Protein 2I4L (pdb70)

Secondary structure (DSSP, 8-state):
--EEEGGGS-----SS--TT--SHHHHHHHHTT-EEEEETTEEEE-HHHHHHHHHHHHHHHHHHHHTT-EE-B--SEEEHHHHHHHTHHHHS-TTSEEEE-TT--EEEE-S--HHHHHHHHHHH--BGGG-SEEEEEEEEEE---SS-BTGGGB-SEEEEEEEEEEESSHHHHHHHHHHHHHHHHHHHHTTT--EEEEE----SS-SS-EEEEEEE-TT-SEEEEEEGGGGGPPPP-TT--TTS--HHHHHHHHHS-EEETTT--TTHHHHHS-TTTEEEEEEEEEEEEEEEETHHHHHTT-EEE-TTS-EEE-EEEEEEEEHHHHHHHHHHHSEETTEE---TTT-S-SEEEEESSTT-HHHHHHHHHHHHHHHHTT--EEEE-SS--HHHHHHHHHHHT-SEEEEE-HHHHTTTEEEEEETTT--EEEEETTTTT--/--EEEGGGS-----SS--TT--SHHHHHHHHTT-EEEEETTEEEE-HHHHHHHHHHHHHHHHHHHHTT-EE-B--SEEEHHHHHHHT-TTTS-TTSEEEE-TT--EEEE-S--HHHHHHHHHHH--BGGG-SEEEEEEEEEE---SS-BTGGGB-SEEEEEEEEEEESSHHHHHHHHHHHHHHHHHHHHHTT--EEEEE----TT--S-EEEEEEE-TT-SEEEEEEGGGGGPPPP-TT--TTS--HHHHHHHTSS-EEETTT--HHHHHHHS-GGGEEEEEEEEEEEEEEEETHHHHHTT-EEE-TTS-EEE-EEEEEEEEHHHHHHHHHHHSEETTEE---TTT-S-SEEEEESSTT-HHHHHHHHHHHHHHHHTT--EEEE-SS--HHHHHHHHHHHT-SEEEEE-HHHHHTTEEEEEETTT--EEEEETTHHHHHH-/--EEEGGGS-----SSPPTT--SHHHHHHHHTT-EEEEETTEEEE-HHHHHHHHHHHHHHHHHHHHTT-EE----SEEEHHHHHHHTHHHHS-TTSEEEE-TT--EEEE-S--HHHHHHHHHHH--BGGG-SEEEEEEEEEE---SS-BTGGGB-SEEEEEEEEEEESSHHHHHHHHHHHHHHHHHHHHHTT--EEEEE----TT--S-EEEEEEE-TT-SEEEEEEGGGGGPPPP-TT--TTS--HHHHHHHTSS-EEETTT--HHHHHHHS-GGGEEEEEEEEEEEEEEEETHHHHHTT-EEE-TTS-EEE-EEEEEEE-HHHHHHHHHHHSEETTEE---TTT-S-SEEEEETTTT-HHHHHHHHHHHHHHHHTT--EEEE-SS--HHHHHHHHHHHT-SEEEEE-HHHHHTTEEEEEETTT--EEEEEHHHHHHHH-

InterPro domains:
  IPR002314 Aminoacyl-tRNA synthetase, class II (G/ P/ S/T) [PF00587] (97-329)
  IPR002316 Proline-tRNA ligase, class IIa [PR01046] (68-86)
  IPR002316 Proline-tRNA ligase, class IIa [PR01046] (104-115)
  IPR002316 Proline-tRNA ligase, class IIa [PR01046] (134-142)
  IPR002316 Proline-tRNA ligase, class IIa [PR01046] (144-155)
  IPR004154 Anticodon-binding [PF03129] (348-437)
  IPR004500 Prolyl-tRNA synthetase, class IIa, bacterial-type [TIGR00409] (1-221)
  IPR006195 Aminoacyl-tRNA synthetase, class II [PS50862] (38-340)
  IPR023716 Proline-tRNA ligase, class IIa, type 2 [MF_01570] (1-438)
  IPR023716 Proline-tRNA ligase, class IIa, type 2 [NF008979] (1-437)
  IPR033730 Prokaryote proline-tRNA ligase core domain [cd00779] (17-329)
  IPR036621 Anticodon-binding domain superfamily [G3DSA:3.40.50.800] (334-438)
  IPR044140 Proline--tRNA ligase, anticodon binding domain [cd00861] (345-438)
  IPR045864 Class II Aminoacyl-tRNA synthetase/Biotinyl protein ligase (BPL) and lipoyl protein ligase (LPL) [G3DSA:3.30.930.10] (1-333)
  IPR045864 Class II Aminoacyl-tRNA synthetase/Biotinyl protein ligase (BPL) and lipoyl protein ligase (LPL) [SSF55681] (10-350)
  IPR050062 Proline-tRNA synthetase [PTHR42753] (2-437)

Sequence (1321 aa):
GSHMRLSRFFLPILKENPKEAEIVSHRLMLRAGMLRQEAAGIYAWLPLGHRVLKKIEQIVREEQNRAGAIELLMPTLQLADLWRESGRYDAYGPEMLRIADRHKRELLYGPTNEEMITEIFRAYIKSYKSLPLNLYHIQWKFRDEQRPRFGVMRGREFLMKDAYSFDVDEAGARKSYNKMFVAYLRTFARMGLKAIPMRAETGPIGGDLSHEFIVLAETGESGVYIDRDVLNLPVPDENVDYDGDLTPIIKQWTSVYAATEDVHEPARYESEVPEANRLNTRGIEVGQIFYFGTKYSDSMKANVTGPDGTDAPIHGGSYGVGVSRLLGAIIEACHDDNGIIWPEAVAPFRVTILNLKQGDAATDAACDQLYRELSAKGVDVLYDDTDQRAGAKFATADLIGIPWQIHVGPRGLAEGKVELKRRSDGARENLALADVVARGSHMRLSRFFLPILKENPKEAEIVSHRLMLRAGMLRQEAAGIYAWLPLGHRVLKKIEQIVREEQNRAGAIELLMPTLQLADLWRESGRYDAYGPEMLRIADRHKRELLYGPTNEEMITEIFRAYIKSYKSLPLNLYHIQWKFRDEQRPRFGVMRGREFLMKDAYSFDVDEAGARKSYNKMFVAYLRTFARMGLKAIPMRAETGPIGGDLSHEFIVLAETGESGVYIDRDVLNLPVPDENVDYDGDLTPIIKQWTSVYAATEDVHEPARYESEVPEANRLNTRGIEVGQIFYFGTKYSDSMKANVTGPDGTDAPIHGGSYGVGVSRLLGAIIEACHDDNGIIWPEAVAPFRVTILNLKQGDAATDAACDQLYRELSAKGVDVLYDDTDQRAGAKFATADLIGIPWQIHVGPRGLAEGKVELKRRSDGARENLALADVVARLTGSHMRLSRFFLPILKENPKEAEIVSHRLMLRAGMLRQEAAGIYAWLPLGHRVLKKIEQIVREEQNRAGAIELLMPTLQLADLWRESGRYDAYGPEMLRIADRHKRELLYGPTNEEMITEIFRAYIKSYKSLPLNLYHIQWKFRDEQRPRFGVMRGREFLMKDAYSFDVDEAGARKSYNKMFVAYLRTFARMGLKAIPMRAETGPIGGDLSHEFIVLAETGESGVYIDRDVLNLPVPDENVDYDGDLTPIIKQWTSVYAATEDVHEPARYESEVPEANRLNTRGIEVGQIFYFGTKYSDSMKANVTGPDGTDAPIHGGSYGVGVSRLLGAIIEACHDDNGIIWPEAVAPFRVTILNLKQGDAATDAACDQLYRELSAKGVDVLYDDTDQRAGAKFATADLIGIPWQIHVGPRGLAEGKVELKRRSDGARENLALADVVARLT

Foldseek 3Di:
DAFAEPVRFDWDADPDFDPQADDFLQRLCNRRRQWDDPDQQDIDGGQQVVLLLVLLVVLLVVLCVLLPAAEDDDDQKDFLVLVVLLPCSVVVDPQWAWDADPVRGIMTGAQADPSPVLVVLLVPAAAQVVPFYKYKYWDWGAGNQVHRHNHLQRGGIFIKIKMKTWHQFVVRQVLSLLSLVLSVLSSQVLQVFQFAWAFEDAPPVDDGFKTFRWGFFQVADWKWKFFQVLSVDDRDDSPDDSVDDSVVVVCRSVVTHIHTPNPDDPVVSPVGHDPVRIDIGHTGGFKIKYWDFQSNCVSVVRWHQYPVGDIDGITMMMMMGGSSNVSSRQQSVAADPLAGAGDCSSRSFQEEEEQQQQPPPQSVVLLVVLSVLCVVVPGRYYYHRDPDHRVVRVSSCLHSRRQKYWYTYPVLVVVQWIWIAGNRPGDIDIGHSVCVSVD/DAEAEPVGFDWDADPDFDPQAPDFLQRLCVRRRQWDDPDQQDIDGGPQVVLLLVLLVVLLVVLCVLLPADEDDDDQKDFLVLCVLLPCSVVVDPQWAWDADPVRGIITGAQDDPSPVLVVLLVPAAAQVVDFYKYKYWDWGATNQVHRGNHLQRGGIFIKIKMKTWHQFPVRQVLVLLSLVLSVLSSQVLQVFQFAWAFEDADDVDDGWKTFGWGFFQPADWKKKWQQVLSPDDRDDSPDDSVDDSVVVVCRSVVTHIHIPRPDDVVVSPVRHPPVRIDIHHTGTFKIKYWDFQSNCVSVVRWHQYPVRDIDGITMMMMMGGSSNVSSRQQSVAADPLAGAGDCSSRSFQEEEEQQQQPPPVSCVLLVVVSVVCVVVPGRYYYHNDPDHPVVSVSSCLHSRRQKYWYGYPVLVVVQWIKIAGSRPRDIDIDHSVCPSVVVD/DAEAEPVRFDWDADPDFDPQADDFLQRLCVRRRQWDDDDQLHIDGGPQVVLLLVLLVVLLVVLCVLLPAAEDDDDQKAFLVLCVLLPVSVVVDPQWAWDADPVRGIMTGAQDDPSPVLVVLLVPAAAQVVDFYKYKYWDWGATPQVHRGNHLQRGGTFIKIKMKTWHQDVVRQVLSLLSLVLSVLSSQVLQVFQFAWAQEDADPVDDGWKTFGWGFFQPAPWKKKWQQVLSPDDRDDSPDDSVDDSVVVVCRSVVTHIHIPRDDDVVVSPVGHPPVRIDTGHTGGFKIKYWDFCSNCVSVVRWHQYPVRDIDGITMMMMMGGSSSVSSRQQSVAADPLAGAGDCSSRSFQEEEEQQQQPPPQSVVLLVVLSVLLVVVVGRYYYHNDPDHPVVRVSSVLSSNRQKYWYRYPPLVVVQWIWIAGNRVRDIDIDGSVCVSVVVD

Nearest PDB structures (foldseek):
  2i4n-assembly1_B  TM=9.888E-01  e=3.743E-89  Rhodopseudomonas palustris
  8w9i-assembly1_A  TM=8.507E-01  e=2.038E-53  Pseudomonas aeruginosa
  8w9i-assembly1_B  TM=8.430E-01  e=1.707E-53  Pseudomonas aeruginosa
  2j3m-assembly1_B  TM=8.370E-01  e=1.309E-48  Enterococcus faecalis
  2j3m-assembly1_A  TM=8.233E-01  e=4.566E-47  Enterococcus faecalis

Solvent-accessible surface area: 54189 Å² total; per-residue (Å²): 56,43,96,39,46,22,73,150,15,6,23,20,57,48,179,84,94,9,208,120,8,99,11,33,1,13,65,15,1,16,50,0,0,0,3,51,89,20,10,45,2,0,14,0,7,1,1,0,0,8,49,0,2,64,74,0,14,79,7,1,35,58,0,1,72,84,5,49,7,10,21,1,11,0,6,3,1,2,54,0,82,15,0,100,70,23,46,39,9,116,83,57,34,85,39,10,3,116,9,65,8,72,16,87,46,81,0,0,0,3,6,23,4,17,0,1,1,4,25,0,0,60,46,54,18,111,35,69,163,46,22,84,9,19,0,0,0,16,6,22,2,0,78,2,37,90,136,37,110,39,1,12,6,64,16,10,13,36,8,44,0,6,0,2,1,4,5,42,70,85,63,15,1,86,143,5,2,14,38,2,0,0,0,0,5,21,2,1,41,80,0,48,10,126,7,2,2,0,53,4,105,48,25,148,118,30,66,81,16,7,9,23,0,0,7,50,16,157,65,1,64,19,10,0,56,0,5,94,69,0,41,121,36,82,61,17,94,104,129,30,97,20,104,37,111,10,56,83,36,21,133,75,13,60,84,30,8,7,0,4,105,76,37,21,109,80,82,101,16,94,97,98,5,74,143,86,34,59,50,96,30,108,0,0,28,1,0,92,0,54,22,18,3,33,107,8,1,80,51,2,160,0,47,2,51,8,98,114,61,82,95,44,41,4,38,1,1,18,1,12,0,8,0,2,66,0,0,0,0,0,0,21,55,22,68,58,159,98,1,0,31,6,25,94,47,0,4,0,0,71,6,2,0,1,0,45,110,51,61,45,82,63,0,36,61,9,0,39,76,2,18,139,78,5,17,92,142,48,10,22,0,2,2,3,20,30,139,75,204,31,47,40,0,68,62,18,3,18,6,2,0,0,10,53,1,2,11,0,10,52,216,21,30,95,116,37,74,2,41,21,29,94,15,73,92,35,41,138,96,87,33,43,42,102,77,4,16,83,142,58,51,97,35,64,26,74,141,16,5,25,17,53,39,156,132,85,15,202,101,4,68,13,48,2,13,60,13,1,15,51,0,0,0,3,51,89,17,10,40,2,0,15,0,8,1,0,0,0,8,52,0,2,66,72,0,13,77,8,1,36,61,0,1,74,90,6,50,4,8,28,0,11,0,6,2,0,2,56,0,92,16,0,105,69,19,47,38,13,114,79,58,32,87,40,10,3,114,8,66,9,74,63,175,140,78,1,0,0,3,5,23,4,17,0,1,2,4,23,0,0,59,45,50,18,112,37,72,164,51,23,82,11,17,0,0,0,17,6,22,2,0,86,2,44,65,74,26,40,28,1,16,9,38,16,7,13,42,8,44,0,5,0,2,1,4,5,45,69,83,67,20,1,83,142,5,2,16,36,2,0,0,0,0,6,20,1,1,40,81,0,49,12,125,6,3,2,1,61,5,93,45,26,149,175,42,66,83,14,7,11,13,0,0,5,42,15,170,44,1,55,20,2,0,51,0,6,97,72,0,41,121,42,81,59,19,92,107,128,24,95,18,122,39,109,10,71,85,35,25,148,72,13,61,79,39,5,7,0,3,41,33,31,27,104,73,82,111,19,101,99,82,1,85,141,88,34,69,37,65,40,37,0,6,38,0,0,91,0,54,46,30,6,33,102,8,3,78,44,2,147,0,44,2,50,7,101,122,56,86,86,48,40,5,38,0,1,18,2,11,0,7,0,2,73,0,0,0,0,0,0,18,54,20,64,58,158,96,2,0,31,6,26,90,47,0,3,3,0,64,0,2,0,1,0,50,109,54,60,46,87,62,0,40,55,8,0,43,76,2,17,144,85,0,20,92,131,48,10,25,0,2,3,5,21,31,133,104,209,32,48,42,0,71,62,21,3,23,6,3,0,0,12,44,1,0,12,0,8,51,222,27,32,94,126,37,76,2,36,5,18,95,9,70,93,27,44,145,71,100,14,39,46,87,75,0,11,73,147,11,88,53,48,95,21,65,19,71,138,35,118,26,46,49,56,153,136,92,16,199,98,6,67,13,37,2,14,59,15,0,14,49,0,0,0,5,147,88,108,42,50,2,41,31,35,44,30,43,0,0,78,73,0,5,102,72,0,17,78,7,1,51,59,0,1,75,89,6,52,7,91,72,54,120,1,76,40,73,2,95,0,89,17,0,105,72,20,44,36,12,112,81,64,32,126,36,12,57,126,59,76,48,220,114,170,148,76,31,0,38,3,9,24,4,17,0,25,1,4,70,45,2,60,64,169,32,114,35,73,166,52,21,81,28,18,19,0,0,18,24,65,2,10,99,44,32,123,82,30,38,28,1,16,8,40,14,44,62,45,7,43,0,5,0,2,1,4,4,41,69,88,72,15,1,85,145,7,3,16,39,2,0,0,0,0,6,22,1,2,40,77,0,50,12,122,7,2,3,1,62,6,45,28,27,129,175,31,67,85,12,8,11,14,0,0,4,42,13,129,34,1,56,21,3,0,48,0,7,103,74,1,44,122,38,78,59,19,95,107,123,28,92,19,136,34,113,10,71,85,34,26,147,75,14,62,77,36,6,7,0,4,36,4,33,18,71,72,79,111,20,98,98,84,1,78,144,88,33,72,39,73,33,34,0,6,38,0,0,89,0,57,47,30,6,36,104,7,1,77,40,2,148,0,46,2,52,6,101,120,51,76,93,36,42,4,36,1,1,18,3,10,0,7,0,4,73,0,0,0,0,0,0,11,54,22,56,57,1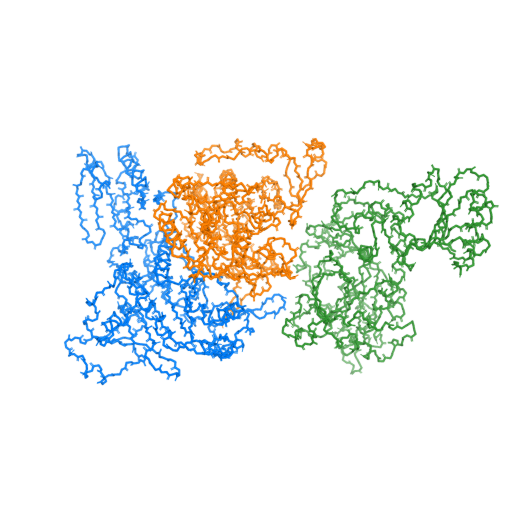54,94,1,0,31,4,25,94,47,0,3,2,0,67,0,2,0,1,0,43,103,53,62,30,89,59,0,37,59,7,0,39,60,0,14,146,74,0,18,93,132,50,9,26,0,2,3,3,20,28,140,73,208,33,48,45,0,70,64,16,3,18,5,3,0,0,10,41,1,0,10,0,9,36,174,28,28,97,135,33,78,3,42,3,20,96,10,73,92,30,45,138,66,114,13,27,32,84,80,0,9,70,130,4,95

Radius of gyration: 36.32 Å; Cα contacts (8 Å, |Δi|>4): 2897; chains: 3; bounding box: 100×116×99 Å

Organism: Rhodopseudomonas palustris (strain ATCC BAA-98 / CGA009) (NCBI:txid258594)

CATH classification: 3.30.930.10 (+1 more: 3.40.50.800)

Structure (mmCIF, N/CA/C/O backbone):
data_2I4L
#
_entry.id   2I4L
#
_cell.length_a   110.840
_cell.length_b   212.560
_cell.length_c   150.560
_cell.angle_alpha   90.00
_cell.angle_beta   90.00
_cell.angle_gamma   90.00
#
_symmetry.space_group_name_H-M   'C 2 2 21'
#
loop_
_entity.id
_entity.type
_entity.pdbx_description
1 polymer 'Proline-tRNA ligase'
2 water water
#
loop_
_atom_site.group_PDB
_atom_site.id
_atom_site.type_symbol
_atom_site.label_atom_id
_atom_site.label_alt_id
_atom_site.label_comp_id
_atom_site.label_asym_id
_atom_site.label_entity_id
_atom_site.label_seq_id
_atom_site.pdbx_PDB_ins_code
_atom_site.Cartn_x
_atom_site.Cartn_y
_atom_site.Cartn_z
_atom_site.occupancy
_atom_site.B_iso_or_equiv
_atom_site.auth_seq_id
_atom_site.auth_comp_id
_atom_site.auth_asym_id
_atom_site.auth_atom_id
_atom_site.pdbx_PDB_model_num
ATOM 1 N N . GLY A 1 18 ? 22.580 56.232 1.220 1.00 45.72 -2 GLY A N 1
ATOM 2 C CA . GLY A 1 18 ? 22.027 55.306 2.274 1.00 45.68 -2 GLY A CA 1
ATOM 3 C C . GLY A 1 18 ? 22.955 55.154 3.477 1.00 45.57 -2 GLY A C 1
ATOM 4 O O . GLY A 1 18 ? 24.120 54.717 3.325 1.00 45.71 -2 GLY A O 1
ATOM 5 N N . SER A 1 19 ? 22.459 55.521 4.667 1.00 44.32 -1 SER A N 1
ATOM 6 C CA . SER A 1 19 ? 23.284 55.474 5.885 1.00 43.63 -1 SER A CA 1
ATOM 7 C C . SER A 1 19 ? 23.803 54.064 6.178 1.00 42.11 -1 SER A C 1
ATOM 8 O O . SER A 1 19 ? 23.111 53.071 5.949 1.00 42.71 -1 SER A O 1
ATOM 11 N N . HIS A 1 20 ? 25.016 53.954 6.680 1.00 40.10 0 HIS A N 1
ATOM 12 C CA . HIS A 1 20 ? 25.571 52.626 6.884 1.00 38.62 0 HIS A CA 1
ATOM 13 C C . HIS A 1 20 ? 26.477 52.617 8.086 1.00 37.62 0 HIS A C 1
ATOM 14 O O . HIS A 1 20 ? 27.307 53.509 8.251 1.00 37.40 0 HIS A O 1
ATOM 21 N N . MET A 1 21 ? 26.339 51.594 8.918 1.00 35.74 1 MET A N 1
ATOM 22 C CA . MET A 1 21 ? 27.178 51.501 10.090 1.00 34.58 1 MET A CA 1
ATOM 23 C C . MET A 1 21 ? 27.574 50.059 10.416 1.00 33.70 1 MET A C 1
ATOM 24 O O . MET A 1 21 ? 26.768 49.125 10.269 1.00 32.43 1 MET A O 1
ATOM 29 N N . ARG A 1 22 ? 28.815 49.893 10.863 1.00 32.98 2 ARG A N 1
ATOM 30 C CA . ARG A 1 22 ? 29.289 48.625 11.419 1.00 33.13 2 ARG A CA 1
ATOM 31 C C . ARG A 1 22 ? 29.128 48.764 12.908 1.00 32.82 2 ARG A C 1
ATOM 32 O O . ARG A 1 22 ? 29.615 49.734 13.481 1.00 32.37 2 ARG A O 1
ATOM 40 N N . LEU A 1 23 ? 28.442 47.813 13.542 1.00 32.76 3 LEU A N 1
ATOM 41 C CA . LEU A 1 23 ? 28.208 47.873 14.979 1.00 33.32 3 LEU A CA 1
ATOM 42 C C . LEU A 1 23 ? 29.498 48.119 15.775 1.00 34.11 3 LEU A C 1
ATOM 43 O O . LEU A 1 23 ? 29.478 48.774 16.819 1.00 33.84 3 LEU A O 1
ATOM 48 N N . SER A 1 24 ? 30.612 47.577 15.282 1.00 34.54 4 SER A N 1
ATOM 49 C CA . SER A 1 24 ? 31.917 47.725 15.953 1.00 34.48 4 SER A CA 1
ATOM 50 C C . SER A 1 24 ? 32.434 49.178 15.916 1.00 35.46 4 SER A C 1
ATOM 51 O O . SER A 1 24 ? 33.223 49.568 16.762 1.00 35.99 4 SER A O 1
ATOM 54 N N . ARG A 1 25 ? 32.003 49.954 14.921 1.00 35.69 5 ARG A N 1
ATOM 55 C CA . ARG A 1 25 ? 32.387 51.358 14.779 1.00 37.02 5 ARG A CA 1
ATOM 56 C C . ARG A 1 25 ? 31.255 52.302 15.201 1.00 35.68 5 ARG A C 1
ATOM 57 O O . ARG A 1 25 ? 31.242 53.475 14.801 1.00 36.48 5 ARG A O 1
ATOM 65 N N . PHE A 1 26 ? 30.311 51.789 15.997 1.00 34.33 6 PHE A N 1
ATOM 66 C CA . PHE A 1 26 ? 29.135 52.534 16.461 1.00 32.99 6 PHE A CA 1
ATOM 67 C C . PHE A 1 26 ? 29.221 52.687 17.986 1.00 32.92 6 PHE A C 1
ATOM 68 O O . PHE A 1 26 ? 30.148 52.194 18.622 1.00 33.37 6 PHE A O 1
ATOM 76 N N . PHE A 1 27 ? 28.251 53.369 18.580 1.00 32.03 7 PHE A N 1
ATOM 77 C CA . PHE A 1 27 ? 28.163 53.465 20.033 1.00 30.58 7 PHE A CA 1
ATOM 78 C C . PHE A 1 27 ? 26.738 53.103 20.417 1.00 29.89 7 PHE A C 1
ATOM 79 O O . PHE A 1 27 ? 25.829 53.914 20.246 1.00 28.83 7 PHE A O 1
ATOM 87 N N . LEU A 1 28 ? 26.547 51.871 20.916 1.00 29.61 8 LEU A N 1
ATOM 88 C CA . LEU A 1 28 ? 25.203 51.329 21.202 1.00 29.69 8 LEU A CA 1
ATOM 89 C C . LEU A 1 28 ? 25.261 50.529 22.490 1.00 29.82 8 LEU A C 1
ATOM 90 O O . LEU A 1 28 ? 25.448 49.312 22.437 1.00 29.80 8 LEU A O 1
ATOM 95 N N . PRO A 1 29 ? 25.152 51.203 23.658 1.00 30.15 9 PRO A N 1
ATOM 96 C CA . PRO A 1 29 ? 25.323 50.449 24.907 1.00 30.68 9 PRO A CA 1
ATOM 97 C C . PRO A 1 29 ? 24.038 49.750 25.373 1.00 31.81 9 PRO A C 1
ATOM 98 O O . PRO A 1 29 ? 23.190 50.361 26.024 1.00 32.73 9 PRO A O 1
ATOM 102 N N . ILE A 1 30 ? 23.908 48.465 25.053 1.00 33.01 10 ILE A N 1
ATOM 103 C CA . ILE A 1 30 ? 22.734 47.679 25.438 1.00 32.82 10 ILE A CA 1
ATOM 104 C C . ILE A 1 30 ? 22.803 47.378 26.940 1.00 34.05 10 ILE A C 1
ATOM 105 O O . ILE A 1 30 ? 23.860 47.031 27.441 1.00 34.51 10 ILE A O 1
ATOM 110 N N . LEU A 1 31 ? 21.687 47.551 27.649 1.00 34.87 11 LEU A N 1
ATOM 111 C CA . LEU A 1 31 ? 21.567 47.126 29.041 1.00 36.82 11 LEU A CA 1
ATOM 112 C C . LEU A 1 31 ? 20.951 45.715 29.128 1.00 38.29 11 LEU A C 1
ATOM 113 O O . LEU A 1 31 ? 19.864 45.455 28.591 1.00 38.52 11 LEU A O 1
ATOM 118 N N . LYS A 1 32 ? 21.664 44.809 29.787 1.00 40.39 12 LYS A N 1
ATOM 119 C CA . LYS A 1 32 ? 21.208 43.414 29.961 1.00 42.64 12 LYS A CA 1
ATOM 120 C C . LYS A 1 32 ? 19.922 43.315 30.772 1.00 42.90 12 LYS A C 1
ATOM 121 O O . LYS A 1 32 ? 19.066 42.466 30.513 1.00 43.15 12 LYS A O 1
ATOM 127 N N . GLU A 1 33 ? 19.797 44.210 31.745 1.00 43.52 13 GLU A N 1
ATOM 128 C CA . GLU A 1 33 ? 18.749 44.151 32.756 1.00 43.87 13 GLU A CA 1
ATOM 129 C C . GLU A 1 33 ? 17.760 45.326 32.637 1.00 43.24 13 GLU A C 1
ATOM 130 O O . GLU A 1 33 ? 18.123 46.416 32.164 1.00 42.71 13 GLU A O 1
ATOM 136 N N . ASN A 1 34 ? 16.514 45.101 33.052 1.00 42.19 14 ASN A N 1
ATOM 137 C CA . ASN A 1 34 ? 15.523 46.179 33.095 1.00 41.42 14 ASN A CA 1
ATOM 138 C C . ASN A 1 34 ? 15.898 47.232 34.138 1.00 40.43 14 ASN A C 1
ATOM 139 O O . ASN A 1 34 ? 16.126 46.884 35.302 1.00 39.63 14 ASN A O 1
ATOM 144 N N . PRO A 1 35 ? 16.012 48.519 33.712 1.00 39.46 15 PRO A N 1
ATOM 145 C CA . PRO A 1 35 ? 16.328 49.603 34.647 1.00 38.84 15 PRO A CA 1
ATOM 146 C C . PRO A 1 35 ? 15.191 49.862 35.641 1.00 38.16 15 PRO A C 1
ATOM 147 O O . PRO A 1 35 ? 14.060 50.131 35.235 1.00 37.74 15 PRO A O 1
ATOM 151 N N . LYS A 1 36 ? 15.512 49.789 36.929 1.00 37.60 16 LYS A N 1
ATOM 152 C CA . LYS A 1 36 ? 14.520 49.912 38.009 1.00 37.50 16 LYS A CA 1
ATOM 153 C C . LYS A 1 36 ? 13.819 51.266 38.035 1.00 36.87 16 LYS A C 1
ATOM 154 O O . LYS A 1 36 ? 12.701 51.398 38.552 1.00 36.48 16 LYS A O 1
ATOM 160 N N . GLU A 1 37 ? 14.492 52.282 37.504 1.00 35.07 17 GLU A N 1
ATOM 161 C CA . GLU A 1 37 ? 13.932 53.618 37.461 1.00 34.56 17 GLU A CA 1
ATOM 162 C C . GLU A 1 37 ? 12.857 53.799 36.356 1.00 34.00 17 GLU A C 1
ATOM 163 O O . GLU A 1 37 ? 12.143 54.811 36.325 1.00 33.91 17 GLU A O 1
ATOM 169 N N . ALA A 1 38 ? 12.747 52.828 35.453 1.00 33.23 18 ALA A N 1
ATOM 170 C CA . ALA A 1 38 ? 11.754 52.916 34.388 1.00 33.45 18 ALA A CA 1
ATOM 171 C C . ALA A 1 38 ? 10.477 52.233 34.848 1.00 33.20 18 ALA A C 1
ATOM 172 O O . ALA A 1 38 ? 10.505 51.087 35.303 1.00 33.81 18 ALA A O 1
ATOM 174 N N . GLU A 1 39 ? 9.368 52.959 34.742 1.00 32.78 19 GLU A N 1
ATOM 175 C CA . GLU A 1 39 ? 8.064 52.480 35.199 1.00 32.79 19 GLU A CA 1
ATOM 176 C C . GLU A 1 39 ? 7.187 51.945 34.078 1.00 31.98 19 GLU A C 1
ATOM 177 O O . GLU A 1 39 ? 6.234 51.185 34.329 1.00 31.63 19 GLU A O 1
ATOM 183 N N . ILE A 1 40 ? 7.475 52.378 32.857 1.00 30.10 20 ILE A N 1
ATOM 184 C CA . ILE A 1 40 ? 6.672 52.007 31.700 1.00 29.57 20 ILE A CA 1
ATOM 185 C C . ILE A 1 40 ? 7.583 51.390 30.629 1.00 28.99 20 ILE A C 1
ATOM 186 O O . ILE A 1 40 ? 8.812 51.553 30.690 1.00 28.30 20 ILE A O 1
ATOM 191 N N . VAL A 1 41 ? 6.980 50.692 29.662 1.00 28.21 21 VAL A N 1
ATOM 192 C CA . VAL A 1 41 ? 7.726 49.925 28.660 1.00 27.89 21 VAL A CA 1
ATOM 193 C C . VAL A 1 41 ? 8.594 50.765 27.700 1.00 27.27 21 VAL A C 1
ATOM 194 O O . VAL A 1 41 ? 9.701 50.347 27.349 1.00 26.94 21 VAL A O 1
ATOM 198 N N . SER A 1 42 ? 8.077 51.900 27.229 1.00 26.20 22 SER A N 1
ATOM 199 C CA . SER A 1 42 ? 8.860 52.729 26.295 1.00 26.61 22 SER A CA 1
ATOM 200 C C . SER A 1 42 ? 10.118 53.275 26.963 1.00 26.96 22 SER A C 1
ATOM 201 O O . SER A 1 42 ? 11.160 53.331 26.332 1.00 27.33 22 SER A O 1
ATOM 204 N N . HIS A 1 43 ? 9.995 53.683 28.228 1.00 27.10 23 HIS A N 1
ATOM 205 C CA . HIS A 1 43 ? 11.118 54.216 28.986 1.00 27.45 23 HIS A CA 1
ATOM 206 C C . HIS A 1 43 ? 12.130 53.092 29.218 1.00 27.56 23 HIS A C 1
ATOM 207 O O . HIS A 1 43 ? 13.323 53.278 29.031 1.00 25.98 23 HIS A O 1
ATOM 214 N N . ARG A 1 44 ? 11.629 51.917 29.603 1.00 27.67 24 ARG A N 1
ATOM 215 C CA . ARG A 1 44 ? 12.455 50.752 29.835 1.00 29.09 24 ARG A CA 1
ATOM 216 C C . ARG A 1 44 ? 13.247 50.362 28.598 1.00 28.64 24 ARG A C 1
ATOM 217 O O . ARG A 1 44 ? 14.452 50.141 28.681 1.00 29.32 24 ARG A O 1
ATOM 225 N N . LEU A 1 45 ? 12.557 50.273 27.461 1.00 28.14 25 LEU A N 1
ATOM 226 C CA . LEU A 1 45 ? 13.152 49.874 26.191 1.00 27.69 25 LEU A CA 1
ATOM 227 C C . LEU A 1 45 ? 14.094 50.948 25.607 1.00 27.10 25 LEU A C 1
ATOM 228 O O . LEU A 1 45 ? 15.112 50.613 25.035 1.00 26.79 25 LEU A O 1
ATOM 233 N N . MET A 1 46 ? 13.771 52.226 25.759 1.00 26.73 26 MET A N 1
ATOM 234 C CA . MET A 1 46 ? 14.702 53.290 25.271 1.00 27.68 26 MET A CA 1
ATOM 235 C C . MET A 1 46 ? 16.056 53.226 25.982 1.00 27.25 26 MET A C 1
ATOM 236 O O . MET A 1 46 ? 17.094 53.327 25.347 1.00 26.52 26 MET A O 1
ATOM 241 N N . LEU A 1 47 ? 16.017 52.980 27.293 1.00 27.51 27 LEU A N 1
ATOM 242 C CA . LEU A 1 47 ? 17.235 52.746 28.090 1.00 27.48 27 LEU A CA 1
ATOM 243 C C . LEU A 1 47 ? 17.929 51.429 27.772 1.00 27.50 27 LEU A C 1
ATOM 244 O O . LEU A 1 47 ? 19.135 51.416 27.522 1.00 27.90 27 LEU A O 1
ATOM 249 N N . ARG A 1 48 ? 17.182 50.328 27.747 1.00 27.24 28 ARG A N 1
ATOM 250 C CA . ARG A 1 48 ? 17.761 49.029 27.393 1.00 27.48 28 ARG A CA 1
ATOM 251 C C . ARG A 1 48 ? 18.388 48.965 26.008 1.00 27.20 28 ARG A C 1
ATOM 252 O O . ARG A 1 48 ? 19.459 48.354 25.845 1.00 27.32 28 ARG A O 1
ATOM 260 N N . ALA A 1 49 ? 17.733 49.590 25.023 1.00 26.59 29 ALA A N 1
ATOM 261 C CA . ALA A 1 49 ? 18.177 49.558 23.635 1.00 26.23 29 ALA A CA 1
ATOM 262 C C . ALA A 1 49 ? 19.270 50.597 23.287 1.00 26.73 29 ALA A C 1
ATOM 263 O O . ALA A 1 49 ? 19.560 50.824 22.106 1.00 26.36 29 ALA A O 1
ATOM 265 N N . GLY A 1 50 ? 19.880 51.215 24.298 1.00 27.36 30 GLY A N 1
ATOM 266 C CA . GLY A 1 50 ? 20.999 52.160 24.049 1.00 27.07 30 GLY A CA 1
ATOM 267 C C . GLY A 1 50 ? 20.595 53.409 23.272 1.00 27.46 30 GLY A C 1
ATOM 268 O O . GLY A 1 50 ? 21.360 53.912 22.450 1.00 28.36 30 GLY A O 1
ATOM 269 N N . MET A 1 51 ? 19.391 53.919 23.530 1.00 26.94 31 MET A N 1
ATOM 270 C CA . MET A 1 51 ? 18.855 55.088 22.833 1.00 27.07 31 MET A CA 1
ATOM 271 C C . MET A 1 51 ? 18.864 56.389 23.651 1.00 25.75 31 MET A C 1
ATOM 272 O O . MET A 1 51 ? 18.703 57.488 23.103 1.00 26.29 31 MET A O 1
ATOM 277 N N . LEU A 1 52 ? 18.972 56.255 24.958 1.00 24.95 32 LEU A N 1
ATOM 278 C CA . LEU A 1 52 ? 18.647 57.348 25.860 1.00 24.71 32 LEU A CA 1
ATOM 279 C C . LEU A 1 52 ? 19.513 57.279 27.120 1.00 24.20 32 LEU A C 1
ATOM 280 O O . LEU A 1 52 ? 19.853 56.206 27.583 1.00 24.66 32 LEU A O 1
ATOM 285 N N . ARG A 1 53 ? 19.884 58.444 27.641 1.00 24.84 33 ARG A N 1
ATOM 286 C CA . ARG A 1 53 ? 20.526 58.566 28.942 1.00 24.37 33 ARG A CA 1
ATOM 287 C C . ARG A 1 53 ? 20.001 59.786 29.676 1.00 24.42 33 ARG A C 1
ATOM 288 O O . ARG A 1 53 ? 19.996 60.888 29.135 1.00 24.81 33 ARG A O 1
ATOM 296 N N . GLN A 1 54 ? 19.583 59.597 30.925 1.00 23.69 34 GLN A N 1
ATOM 297 C CA . GLN A 1 54 ? 19.177 60.711 31.759 1.00 23.59 34 GLN A CA 1
ATOM 298 C C . GLN A 1 54 ? 20.373 61.526 32.250 1.00 23.78 34 GLN A C 1
ATOM 299 O O . GLN A 1 54 ? 21.324 60.965 32.816 1.00 23.77 34 GLN A O 1
ATOM 305 N N . GLU A 1 55 ? 20.273 62.842 32.097 1.00 24.36 35 GLU A N 1
ATOM 306 C CA . GLU A 1 55 ? 21.305 63.777 32.559 1.00 25.40 35 GLU A CA 1
ATOM 307 C C . GLU A 1 55 ? 20.877 64.560 33.793 1.00 25.16 35 GLU A C 1
ATOM 308 O O . GLU A 1 55 ? 21.691 64.868 34.646 1.00 26.23 35 GLU A O 1
ATOM 314 N N . ALA A 1 56 ? 19.594 64.885 33.867 1.00 25.37 36 ALA A N 1
ATOM 315 C CA . ALA A 1 56 ? 18.961 65.439 35.077 1.00 24.09 36 ALA A CA 1
ATOM 316 C C . ALA A 1 56 ? 17.496 65.002 35.024 1.00 24.23 36 ALA A C 1
ATOM 317 O O . ALA A 1 56 ? 17.065 64.440 34.004 1.00 23.73 36 ALA A O 1
ATOM 319 N N . ALA A 1 57 ? 16.693 65.290 36.060 1.00 23.72 37 ALA A N 1
ATOM 320 C CA . ALA A 1 57 ? 15.286 64.819 36.006 1.00 23.93 37 ALA A CA 1
ATOM 321 C C . ALA A 1 57 ? 14.619 65.450 34.778 1.00 22.68 37 ALA A C 1
ATOM 322 O O . ALA A 1 57 ? 14.720 66.644 34.591 1.00 22.77 37 ALA A O 1
ATOM 324 N N . GLY A 1 58 ? 13.997 64.649 33.923 1.00 22.60 38 GLY A N 1
ATOM 325 C CA . GLY A 1 58 ? 13.328 65.174 32.736 1.00 22.77 38 GLY A CA 1
ATOM 326 C C . GLY A 1 58 ? 14.233 65.728 31.632 1.00 22.57 38 GLY A C 1
ATOM 327 O O . GLY A 1 58 ? 13.744 66.342 30.675 1.00 22.00 38 GLY A O 1
ATOM 328 N N . ILE A 1 59 ? 15.540 65.508 31.747 1.00 22.96 39 ILE A N 1
ATOM 329 C CA . ILE A 1 59 ? 16.510 66.056 30.766 1.00 22.34 39 ILE A CA 1
ATOM 330 C C . ILE A 1 59 ? 17.467 64.955 30.314 1.00 22.85 39 ILE A C 1
ATOM 331 O O . ILE A 1 59 ? 18.184 64.362 31.135 1.00 22.64 39 ILE A O 1
ATOM 336 N N . TYR A 1 60 ? 17.475 64.691 29.002 1.00 23.60 40 TYR A N 1
ATOM 337 C CA . TYR A 1 60 ? 18.099 63.498 28.431 1.00 23.57 40 TYR A CA 1
ATOM 338 C C . TYR A 1 60 ? 19.116 63.814 27.342 1.00 23.15 40 TYR A C 1
ATOM 339 O O . TYR A 1 60 ? 18.950 64.779 26.592 1.00 23.81 40 TYR A O 1
ATOM 348 N N . ALA A 1 61 ? 20.151 62.981 27.272 1.00 22.74 41 ALA A N 1
ATOM 349 C CA . ALA A 1 61 ? 21.000 62.865 26.081 1.00 23.96 41 ALA A CA 1
ATOM 350 C C . ALA A 1 61 ? 20.363 61.791 25.200 1.00 24.25 41 ALA A C 1
ATOM 351 O O . ALA A 1 61 ? 19.783 60.813 25.713 1.00 24.75 41 ALA A O 1
ATOM 353 N N . TRP A 1 62 ? 20.409 62.016 23.896 1.00 24.28 42 TRP A N 1
ATOM 354 C CA . TRP A 1 62 ? 19.909 61.079 22.896 1.00 24.91 42 TRP A CA 1
ATOM 355 C C . TRP A 1 62 ? 21.133 60.360 22.336 1.00 24.75 42 TRP A C 1
ATOM 356 O O . TRP A 1 62 ? 21.975 60.964 21.656 1.00 25.29 42 TRP A O 1
ATOM 367 N N . LEU A 1 63 ? 21.276 59.090 22.704 1.00 24.30 43 LEU A N 1
ATOM 368 C CA . LEU A 1 63 ? 22.416 58.294 22.253 1.00 24.84 43 LEU A CA 1
ATOM 369 C C . LEU A 1 63 ? 22.251 58.007 20.740 1.00 24.63 43 LEU A C 1
ATOM 370 O O . LEU A 1 63 ? 21.171 58.247 20.189 1.00 25.56 43 LEU A O 1
ATOM 375 N N . PRO A 1 64 ? 23.313 57.576 20.057 1.00 24.94 44 PRO A N 1
ATOM 376 C CA . PRO A 1 64 ? 23.236 57.524 18.583 1.00 25.48 44 PRO A CA 1
ATOM 377 C C . PRO A 1 64 ? 21.986 56.887 17.975 1.00 25.90 44 PRO A C 1
ATOM 378 O O . PRO A 1 64 ? 21.369 57.501 17.100 1.00 26.27 44 PRO A O 1
ATOM 382 N N . LEU A 1 65 ? 21.568 55.711 18.467 1.00 26.14 45 LEU A N 1
ATOM 383 C CA . LEU A 1 65 ? 20.381 55.048 17.917 1.00 25.23 45 LEU A CA 1
ATOM 384 C C . LEU A 1 65 ? 19.106 55.880 18.102 1.00 25.17 45 LEU A C 1
ATOM 385 O O . LEU A 1 65 ? 18.266 55.991 17.171 1.00 24.52 45 LEU A O 1
ATOM 390 N N . GLY A 1 66 ? 18.990 56.467 19.295 1.00 23.82 46 GLY A N 1
ATOM 391 C CA . GLY A 1 66 ? 17.876 57.354 19.671 1.00 24.21 46 GLY A CA 1
ATOM 392 C C . GLY A 1 66 ? 17.800 58.622 18.843 1.00 24.62 46 GLY A C 1
ATOM 393 O O . GLY A 1 66 ? 16.736 59.015 18.381 1.00 24.16 46 GLY A O 1
ATOM 394 N N . HIS A 1 67 ? 18.947 59.270 18.648 1.00 24.34 47 HIS A N 1
ATOM 395 C CA . HIS A 1 67 ? 19.009 60.442 17.825 1.00 24.29 47 HIS A CA 1
ATOM 396 C C . HIS A 1 67 ? 18.593 60.180 16.342 1.00 24.26 47 HIS A C 1
ATOM 397 O O . HIS A 1 67 ? 17.908 61.018 15.724 1.00 23.72 47 HIS A O 1
ATOM 404 N N . ARG A 1 68 ? 19.008 59.038 15.777 1.00 24.26 48 ARG A N 1
ATOM 405 C CA . ARG A 1 68 ? 18.576 58.640 14.426 1.00 24.54 48 ARG A CA 1
ATOM 406 C C . ARG A 1 68 ? 17.062 58.558 14.259 1.00 24.24 48 ARG A C 1
ATOM 407 O O . ARG A 1 68 ? 16.499 58.986 13.239 1.00 24.69 48 ARG A O 1
ATOM 415 N N . VAL A 1 69 ? 16.394 57.994 15.259 1.00 23.65 49 VAL A N 1
ATOM 416 C CA . VAL A 1 69 ? 14.944 57.933 15.239 1.00 23.34 49 VAL A CA 1
ATOM 417 C C . VAL A 1 69 ? 14.355 59.339 15.355 1.00 24.10 49 VAL A C 1
ATOM 418 O O . VAL A 1 69 ? 13.464 59.718 14.567 1.00 23.27 49 VAL A O 1
ATOM 422 N N . LEU A 1 70 ? 14.877 60.118 16.308 1.00 24.80 50 LEU A N 1
ATOM 423 C CA . LEU A 1 70 ? 14.450 61.521 16.521 1.00 26.32 50 LEU A CA 1
ATOM 424 C C . LEU A 1 70 ? 14.512 62.311 15.207 1.00 25.88 50 LEU A C 1
ATOM 425 O O . LEU A 1 70 ? 13.548 62.988 14.827 1.00 26.02 50 LEU A O 1
ATOM 430 N N . LYS A 1 71 ? 15.624 62.171 14.483 1.00 25.26 51 LYS A N 1
ATOM 431 C CA . LYS A 1 71 ? 15.776 62.818 13.189 1.00 25.29 51 LYS A CA 1
ATOM 432 C C . LYS A 1 71 ? 14.802 62.301 12.126 1.00 24.73 51 LYS A C 1
ATOM 433 O O . LYS A 1 71 ? 14.345 63.087 11.293 1.00 24.40 51 LYS A O 1
ATOM 439 N N . LYS A 1 72 ? 14.515 60.995 12.116 1.00 23.95 52 LYS A N 1
ATOM 440 C CA . LYS A 1 72 ? 13.539 60.464 11.138 1.00 23.71 52 LYS A CA 1
ATOM 441 C C . LYS A 1 72 ? 12.172 61.083 11.390 1.00 24.51 52 LYS A C 1
ATOM 442 O O . LYS A 1 72 ? 11.490 61.520 10.450 1.00 24.46 52 LYS A O 1
ATOM 448 N N . ILE A 1 73 ? 11.771 61.123 12.660 1.00 24.17 53 ILE A N 1
ATOM 449 C CA . ILE A 1 73 ? 10.488 61.731 13.037 1.00 25.27 53 ILE A CA 1
ATOM 450 C C . ILE A 1 73 ? 10.421 63.189 12.613 1.00 24.60 53 ILE A C 1
ATOM 451 O O . ILE A 1 73 ? 9.467 63.609 11.980 1.00 24.58 53 ILE A O 1
ATOM 456 N N . GLU A 1 74 ? 11.459 63.957 12.944 1.00 24.87 54 GLU A N 1
ATOM 457 C CA . GLU A 1 74 ? 11.522 65.367 12.596 1.00 26.22 54 GLU A CA 1
ATOM 458 C C . GLU A 1 74 ? 11.280 65.630 11.101 1.00 25.90 54 GLU A C 1
ATOM 459 O O . GLU A 1 74 ? 10.531 66.554 10.710 1.00 24.40 54 GLU A O 1
ATOM 465 N N . GLN A 1 75 ? 11.946 64.831 10.265 1.00 25.71 55 GLN A N 1
ATOM 466 C CA . GLN A 1 75 ? 11.842 65.002 8.828 1.00 26.68 55 GLN A CA 1
ATOM 467 C C . GLN A 1 75 ? 10.440 64.690 8.287 1.00 25.26 55 GLN A C 1
ATOM 468 O O . GLN A 1 75 ? 9.942 65.396 7.416 1.00 25.44 55 GLN A O 1
ATOM 474 N N . ILE A 1 76 ? 9.781 63.668 8.821 1.00 25.99 56 ILE A N 1
ATOM 475 C CA . ILE A 1 76 ? 8.405 63.390 8.439 1.00 25.22 56 ILE A CA 1
ATOM 476 C C . ILE A 1 76 ? 7.496 64.599 8.768 1.00 26.27 56 ILE A C 1
ATOM 477 O O . ILE A 1 76 ? 6.644 65.015 7.948 1.00 24.64 56 ILE A O 1
ATOM 482 N N . VAL A 1 77 ? 7.704 65.176 9.962 1.00 26.25 57 VAL A N 1
ATOM 483 C CA . VAL A 1 77 ? 6.919 66.315 10.412 1.00 25.74 57 VAL A CA 1
ATOM 484 C C . VAL A 1 77 ? 7.156 67.503 9.469 1.00 25.35 57 VAL A C 1
ATOM 485 O O . VAL A 1 77 ? 6.216 68.152 9.042 1.00 25.41 57 VAL A O 1
ATOM 489 N N . ARG A 1 78 ? 8.411 67.784 9.162 1.00 25.54 58 ARG A N 1
ATOM 490 C CA . ARG A 1 78 ? 8.778 68.920 8.306 1.00 26.45 58 ARG A CA 1
ATOM 491 C C . ARG A 1 78 ? 8.155 68.732 6.907 1.00 26.79 58 ARG A C 1
ATOM 492 O O . ARG A 1 78 ? 7.523 69.637 6.387 1.00 26.22 58 ARG A O 1
ATOM 500 N N . GLU A 1 79 ? 8.267 67.526 6.359 1.00 26.33 59 GLU A N 1
ATOM 501 C CA . GLU A 1 79 ? 7.684 67.202 5.053 1.00 27.26 59 GLU A CA 1
ATOM 502 C C . GLU A 1 79 ? 6.195 67.503 4.941 1.00 26.73 59 GLU A C 1
ATOM 503 O O . GLU A 1 79 ? 5.753 68.125 3.967 1.00 26.86 59 GLU A O 1
ATOM 509 N N . GLU A 1 80 ? 5.423 67.093 5.950 1.00 26.11 60 GLU A N 1
ATOM 510 C CA . GLU A 1 80 ? 3.980 67.342 5.939 1.00 24.96 60 GLU A CA 1
ATOM 511 C C . GLU A 1 80 ? 3.596 68.803 6.167 1.00 24.94 60 GLU A C 1
ATOM 512 O O . GLU A 1 80 ? 2.631 69.283 5.562 1.00 24.42 60 GLU A O 1
ATOM 518 N N . GLN A 1 81 ? 4.364 69.507 7.007 1.00 23.76 61 GLN A N 1
ATOM 519 C CA . GLN A 1 81 ? 4.171 70.932 7.229 1.00 23.43 61 GLN A CA 1
ATOM 520 C C . GLN A 1 81 ? 4.413 71.696 5.940 1.00 23.28 61 GLN A C 1
ATOM 521 O O . GLN A 1 81 ? 3.645 72.578 5.605 1.00 23.18 61 GLN A O 1
ATOM 527 N N . ASN A 1 82 ? 5.499 71.367 5.236 1.00 23.18 62 ASN A N 1
ATOM 528 C CA . ASN A 1 82 ? 5.817 71.968 3.930 1.00 24.56 62 ASN A CA 1
ATOM 529 C C . ASN A 1 82 ? 4.766 71.664 2.861 1.00 25.33 62 ASN A C 1
ATOM 530 O O . ASN A 1 82 ? 4.389 72.549 2.091 1.00 25.26 62 ASN A O 1
ATOM 535 N N . ARG A 1 83 ? 4.290 70.423 2.837 1.00 25.81 63 ARG A N 1
ATOM 536 C CA . ARG A 1 83 ? 3.211 70.034 1.916 1.00 27.21 63 ARG A CA 1
ATOM 537 C C . ARG A 1 83 ? 1.984 70.949 2.124 1.00 27.14 63 ARG A C 1
ATOM 538 O O . ARG A 1 83 ? 1.395 71.454 1.150 1.00 27.81 63 ARG A O 1
ATOM 546 N N . ALA A 1 84 ? 1.638 71.201 3.390 1.00 26.87 64 ALA A N 1
ATOM 547 C CA . ALA A 1 84 ? 0.465 72.008 3.742 1.00 26.86 64 ALA A CA 1
ATOM 548 C C . ALA A 1 84 ? 0.668 73.511 3.600 1.00 26.66 64 ALA A C 1
ATOM 549 O O . ALA A 1 84 ? -0.247 74.302 3.895 1.00 27.29 64 ALA A O 1
ATOM 551 N N . GLY A 1 85 ? 1.864 73.916 3.179 1.00 26.92 65 GLY A N 1
ATOM 552 C CA . GLY A 1 85 ? 2.133 75.320 2.863 1.00 26.58 65 GLY A CA 1
ATOM 553 C C . GLY A 1 85 ? 2.763 76.149 3.970 1.00 26.88 65 GLY A C 1
ATOM 554 O O . GLY A 1 85 ? 2.911 77.359 3.824 1.00 27.45 65 GLY A O 1
ATOM 555 N N . ALA A 1 86 ? 3.123 75.512 5.084 1.00 26.23 66 ALA A N 1
ATOM 556 C CA . ALA A 1 86 ? 3.747 76.218 6.199 1.00 25.47 66 ALA A CA 1
ATOM 557 C C . ALA A 1 86 ? 5.225 76.462 5.881 1.00 25.09 66 ALA A C 1
ATOM 558 O O . ALA A 1 86 ? 5.829 75.727 5.076 1.00 24.53 66 ALA A O 1
ATOM 560 N N . ILE A 1 87 ? 5.797 77.509 6.484 1.00 25.15 67 ILE A N 1
ATOM 561 C CA . ILE A 1 87 ? 7.144 77.991 6.103 1.00 23.94 67 ILE A CA 1
ATOM 562 C C . ILE A 1 87 ? 8.078 77.900 7.320 1.00 24.85 67 ILE A C 1
ATOM 563 O O . ILE A 1 87 ? 7.769 78.455 8.381 1.00 23.85 67 ILE A O 1
ATOM 568 N N . GLU A 1 88 ? 9.190 77.169 7.178 1.00 23.96 68 GLU A N 1
ATOM 569 C CA . GLU A 1 88 ? 10.043 76.914 8.329 1.00 23.72 68 GLU A CA 1
ATOM 570 C C . GLU A 1 88 ? 10.996 78.060 8.594 1.00 23.04 68 GLU A C 1
ATOM 571 O O . GLU A 1 88 ? 11.650 78.570 7.683 1.00 22.09 68 GLU A O 1
ATOM 577 N N . LEU A 1 89 ? 11.141 78.392 9.872 1.00 22.49 69 LEU A N 1
ATOM 578 C CA . LEU A 1 89 ? 12.169 79.325 10.293 1.00 22.31 69 LEU A CA 1
ATOM 579 C C . LEU A 1 89 ? 12.722 78.761 11.592 1.00 21.82 69 LEU A C 1
ATOM 580 O O . LEU A 1 89 ? 12.465 77.607 11.901 1.00 22.43 69 LEU A O 1
ATOM 585 N N . LEU A 1 90 ? 13.454 79.563 12.362 1.00 22.59 70 LEU A N 1
ATOM 586 C CA . LEU A 1 90 ? 13.878 79.121 13.702 1.00 22.57 70 LEU A CA 1
ATOM 587 C C . LEU A 1 90 ? 13.966 80.234 14.737 1.00 22.90 70 LEU A C 1
ATOM 588 O O . LEU A 1 90 ? 14.699 81.205 14.544 1.00 23.29 70 LEU A O 1
ATOM 593 N N . MET A 1 91 ? 13.211 80.089 15.831 1.00 22.52 71 MET A N 1
ATOM 594 C CA . MET A 1 91 ? 13.310 81.029 16.921 1.00 23.44 71 MET A CA 1
ATOM 595 C C . MET A 1 91 ? 14.297 80.532 17.962 1.00 23.09 71 MET A C 1
ATOM 596 O O . MET A 1 91 ? 14.447 79.330 18.134 1.00 23.30 71 MET A O 1
ATOM 601 N N . PRO A 1 92 ? 14.986 81.464 18.643 1.00 23.41 72 PRO A N 1
ATOM 602 C CA . PRO A 1 92 ? 15.927 81.090 19.702 1.00 23.59 72 PRO A CA 1
ATOM 603 C C . PRO A 1 92 ? 15.242 80.430 20.907 1.00 23.75 72 PRO A C 1
ATOM 604 O O . PRO A 1 92 ? 14.034 80.647 21.144 1.00 24.93 72 PRO A O 1
ATOM 608 N N . THR A 1 93 ? 16.015 79.654 21.672 1.00 23.70 73 THR A N 1
ATOM 609 C CA . THR A 1 93 ? 15.515 79.031 22.896 1.00 24.47 73 THR A CA 1
ATOM 610 C C . THR A 1 93 ? 15.239 80.057 24.007 1.00 25.32 73 THR A C 1
ATOM 611 O O . THR A 1 93 ? 14.298 79.882 24.782 1.00 25.05 73 THR A O 1
ATOM 615 N N . LEU A 1 94 ? 16.028 81.138 24.058 1.00 25.00 74 LEU A N 1
ATOM 616 C CA . LEU A 1 94 ? 15.862 82.152 25.105 1.00 26.05 74 LEU A CA 1
ATOM 617 C C . LEU A 1 94 ? 15.070 83.356 24.612 1.00 26.39 74 LEU A C 1
ATOM 618 O O . LEU A 1 94 ? 15.269 83.817 23.490 1.00 26.74 74 LEU A O 1
ATOM 623 N N . GLN A 1 95 ? 14.177 83.856 25.462 1.00 26.10 75 GLN A N 1
ATOM 624 C CA . GLN A 1 95 ? 13.275 84.949 25.115 1.00 25.81 75 GLN A CA 1
ATOM 625 C C . GLN A 1 95 ? 13.280 86.001 26.221 1.00 25.66 75 GLN A C 1
ATOM 626 O O . GLN A 1 95 ? 13.567 85.696 27.370 1.00 26.62 75 GLN A O 1
ATOM 632 N N . LEU A 1 96 ? 12.933 87.234 25.872 1.00 25.89 76 LEU A N 1
ATOM 633 C CA . LEU A 1 96 ? 12.895 88.326 26.853 1.00 25.43 76 LEU A CA 1
ATOM 634 C C . LEU A 1 96 ? 11.580 88.270 27.623 1.00 25.92 76 LEU A C 1
ATOM 635 O O . LEU A 1 96 ? 10.506 88.138 27.027 1.00 25.23 76 LEU A O 1
ATOM 640 N N . ALA A 1 97 ? 11.671 88.376 28.949 1.00 26.56 77 ALA A N 1
ATOM 641 C CA . ALA A 1 97 ? 10.475 88.514 29.796 1.00 28.00 77 ALA A CA 1
ATOM 642 C C . ALA A 1 97 ? 9.566 89.662 29.319 1.00 28.49 77 ALA A C 1
ATOM 643 O O . ALA A 1 97 ? 8.354 89.523 29.312 1.00 28.91 77 ALA A O 1
ATOM 645 N N . ASP A 1 98 ? 10.163 90.774 28.884 1.00 29.65 78 ASP A N 1
ATOM 646 C CA . ASP A 1 98 ? 9.410 91.971 28.483 1.00 29.81 78 ASP A CA 1
ATOM 647 C C . ASP A 1 98 ? 8.499 91.702 27.302 1.00 29.94 78 ASP A C 1
ATOM 648 O O . ASP A 1 98 ? 7.467 92.347 27.148 1.00 29.31 78 ASP A O 1
ATOM 653 N N . LEU A 1 99 ? 8.867 90.732 26.471 1.00 29.66 79 LEU A N 1
ATOM 654 C CA . LEU A 1 99 ? 7.967 90.264 25.409 1.00 29.55 79 LEU A CA 1
ATOM 655 C C . LEU A 1 99 ? 6.687 89.596 25.950 1.00 29.54 79 LEU A C 1
ATOM 656 O O . LEU A 1 99 ? 5.571 89.853 25.478 1.00 28.22 79 LEU A O 1
ATOM 661 N N . TRP A 1 100 ? 6.857 88.746 26.952 1.00 29.43 80 TRP A N 1
ATOM 662 C CA . TRP A 1 100 ? 5.768 88.088 27.662 1.00 29.69 80 TRP A CA 1
ATOM 663 C C . TRP A 1 100 ? 4.924 89.015 28.539 1.00 31.21 80 TRP A C 1
ATOM 664 O O . TRP A 1 100 ? 3.768 88.701 28.874 1.00 31.12 80 TRP A O 1
ATOM 675 N N . ARG A 1 101 ? 5.506 90.148 28.920 1.00 32.61 81 ARG A N 1
ATOM 676 C CA . ARG A 1 101 ? 4.761 91.194 29.628 1.00 33.50 81 ARG A CA 1
ATOM 677 C C . ARG A 1 101 ? 3.788 91.914 28.694 1.00 33.44 81 ARG A C 1
ATOM 678 O O . ARG A 1 101 ? 2.718 92.305 29.129 1.00 33.64 81 ARG A O 1
ATOM 686 N N . GLU A 1 102 ? 4.151 92.072 27.423 1.00 33.35 82 GLU A N 1
ATOM 687 C CA . GLU A 1 102 ? 3.217 92.596 26.410 1.00 34.55 82 GLU A CA 1
ATOM 688 C C . GLU A 1 102 ? 1.918 91.825 26.345 1.00 34.07 82 GLU A C 1
ATOM 689 O O . GLU A 1 102 ? 0.870 92.426 26.164 1.00 35.53 82 GLU A O 1
ATOM 695 N N . SER A 1 103 ? 1.999 90.495 26.436 1.00 33.88 83 SER A N 1
ATOM 696 C CA . SER A 1 103 ? 0.844 89.623 26.269 1.00 33.34 83 SER A CA 1
ATOM 697 C C . SER A 1 103 ? 0.166 89.362 27.598 1.00 33.56 83 SER A C 1
ATOM 698 O O . SER A 1 103 ? -0.952 88.859 27.647 1.00 33.86 83 SER A O 1
ATOM 701 N N . GLY A 1 104 ? 0.857 89.708 28.676 1.00 33.87 84 GLY A N 1
ATOM 702 C CA . GLY A 1 104 ? 0.377 89.453 30.020 1.00 33.89 84 GLY A CA 1
ATOM 703 C C . GLY A 1 104 ? 0.542 87.998 30.420 1.00 34.20 84 GLY A C 1
ATOM 704 O O . GLY A 1 104 ? 0.005 87.575 31.441 1.00 35.34 84 GLY A O 1
ATOM 705 N N . ARG A 1 105 ? 1.254 87.206 29.622 1.00 33.59 85 ARG A N 1
ATOM 706 C CA . ARG A 1 105 ? 1.472 85.831 30.025 1.00 32.96 85 ARG A CA 1
ATOM 707 C C . ARG A 1 105 ? 2.618 85.718 31.012 1.00 33.61 85 ARG A C 1
ATOM 708 O O . ARG A 1 105 ? 2.676 84.750 31.750 1.00 34.03 85 ARG A O 1
ATOM 716 N N . TYR A 1 106 ? 3.509 86.707 31.057 1.00 33.16 86 TYR A N 1
ATOM 717 C CA . TYR A 1 106 ? 4.704 86.578 31.914 1.00 34.72 86 TYR A CA 1
ATOM 718 C C . TYR A 1 106 ? 4.391 86.177 33.346 1.00 35.27 86 TYR A C 1
ATOM 719 O O . TYR A 1 106 ? 4.975 85.219 33.870 1.00 35.72 86 TYR A O 1
ATOM 728 N N . ASP A 1 107 ? 3.464 86.896 33.972 1.00 36.70 87 ASP A N 1
ATOM 729 C CA . ASP A 1 107 ? 3.155 86.664 35.384 1.00 37.97 87 ASP A CA 1
ATOM 730 C C . ASP A 1 107 ? 2.065 85.634 35.616 1.00 38.30 87 ASP A C 1
ATOM 731 O O . ASP A 1 107 ? 1.925 85.122 36.722 1.00 38.79 87 ASP A O 1
ATOM 736 N N . ALA A 1 108 ? 1.331 85.313 34.554 1.00 38.36 88 ALA A N 1
ATOM 737 C CA . ALA A 1 108 ? 0.217 84.358 34.608 1.00 38.04 88 ALA A CA 1
ATOM 738 C C . ALA A 1 108 ? 0.582 82.917 34.149 1.00 38.09 88 ALA A C 1
ATOM 739 O O . ALA A 1 108 ? -0.141 81.964 34.468 1.00 38.29 88 ALA A O 1
ATOM 741 N N . TYR A 1 109 ? 1.698 82.742 33.438 1.00 37.33 89 TYR A N 1
ATOM 742 C CA . TYR A 1 109 ? 2.096 81.394 32.959 1.00 37.17 89 TYR A CA 1
ATOM 743 C C . TYR A 1 109 ? 2.271 80.324 34.050 1.00 36.78 89 TYR A C 1
ATOM 744 O O . TYR A 1 109 ? 1.830 79.176 33.874 1.00 37.52 89 TYR A O 1
ATOM 753 N N . GLY A 1 110 ? 2.910 80.698 35.152 1.00 36.08 90 GLY A N 1
ATOM 754 C CA . GLY A 1 110 ? 3.168 79.785 36.276 1.00 35.52 90 GLY A CA 1
ATOM 755 C C . GLY A 1 110 ? 4.620 79.330 36.382 1.00 34.75 90 GLY A C 1
ATOM 756 O O . GLY A 1 110 ? 5.444 79.716 35.547 1.00 34.80 90 GLY A O 1
ATOM 757 N N . PRO A 1 111 ? 4.927 78.491 37.399 1.00 33.67 91 PRO A N 1
ATOM 758 C CA . PRO A 1 111 ? 6.280 78.021 37.750 1.00 32.39 91 PRO A CA 1
ATOM 759 C C . PRO A 1 111 ? 6.928 77.026 36.782 1.00 31.05 91 PRO A C 1
ATOM 760 O O . PRO A 1 111 ? 8.103 76.681 36.978 1.00 30.49 91 PRO A O 1
ATOM 764 N N . GLU A 1 112 ? 6.188 76.571 35.762 1.00 29.36 92 GLU A N 1
ATOM 765 C CA . GLU A 1 112 ? 6.778 75.755 34.705 1.00 30.13 92 GLU A CA 1
ATOM 766 C C . GLU A 1 112 ? 7.659 76.602 33.770 1.00 28.21 92 GLU A C 1
ATOM 767 O O . GLU A 1 112 ? 8.463 76.075 33.028 1.00 28.11 92 GLU A O 1
ATOM 773 N N . MET A 1 113 ? 7.495 77.917 33.824 1.00 28.25 93 MET A N 1
ATOM 774 C CA . MET A 1 113 ? 8.351 78.841 33.082 1.00 28.15 93 MET A CA 1
ATOM 775 C C . MET A 1 113 ? 9.698 78.952 33.801 1.00 26.70 93 MET A C 1
ATOM 776 O O . MET A 1 113 ? 9.755 79.259 34.986 1.00 25.89 93 MET A O 1
ATOM 781 N N . LEU A 1 114 ? 10.765 78.635 33.078 1.00 25.67 94 LEU A N 1
ATOM 782 C CA . LEU A 1 114 ? 12.119 78.703 33.611 1.00 26.43 94 LEU A CA 1
ATOM 783 C C . LEU A 1 114 ? 12.656 80.096 33.334 1.00 25.68 94 LEU A C 1
ATOM 784 O O . LEU A 1 114 ? 12.963 80.434 32.206 1.00 26.86 94 LEU A O 1
ATOM 789 N N . ARG A 1 115 ? 12.749 80.895 34.387 1.00 25.31 95 ARG A N 1
ATOM 790 C CA . ARG A 1 115 ? 13.202 82.268 34.328 1.00 24.96 95 ARG A CA 1
ATOM 791 C C . ARG A 1 115 ? 14.693 82.338 34.548 1.00 23.89 95 ARG A C 1
ATOM 792 O O . ARG A 1 115 ? 15.260 81.593 35.338 1.00 24.87 95 ARG A O 1
ATOM 800 N N . ILE A 1 116 ? 15.325 83.257 33.844 1.00 23.69 96 ILE A N 1
ATOM 801 C CA . ILE A 1 116 ? 16.767 83.354 33.796 1.00 23.83 96 ILE A CA 1
ATOM 802 C C . ILE A 1 116 ? 17.142 84.837 33.869 1.00 23.13 96 ILE A C 1
ATOM 803 O O . ILE A 1 116 ? 16.479 85.654 33.250 1.00 24.82 96 ILE A O 1
ATOM 808 N N . ALA A 1 117 ? 18.184 85.188 34.612 1.00 23.27 97 ALA A N 1
ATOM 809 C CA . ALA A 1 117 ? 18.762 86.534 34.568 1.00 22.26 97 ALA A CA 1
ATOM 810 C C . ALA A 1 117 ? 20.175 86.425 33.953 1.00 22.68 97 ALA A C 1
ATOM 811 O O . ALA A 1 117 ? 20.952 85.577 34.368 1.00 21.65 97 ALA A O 1
ATOM 813 N N . ASP A 1 118 ? 20.503 87.265 32.965 1.00 22.31 98 ASP A N 1
ATOM 814 C CA . ASP A 1 118 ? 21.851 87.228 32.403 1.00 22.10 98 ASP A CA 1
ATOM 815 C C . ASP A 1 118 ? 22.788 88.114 33.244 1.00 21.75 98 ASP A C 1
ATOM 816 O O . ASP A 1 118 ? 22.392 88.618 34.273 1.00 21.69 98 ASP A O 1
ATOM 821 N N . ARG A 1 119 ? 24.022 88.302 32.803 1.00 21.48 99 ARG A N 1
ATOM 822 C CA . ARG A 1 119 ? 25.040 89.005 33.600 1.00 20.54 99 ARG A CA 1
ATOM 823 C C . ARG A 1 119 ? 24.796 90.496 33.729 1.00 20.87 99 ARG A C 1
ATOM 824 O O . ARG A 1 119 ? 25.430 91.163 34.548 1.00 21.12 99 ARG A O 1
ATOM 832 N N . HIS A 1 120 ? 23.913 91.022 32.894 1.00 20.69 100 HIS A N 1
ATOM 833 C CA . HIS A 1 120 ? 23.485 92.404 32.972 1.00 21.50 100 HIS A CA 1
ATOM 834 C C . HIS A 1 120 ? 22.160 92.551 33.717 1.00 21.99 100 HIS A C 1
ATOM 835 O O . HIS A 1 120 ? 21.576 93.622 33.687 1.00 21.25 100 HIS A O 1
ATOM 842 N N . LYS A 1 121 ? 21.710 91.471 34.362 1.00 22.47 101 LYS A N 1
ATOM 843 C CA . LYS A 1 121 ? 20.455 91.419 35.114 1.00 24.44 101 LYS A CA 1
ATOM 844 C C . LYS A 1 121 ? 19.215 91.538 34.208 1.00 25.49 101 LYS A C 1
ATOM 845 O O . LYS A 1 121 ? 18.083 91.775 34.696 1.00 24.57 101 LYS A O 1
ATOM 851 N N . ARG A 1 122 ? 19.400 91.356 32.894 1.00 25.63 102 ARG A N 1
ATOM 852 C CA . ARG A 1 122 ? 18.223 91.366 32.017 1.00 25.31 102 ARG A CA 1
ATOM 853 C C . ARG A 1 122 ? 17.446 90.060 32.195 1.00 25.21 102 ARG A C 1
ATOM 854 O O . ARG A 1 122 ? 18.025 89.004 32.413 1.00 24.20 102 ARG A O 1
ATOM 862 N N . GLU A 1 123 ? 16.124 90.156 32.115 1.00 25.02 103 GLU A N 1
ATOM 863 C CA . GLU A 1 123 ? 15.241 89.035 32.440 1.00 25.55 103 GLU A CA 1
ATOM 864 C C . GLU A 1 123 ? 14.914 88.262 31.177 1.00 25.11 103 GLU A C 1
ATOM 865 O O . GLU A 1 123 ? 14.351 88.823 30.245 1.00 24.46 103 GLU A O 1
ATOM 871 N N . LEU A 1 124 ? 15.317 86.990 31.170 1.00 25.34 104 LEU A N 1
ATOM 872 C CA . LEU A 1 124 ? 15.147 86.048 30.064 1.00 26.24 104 LEU A CA 1
ATOM 873 C C . LEU A 1 124 ? 14.314 84.849 30.567 1.00 25.89 104 LEU A C 1
ATOM 874 O O . LEU A 1 124 ? 14.019 84.729 31.758 1.00 25.45 104 LEU A O 1
ATOM 879 N N . LEU A 1 125 ? 13.920 83.987 29.654 1.00 25.22 105 LEU A N 1
ATOM 880 C CA . LEU A 1 125 ? 13.278 82.724 30.019 1.00 24.65 105 LEU A CA 1
ATOM 881 C C . LEU A 1 125 ? 13.623 81.710 28.942 1.00 24.51 105 LEU A C 1
ATOM 882 O O . LEU A 1 125 ? 13.828 82.080 27.775 1.00 24.10 105 LEU A O 1
ATOM 887 N N . TYR A 1 126 ? 13.681 80.441 29.320 1.00 24.02 106 TYR A N 1
ATOM 888 C CA . TYR A 1 126 ? 13.746 79.387 28.317 1.00 24.38 106 TYR A CA 1
ATOM 889 C C . TYR A 1 126 ? 12.349 79.185 27.722 1.00 24.53 106 TYR A C 1
ATOM 890 O O . TYR A 1 126 ? 11.417 78.768 28.439 1.00 24.50 106 TYR A O 1
ATOM 899 N N . GLY A 1 127 ? 12.184 79.432 26.420 1.00 24.50 107 GLY A N 1
ATOM 900 C CA . GLY A 1 127 ? 10.819 79.428 25.853 1.00 23.96 107 GLY A CA 1
ATOM 901 C C . GLY A 1 127 ? 10.089 78.105 26.062 1.00 23.60 107 GLY A C 1
ATOM 902 O O . GLY A 1 127 ? 10.617 77.076 25.672 1.00 23.47 107 GLY A O 1
ATOM 903 N N . PRO A 1 128 ? 8.893 78.118 26.722 1.00 23.58 108 PRO A N 1
ATOM 904 C CA . PRO A 1 128 ? 8.043 76.924 26.734 1.00 23.19 108 PRO A CA 1
ATOM 905 C C . PRO A 1 128 ? 7.153 76.821 25.489 1.00 23.81 108 PRO A C 1
ATOM 906 O O . PRO A 1 128 ? 6.623 75.756 25.219 1.00 23.05 108 PRO A O 1
ATOM 910 N N . THR A 1 129 ? 7.037 77.915 24.730 1.00 23.80 109 THR A N 1
ATOM 911 C CA . THR A 1 129 ? 6.195 78.010 23.528 1.00 24.02 109 THR A CA 1
ATOM 912 C C . THR A 1 129 ? 6.518 79.392 22.932 1.00 24.22 109 THR A C 1
ATOM 913 O O . THR A 1 129 ? 7.336 80.118 23.501 1.00 23.12 109 THR A O 1
ATOM 917 N N . ASN A 1 130 ? 5.927 79.738 21.787 1.00 23.03 110 ASN A N 1
ATOM 918 C CA . ASN A 1 130 ? 6.430 80.869 20.993 1.00 23.81 110 ASN A CA 1
ATOM 919 C C . ASN A 1 130 ? 5.373 81.819 20.394 1.00 23.80 110 ASN A C 1
ATOM 920 O O . ASN A 1 130 ? 5.651 82.495 19.407 1.00 23.74 110 ASN A O 1
ATOM 925 N N . GLU A 1 131 ? 4.176 81.876 20.991 1.00 24.06 111 GLU A N 1
ATOM 926 C CA . GLU A 1 131 ? 3.090 82.750 20.461 1.00 24.85 111 GLU A CA 1
ATOM 927 C C . GLU A 1 131 ? 3.461 84.248 20.406 1.00 24.99 111 GLU A C 1
ATOM 928 O O . GLU A 1 131 ? 3.331 84.884 19.353 1.00 25.79 111 GLU A O 1
ATOM 934 N N . GLU A 1 132 ? 3.930 84.798 21.523 1.00 25.30 112 GLU A N 1
ATOM 935 C CA . GLU A 1 132 ? 4.401 86.189 21.570 1.00 25.31 112 GLU A CA 1
ATOM 936 C C . GLU A 1 132 ? 5.504 86.471 20.583 1.00 25.51 112 GLU A C 1
ATOM 937 O O . GLU A 1 132 ? 5.496 87.500 19.890 1.00 25.50 112 GLU A O 1
ATOM 943 N N . MET A 1 133 ? 6.498 85.591 20.568 1.00 25.18 113 MET A N 1
ATOM 944 C CA . MET A 1 133 ? 7.663 85.816 19.725 1.00 25.47 113 MET A CA 1
ATOM 945 C C . MET A 1 133 ? 7.374 85.781 18.244 1.00 24.49 113 MET A C 1
ATOM 946 O O . MET A 1 133 ? 7.863 86.629 17.511 1.00 25.65 113 MET A O 1
ATOM 951 N N . ILE A 1 134 ? 6.602 84.791 17.784 1.00 25.12 114 ILE A N 1
ATOM 952 C CA . ILE A 1 134 ? 6.212 84.732 16.373 1.00 24.03 114 ILE A CA 1
ATOM 953 C C . ILE A 1 134 ? 5.307 85.935 16.011 1.00 24.76 114 ILE A C 1
ATOM 954 O O . ILE A 1 134 ? 5.364 86.478 14.897 1.00 24.95 114 ILE A O 1
ATOM 959 N N . THR A 1 135 ? 4.481 86.368 16.957 1.00 25.61 115 THR A N 1
ATOM 960 C CA . THR A 1 135 ? 3.677 87.579 16.744 1.00 25.81 115 THR A CA 1
ATOM 961 C C . THR A 1 135 ? 4.560 88.852 16.617 1.00 26.44 115 THR A C 1
ATOM 962 O O . THR A 1 135 ? 4.307 89.716 15.775 1.00 27.05 115 THR A O 1
ATOM 966 N N . GLU A 1 136 ? 5.610 88.937 17.429 1.00 25.97 116 GLU A N 1
ATOM 967 C CA . GLU A 1 136 ? 6.590 90.020 17.372 1.00 26.66 116 GLU A CA 1
ATOM 968 C C . GLU A 1 136 ? 7.306 90.063 16.001 1.00 26.59 116 GLU A C 1
ATOM 969 O O . GLU A 1 136 ? 7.555 91.144 15.432 1.00 26.02 116 GLU A O 1
ATOM 975 N N . ILE A 1 137 ? 7.640 88.876 15.489 1.00 26.22 117 ILE A N 1
ATOM 976 C CA . ILE A 1 137 ? 8.289 88.739 14.194 1.00 26.07 117 ILE A CA 1
ATOM 977 C C . ILE A 1 137 ? 7.323 89.193 13.076 1.00 26.31 117 ILE A C 1
ATOM 978 O O . ILE A 1 137 ? 7.674 90.037 12.247 1.00 25.71 117 ILE A O 1
ATOM 983 N N . PHE A 1 138 ? 6.107 88.646 13.086 1.00 26.23 118 PHE A N 1
ATOM 984 C CA . PHE A 1 138 ? 5.089 88.973 12.102 1.00 26.75 118 PHE A CA 1
ATOM 985 C C . PHE A 1 138 ? 4.803 90.469 12.009 1.00 27.18 118 PHE A C 1
ATOM 986 O O . PHE A 1 138 ? 4.679 91.008 10.910 1.00 27.79 118 PHE A O 1
ATOM 994 N N . ARG A 1 139 ? 4.704 91.129 13.161 1.00 27.84 119 ARG A N 1
ATOM 995 C CA . ARG A 1 139 ? 4.210 92.505 13.225 1.00 28.30 119 ARG A CA 1
ATOM 996 C C . ARG A 1 139 ? 5.317 93.476 12.776 1.00 28.32 119 ARG A C 1
ATOM 997 O O . ARG A 1 139 ? 5.038 94.623 12.431 1.00 27.98 119 ARG A O 1
ATOM 1005 N N . ALA A 1 140 ? 6.561 92.996 12.771 1.00 27.38 120 ALA A N 1
ATOM 1006 C CA . ALA A 1 140 ? 7.695 93.760 12.203 1.00 27.99 120 ALA A CA 1
ATOM 1007 C C . ALA A 1 140 ? 7.650 93.912 10.685 1.00 27.69 120 ALA A C 1
ATOM 1008 O O . ALA A 1 140 ? 8.188 94.880 10.134 1.00 28.00 120 ALA A O 1
ATOM 1010 N N . TYR A 1 141 ? 7.017 92.962 10.004 1.00 27.27 121 TYR A N 1
ATOM 1011 C CA . TYR A 1 141 ? 7.177 92.856 8.559 1.00 27.83 121 TYR A CA 1
ATOM 1012 C C . TYR A 1 141 ? 5.889 92.830 7.756 1.00 28.57 121 TYR A C 1
ATOM 1013 O O . TYR A 1 141 ? 5.912 93.155 6.562 1.00 29.27 121 TYR A O 1
ATOM 1022 N N . ILE A 1 142 ? 4.781 92.427 8.375 1.00 28.27 122 ILE A N 1
ATOM 1023 C CA . ILE A 1 142 ? 3.550 92.170 7.596 1.00 29.43 122 ILE A CA 1
ATOM 1024 C C . ILE A 1 142 ? 2.464 93.206 7.921 1.00 30.44 122 ILE A C 1
ATOM 1025 O O . ILE A 1 142 ? 2.118 93.399 9.086 1.00 30.65 122 ILE A O 1
ATOM 1030 N N . LYS A 1 143 ? 1.937 93.879 6.899 1.00 31.48 123 LYS A N 1
ATOM 1031 C CA . LYS A 1 143 ? 0.990 94.966 7.155 1.00 32.36 123 LYS A CA 1
ATOM 1032 C C . LYS A 1 143 ? -0.229 94.956 6.233 1.00 32.27 123 LYS A C 1
ATOM 1033 O O . LYS A 1 143 ? -1.126 95.778 6.393 1.00 31.84 123 LYS A O 1
ATOM 1039 N N . SER A 1 144 ? -0.261 94.022 5.289 1.00 32.65 124 SER A N 1
ATOM 1040 C CA . SER A 1 144 ? -1.359 93.927 4.347 1.00 33.36 124 SER A CA 1
ATOM 1041 C C . SER A 1 144 ? -1.966 92.537 4.345 1.00 33.90 124 SER A C 1
ATOM 1042 O O . SER A 1 144 ? -1.253 91.529 4.393 1.00 33.59 124 SER A O 1
ATOM 1045 N N . TYR A 1 145 ? -3.297 92.504 4.260 1.00 34.64 125 TYR A N 1
ATOM 1046 C CA . TYR A 1 145 ? -4.075 91.279 4.116 1.00 35.17 125 TYR A CA 1
ATOM 1047 C C . TYR A 1 145 ? -3.603 90.448 2.922 1.00 34.79 125 TYR A C 1
ATOM 1048 O O . TYR A 1 145 ? -3.881 89.252 2.852 1.00 35.20 125 TYR A O 1
ATOM 1057 N N . LYS A 1 146 ? -2.888 91.078 1.989 1.00 34.38 126 LYS A N 1
ATOM 1058 C CA . LYS A 1 146 ? -2.357 90.389 0.785 1.00 34.21 126 LYS A CA 1
ATOM 1059 C C . LYS A 1 146 ? -1.234 89.375 1.059 1.00 33.59 126 LYS A C 1
ATOM 1060 O O . LYS A 1 146 ? -0.892 88.563 0.188 1.00 33.28 126 LYS A O 1
ATOM 1066 N N . SER A 1 147 ? -0.646 89.444 2.254 1.00 32.63 127 SER A N 1
ATOM 1067 C CA . SER A 1 147 ? 0.376 88.476 2.699 1.00 31.93 127 SER A CA 1
ATOM 1068 C C . SER A 1 147 ? -0.215 87.218 3.359 1.00 31.62 127 SER A C 1
ATOM 1069 O O . SER A 1 147 ? 0.524 86.277 3.685 1.00 31.72 127 SER A O 1
ATOM 1072 N N . LEU A 1 148 ? -1.534 87.198 3.561 1.00 30.55 128 LEU A N 1
ATOM 1073 C CA . LEU A 1 148 ? -2.187 86.135 4.328 1.00 30.06 128 LEU A CA 1
ATOM 1074 C C . LEU A 1 148 ? -3.051 85.254 3.448 1.00 30.62 128 LEU A C 1
ATOM 1075 O O . LEU A 1 148 ? -3.541 85.730 2.431 1.00 31.25 128 LEU A O 1
ATOM 1080 N N . PRO A 1 149 ? -3.239 83.962 3.810 1.00 30.86 129 PRO A N 1
ATOM 1081 C CA . PRO A 1 149 ? -2.756 83.230 4.992 1.00 30.59 129 PRO A CA 1
ATOM 1082 C C . PRO A 1 149 ? -1.242 83.063 5.033 1.00 30.53 129 PRO A C 1
ATOM 1083 O O . PRO A 1 149 ? -0.590 82.892 3.997 1.00 30.97 129 PRO A O 1
ATOM 1087 N N . LEU A 1 150 ? -0.688 83.133 6.242 1.00 29.96 130 LEU A N 1
ATOM 1088 C CA . LEU A 1 150 ? 0.721 82.853 6.481 1.00 29.34 130 LEU A CA 1
ATOM 1089 C C . LEU A 1 150 ? 0.818 81.903 7.668 1.00 28.53 130 LEU A C 1
ATOM 1090 O O . LEU A 1 150 ? 0.212 82.151 8.725 1.00 27.70 130 LEU A O 1
ATOM 1095 N N . ASN A 1 151 ? 1.544 80.802 7.479 1.00 27.63 131 ASN A N 1
ATOM 1096 C CA . ASN A 1 151 ? 1.820 79.861 8.557 1.00 27.16 131 ASN A CA 1
ATOM 1097 C C . ASN A 1 151 ? 3.336 79.695 8.688 1.00 27.28 131 ASN A C 1
ATOM 1098 O O . ASN A 1 151 ? 3.999 79.227 7.746 1.00 26.98 131 ASN A O 1
ATOM 1103 N N . LEU A 1 152 ? 3.874 80.154 9.829 1.00 26.47 132 LEU A N 1
ATOM 1104 C CA . LEU A 1 152 ? 5.299 80.016 10.117 1.00 25.93 132 LEU A CA 1
ATOM 1105 C C . LEU A 1 152 ? 5.527 79.027 11.235 1.00 25.51 132 LEU A C 1
ATOM 1106 O O . LEU A 1 152 ? 4.822 79.054 12.247 1.00 25.49 132 LEU A O 1
ATOM 1111 N N . TYR A 1 153 ? 6.527 78.168 11.073 1.00 24.75 133 TYR A N 1
ATOM 1112 C CA . TYR A 1 153 ? 6.785 77.140 12.077 1.00 24.59 133 TYR A CA 1
ATOM 1113 C C . TYR A 1 153 ? 8.258 76.942 12.350 1.00 24.12 133 TYR A C 1
ATOM 1114 O O . TYR A 1 153 ? 9.103 77.282 11.529 1.00 24.36 133 TYR A O 1
ATOM 1123 N N . HIS A 1 154 ? 8.564 76.379 13.504 1.00 23.43 134 HIS A N 1
ATOM 1124 C CA . HIS A 1 154 ? 9.903 75.827 13.706 1.00 23.44 134 HIS A CA 1
ATOM 1125 C C . HIS A 1 154 ? 9.877 74.501 14.471 1.00 23.85 134 HIS A C 1
ATOM 1126 O O . HIS A 1 154 ? 8.848 74.069 14.984 1.00 22.76 134 HIS A O 1
ATOM 1133 N N . ILE A 1 155 ? 11.030 73.854 14.496 1.00 23.92 135 ILE A N 1
ATOM 1134 C CA . ILE A 1 155 ? 11.241 72.657 15.302 1.00 23.79 135 ILE A CA 1
ATOM 1135 C C . ILE A 1 155 ? 12.353 73.010 16.264 1.00 23.58 135 ILE A C 1
ATOM 1136 O O . ILE A 1 155 ? 13.500 73.213 15.844 1.00 23.71 135 ILE A O 1
ATOM 1141 N N . GLN A 1 156 ? 12.012 73.176 17.537 1.00 22.82 136 GLN A N 1
ATOM 1142 C CA . GLN A 1 156 ? 12.995 73.742 18.475 1.00 22.74 136 GLN A CA 1
ATOM 1143 C C . GLN A 1 156 ? 12.812 73.178 19.884 1.00 23.50 136 GLN A C 1
ATOM 1144 O O . GLN A 1 156 ? 11.707 72.786 20.284 1.00 22.80 136 GLN A O 1
ATOM 1150 N N . TRP A 1 157 ? 13.905 73.175 20.644 1.00 23.92 137 TRP A N 1
ATOM 1151 C CA . TRP A 1 157 ? 13.870 72.692 22.006 1.00 24.14 137 TRP A CA 1
ATOM 1152 C C . TRP A 1 157 ? 13.160 73.681 22.914 1.00 24.34 137 TRP A C 1
ATOM 1153 O O . TRP A 1 157 ? 13.299 74.889 22.762 1.00 25.01 137 TRP A O 1
ATOM 1164 N N . LYS A 1 158 ? 12.383 73.144 23.842 1.00 24.68 138 LYS A N 1
ATOM 1165 C CA . LYS A 1 158 ? 11.605 73.928 24.763 1.00 24.14 138 LYS A CA 1
ATOM 1166 C C . LYS A 1 158 ? 11.889 73.426 26.164 1.00 24.06 138 LYS A C 1
ATOM 1167 O O . LYS A 1 158 ? 12.467 72.369 26.331 1.00 23.51 138 LYS A O 1
ATOM 1173 N N . PHE A 1 159 ? 11.481 74.204 27.174 1.00 24.31 139 PHE A N 1
ATOM 1174 C CA . PHE A 1 159 ? 11.595 73.788 28.534 1.00 23.49 139 PHE A CA 1
ATOM 1175 C C . PHE A 1 159 ? 10.308 74.104 29.251 1.00 24.43 139 PHE A C 1
ATOM 1176 O O . PHE A 1 159 ? 9.801 75.232 29.196 1.00 24.57 139 PHE A O 1
ATOM 1184 N N . ARG A 1 160 ? 9.779 73.104 29.930 1.00 24.61 140 ARG A N 1
ATOM 1185 C CA . ARG A 1 160 ? 8.722 73.339 30.907 1.00 26.77 140 ARG A CA 1
ATOM 1186 C C . ARG A 1 160 ? 9.191 72.659 32.164 1.00 25.06 140 ARG A C 1
ATOM 1187 O O . ARG A 1 160 ? 9.560 71.486 32.131 1.00 24.55 140 ARG A O 1
ATOM 1195 N N . ASP A 1 161 ? 9.233 73.423 33.254 1.00 25.00 141 ASP A N 1
ATOM 1196 C CA . ASP A 1 161 ? 9.743 72.935 34.528 1.00 24.84 141 ASP A CA 1
ATOM 1197 C C . ASP A 1 161 ? 8.616 72.179 35.224 1.00 25.37 141 ASP A C 1
ATOM 1198 O O . ASP A 1 161 ? 8.107 72.596 36.257 1.00 25.50 141 ASP A O 1
ATOM 1203 N N . GLU A 1 162 ? 8.225 71.081 34.594 1.00 26.48 142 GLU A N 1
ATOM 1204 C CA . GLU A 1 162 ? 7.310 70.058 35.123 1.00 26.73 142 GLU A CA 1
ATOM 1205 C C . GLU A 1 162 ? 7.632 69.774 36.581 1.00 27.18 142 GLU A C 1
ATOM 1206 O O . GLU A 1 162 ? 8.777 69.430 36.908 1.00 26.77 142 GLU A O 1
ATOM 1212 N N . GLN A 1 163 ? 6.631 69.895 37.461 1.00 26.80 143 GLN A N 1
ATOM 1213 C CA . GLN A 1 163 ? 6.859 69.674 38.878 1.00 27.36 143 GLN A CA 1
ATOM 1214 C C . GLN A 1 163 ? 7.510 68.322 39.183 1.00 27.15 143 GLN A C 1
ATOM 1215 O O . GLN A 1 163 ? 8.493 68.274 39.908 1.00 27.29 143 GLN A O 1
ATOM 1221 N N . ARG A 1 164 ? 6.962 67.237 38.648 1.00 27.37 144 ARG A N 1
ATOM 1222 C CA . ARG A 1 164 ? 7.542 65.899 38.833 1.00 28.93 144 ARG A CA 1
ATOM 1223 C C . ARG A 1 164 ? 7.813 65.191 37.495 1.00 28.90 144 ARG A C 1
ATOM 1224 O O . ARG A 1 164 ? 6.970 64.446 36.995 1.00 28.57 144 ARG A O 1
ATOM 1232 N N . PRO A 1 165 ? 9.004 65.427 36.902 1.00 29.05 145 PRO A N 1
ATOM 1233 C CA . PRO A 1 165 ? 9.360 64.694 35.688 1.00 29.43 145 PRO A CA 1
ATOM 1234 C C . PRO A 1 165 ? 9.141 63.170 35.843 1.00 30.41 145 PRO A C 1
ATOM 1235 O O . PRO A 1 165 ? 9.497 62.586 36.865 1.00 30.20 145 PRO A O 1
ATOM 1239 N N . ARG A 1 166 ? 8.544 62.548 34.827 1.00 31.06 146 ARG A N 1
ATOM 1240 C CA . ARG A 1 166 ? 8.191 61.129 34.892 1.00 31.43 146 ARG A CA 1
ATOM 1241 C C . ARG A 1 166 ? 8.081 60.559 33.494 1.00 30.49 146 ARG A C 1
ATOM 1242 O O . ARG A 1 166 ? 7.986 61.294 32.503 1.00 30.02 146 ARG A O 1
ATOM 1250 N N . PHE A 1 167 ? 8.128 59.235 33.415 1.00 30.34 147 PHE A N 1
ATOM 1251 C CA . PHE A 1 167 ? 7.823 58.514 32.180 1.00 30.19 147 PHE A CA 1
ATOM 1252 C C . PHE A 1 167 ? 8.830 58.774 31.050 1.00 29.14 147 PHE A C 1
ATOM 1253 O O . PHE A 1 167 ? 8.468 58.696 29.874 1.00 28.78 147 PHE A O 1
ATOM 1261 N N . GLY A 1 168 ? 10.074 59.107 31.404 1.00 27.73 148 GLY A N 1
ATOM 1262 C CA . GLY A 1 168 ? 11.128 59.274 30.396 1.00 27.76 148 GLY A CA 1
ATOM 1263 C C . GLY A 1 168 ? 10.729 60.390 29.458 1.00 27.32 148 GLY A C 1
ATOM 1264 O O . GLY A 1 168 ? 10.259 61.424 29.916 1.00 27.85 148 GLY A O 1
ATOM 1265 N N . VAL A 1 169 ? 10.837 60.151 28.157 1.00 27.34 149 VAL A N 1
ATOM 1266 C CA . VAL A 1 169 ? 10.649 61.199 27.156 1.00 28.10 149 VAL A CA 1
ATOM 1267 C C . VAL A 1 169 ? 9.228 61.762 27.096 1.00 29.55 149 VAL A C 1
ATOM 1268 O O . VAL A 1 169 ? 8.998 62.798 26.467 1.00 28.78 149 VAL A O 1
ATOM 1272 N N . MET A 1 170 ? 8.297 61.090 27.776 1.00 31.48 150 MET A N 1
ATOM 1273 C CA . MET A 1 170 ? 6.872 61.445 27.719 1.00 34.15 150 MET A CA 1
ATOM 1274 C C . MET A 1 170 ? 6.355 62.451 28.751 1.00 33.53 150 MET A C 1
ATOM 1275 O O . MET A 1 170 ? 5.335 63.118 28.523 1.00 34.49 150 MET A O 1
ATOM 1280 N N . ARG A 1 171 ? 7.060 62.604 29.861 1.00 32.66 151 ARG A N 1
ATOM 1281 C CA . ARG A 1 171 ? 6.725 63.690 30.771 1.00 32.43 151 ARG A CA 1
ATOM 1282 C C . ARG A 1 171 ? 7.982 64.326 31.381 1.00 30.45 151 ARG A C 1
ATOM 1283 O O . ARG A 1 171 ? 8.154 64.363 32.602 1.00 30.05 151 ARG A O 1
ATOM 1291 N N . GLY A 1 172 ? 8.843 64.847 30.510 1.00 28.58 152 GLY A N 1
ATOM 1292 C CA . GLY A 1 172 ? 10.091 65.439 30.957 1.00 26.96 152 GLY A CA 1
ATOM 1293 C C . GLY A 1 172 ? 10.045 66.940 30.958 1.00 26.49 152 GLY A C 1
ATOM 1294 O O . GLY A 1 172 ? 8.963 67.544 30.969 1.00 26.48 152 GLY A O 1
ATOM 1295 N N . ARG A 1 173 ? 11.225 67.560 30.946 1.00 24.80 153 ARG A N 1
ATOM 1296 C CA . ARG A 1 173 ? 11.324 69.009 31.054 1.00 23.51 153 ARG A CA 1
ATOM 1297 C C . ARG A 1 173 ? 11.905 69.659 29.782 1.00 23.69 153 ARG A C 1
ATOM 1298 O O . ARG A 1 173 ? 11.375 70.659 29.306 1.00 24.25 153 ARG A O 1
ATOM 1306 N N . GLU A 1 174 ? 12.983 69.089 29.254 1.00 22.60 154 GLU A N 1
ATOM 1307 C CA . GLU A 1 174 ? 13.545 69.578 27.982 1.00 23.98 154 GLU A CA 1
ATOM 1308 C C . GLU A 1 174 ? 13.036 68.669 26.883 1.00 23.61 154 GLU A C 1
ATOM 1309 O O . GLU A 1 174 ? 13.383 67.498 26.857 1.00 25.54 154 GLU A O 1
ATOM 1315 N N . PHE A 1 175 ? 12.242 69.227 25.971 1.00 23.84 155 PHE A N 1
ATOM 1316 C CA . PHE A 1 175 ? 11.550 68.456 24.942 1.00 23.12 155 PHE A CA 1
ATOM 1317 C C . PHE A 1 175 ? 11.578 69.193 23.611 1.00 23.89 155 PHE A C 1
ATOM 1318 O O . PHE A 1 175 ? 11.686 70.419 23.547 1.00 23.10 155 PHE A O 1
ATOM 1326 N N . LEU A 1 176 ? 11.482 68.423 22.534 1.00 24.42 156 LEU A N 1
ATOM 1327 C CA . LEU A 1 176 ? 11.557 68.981 21.214 1.00 25.29 156 LEU A CA 1
ATOM 1328 C C . LEU A 1 176 ? 10.134 69.021 20.667 1.00 25.37 156 LEU A C 1
ATOM 1329 O O . LEU A 1 176 ? 9.406 68.056 20.752 1.00 25.23 156 LEU A O 1
ATOM 1334 N N . MET A 1 177 ? 9.755 70.159 20.116 1.00 26.79 157 MET A N 1
ATOM 1335 C CA . MET A 1 177 ? 8.439 70.335 19.527 1.00 28.34 157 MET A CA 1
ATOM 1336 C C . MET A 1 177 ? 8.528 71.001 18.141 1.00 25.67 157 MET A C 1
ATOM 1337 O O . MET A 1 177 ? 9.348 71.872 17.921 1.00 26.17 157 MET A O 1
ATOM 1342 N N . LYS A 1 178 ? 7.693 70.571 17.203 1.00 24.37 158 LYS A N 1
ATOM 1343 C CA . LYS A 1 178 ? 7.410 71.385 16.027 1.00 22.97 158 LYS A CA 1
ATOM 1344 C C . LYS A 1 178 ? 6.221 72.245 16.429 1.00 23.02 158 LYS A C 1
ATOM 1345 O O . LYS A 1 178 ? 5.143 71.704 16.718 1.00 23.09 158 LYS A O 1
ATOM 1351 N N . ASP A 1 179 ? 6.402 73.563 16.451 1.00 22.71 159 ASP A N 1
ATOM 1352 C CA . ASP A 1 179 ? 5.275 74.457 16.758 1.00 23.62 159 ASP A CA 1
ATOM 1353 C C . ASP A 1 179 ? 5.088 75.412 15.607 1.00 23.35 159 ASP A C 1
ATOM 1354 O O . ASP A 1 179 ? 6.036 76.100 15.183 1.00 23.98 159 ASP A O 1
ATOM 1359 N N . ALA A 1 180 ? 3.867 75.400 15.070 1.00 23.09 160 ALA A N 1
ATOM 1360 C CA . ALA A 1 180 ? 3.504 76.184 13.902 1.00 22.38 160 ALA A CA 1
ATOM 1361 C C . ALA A 1 180 ? 2.472 77.227 14.292 1.00 22.94 160 ALA A C 1
ATOM 1362 O O . ALA A 1 180 ? 1.659 77.011 15.189 1.00 22.84 160 ALA A O 1
ATOM 1364 N N . TYR A 1 181 ? 2.488 78.360 13.610 1.00 23.78 161 TYR A N 1
ATOM 1365 C CA . TYR A 1 181 ? 1.581 79.447 13.964 1.00 25.46 161 TYR A CA 1
ATOM 1366 C C . TYR A 1 181 ? 0.998 80.066 12.703 1.00 26.24 161 TYR A C 1
ATOM 1367 O O . TYR A 1 181 ? 1.760 80.491 11.828 1.00 27.39 161 TYR A O 1
ATOM 1376 N N . SER A 1 182 ? -0.333 80.097 12.601 1.00 26.28 162 SER A N 1
ATOM 1377 C CA . SER A 1 182 ? -1.021 80.702 11.455 1.00 26.36 162 SER A CA 1
ATOM 1378 C C . SER A 1 182 ? -1.531 82.136 11.698 1.00 26.91 162 SER A C 1
ATOM 1379 O O . SER A 1 182 ? -1.865 82.522 12.837 1.00 26.49 162 SER A O 1
ATOM 1382 N N . PHE A 1 183 ? -1.554 82.920 10.614 1.00 27.20 163 PHE A N 1
ATOM 1383 C CA . PHE A 1 183 ? -1.945 84.339 10.612 1.00 27.11 163 PHE A CA 1
ATOM 1384 C C . PHE A 1 183 ? -2.928 84.550 9.489 1.00 27.99 163 PHE A C 1
ATOM 1385 O O . PHE A 1 183 ? -2.615 84.238 8.337 1.00 28.12 163 PHE A O 1
ATOM 1393 N N . ASP A 1 184 ? -4.094 85.102 9.833 1.00 28.40 164 ASP A N 1
ATOM 1394 C CA . ASP A 1 184 ? -5.203 85.314 8.903 1.00 29.48 164 ASP A CA 1
ATOM 1395 C C . ASP A 1 184 ? -5.942 86.613 9.198 1.00 29.39 164 ASP A C 1
ATOM 1396 O O . ASP A 1 184 ? -5.851 87.129 10.294 1.00 29.88 164 ASP A O 1
ATOM 1401 N N . VAL A 1 185 ? -6.682 87.124 8.214 1.00 29.21 165 VAL A N 1
ATOM 1402 C CA . VAL A 1 185 ? -7.406 88.386 8.352 1.00 29.83 165 VAL A CA 1
ATOM 1403 C C . VAL A 1 185 ? -8.569 88.273 9.342 1.00 29.72 165 VAL A C 1
ATOM 1404 O O . VAL A 1 185 ? -8.866 89.227 10.056 1.00 29.79 165 VAL A O 1
ATOM 1408 N N . ASP A 1 186 ? -9.196 87.101 9.400 1.00 29.67 166 ASP A N 1
ATOM 1409 C CA . ASP A 1 186 ? -10.435 86.926 10.153 1.00 30.35 166 ASP A CA 1
ATOM 1410 C C . ASP A 1 186 ? -10.656 85.475 10.593 1.00 30.09 166 ASP A C 1
ATOM 1411 O O . ASP A 1 186 ? -9.831 84.610 10.316 1.00 29.65 166 ASP A O 1
ATOM 1416 N N . GLU A 1 187 ? -11.771 85.199 11.268 1.00 30.09 167 GLU A N 1
ATOM 1417 C CA . GLU A 1 187 ? -12.032 83.822 11.721 1.00 30.63 167 GLU A CA 1
ATOM 1418 C C . GLU A 1 187 ? -12.189 82.831 10.554 1.00 29.56 167 GLU A C 1
ATOM 1419 O O . GLU A 1 187 ? -11.698 81.702 10.621 1.00 28.86 167 GLU A O 1
ATOM 1425 N N . ALA A 1 188 ? -12.884 83.252 9.499 1.00 29.04 168 ALA A N 1
ATOM 1426 C CA . ALA A 1 188 ? -13.084 82.404 8.327 1.00 28.09 168 ALA A CA 1
ATOM 1427 C C . ALA A 1 188 ? -11.760 81.878 7.772 1.00 27.56 168 ALA A C 1
ATOM 1428 O O . ALA A 1 188 ? -11.613 80.674 7.585 1.00 27.34 168 ALA A O 1
ATOM 1430 N N . GLY A 1 189 ? -10.795 82.773 7.531 1.00 27.49 169 GLY A N 1
ATOM 1431 C CA . GLY A 1 189 ? -9.473 82.378 7.035 1.00 26.95 169 GLY A CA 1
ATOM 1432 C C . GLY A 1 189 ? -8.728 81.493 8.028 1.00 27.16 169 GLY A C 1
ATOM 1433 O O . GLY A 1 189 ? -8.086 80.514 7.641 1.00 27.51 169 GLY A O 1
ATOM 1434 N N . ALA A 1 190 ? -8.828 81.831 9.311 1.00 26.87 170 ALA A N 1
ATOM 1435 C CA . ALA A 1 190 ? -8.220 81.040 10.370 1.00 27.16 170 ALA A CA 1
ATOM 1436 C C . ALA A 1 190 ? -8.727 79.593 10.383 1.00 27.20 170 ALA A C 1
ATOM 1437 O O . ALA A 1 190 ? -7.939 78.672 10.583 1.00 26.74 170 ALA A O 1
ATOM 1439 N N . ARG A 1 191 ? -10.031 79.396 10.165 1.00 27.58 171 ARG A N 1
ATOM 1440 C CA . ARG A 1 191 ? -10.602 78.046 10.063 1.00 28.55 171 ARG A CA 1
ATOM 1441 C C . ARG A 1 191 ? -9.989 77.266 8.890 1.00 27.81 171 ARG A C 1
ATOM 1442 O O . ARG A 1 191 ? -9.708 76.076 9.007 1.00 27.50 171 ARG A O 1
ATOM 1450 N N . LYS A 1 192 ? -9.778 77.946 7.766 1.00 27.97 172 LYS A N 1
ATOM 1451 C CA . LYS A 1 192 ? -9.099 77.340 6.607 1.00 27.80 172 LYS A CA 1
ATOM 1452 C C . LYS A 1 192 ? -7.650 76.974 6.939 1.00 27.37 172 LYS A C 1
ATOM 1453 O O . LYS A 1 192 ? -7.192 75.878 6.609 1.00 27.30 172 LYS A O 1
ATOM 1459 N N . SER A 1 193 ? -6.933 77.887 7.594 1.00 26.03 173 SER A N 1
ATOM 1460 C CA . SER A 1 193 ? -5.578 77.564 8.070 1.00 25.78 173 SER A CA 1
ATOM 1461 C C . SER A 1 193 ? -5.569 76.384 9.039 1.00 24.91 173 SER A C 1
ATOM 1462 O O . SER A 1 193 ? -4.707 75.535 8.954 1.00 25.36 173 SER A O 1
ATOM 1465 N N . TYR A 1 194 ? -6.529 76.353 9.960 1.00 24.89 174 TYR A N 1
ATOM 1466 C CA . TYR A 1 194 ? -6.708 75.238 10.911 1.00 24.86 174 TYR A CA 1
ATOM 1467 C C . TYR A 1 194 ? -6.967 73.909 10.221 1.00 24.82 174 TYR A C 1
ATOM 1468 O O . TYR A 1 194 ? -6.408 72.873 10.638 1.00 24.66 174 TYR A O 1
ATOM 1477 N N . ASN A 1 195 ? -7.862 73.926 9.217 1.00 24.74 175 ASN A N 1
ATOM 1478 C CA . ASN A 1 195 ? -8.146 72.728 8.428 1.00 25.20 175 ASN A CA 1
ATOM 1479 C C . ASN A 1 195 ? -6.928 72.138 7.725 1.00 24.83 175 ASN A C 1
ATOM 1480 O O . ASN A 1 195 ? -6.751 70.918 7.733 1.00 25.87 175 ASN A O 1
ATOM 1485 N N . LYS A 1 196 ? -6.116 72.991 7.094 1.00 25.18 176 LYS A N 1
ATOM 1486 C CA . LYS A 1 196 ? -4.824 72.580 6.526 1.00 25.48 176 LYS A CA 1
ATOM 1487 C C . LYS A 1 196 ? -3.957 71.775 7.504 1.00 25.54 176 LYS A C 1
ATOM 1488 O O . LYS A 1 196 ? -3.419 70.741 7.147 1.00 24.58 176 LYS A O 1
ATOM 1494 N N . MET A 1 197 ? -3.806 72.283 8.732 1.00 25.80 177 MET A N 1
ATOM 1495 C CA . MET A 1 197 ? -3.051 71.594 9.787 1.00 25.91 177 MET A CA 1
ATOM 1496 C C . MET A 1 197 ? -3.722 70.322 10.294 1.00 26.03 177 MET A C 1
ATOM 1497 O O . MET A 1 197 ? -3.043 69.349 10.608 1.00 26.25 177 MET A O 1
ATOM 1502 N N . PHE A 1 198 ? -5.051 70.336 10.379 1.00 26.43 178 PHE A N 1
ATOM 1503 C CA . PHE A 1 198 ? -5.824 69.127 10.699 1.00 26.93 178 PHE A CA 1
ATOM 1504 C C . PHE A 1 198 ? -5.443 68.009 9.721 1.00 26.78 178 PHE A C 1
ATOM 1505 O O . PHE A 1 198 ? -5.044 66.918 10.139 1.00 27.21 178 PHE A O 1
ATOM 1513 N N . VAL A 1 199 ? -5.525 68.299 8.422 1.00 27.20 179 VAL A N 1
ATOM 1514 C CA . VAL A 1 199 ? -5.135 67.332 7.378 1.00 27.00 179 VAL A CA 1
ATOM 1515 C C . VAL A 1 199 ? -3.654 66.901 7.465 1.00 26.59 179 VAL A C 1
ATOM 1516 O O . VAL A 1 199 ? -3.358 65.696 7.414 1.00 26.43 179 VAL A O 1
ATOM 1520 N N . ALA A 1 200 ? -2.741 67.878 7.567 1.00 25.39 180 ALA A N 1
ATOM 1521 C CA . ALA A 1 200 ? -1.307 67.596 7.739 1.00 25.01 180 ALA A CA 1
ATOM 1522 C C . ALA A 1 200 ? -0.997 66.634 8.898 1.00 24.84 180 ALA A C 1
ATOM 1523 O O . ALA A 1 200 ? -0.113 65.778 8.783 1.00 25.01 180 ALA A O 1
ATOM 1525 N N . TYR A 1 201 ? -1.699 66.786 10.018 1.00 24.74 181 TYR A N 1
ATOM 1526 C CA . TYR A 1 201 ? -1.487 65.929 11.197 1.00 25.15 181 TYR A CA 1
ATOM 1527 C C . TYR A 1 201 ? -1.960 64.492 11.044 1.00 25.72 181 TYR A C 1
ATOM 1528 O O . TYR A 1 201 ? -1.301 63.550 11.509 1.00 26.17 181 TYR A O 1
ATOM 1537 N N . LEU A 1 202 ? -3.110 64.309 10.396 1.00 26.23 182 LEU A N 1
ATOM 1538 C CA . LEU A 1 202 ? -3.576 62.969 10.032 1.00 25.33 182 LEU A CA 1
ATOM 1539 C C . LEU A 1 202 ? -2.471 62.246 9.276 1.00 25.62 182 LEU A C 1
ATOM 1540 O O . LEU A 1 202 ? -2.155 61.089 9.568 1.00 25.50 182 LEU A O 1
ATOM 1545 N N . ARG A 1 203 ? -1.879 62.950 8.313 1.00 25.19 183 ARG A N 1
ATOM 1546 C CA . ARG A 1 203 ? -0.873 62.371 7.428 1.00 25.07 183 ARG A CA 1
ATOM 1547 C C . ARG A 1 203 ? 0.447 62.111 8.142 1.00 25.74 183 ARG A C 1
ATOM 1548 O O . ARG A 1 203 ? 1.097 61.089 7.897 1.00 26.59 183 ARG A O 1
ATOM 1556 N N . THR A 1 204 ? 0.834 63.055 9.006 1.00 25.45 184 THR A N 1
ATOM 1557 C CA . THR A 1 204 ? 2.054 62.986 9.820 1.00 25.05 184 THR A CA 1
ATOM 1558 C C . THR A 1 204 ? 2.105 61.734 10.687 1.00 25.54 184 THR A C 1
ATOM 1559 O O . THR A 1 204 ? 3.071 60.998 10.643 1.00 25.28 184 THR A O 1
ATOM 1563 N N . PHE A 1 205 ? 1.044 61.502 11.458 1.00 26.18 185 PHE A N 1
ATOM 1564 C CA . PHE A 1 205 ? 0.994 60.379 12.381 1.00 26.75 185 PHE A CA 1
ATOM 1565 C C . PHE A 1 205 ? 0.786 59.038 11.668 1.00 27.36 185 PHE A C 1
ATOM 1566 O O . PHE A 1 205 ? 1.371 58.023 12.084 1.00 27.32 185 PHE A O 1
ATOM 1574 N N . ALA A 1 206 ? -0.034 59.036 10.612 1.00 27.49 186 ALA A N 1
ATOM 1575 C CA . ALA A 1 206 ? -0.188 57.857 9.765 1.00 28.62 186 ALA A CA 1
ATOM 1576 C C . ALA A 1 206 ? 1.159 57.403 9.174 1.00 29.65 186 ALA A C 1
ATOM 1577 O O . ALA A 1 206 ? 1.464 56.203 9.160 1.00 30.58 186 ALA A O 1
ATOM 1579 N N . ARG A 1 207 ? 1.974 58.355 8.724 1.00 30.24 187 ARG A N 1
ATOM 1580 C CA . ARG A 1 207 ? 3.295 58.048 8.172 1.00 31.32 187 ARG A CA 1
ATOM 1581 C C . ARG A 1 207 ? 4.276 57.459 9.191 1.00 31.92 187 ARG A C 1
ATOM 1582 O O . ARG A 1 207 ? 5.292 56.872 8.809 1.00 32.48 187 ARG A O 1
ATOM 1590 N N . MET A 1 208 ? 3.981 57.642 10.475 1.00 32.09 188 MET A N 1
ATOM 1591 C CA . MET A 1 208 ? 4.763 57.066 11.570 1.00 32.61 188 MET A CA 1
ATOM 1592 C C . MET A 1 208 ? 4.242 55.715 12.071 1.00 32.60 188 MET A C 1
ATOM 1593 O O . MET A 1 208 ? 4.751 55.189 13.078 1.00 32.68 188 MET A O 1
ATOM 1598 N N . GLY A 1 209 ? 3.233 55.159 11.402 1.00 32.15 189 GLY A N 1
ATOM 1599 C CA . GLY A 1 209 ? 2.635 53.900 11.852 1.00 32.46 189 GLY A CA 1
ATOM 1600 C C . GLY A 1 209 ? 1.698 54.022 13.042 1.00 32.74 189 GLY A C 1
ATOM 1601 O O . GLY A 1 209 ? 1.470 53.039 13.771 1.00 33.42 189 GLY A O 1
ATOM 1602 N N . LEU A 1 210 ? 1.129 55.209 13.236 1.00 32.37 190 LEU A N 1
ATOM 1603 C CA . LEU A 1 210 ? 0.233 55.462 14.374 1.00 32.82 190 LEU A CA 1
ATOM 1604 C C . LEU A 1 210 ? -1.190 55.765 13.933 1.00 33.42 190 LEU A C 1
ATOM 1605 O O . LEU A 1 210 ? -1.407 56.363 12.875 1.00 33.70 190 LEU A O 1
ATOM 1610 N N . LYS A 1 211 ? -2.152 55.371 14.764 1.00 33.73 191 LYS A N 1
ATOM 1611 C CA . LYS A 1 211 ? -3.497 55.901 14.637 1.00 34.64 191 LYS A CA 1
ATOM 1612 C C . LYS A 1 211 ? -3.683 56.924 15.756 1.00 34.85 191 LYS A C 1
ATOM 1613 O O . LYS A 1 211 ? -4.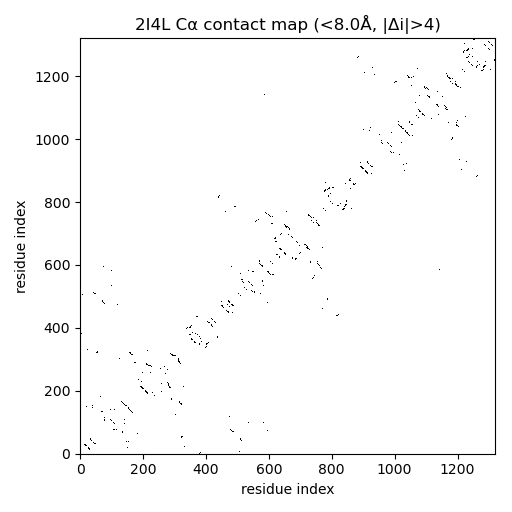101 56.591 16.860 1.00 35.15 191 LYS A O 1
ATOM 1619 N N . ALA A 1 212 ? -3.300 58.163 15.462 1.00 35.33 192 ALA A N 1
ATOM 1620 C CA . ALA A 1 212 ? -3.444 59.280 16.382 1.00 35.36 192 ALA A CA 1
ATOM 1621 C C . ALA A 1 212 ? -4.783 59.928 16.078 1.00 35.41 192 ALA A C 1
ATOM 1622 O O . ALA A 1 212 ? -4.946 60.539 15.020 1.00 36.88 192 ALA A O 1
ATOM 1624 N N . ILE A 1 213 ? -5.754 59.774 16.972 1.00 34.86 193 ILE A N 1
ATOM 1625 C CA . ILE A 1 213 ? -7.129 60.155 16.655 1.00 34.30 193 ILE A CA 1
ATOM 1626 C C . ILE A 1 213 ? -7.383 61.619 17.000 1.00 33.89 193 ILE A C 1
ATOM 1627 O O . ILE A 1 213 ? -7.066 62.029 18.106 1.00 33.59 193 ILE A O 1
ATOM 1632 N N . PRO A 1 214 ? -7.918 62.418 16.047 1.00 33.73 194 PRO A N 1
ATOM 1633 C CA . PRO A 1 214 ? -8.330 63.766 16.434 1.00 33.87 194 PRO A CA 1
ATOM 1634 C C . PRO A 1 214 ? -9.569 63.713 17.322 1.00 34.24 194 PRO A C 1
ATOM 1635 O O . PRO A 1 214 ? -10.615 63.121 16.956 1.00 35.09 194 PRO A O 1
ATOM 1639 N N . MET A 1 215 ? -9.423 64.300 18.498 1.00 34.04 195 MET A N 1
ATOM 1640 C CA . MET A 1 215 ? -10.448 64.346 19.512 1.00 34.18 195 MET A CA 1
ATOM 1641 C C . MET A 1 215 ? -10.694 65.788 19.931 1.00 33.94 195 MET A C 1
ATOM 1642 O O . MET A 1 215 ? -9.736 66.538 20.156 1.00 32.36 195 MET A O 1
ATOM 1647 N N . ARG A 1 216 ? -11.975 66.173 20.034 1.00 33.64 196 ARG A N 1
ATOM 1648 C CA . ARG A 1 216 ? -12.336 67.507 20.508 1.00 33.95 196 ARG A CA 1
ATOM 1649 C C . ARG A 1 216 ? -11.700 67.741 21.863 1.00 33.66 196 ARG A C 1
ATOM 1650 O O . ARG A 1 216 ? -11.669 66.832 22.702 1.00 34.12 196 ARG A O 1
ATOM 1658 N N . ALA A 1 217 ? -11.163 68.941 22.070 1.00 33.13 197 ALA A N 1
ATOM 1659 C CA . ALA A 1 217 ? -10.373 69.209 23.270 1.00 32.76 197 ALA A CA 1
ATOM 1660 C C . ALA A 1 217 ? -10.707 70.549 23.946 1.00 32.85 197 ALA A C 1
ATOM 1661 O O . ALA A 1 217 ? -11.448 71.360 23.396 1.00 31.99 197 ALA A O 1
ATOM 1663 N N . GLU A 1 218 ? -10.146 70.745 25.141 1.00 33.46 198 GLU A N 1
ATOM 1664 C CA . GLU A 1 218 ? -10.294 71.959 25.953 1.00 34.76 198 GLU A CA 1
ATOM 1665 C C . GLU A 1 218 ? -10.168 73.201 25.047 1.00 34.98 198 GLU A C 1
ATOM 1666 O O . GLU A 1 218 ? -9.180 73.354 24.335 1.00 34.12 198 GLU A O 1
ATOM 1672 N N . THR A 1 219 ? -11.203 74.046 25.028 1.00 36.06 199 THR A N 1
ATOM 1673 C CA . THR A 1 219 ? -11.150 75.327 24.300 1.00 37.00 199 THR A CA 1
ATOM 1674 C C . THR A 1 219 ? -10.723 76.461 25.256 1.00 37.92 199 THR A C 1
ATOM 1675 O O . THR A 1 219 ? -10.613 76.256 26.482 1.00 37.47 199 THR A O 1
ATOM 1679 N N . GLY A 1 220 ? -10.478 77.647 24.705 1.00 39.07 200 GLY A N 1
ATOM 1680 C CA . GLY A 1 220 ? -10.225 78.838 25.537 1.00 41.32 200 GLY A CA 1
ATOM 1681 C C . GLY A 1 220 ? -11.529 79.503 25.986 1.00 42.62 200 GLY A C 1
ATOM 1682 O O . GLY A 1 220 ? -12.604 78.927 25.816 1.00 41.88 200 GLY A O 1
ATOM 1683 N N . PRO A 1 221 ? -11.441 80.712 26.582 1.00 44.19 201 PRO A N 1
ATOM 1684 C CA . PRO A 1 221 ? -12.627 81.509 26.969 1.00 45.65 201 PRO A CA 1
ATOM 1685 C C . PRO A 1 221 ? -13.643 81.787 25.845 1.00 46.90 201 PRO A C 1
ATOM 1686 O O . PRO A 1 221 ? -14.840 81.933 26.149 1.00 47.43 201 PRO A O 1
ATOM 1690 N N . ILE A 1 222 ? -13.185 81.851 24.580 1.00 48.33 202 ILE A N 1
ATOM 1691 C CA . ILE A 1 222 ? -14.105 81.993 23.428 1.00 48.98 202 ILE A CA 1
ATOM 1692 C C . ILE A 1 222 ? -15.154 80.887 23.472 1.00 48.79 202 ILE A C 1
ATOM 1693 O O . ILE A 1 222 ? -16.361 81.151 23.572 1.00 49.31 202 ILE A O 1
ATOM 1698 N N . GLY A 1 223 ? -14.666 79.648 23.426 1.00 48.16 203 GLY A N 1
ATOM 1699 C CA . GLY A 1 223 ? -15.495 78.483 23.166 1.00 47.11 203 GLY A CA 1
ATOM 1700 C C . GLY A 1 223 ? -15.284 78.141 21.709 1.00 46.45 203 GLY A C 1
ATOM 1701 O O . GLY A 1 223 ? -14.162 78.248 21.192 1.00 46.74 203 GLY A O 1
ATOM 1702 N N . GLY A 1 224 ? -16.360 77.758 21.037 1.00 45.51 204 GLY A N 1
ATOM 1703 C CA . GLY A 1 224 ? -16.266 77.346 19.644 1.00 44.34 204 GLY A CA 1
ATOM 1704 C C . GLY A 1 224 ? -15.760 75.925 19.527 1.00 43.14 204 GLY A C 1
ATOM 1705 O O . GLY A 1 224 ? -15.693 75.190 20.520 1.00 43.13 204 GLY A O 1
ATOM 1706 N N . ASP A 1 225 ? -15.385 75.542 18.312 1.00 41.91 205 ASP A N 1
ATOM 1707 C CA . ASP A 1 225 ? -15.093 74.144 18.004 1.00 40.55 205 ASP A CA 1
ATOM 1708 C C . ASP A 1 225 ? -13.705 73.911 17.396 1.00 39.07 205 ASP A C 1
ATOM 1709 O O . ASP A 1 225 ? -13.452 72.839 16.838 1.00 39.15 205 ASP A O 1
ATOM 1714 N N . LEU A 1 226 ? -12.816 74.901 17.520 1.00 36.60 206 LEU A N 1
ATOM 1715 C CA . LEU A 1 226 ? -11.488 74.828 16.926 1.00 34.44 206 LEU A CA 1
ATOM 1716 C C . LEU A 1 226 ? -10.412 74.493 17.969 1.00 33.04 206 LEU A C 1
ATOM 1717 O O . LEU A 1 226 ? -9.459 75.268 18.190 1.00 31.74 206 LEU A O 1
ATOM 1722 N N . SER A 1 227 ? -10.588 73.331 18.602 1.00 31.08 207 SER A N 1
ATOM 1723 C CA . SER A 1 227 ? -9.584 72.758 19.494 1.00 30.71 207 SER A CA 1
ATOM 1724 C C . SER A 1 227 ? -9.608 71.227 19.445 1.00 29.58 207 SER A C 1
ATOM 1725 O O . SER A 1 227 ? -10.598 70.599 19.834 1.00 29.36 207 SER A O 1
ATOM 1728 N N . HIS A 1 228 ? -8.506 70.639 18.971 1.00 28.28 208 HIS A N 1
ATOM 1729 C CA . HIS A 1 228 ? -8.396 69.185 18.865 1.00 27.85 208 HIS A CA 1
ATOM 1730 C C . HIS A 1 228 ? -7.045 68.710 19.391 1.00 28.17 208 HIS A C 1
ATOM 1731 O O . HIS A 1 228 ? -6.026 69.401 19.259 1.00 27.56 208 HIS A O 1
ATOM 1738 N N . GLU A 1 229 ? -7.047 67.543 20.012 1.00 28.75 209 GLU A N 1
ATOM 1739 C CA . GLU A 1 229 ? -5.818 66.849 20.372 1.00 30.34 209 GLU A CA 1
ATOM 1740 C C . GLU A 1 229 ? -5.779 65.533 19.604 1.00 30.40 209 GLU A C 1
ATOM 1741 O O . GLU A 1 229 ? -6.778 64.782 19.556 1.00 30.53 209 GLU A O 1
ATOM 1747 N N . PHE A 1 230 ? -4.630 65.255 19.010 1.00 30.71 210 PHE A N 1
ATOM 1748 C CA . PHE A 1 230 ? -4.402 64.000 18.292 1.00 30.54 210 PHE A CA 1
ATOM 1749 C C . PHE A 1 230 ? -3.773 63.042 19.280 1.00 31.01 210 PHE A C 1
ATOM 1750 O O . PHE A 1 230 ? -2.652 63.258 19.728 1.00 30.44 210 PHE A O 1
ATOM 1758 N N . ILE A 1 231 ? -4.520 61.992 19.622 1.00 32.05 211 ILE A N 1
ATOM 1759 C CA . ILE A 1 231 ? -4.172 61.092 20.721 1.00 33.29 211 ILE A CA 1
ATOM 1760 C C . ILE A 1 231 ? -4.093 59.649 20.206 1.00 35.15 211 ILE A C 1
ATOM 1761 O O . ILE A 1 231 ? -4.980 59.182 19.487 1.00 34.32 211 ILE A O 1
ATOM 1766 N N . VAL A 1 232 ? -2.986 58.982 20.542 1.00 37.31 212 VAL A N 1
ATOM 1767 C CA . VAL A 1 232 ? -2.776 57.569 20.266 1.00 39.36 212 VAL A CA 1
ATOM 1768 C C . VAL A 1 232 ? -3.314 56.798 21.483 1.00 40.65 212 VAL A C 1
ATOM 1769 O O . VAL A 1 232 ? -2.885 57.049 22.607 1.00 40.79 212 VAL A O 1
ATOM 1773 N N . LEU A 1 233 ? -4.236 55.870 21.268 1.00 43.16 213 LEU A N 1
ATOM 1774 C CA . LEU A 1 233 ? -4.783 55.069 22.382 1.00 45.18 213 LEU A CA 1
ATOM 1775 C C . LEU A 1 233 ? -3.714 54.224 23.112 1.00 46.60 213 LEU A C 1
ATOM 1776 O O . LEU A 1 233 ? -3.017 53.418 22.486 1.00 46.91 213 LEU A O 1
ATOM 1781 N N . ALA A 1 234 ? -3.559 54.453 24.422 1.00 48.33 214 ALA A N 1
ATOM 1782 C CA . ALA A 1 234 ? -2.590 53.724 25.274 1.00 50.11 214 ALA A CA 1
ATOM 1783 C C . ALA A 1 234 ? -2.935 53.726 26.781 1.00 51.78 214 ALA A C 1
ATOM 1784 O O . ALA A 1 234 ? -3.230 54.783 27.377 1.00 52.03 214 ALA A O 1
ATOM 1786 N N . GLU A 1 235 ? -2.854 52.545 27.399 1.00 53.22 215 GLU A N 1
ATOM 1787 C CA . GLU A 1 235 ? -3.259 52.359 28.804 1.00 54.54 215 GLU A CA 1
ATOM 1788 C C . GLU A 1 235 ? -2.270 52.912 29.864 1.00 54.45 215 GLU A C 1
ATOM 1789 O O . GLU A 1 235 ? -2.676 53.219 30.980 1.00 54.60 215 GLU A O 1
ATOM 1795 N N . THR A 1 236 ? -0.995 53.065 29.517 1.00 54.88 216 THR A N 1
ATOM 1796 C CA . THR A 1 236 ? -0.062 53.847 30.360 1.00 55.53 216 THR A CA 1
ATOM 1797 C C . THR A 1 236 ? -0.170 55.371 30.092 1.00 55.49 216 THR A C 1
ATOM 1798 O O . THR A 1 236 ? 0.617 56.173 30.644 1.00 55.80 216 THR A O 1
ATOM 1802 N N . GLY A 1 237 ? -1.137 55.750 29.245 1.00 55.21 217 GLY A N 1
ATOM 1803 C CA . GLY A 1 237 ? -1.320 57.131 28.774 1.00 54.75 217 GLY A CA 1
ATOM 1804 C C . GLY A 1 237 ? -1.941 58.054 29.809 1.00 54.54 217 GLY A C 1
ATOM 1805 O O . GLY A 1 237 ? -2.699 57.610 30.670 1.00 54.30 217 GLY A O 1
ATOM 1806 N N . GLU A 1 238 ? -1.625 59.344 29.705 1.00 54.26 218 GLU A N 1
ATOM 1807 C CA . GLU A 1 238 ? -1.990 60.333 30.725 1.00 53.98 218 GLU A CA 1
ATOM 1808 C C . GLU A 1 238 ? -3.313 61.078 30.451 1.00 53.08 218 GLU A C 1
ATOM 1809 O O . GLU A 1 238 ? -3.803 61.834 31.305 1.00 53.26 218 GLU A O 1
ATOM 1815 N N . SER A 1 239 ? -3.884 60.846 29.271 1.00 51.96 219 SER A N 1
ATOM 1816 C CA . SER A 1 239 ? -5.129 61.481 28.844 1.00 50.84 219 SER A CA 1
ATOM 1817 C C . SER A 1 239 ? -6.315 60.510 28.849 1.00 50.24 219 SER A C 1
ATOM 1818 O O . SER A 1 239 ? -6.290 59.509 28.143 1.00 49.77 219 SER A O 1
ATOM 1821 N N . GLY A 1 240 ? -7.356 60.816 29.626 1.00 49.21 220 GLY A N 1
ATOM 1822 C CA . GLY A 1 240 ? -8.606 60.057 29.558 1.00 48.33 220 GLY A CA 1
ATOM 1823 C C . GLY A 1 240 ? -9.396 60.485 28.334 1.00 47.67 220 GLY A C 1
ATOM 1824 O O . GLY A 1 240 ? -9.468 61.679 28.042 1.00 47.96 220 GLY A O 1
ATOM 1825 N N . VAL A 1 241 ? -9.969 59.519 27.612 1.00 46.76 221 VAL A N 1
ATOM 1826 C CA . VAL A 1 241 ? -10.677 59.768 26.346 1.00 46.21 221 VAL A CA 1
ATOM 1827 C C . VAL A 1 241 ? -11.941 58.890 26.209 1.00 46.73 221 VAL A C 1
ATOM 1828 O O . VAL A 1 241 ? -12.048 57.865 26.879 1.00 46.52 221 VAL A O 1
ATOM 1832 N N . TYR A 1 242 ? -12.863 59.293 25.326 1.00 46.87 222 TYR A N 1
ATOM 1833 C CA . TYR A 1 242 ? -14.160 58.637 25.116 1.00 47.63 222 TYR A CA 1
ATOM 1834 C C . TYR A 1 242 ? -14.506 58.725 23.627 1.00 47.92 222 TYR A C 1
ATOM 1835 O O . TYR A 1 242 ? -14.689 59.831 23.111 1.00 48.26 222 TYR A O 1
ATOM 1844 N N . ILE A 1 243 ? -14.593 57.586 22.930 1.00 48.18 223 ILE A N 1
ATOM 1845 C CA . ILE A 1 243 ? -14.778 57.598 21.459 1.00 48.55 223 ILE A CA 1
ATOM 1846 C C . ILE A 1 243 ? -15.801 56.607 20.852 1.00 49.36 223 ILE A C 1
ATOM 1847 O O . ILE A 1 243 ? -16.219 55.637 21.493 1.00 48.99 223 ILE A O 1
ATOM 1852 N N . ASP A 1 244 ? -16.189 56.891 19.608 1.00 50.06 224 ASP A N 1
ATOM 1853 C CA . ASP A 1 244 ? -16.975 56.008 18.760 1.00 51.04 224 ASP A CA 1
ATOM 1854 C C . ASP A 1 244 ? -16.006 55.252 17.854 1.00 51.48 224 ASP A C 1
ATOM 1855 O O . ASP A 1 244 ? -15.244 55.872 17.109 1.00 51.13 224 ASP A O 1
ATOM 1860 N N . ARG A 1 245 ? -16.067 53.919 17.881 1.00 52.11 225 ARG A N 1
ATOM 1861 C CA . ARG A 1 245 ? -15.065 53.080 17.210 1.00 52.83 225 ARG A CA 1
ATOM 1862 C C . ARG A 1 245 ? -14.959 53.216 15.675 1.00 52.53 225 ARG A C 1
ATOM 1863 O O . ARG A 1 245 ? -13.958 52.775 15.096 1.00 52.69 225 ARG A O 1
ATOM 1871 N N . ASP A 1 246 ? -15.956 53.829 15.027 1.00 52.15 226 ASP A N 1
ATOM 1872 C CA . ASP A 1 246 ? -15.905 54.078 13.571 1.00 52.04 226 ASP A CA 1
ATOM 1873 C C . ASP A 1 246 ? -14.764 55.028 13.201 1.00 51.92 226 ASP A C 1
ATOM 1874 O O . ASP A 1 246 ? -14.269 55.009 12.064 1.00 52.26 226 ASP A O 1
ATOM 1879 N N . VAL A 1 247 ? -14.351 55.846 14.171 1.00 51.67 227 VAL A N 1
ATOM 1880 C CA . VAL A 1 247 ? -13.250 56.801 14.007 1.00 50.90 227 VAL A CA 1
ATOM 1881 C C . VAL A 1 247 ? -11.897 56.119 13.687 1.00 50.90 227 VAL A C 1
ATOM 1882 O O . VAL A 1 247 ? -11.096 56.667 12.928 1.00 50.76 227 VAL A O 1
ATOM 1886 N N . LEU A 1 248 ? -11.664 54.923 14.243 1.00 50.69 228 LEU A N 1
ATOM 1887 C CA . LEU A 1 248 ? -10.422 54.161 14.008 1.00 50.55 228 LEU A CA 1
ATOM 1888 C C . LEU A 1 248 ? -10.308 53.561 12.594 1.00 50.51 228 LEU A C 1
ATOM 1889 O O . LEU A 1 248 ? -9.222 53.125 12.185 1.00 50.73 228 LEU A O 1
ATOM 1894 N N . ASN A 1 249 ? -11.424 53.550 11.859 1.00 50.10 229 ASN A N 1
ATOM 1895 C CA . ASN A 1 249 ? -11.494 52.976 10.505 1.00 49.78 229 ASN A CA 1
ATOM 1896 C C . ASN A 1 249 ? -11.377 53.992 9.370 1.00 48.99 229 ASN A C 1
ATOM 1897 O O . ASN A 1 249 ? -11.213 53.608 8.211 1.00 48.83 229 ASN A O 1
ATOM 1902 N N . LEU A 1 250 ? -11.462 55.280 9.709 1.00 48.10 230 LEU A N 1
ATOM 1903 C CA . LEU A 1 250 ? -11.517 56.357 8.714 1.00 47.06 230 LEU A CA 1
ATOM 1904 C C . LEU A 1 250 ? -10.228 56.463 7.884 1.00 46.26 230 LEU A C 1
ATOM 1905 O O . LEU A 1 250 ? -9.138 56.179 8.401 1.00 46.44 230 LEU A O 1
ATOM 1910 N N . PRO A 1 251 ? -10.353 56.864 6.595 1.00 45.35 231 PRO A N 1
ATOM 1911 C CA . PRO A 1 251 ? -9.222 56.934 5.663 1.00 44.51 231 PRO A CA 1
ATOM 1912 C C . PRO A 1 251 ? -8.405 58.236 5.704 1.00 43.50 231 PRO A C 1
ATOM 1913 O O . PRO A 1 251 ? -8.958 59.353 5.709 1.00 43.18 231 PRO A O 1
ATOM 1917 N N . VAL A 1 252 ? -7.089 58.068 5.700 1.00 42.35 232 VAL A N 1
ATOM 1918 C CA . VAL A 1 252 ? -6.157 59.189 5.743 1.00 41.44 232 VAL A CA 1
ATOM 1919 C C . VAL A 1 252 ? -5.918 59.732 4.324 1.00 40.70 232 VAL A C 1
ATOM 1920 O O . VAL A 1 252 ? -5.630 58.955 3.407 1.00 40.80 232 VAL A O 1
ATOM 1924 N N . PRO A 1 253 ? -6.053 61.063 4.134 1.00 40.03 233 PRO A N 1
ATOM 1925 C CA . PRO A 1 253 ? -5.777 61.674 2.818 1.00 40.18 233 PRO A CA 1
ATOM 1926 C C . PRO A 1 253 ? -4.375 61.321 2.283 1.00 40.32 233 PRO A C 1
ATOM 1927 O O . PRO A 1 253 ? -3.436 61.198 3.083 1.00 40.25 233 PRO A O 1
ATOM 1931 N N . ASP A 1 254 ? -4.246 61.145 0.966 1.00 40.22 234 ASP A N 1
ATOM 1932 C CA . ASP A 1 254 ? -2.945 60.822 0.344 1.00 40.74 234 ASP A CA 1
ATOM 1933 C C . ASP A 1 254 ? -2.127 62.085 0.065 1.00 40.66 234 ASP A C 1
ATOM 1934 O O . ASP A 1 254 ? -2.582 63.193 0.366 1.00 40.37 234 ASP A O 1
ATOM 1939 N N . GLU A 1 255 ? -0.945 61.921 -0.530 1.00 40.97 235 GLU A N 1
ATOM 1940 C CA . GLU A 1 255 ? -0.007 63.038 -0.719 1.00 41.74 235 GLU A CA 1
ATOM 1941 C C . GLU A 1 255 ? -0.405 64.077 -1.777 1.00 41.52 235 GLU A C 1
ATOM 1942 O O . GLU A 1 255 ? 0.229 65.133 -1.888 1.00 41.05 235 GLU A O 1
ATOM 1948 N N . ASN A 1 256 ? -1.456 63.780 -2.545 1.00 41.70 236 ASN A N 1
ATOM 1949 C CA . ASN A 1 256 ? -1.929 64.684 -3.599 1.00 41.60 236 ASN A CA 1
ATOM 1950 C C . ASN A 1 256 ? -3.126 65.551 -3.172 1.00 41.32 236 ASN A C 1
ATOM 1951 O O . ASN A 1 256 ? -3.815 66.133 -4.015 1.00 41.35 236 ASN A O 1
ATOM 1956 N N . VAL A 1 257 ? -3.356 65.638 -1.858 1.00 41.08 237 VAL A N 1
ATOM 1957 C CA . VAL A 1 257 ? -4.421 66.467 -1.288 1.00 40.63 237 VAL A CA 1
ATOM 1958 C C . VAL A 1 257 ? -4.242 67.926 -1.691 1.00 40.35 237 VAL A C 1
ATOM 1959 O O . VAL A 1 257 ? -3.132 68.478 -1.641 1.00 40.46 237 VAL A O 1
ATOM 1963 N N . ASP A 1 258 ? -5.342 68.544 -2.101 1.00 39.86 238 ASP A N 1
ATOM 1964 C CA . ASP A 1 258 ? -5.293 69.886 -2.647 1.00 39.45 238 ASP A CA 1
ATOM 1965 C C . ASP A 1 258 ? -5.447 70.894 -1.523 1.00 38.88 238 ASP A C 1
ATOM 1966 O O . ASP A 1 258 ? -6.560 71.253 -1.132 1.00 37.89 238 ASP A O 1
ATOM 1971 N N . TYR A 1 259 ? -4.311 71.361 -1.007 1.00 38.36 239 TYR A N 1
ATOM 1972 C CA . TYR A 1 259 ? -4.317 72.183 0.200 1.00 38.37 239 TYR A CA 1
ATOM 1973 C C . TYR A 1 259 ? -4.897 73.580 -0.040 1.00 39.20 239 TYR A C 1
ATOM 1974 O O . TYR A 1 259 ? -5.288 74.264 0.909 1.00 39.73 239 TYR A O 1
ATOM 1983 N N . ASP A 1 260 ? -4.973 73.990 -1.310 1.00 39.92 240 ASP A N 1
ATOM 1984 C CA . ASP A 1 260 ? -5.557 75.287 -1.675 1.00 40.44 240 ASP A CA 1
ATOM 1985 C C . ASP A 1 260 ? -7.062 75.178 -1.915 1.00 40.18 240 ASP A C 1
ATOM 1986 O O . ASP A 1 260 ? -7.731 76.185 -2.167 1.00 40.53 240 ASP A O 1
ATOM 1991 N N . GLY A 1 261 ? -7.587 73.958 -1.822 1.00 39.74 241 GLY A N 1
ATOM 1992 C CA . GLY A 1 261 ? -8.999 73.693 -2.092 1.00 39.62 241 GLY A CA 1
ATOM 1993 C C . GLY A 1 261 ? -9.815 73.695 -0.821 1.00 39.37 241 GLY A C 1
ATOM 1994 O O . GLY A 1 261 ? -9.348 74.171 0.216 1.00 38.98 241 GLY A O 1
ATOM 1995 N N . ASP A 1 262 ? -11.035 73.164 -0.907 1.00 38.57 242 ASP A N 1
ATOM 1996 C CA . ASP A 1 262 ? -11.905 73.018 0.255 1.00 38.04 242 ASP A CA 1
ATOM 1997 C C . ASP A 1 262 ? -11.594 71.705 0.975 1.00 37.39 242 ASP A C 1
ATOM 1998 O O . ASP A 1 262 ? -11.723 70.616 0.403 1.00 37.31 242 ASP A O 1
ATOM 2003 N N . LEU A 1 263 ? -11.167 71.831 2.233 1.00 35.98 243 LEU A N 1
ATOM 2004 C CA . LEU A 1 263 ? -10.808 70.682 3.056 1.00 35.07 243 LEU A CA 1
ATOM 2005 C C . LEU A 1 263 ? -11.927 70.209 3.994 1.00 34.98 243 LEU A C 1
ATOM 2006 O O . LEU A 1 263 ? -11.830 69.138 4.588 1.00 34.32 243 LEU A O 1
ATOM 2011 N N . THR A 1 264 ? -12.991 70.997 4.098 1.00 35.84 244 THR A N 1
ATOM 2012 C CA . THR A 1 264 ? -14.136 70.677 4.973 1.00 37.41 244 THR A CA 1
ATOM 2013 C C . THR A 1 264 ? -14.657 69.218 4.925 1.00 38.03 244 THR A C 1
ATOM 2014 O O . THR A 1 264 ? -14.957 68.656 5.997 1.00 37.83 244 THR A O 1
ATOM 2018 N N . PRO A 1 265 ? -14.775 68.602 3.707 1.00 38.69 245 PRO A N 1
ATOM 2019 C CA . PRO A 1 265 ? -15.266 67.205 3.630 1.00 38.99 245 PRO A CA 1
ATOM 2020 C C . PRO A 1 265 ? -14.408 66.209 4.403 1.00 39.40 245 PRO A C 1
ATOM 2021 O O . PRO A 1 265 ? -14.955 65.275 5.008 1.00 39.52 245 PRO A O 1
ATOM 2025 N N . ILE A 1 266 ? -13.085 66.415 4.393 1.00 39.72 246 ILE A N 1
ATOM 2026 C CA . ILE A 1 266 ? -12.146 65.571 5.146 1.00 39.96 246 ILE A CA 1
ATOM 2027 C C . ILE A 1 266 ? -12.357 65.761 6.651 1.00 39.94 246 ILE A C 1
ATOM 2028 O O . ILE A 1 266 ? -12.376 64.792 7.428 1.00 39.41 246 ILE A O 1
ATOM 2033 N N . ILE A 1 267 ? -12.511 67.024 7.052 1.00 40.30 247 ILE A N 1
ATOM 2034 C CA . ILE A 1 267 ? -12.704 67.371 8.453 1.00 40.41 247 ILE A CA 1
ATOM 2035 C C . ILE A 1 267 ? -14.052 66.832 8.930 1.00 40.97 247 ILE A C 1
ATOM 2036 O O . ILE A 1 267 ? -14.144 66.252 10.022 1.00 41.42 247 ILE A O 1
ATOM 2041 N N . LYS A 1 268 ? -15.093 67.024 8.114 1.00 41.27 248 LYS A N 1
ATOM 2042 C CA . LYS A 1 268 ? -16.431 66.518 8.438 1.00 41.45 248 LYS A CA 1
ATOM 2043 C C . LYS A 1 268 ? -16.373 65.006 8.674 1.00 40.51 248 LYS A C 1
ATOM 2044 O O . LYS A 1 268 ? -16.781 64.524 9.724 1.00 39.93 248 LYS A O 1
ATOM 2050 N N . GLN A 1 269 ? -15.807 64.269 7.721 1.00 40.03 249 GLN A N 1
ATOM 2051 C CA . GLN A 1 269 ? -15.567 62.848 7.913 1.00 39.45 249 GLN A CA 1
ATOM 2052 C C . GLN A 1 269 ? -14.961 62.532 9.286 1.00 39.20 249 GLN A C 1
ATOM 2053 O O . GLN A 1 269 ? -15.549 61.774 10.048 1.00 38.98 249 GLN A O 1
ATOM 2059 N N . TRP A 1 270 ? -13.803 63.135 9.612 1.00 38.40 250 TRP A N 1
ATOM 2060 C CA . TRP A 1 270 ? -13.090 62.816 10.860 1.00 37.74 250 TRP A CA 1
ATOM 2061 C C . TRP A 1 270 ? -13.739 63.307 12.156 1.00 38.88 250 TRP A C 1
ATOM 2062 O O . TRP A 1 270 ? -13.330 62.881 13.247 1.00 39.93 250 TRP A O 1
ATOM 2073 N N . THR A 1 271 ? -14.739 64.184 12.031 1.00 39.23 251 THR A N 1
ATOM 2074 C CA . THR A 1 271 ? -15.481 64.726 13.177 1.00 39.96 251 THR A CA 1
ATOM 2075 C C . THR A 1 271 ? -16.965 64.342 13.204 1.00 40.89 251 THR A C 1
ATOM 2076 O O . THR A 1 271 ? -17.653 64.598 14.203 1.00 40.87 251 THR A O 1
ATOM 2080 N N . SER A 1 272 ? -17.448 63.730 12.116 1.00 41.60 252 SER A N 1
ATOM 2081 C CA . SER A 1 272 ? -18.847 63.298 12.002 1.00 42.18 252 SER A CA 1
ATOM 2082 C C . SER A 1 272 ? -19.188 62.300 13.096 1.00 42.70 252 SER A C 1
ATOM 2083 O O . SER A 1 272 ? -20.338 62.213 13.524 1.00 43.75 252 SER A O 1
ATOM 2086 N N . VAL A 1 273 ? -18.187 61.535 13.525 1.00 42.94 253 VAL A N 1
ATOM 2087 C CA . VAL A 1 273 ? -18.353 60.560 14.611 1.00 42.72 253 VAL A CA 1
ATOM 2088 C C . VAL A 1 273 ? -17.684 61.071 15.867 1.00 41.92 253 VAL A C 1
ATOM 2089 O O . VAL A 1 273 ? -16.617 61.688 15.806 1.00 42.05 253 VAL A O 1
ATOM 2093 N N . TYR A 1 274 ? -18.330 60.820 17.000 1.00 40.86 254 TYR A N 1
ATOM 2094 C CA . TYR A 1 274 ? -17.912 61.359 18.291 1.00 39.40 254 TYR A CA 1
ATOM 2095 C C . TYR A 1 274 ? -16.464 60.993 18.618 1.00 38.58 254 TYR A C 1
ATOM 2096 O O . TYR A 1 274 ? -16.054 59.850 18.421 1.00 38.41 254 TYR A O 1
ATOM 2105 N N . ALA A 1 275 ? -15.696 61.981 19.092 1.00 37.22 255 ALA A N 1
ATOM 2106 C CA . ALA A 1 275 ? -14.417 61.752 19.770 1.00 36.13 255 ALA A CA 1
ATOM 2107 C C . ALA A 1 275 ? -14.090 62.992 20.624 1.00 35.50 255 ALA A C 1
ATOM 2108 O O . ALA A 1 275 ? -13.991 64.085 20.075 1.00 34.17 255 ALA A O 1
ATOM 2110 N N . ALA A 1 276 ? -13.976 62.815 21.948 1.00 34.95 256 ALA A N 1
ATOM 2111 C CA . ALA A 1 276 ? -13.660 63.905 22.887 1.00 34.95 256 ALA A CA 1
ATOM 2112 C C . ALA A 1 276 ? -12.719 63.472 24.031 1.00 34.86 256 ALA A C 1
ATOM 2113 O O . ALA A 1 276 ? -12.776 62.325 24.464 1.00 34.12 256 ALA A O 1
ATOM 2115 N N . THR A 1 277 ? -11.832 64.380 24.482 1.00 34.79 257 THR A N 1
ATOM 2116 C CA . THR A 1 277 ? -11.031 64.181 25.716 1.00 34.75 257 THR A CA 1
ATOM 2117 C C . THR A 1 277 ? -11.889 64.410 26.997 1.00 35.02 257 THR A C 1
ATOM 2118 O O . THR A 1 277 ? -13.039 64.863 26.909 1.00 34.00 257 THR A O 1
ATOM 2122 N N . GLU A 1 278 ? -11.312 64.119 28.164 1.00 35.47 258 GLU A N 1
ATOM 2123 C CA . GLU A 1 278 ? -12.010 64.208 29.453 1.00 37.90 258 GLU A CA 1
ATOM 2124 C C . GLU A 1 278 ? -12.402 65.641 29.875 1.00 38.06 258 GLU A C 1
ATOM 2125 O O . GLU A 1 278 ? -13.179 65.830 30.825 1.00 38.36 258 GLU A O 1
ATOM 2131 N N . ASP A 1 279 ? -11.884 66.634 29.148 1.00 37.79 259 ASP A N 1
ATOM 2132 C CA . ASP A 1 279 ? -12.118 68.055 29.421 1.00 37.53 259 ASP A CA 1
ATOM 2133 C C . ASP A 1 279 ? -13.411 68.572 28.848 1.00 37.54 259 ASP A C 1
ATOM 2134 O O . ASP A 1 279 ? -14.068 69.445 29.437 1.00 38.10 259 ASP A O 1
ATOM 2139 N N . VAL A 1 280 ? -13.778 68.038 27.696 1.00 36.86 260 VAL A N 1
ATOM 2140 C CA . VAL A 1 280 ? -14.939 68.508 26.971 1.00 36.81 260 VAL A CA 1
ATOM 2141 C C . VAL A 1 280 ? -15.919 67.369 26.799 1.00 37.34 260 VAL A C 1
ATOM 2142 O O . VAL A 1 280 ? -16.909 67.515 26.081 1.00 37.40 260 VAL A O 1
ATOM 2146 N N . HIS A 1 281 ? -15.619 66.232 27.437 1.00 38.21 261 HIS A N 1
ATOM 2147 C CA . HIS A 1 281 ? -16.497 65.055 27.374 1.00 40.20 261 HIS A CA 1
ATOM 2148 C C . HIS A 1 281 ? -17.769 65.313 28.156 1.00 40.88 261 HIS A C 1
ATOM 2149 O O . HIS A 1 281 ? -17.712 65.715 29.328 1.00 41.01 261 HIS A O 1
ATOM 2156 N N . GLU A 1 282 ? -18.899 65.085 27.491 1.00 42.36 262 GLU A N 1
ATOM 2157 C CA . GLU A 1 282 ? -20.204 65.173 28.131 1.00 43.73 262 GLU A CA 1
ATOM 2158 C C . GLU A 1 282 ? -21.008 63.881 27.959 1.00 44.53 262 GLU A C 1
ATOM 2159 O O . GLU A 1 282 ? -21.558 63.614 26.872 1.00 44.48 262 GLU A O 1
ATOM 2165 N N . PRO A 1 283 ? -21.074 63.075 29.046 1.00 45.44 263 PRO A N 1
ATOM 2166 C CA . PRO A 1 283 ? -21.695 61.739 29.109 1.00 46.10 263 PRO A CA 1
ATOM 2167 C C . PRO A 1 283 ? -23.054 61.596 28.411 1.00 46.76 263 PRO A C 1
ATOM 2168 O O . PRO A 1 283 ? -23.378 60.507 27.931 1.00 47.18 263 PRO A O 1
ATOM 2172 N N . ALA A 1 284 ? -23.831 62.678 28.348 1.00 47.56 264 ALA A N 1
ATOM 2173 C CA . ALA A 1 284 ? -25.190 62.643 27.782 1.00 48.17 264 ALA A CA 1
ATOM 2174 C C . ALA A 1 284 ? -25.228 62.747 26.253 1.00 48.65 264 ALA A C 1
ATOM 2175 O O . ALA A 1 284 ? -26.208 62.354 25.608 1.00 48.86 264 ALA A O 1
ATOM 2177 N N . ARG A 1 285 ? -24.162 63.297 25.687 1.00 49.35 265 ARG A N 1
ATOM 2178 C CA . ARG A 1 285 ? -24.045 63.513 24.248 1.00 50.01 265 ARG A CA 1
ATOM 2179 C C . ARG A 1 285 ? -23.538 62.245 23.558 1.00 50.07 265 ARG A C 1
ATOM 2180 O O . ARG A 1 285 ? -23.960 61.905 22.446 1.00 49.90 265 ARG A O 1
ATOM 2188 N N . TYR A 1 286 ? -22.598 61.596 24.241 1.00 50.40 266 TYR A N 1
ATOM 2189 C CA . TYR A 1 286 ? -22.009 60.307 23.897 1.00 50.92 266 TYR A CA 1
ATOM 2190 C C . TYR A 1 286 ? -23.098 59.276 23.535 1.00 51.31 266 TYR A C 1
ATOM 2191 O O . TYR A 1 286 ? -22.913 58.419 22.649 1.00 51.52 266 TYR A O 1
ATOM 2200 N N . GLU A 1 287 ? -24.243 59.403 24.204 1.00 51.25 267 GLU A N 1
ATOM 2201 C CA . GLU A 1 287 ? -25.357 58.474 24.057 1.00 51.37 267 GLU A CA 1
ATOM 2202 C C . GLU A 1 287 ? -26.358 58.851 22.955 1.00 51.57 267 GLU A C 1
ATOM 2203 O O . GLU A 1 287 ? -26.829 57.986 22.223 1.00 51.47 267 GLU A O 1
ATOM 2209 N N . SER A 1 288 ? -26.662 60.137 22.821 1.00 52.22 268 SER A N 1
ATOM 2210 C CA . SER A 1 288 ? -27.574 60.610 21.769 1.00 52.71 268 SER A CA 1
ATOM 2211 C C . SER A 1 288 ? -27.004 60.502 20.337 1.00 53.11 268 SER A C 1
ATOM 2212 O O . SER A 1 288 ? -27.750 60.654 19.363 1.00 53.19 268 SER A O 1
ATOM 2215 N N . GLU A 1 289 ? -25.698 60.241 20.222 1.00 53.36 269 GLU A N 1
ATOM 2216 C CA . GLU A 1 289 ? -25.003 60.139 18.925 1.00 53.69 269 GLU A CA 1
ATOM 2217 C C . GLU A 1 289 ? -24.429 58.745 18.629 1.00 53.66 269 GLU A C 1
ATOM 2218 O O . GLU A 1 289 ? -24.551 58.256 17.509 1.00 53.79 269 GLU A O 1
ATOM 2224 N N . VAL A 1 290 ? -23.790 58.127 19.625 1.00 53.89 270 VAL A N 1
ATOM 2225 C CA . VAL A 1 290 ? -23.072 56.858 19.441 1.00 54.25 270 VAL A CA 1
ATOM 2226 C C . VAL A 1 290 ? -23.912 55.624 19.870 1.00 54.96 270 VAL A C 1
ATOM 2227 O O . VAL A 1 290 ? -24.571 55.663 20.916 1.00 54.85 270 VAL A O 1
ATOM 2231 N N . PRO A 1 291 ? -23.902 54.538 19.051 1.00 55.39 271 PRO A N 1
ATOM 2232 C CA . PRO A 1 291 ? -24.483 53.249 19.466 1.00 55.89 271 PRO A CA 1
ATOM 2233 C C . PRO A 1 291 ? -23.649 52.606 20.579 1.00 56.22 271 PRO A C 1
ATOM 2234 O O . PRO A 1 291 ? -22.423 52.725 20.561 1.00 56.47 271 PRO A O 1
ATOM 2238 N N . GLU A 1 292 ? -24.306 51.935 21.525 1.00 56.33 272 GLU A N 1
ATOM 2239 C CA . GLU A 1 292 ? -23.641 51.322 22.694 1.00 56.87 272 GLU A CA 1
ATOM 2240 C C . GLU A 1 292 ? -22.479 50.371 22.342 1.00 56.70 272 GLU A C 1
ATOM 2241 O O . GLU A 1 292 ? -21.481 50.299 23.076 1.00 57.09 272 GLU A O 1
ATOM 2247 N N . ALA A 1 293 ? -22.615 49.663 21.216 1.00 56.34 273 ALA A N 1
ATOM 2248 C CA . ALA A 1 293 ? -21.605 48.707 20.730 1.00 55.82 273 ALA A CA 1
ATOM 2249 C C . ALA A 1 293 ? -20.387 49.382 20.081 1.00 55.43 273 ALA A C 1
ATOM 2250 O O . ALA A 1 293 ? -19.333 48.757 19.918 1.00 55.58 273 ALA A O 1
ATOM 2252 N N . ASN A 1 294 ? -20.555 50.646 19.691 1.00 54.78 274 ASN A N 1
ATOM 2253 C CA . ASN A 1 294 ? -19.485 51.455 19.102 1.00 53.95 274 ASN A CA 1
ATOM 2254 C C . ASN A 1 294 ? -18.686 52.229 20.154 1.00 53.44 274 ASN A C 1
ATOM 2255 O O . ASN A 1 294 ? -17.558 52.642 19.890 1.00 53.21 274 ASN A O 1
ATOM 2260 N N . ARG A 1 295 ? -19.286 52.438 21.331 1.00 52.73 275 ARG A N 1
ATOM 2261 C CA . ARG A 1 295 ? -18.701 53.254 22.407 1.00 51.75 275 ARG A CA 1
ATOM 2262 C C . ARG A 1 295 ? -17.485 52.610 23.061 1.00 51.81 275 ARG A C 1
ATOM 2263 O O . ARG A 1 295 ? -17.489 51.411 23.347 1.00 51.70 275 ARG A O 1
ATOM 2271 N N . LEU A 1 296 ? -16.455 53.426 23.302 1.00 51.71 276 LEU A N 1
ATOM 2272 C CA . LEU A 1 296 ? -15.222 52.997 23.977 1.00 51.65 276 LEU A CA 1
ATOM 2273 C C . LEU A 1 296 ? -14.651 54.115 24.841 1.00 51.26 276 LEU A C 1
ATOM 2274 O O . LEU A 1 296 ? -14.505 55.252 24.377 1.00 51.37 276 LEU A O 1
ATOM 2279 N N . ASN A 1 297 ? -14.313 53.764 26.084 1.00 50.79 277 ASN A N 1
ATOM 2280 C CA . ASN A 1 297 ? -13.740 54.679 27.067 1.00 50.08 277 ASN A CA 1
ATOM 2281 C C . ASN A 1 297 ? -12.379 54.170 27.554 1.00 49.54 277 ASN A C 1
ATOM 2282 O O . ASN A 1 297 ? -12.307 53.162 28.266 1.00 49.35 277 ASN A O 1
ATOM 2287 N N . THR A 1 298 ? -11.306 54.877 27.178 1.00 48.35 278 THR A N 1
ATOM 2288 C CA . THR A 1 298 ? -9.934 54.450 27.489 1.00 47.37 278 THR A CA 1
ATOM 2289 C C . THR A 1 298 ? -8.979 55.625 27.774 1.00 46.72 278 THR A C 1
ATOM 2290 O O . THR A 1 298 ? -9.418 56.696 28.202 1.00 46.90 278 THR A O 1
ATOM 2294 N N . ARG A 1 299 ? -7.683 55.401 27.571 1.00 45.40 279 ARG A N 1
ATOM 2295 C CA . ARG A 1 299 ? -6.640 56.386 27.840 1.00 44.35 279 ARG A CA 1
ATOM 2296 C C . ARG A 1 299 ? -5.639 56.499 26.680 1.00 43.62 279 ARG A C 1
ATOM 2297 O O . ARG A 1 299 ? -5.490 55.570 25.876 1.00 43.11 279 ARG A O 1
ATOM 2305 N N . GLY A 1 300 ? -4.942 57.632 26.604 1.00 42.70 280 GLY A N 1
ATOM 2306 C CA . GLY A 1 300 ? -4.040 57.866 25.484 1.00 41.44 280 GLY A CA 1
ATOM 2307 C C . GLY A 1 300 ? -2.923 58.852 25.692 1.00 40.59 280 GLY A C 1
ATOM 2308 O O . GLY A 1 300 ? -2.821 59.512 26.739 1.00 40.69 280 GLY A O 1
ATOM 2309 N N . ILE A 1 301 ? -2.071 58.935 24.676 1.00 39.40 281 ILE A N 1
ATOM 2310 C CA . ILE A 1 301 ? -0.943 59.837 24.671 1.00 37.79 281 ILE A CA 1
ATOM 2311 C C . ILE A 1 301 ? -1.183 60.939 23.648 1.00 37.04 281 ILE A C 1
ATOM 2312 O O . ILE A 1 301 ? -1.390 60.667 22.457 1.00 35.98 281 ILE A O 1
ATOM 2317 N N . GLU A 1 302 ? -1.133 62.185 24.111 1.00 36.12 282 GLU A N 1
ATOM 2318 C CA . GLU A 1 302 ? -1.312 63.322 23.224 1.00 35.06 282 GLU A CA 1
ATOM 2319 C C . GLU A 1 302 ? -0.040 63.585 22.458 1.00 32.67 282 GLU A C 1
ATOM 2320 O O . GLU A 1 302 ? 0.984 63.958 23.048 1.00 33.49 282 GLU A O 1
ATOM 2326 N N . VAL A 1 303 ? -0.112 63.453 21.145 1.00 30.54 283 VAL A N 1
ATOM 2327 C CA . VAL A 1 303 ? 1.072 63.702 20.309 1.00 28.58 283 VAL A CA 1
ATOM 2328 C C . VAL A 1 303 ? 0.956 64.921 19.398 1.00 27.31 283 VAL A C 1
ATOM 2329 O O . VAL A 1 303 ? 1.953 65.368 18.839 1.00 26.88 283 VAL A O 1
ATOM 2333 N N . GLY A 1 304 ? -0.256 65.445 19.239 1.00 26.92 284 GLY A N 1
ATOM 2334 C CA . GLY A 1 304 ? -0.462 66.666 18.465 1.00 26.45 284 GLY A CA 1
ATOM 2335 C C . GLY A 1 304 ? -1.594 67.467 19.075 1.00 27.31 284 GLY A C 1
ATOM 2336 O O . GLY A 1 304 ? -2.494 66.890 19.680 1.00 26.78 284 GLY A O 1
ATOM 2337 N N . GLN A 1 305 ? -1.550 68.783 18.882 1.00 27.52 285 GLN A N 1
ATOM 2338 C CA . GLN A 1 305 ? -2.499 69.743 19.485 1.00 29.26 285 GLN A CA 1
ATOM 2339 C C . GLN A 1 305 ? -2.701 70.860 18.464 1.00 27.88 285 GLN A C 1
ATOM 2340 O O . GLN A 1 305 ? -1.743 71.526 18.078 1.00 28.35 285 GLN A O 1
ATOM 2346 N N . ILE A 1 306 ? -3.925 71.066 18.006 1.00 27.57 286 ILE A N 1
ATOM 2347 C CA . ILE A 1 306 ? -4.236 72.220 17.149 1.00 26.34 286 ILE A CA 1
ATOM 2348 C C . ILE A 1 306 ? -5.241 73.136 17.871 1.00 26.96 286 ILE A C 1
ATOM 2349 O O . ILE A 1 306 ? -6.146 72.646 18.539 1.00 26.12 286 ILE A O 1
ATOM 2354 N N . PHE A 1 307 ? -5.043 74.456 17.785 1.00 27.50 287 PHE A N 1
ATOM 2355 C CA . PHE A 1 307 ? -5.746 75.419 18.664 1.00 28.51 287 PHE A CA 1
ATOM 2356 C C . PHE A 1 307 ? -5.903 76.791 18.022 1.00 28.72 287 PHE A C 1
ATOM 2357 O O . PHE A 1 307 ? -4.906 77.482 17.763 1.00 29.75 287 PHE A O 1
ATOM 2365 N N . TYR A 1 308 ? -7.145 77.214 17.810 1.00 28.65 288 TYR A N 1
ATOM 2366 C CA . TYR A 1 308 ? -7.434 78.566 17.365 1.00 28.16 288 TYR A CA 1
ATOM 2367 C C . TYR A 1 308 ? -7.462 79.487 18.588 1.00 28.25 288 TYR A C 1
ATOM 2368 O O . TYR A 1 308 ? -8.177 79.204 19.555 1.00 27.26 288 TYR A O 1
ATOM 2377 N N . PHE A 1 309 ? -6.702 80.582 18.528 1.00 27.36 289 PHE A N 1
ATOM 2378 C CA . PHE A 1 309 ? -6.676 81.566 19.614 1.00 27.81 289 PHE A CA 1
ATOM 2379 C C . PHE A 1 309 ? -7.117 82.983 19.203 1.00 27.70 289 PHE A C 1
ATOM 2380 O O . PHE A 1 309 ? -7.177 83.877 20.037 1.00 28.35 289 PHE A O 1
ATOM 2388 N N . GLY A 1 310 ? -7.451 83.178 17.929 1.00 27.96 290 GLY A N 1
ATOM 2389 C CA . GLY A 1 310 ? -8.019 84.448 17.466 1.00 28.21 290 GLY A CA 1
ATOM 2390 C C . GLY A 1 310 ? -7.079 85.620 17.655 1.00 28.97 290 GLY A C 1
ATOM 2391 O O . GLY A 1 310 ? -5.905 85.547 17.306 1.00 28.01 290 GLY A O 1
ATOM 2392 N N . THR A 1 311 ? -7.605 86.698 18.235 1.00 29.40 291 THR A N 1
ATOM 2393 C CA . THR A 1 311 ? -6.849 87.943 18.449 1.00 29.88 291 THR A CA 1
ATOM 2394 C C . THR A 1 311 ? -6.147 88.038 19.817 1.00 29.33 291 THR A C 1
ATOM 2395 O O . THR A 1 311 ? -5.775 89.121 20.258 1.00 29.50 291 THR A O 1
ATOM 2399 N N . LYS A 1 312 ? -5.941 86.892 20.464 1.00 29.68 292 LYS A N 1
ATOM 2400 C CA . LYS A 1 312 ? -5.390 86.822 21.820 1.00 29.90 292 LYS A CA 1
ATOM 2401 C C . LYS A 1 312 ? -4.099 87.596 21.949 1.00 29.50 292 LYS A C 1
ATOM 2402 O O . LYS A 1 312 ? -3.912 88.377 22.908 1.00 29.93 292 LYS A O 1
ATOM 2408 N N . TYR A 1 313 ? -3.204 87.375 20.984 1.00 28.66 293 TYR A N 1
ATOM 2409 C CA . TYR A 1 313 ? -1.874 88.013 20.946 1.00 27.59 293 TYR A CA 1
ATOM 2410 C C . TYR A 1 313 ? -1.862 89.259 20.102 1.00 27.60 293 TYR A C 1
ATOM 2411 O O . TYR A 1 313 ? -1.222 90.237 20.463 1.00 28.48 293 TYR A O 1
ATOM 2420 N N . SER A 1 314 ? -2.589 89.244 18.997 1.00 27.53 294 SER A N 1
ATOM 2421 C CA . SER A 1 314 ? -2.617 90.394 18.102 1.00 28.78 294 SER A CA 1
ATOM 2422 C C . SER A 1 314 ? -3.280 91.644 18.717 1.00 28.90 294 SER A C 1
ATOM 2423 O O . SER A 1 314 ? -2.897 92.762 18.363 1.00 29.02 294 SER A O 1
ATOM 2426 N N . ASP A 1 315 ? -4.240 91.462 19.625 1.00 29.53 295 ASP A N 1
ATOM 2427 C CA . ASP A 1 315 ? -4.803 92.592 20.389 1.00 31.73 295 ASP A CA 1
ATOM 2428 C C . ASP A 1 315 ? -3.773 93.220 21.331 1.00 32.01 295 ASP A C 1
ATOM 2429 O O . ASP A 1 315 ? -3.471 94.406 21.226 1.00 32.36 295 ASP A O 1
ATOM 2434 N N . SER A 1 316 ? -3.249 92.432 22.266 1.00 33.02 296 SER A N 1
ATOM 2435 C CA . SER A 1 316 ? -2.290 92.953 23.245 1.00 34.24 296 SER A CA 1
ATOM 2436 C C . SER A 1 316 ? -0.985 93.425 22.583 1.00 34.57 296 SER A C 1
ATOM 2437 O O . SER A 1 316 ? -0.384 94.399 23.036 1.00 34.46 296 SER A O 1
ATOM 2440 N N . MET A 1 317 ? -0.581 92.769 21.493 1.00 34.72 297 MET A N 1
ATOM 2441 C CA . MET A 1 317 ? 0.709 93.083 20.867 1.00 34.80 297 MET A CA 1
ATOM 2442 C C . MET A 1 317 ? 0.581 93.956 19.636 1.00 35.40 297 MET A C 1
ATOM 2443 O O . MET A 1 317 ? 1.577 94.271 18.982 1.00 35.77 297 MET A O 1
ATOM 2448 N N . LYS A 1 318 ? -0.659 94.341 19.325 1.00 35.93 298 LYS A N 1
ATOM 2449 C CA . LYS A 1 318 ? -0.942 95.276 18.243 1.00 36.63 298 LYS A CA 1
ATOM 2450 C C . LYS A 1 318 ? -0.381 94.785 16.904 1.00 35.50 298 LYS A C 1
ATOM 2451 O O . LYS A 1 318 ? 0.443 95.451 16.250 1.00 34.85 298 LYS A O 1
ATOM 2457 N N . ALA A 1 319 ? -0.831 93.590 16.518 1.00 34.82 299 ALA A N 1
ATOM 2458 C CA . ALA A 1 319 ? -0.409 92.973 15.270 1.00 34.06 299 ALA A CA 1
ATOM 2459 C C . ALA A 1 319 ? -1.581 93.063 14.309 1.00 34.21 299 ALA A C 1
ATOM 2460 O O . ALA A 1 319 ? -2.418 92.156 14.222 1.00 33.43 299 ALA A O 1
ATOM 2462 N N . ASN A 1 320 ? -1.629 94.189 13.607 1.00 34.16 300 ASN A N 1
ATOM 2463 C CA . ASN A 1 320 ? -2.735 94.529 12.727 1.00 34.39 300 ASN A CA 1
ATOM 2464 C C . ASN A 1 320 ? -2.292 94.488 11.279 1.00 34.25 300 ASN A C 1
ATOM 2465 O O . ASN A 1 320 ? -1.105 94.663 10.973 1.00 34.31 300 ASN A O 1
ATOM 2470 N N . VAL A 1 321 ? -3.242 94.230 10.386 1.00 34.60 301 VAL A N 1
ATOM 2471 C CA . VAL A 1 321 ? -3.028 94.399 8.940 1.00 34.79 301 VAL A CA 1
ATOM 2472 C C . VAL A 1 321 ? -4.246 95.122 8.347 1.00 35.72 301 VAL A C 1
ATOM 2473 O O . VAL A 1 321 ? -5.352 95.045 8.883 1.00 35.25 301 VAL A O 1
ATOM 2477 N N . THR A 1 322 ? -4.030 95.845 7.256 1.00 37.24 302 THR A N 1
ATOM 2478 C CA . THR A 1 322 ? -5.121 96.526 6.582 1.00 38.75 302 THR A CA 1
ATOM 2479 C C . THR A 1 322 ? -5.935 95.461 5.823 1.00 39.41 302 THR A C 1
ATOM 2480 O O . THR A 1 322 ? -5.361 94.620 5.113 1.00 38.88 302 THR A O 1
ATOM 2484 N N . GLY A 1 323 ? -7.259 95.494 5.999 1.00 40.25 303 GLY A N 1
ATOM 2485 C CA . GLY A 1 323 ? -8.169 94.536 5.360 1.00 41.18 303 GLY A CA 1
ATOM 2486 C C . GLY A 1 323 ? -8.525 94.925 3.927 1.00 42.03 303 GLY A C 1
ATOM 2487 O O . GLY A 1 323 ? -8.179 96.030 3.493 1.00 42.08 303 GLY A O 1
ATOM 2488 N N . PRO A 1 324 ? -9.216 94.021 3.181 1.00 42.76 304 PRO A N 1
ATOM 2489 C CA . PRO A 1 324 ? -9.691 94.274 1.798 1.00 43.30 304 PRO A CA 1
ATOM 2490 C C . PRO A 1 324 ? -10.507 95.565 1.655 1.00 43.92 304 PRO A C 1
ATOM 2491 O O . PRO A 1 324 ? -10.827 95.964 0.538 1.00 44.25 304 PRO A O 1
ATOM 2495 N N . ASP A 1 325 ? -10.822 96.202 2.785 1.00 44.51 305 ASP A N 1
ATOM 2496 C CA . ASP A 1 325 ? -11.687 97.378 2.842 1.00 45.24 305 ASP A CA 1
ATOM 2497 C C . ASP A 1 325 ? -10.958 98.642 3.346 1.00 44.88 305 ASP A C 1
ATOM 2498 O O . ASP A 1 325 ? -11.566 99.720 3.476 1.00 44.96 305 ASP A O 1
ATOM 2503 N N . GLY A 1 326 ? -9.662 98.501 3.621 1.00 44.26 306 GLY A N 1
ATOM 2504 C CA . GLY A 1 326 ? -8.804 99.643 3.953 1.00 43.55 306 GLY A CA 1
ATOM 2505 C C . GLY A 1 326 ? -8.697 99.986 5.423 1.00 43.00 306 GLY A C 1
ATOM 2506 O O . GLY A 1 326 ? -7.956 100.905 5.805 1.00 42.98 306 GLY A O 1
ATOM 2507 N N . THR A 1 327 ? -9.438 99.257 6.253 1.00 42.62 307 THR A N 1
ATOM 2508 C CA . THR A 1 327 ? -9.343 99.410 7.709 1.00 42.37 307 THR A CA 1
ATOM 2509 C C . THR A 1 327 ? -8.364 98.394 8.319 1.00 41.99 307 THR A C 1
ATOM 2510 O O . THR A 1 327 ? -8.340 97.219 7.929 1.00 41.83 307 THR A O 1
ATOM 2514 N N . ASP A 1 328 ? -7.563 98.858 9.275 1.00 41.68 308 ASP A N 1
ATOM 2515 C CA . ASP A 1 328 ? -6.714 97.980 10.075 1.00 41.45 308 ASP A CA 1
ATOM 2516 C C . ASP A 1 328 ? -7.570 97.194 11.072 1.00 39.98 308 ASP A C 1
ATOM 2517 O O . ASP A 1 328 ? -8.511 97.737 11.658 1.00 39.88 308 ASP A O 1
ATOM 2522 N N . ALA A 1 329 ? -7.242 95.914 11.234 1.00 38.17 309 ALA A N 1
ATOM 2523 C CA . ALA A 1 329 ? -7.849 95.051 12.251 1.00 36.50 309 ALA A CA 1
ATOM 2524 C C . ALA A 1 329 ? -6.809 94.012 12.748 1.00 35.59 309 ALA A C 1
ATOM 2525 O O . ALA A 1 329 ? -5.929 93.612 11.981 1.00 35.01 309 ALA A O 1
ATOM 2527 N N . PRO A 1 330 ? -6.917 93.571 14.025 1.00 34.50 310 PRO A N 1
ATOM 2528 C CA . PRO A 1 330 ? -5.944 92.597 14.543 1.00 33.21 310 PRO A CA 1
ATOM 2529 C C . PRO A 1 330 ? -6.092 91.271 13.806 1.00 32.32 310 PRO A C 1
ATOM 2530 O O . PRO A 1 330 ? -7.208 90.868 13.487 1.00 31.03 310 PRO A O 1
ATOM 2534 N N . ILE A 1 331 ? -4.969 90.600 13.535 1.00 30.62 311 ILE A N 1
ATOM 2535 C CA . ILE A 1 331 ? -5.026 89.308 12.853 1.00 29.51 311 ILE A CA 1
ATOM 2536 C C . ILE A 1 331 ? -5.633 88.237 13.765 1.00 28.73 311 ILE A C 1
ATOM 2537 O O . ILE A 1 331 ? -5.681 88.412 14.989 1.00 27.58 311 ILE A O 1
ATOM 2542 N N . HIS A 1 332 ? -6.077 87.141 13.147 1.00 28.17 312 HIS A N 1
ATOM 2543 C CA . HIS A 1 332 ? -6.531 85.938 13.839 1.00 27.45 312 HIS A CA 1
ATOM 2544 C C . HIS A 1 332 ? -5.500 84.817 13.678 1.00 27.61 312 HIS A C 1
ATOM 2545 O O . HIS A 1 332 ? -5.093 84.506 12.556 1.00 27.96 312 HIS A O 1
ATOM 2552 N N . GLY A 1 333 ? -5.070 84.231 14.801 1.00 26.57 313 GLY A N 1
ATOM 2553 C CA . GLY A 1 333 ? -4.052 83.180 14.790 1.00 25.68 313 GLY A CA 1
ATOM 2554 C C . GLY A 1 333 ? -4.510 81.835 15.337 1.00 25.14 313 GLY A C 1
ATOM 2555 O O . GLY A 1 333 ? -5.562 81.729 15.970 1.00 24.57 313 GLY A O 1
ATOM 2556 N N . GLY A 1 334 ? -3.711 80.811 15.059 1.00 24.46 314 GLY A N 1
ATOM 2557 C CA . GLY A 1 334 ? -3.856 79.477 15.624 1.00 23.67 314 GLY A CA 1
ATOM 2558 C C . GLY A 1 334 ? -2.466 78.924 15.910 1.00 23.25 314 GLY A C 1
ATOM 2559 O O . GLY A 1 334 ? -1.479 79.404 15.355 1.00 23.14 314 GLY A O 1
ATOM 2560 N N . SER A 1 335 ? -2.376 77.905 16.753 1.00 23.56 315 SER A N 1
ATOM 2561 C CA . SER A 1 335 ? -1.092 77.216 16.996 1.00 23.84 315 SER A CA 1
ATOM 2562 C C . SER A 1 335 ? -1.248 75.727 16.856 1.00 24.13 315 SER A C 1
ATOM 2563 O O . SER A 1 335 ? -2.295 75.156 17.180 1.00 25.70 315 SER A O 1
ATOM 2566 N N . TYR A 1 336 ? -0.182 75.094 16.376 1.00 23.95 316 TYR A N 1
ATOM 2567 C CA . TYR A 1 336 ? -0.191 73.696 16.000 1.00 23.74 316 TYR A CA 1
ATOM 2568 C C . TYR A 1 336 ? 1.114 73.115 16.528 1.00 24.02 316 TYR A C 1
ATOM 2569 O O . TYR A 1 336 ? 2.193 73.537 16.112 1.00 22.48 316 TYR A O 1
ATOM 2578 N N . GLY A 1 337 ? 1.008 72.199 17.492 1.00 23.78 317 GLY A N 1
ATOM 2579 C CA . GLY A 1 337 ? 2.196 71.561 18.057 1.00 24.30 317 GLY A CA 1
ATOM 2580 C C . GLY A 1 337 ? 2.262 70.052 17.876 1.00 25.31 317 GLY A C 1
ATOM 2581 O O . GLY A 1 337 ? 1.276 69.339 18.084 1.00 25.69 317 GLY A O 1
ATOM 2582 N N . VAL A 1 338 ? 3.439 69.553 17.519 1.00 24.47 318 VAL A N 1
ATOM 2583 C CA . VAL A 1 338 ? 3.675 68.106 17.486 1.00 24.58 318 VAL A CA 1
ATOM 2584 C C . VAL A 1 338 ? 4.862 67.902 18.427 1.00 24.76 318 VAL A C 1
ATOM 2585 O O . VAL A 1 338 ? 5.900 68.526 18.252 1.00 24.28 318 VAL A O 1
ATOM 2589 N N . GLY A 1 339 ? 4.717 66.993 19.379 1.00 25.57 319 GLY A N 1
ATOM 2590 C CA . GLY A 1 339 ? 5.794 66.680 20.311 1.00 25.72 319 GLY A CA 1
ATOM 2591 C C . GLY A 1 339 ? 6.685 65.612 19.703 1.00 25.31 319 GLY A C 1
ATOM 2592 O O . GLY A 1 339 ? 6.405 64.435 19.792 1.00 25.03 319 GLY A O 1
ATOM 2593 N N . VAL A 1 340 ? 7.749 66.055 19.059 1.00 25.36 320 VAL A N 1
ATOM 2594 C CA . VAL A 1 340 ? 8.691 65.188 18.327 1.00 24.95 320 VAL A CA 1
ATOM 2595 C C . VAL A 1 340 ? 9.470 64.196 19.219 1.00 25.83 320 VAL A C 1
ATOM 2596 O O . VAL A 1 340 ? 9.596 62.997 18.886 1.00 25.11 320 VAL A O 1
ATOM 2600 N N . SER A 1 341 ? 10.001 64.680 20.353 1.00 26.54 321 SER A N 1
ATOM 2601 C CA . SER A 1 341 ? 10.730 63.787 21.263 1.00 26.40 321 SER A CA 1
ATOM 2602 C C . SER A 1 341 ? 9.779 62.843 22.027 1.00 26.23 321 SER A C 1
ATOM 2603 O O . SER A 1 341 ? 10.081 61.647 22.233 1.00 25.96 321 SER A O 1
ATOM 2606 N N . ARG A 1 342 ? 8.635 63.371 22.431 1.00 25.74 322 ARG A N 1
ATOM 2607 C CA . ARG A 1 342 ? 7.564 62.556 23.030 1.00 27.55 322 ARG A CA 1
ATOM 2608 C C . ARG A 1 342 ? 7.095 61.416 22.106 1.00 28.07 322 ARG A C 1
ATOM 2609 O O . ARG A 1 342 ? 6.738 60.324 22.586 1.00 28.64 322 ARG A O 1
ATOM 2617 N N . LEU A 1 343 ? 7.097 61.663 20.789 1.00 28.33 323 LEU A N 1
ATOM 2618 C CA . LEU A 1 343 ? 6.705 60.626 19.806 1.00 28.28 323 LEU A CA 1
ATOM 2619 C C . LEU A 1 343 ? 7.559 59.363 19.892 1.00 28.85 323 LEU A C 1
ATOM 2620 O O . LEU A 1 343 ? 7.039 58.263 19.705 1.00 28.62 323 LEU A O 1
ATOM 2625 N N . LEU A 1 344 ? 8.846 59.490 20.211 1.00 28.84 324 LEU A N 1
ATOM 2626 C CA . LEU A 1 344 ? 9.644 58.271 20.370 1.00 29.41 324 LEU A CA 1
ATOM 2627 C C . LEU A 1 344 ? 9.023 57.330 21.407 1.00 28.81 324 LEU A C 1
ATOM 2628 O O . LEU A 1 344 ? 8.981 56.124 21.185 1.00 29.84 324 LEU A O 1
ATOM 2633 N N . GLY A 1 345 ? 8.557 57.884 22.521 1.00 28.37 325 GLY A N 1
ATOM 2634 C CA . GLY A 1 345 ? 7.919 57.091 23.582 1.00 27.60 325 GLY A CA 1
ATOM 2635 C C . GLY A 1 345 ? 6.566 56.513 23.182 1.00 27.20 325 GLY A C 1
ATOM 2636 O O . GLY A 1 345 ? 6.271 55.361 23.478 1.00 27.57 325 GLY A O 1
ATOM 2637 N N . ALA A 1 346 ? 5.733 57.351 22.568 1.00 26.70 326 ALA A N 1
ATOM 2638 C CA . ALA A 1 346 ? 4.392 57.007 22.096 1.00 26.24 326 ALA A CA 1
ATOM 2639 C C . ALA A 1 346 ? 4.449 55.915 21.046 1.00 26.13 326 ALA A C 1
ATOM 2640 O O . ALA A 1 346 ? 3.677 54.957 21.119 1.00 26.55 326 ALA A O 1
ATOM 2642 N N . ILE A 1 347 ? 5.373 56.047 20.087 1.00 25.67 327 ILE A N 1
ATOM 2643 C CA . ILE A 1 347 ? 5.596 54.997 19.072 1.00 25.09 327 ILE A CA 1
ATOM 2644 C C . ILE A 1 347 ? 5.997 53.654 19.699 1.00 25.35 327 ILE A C 1
ATOM 2645 O O . ILE A 1 347 ? 5.396 52.609 19.369 1.00 26.45 327 ILE A O 1
ATOM 2650 N N . ILE A 1 348 ? 6.976 53.649 20.599 1.00 25.04 328 ILE A N 1
ATOM 2651 C CA . ILE A 1 348 ? 7.344 52.394 21.283 1.00 25.54 328 ILE A CA 1
ATOM 2652 C C . ILE A 1 348 ? 6.131 51.831 22.076 1.00 26.39 328 ILE A C 1
ATOM 2653 O O . ILE A 1 348 ? 5.851 50.643 21.981 1.00 26.83 328 ILE A O 1
ATOM 2658 N N . GLU A 1 349 ? 5.402 52.676 22.817 1.00 26.20 329 GLU A N 1
ATOM 2659 C CA . GLU A 1 349 ? 4.198 52.195 23.526 1.00 27.46 329 GLU A CA 1
ATOM 2660 C C . GLU A 1 349 ? 3.273 51.418 22.577 1.00 28.32 329 GLU A C 1
ATOM 2661 O O . GLU A 1 349 ? 2.723 50.360 22.950 1.00 29.03 329 GLU A O 1
ATOM 2667 N N . ALA A 1 350 ? 3.107 51.943 21.356 1.00 28.87 330 ALA A N 1
ATOM 2668 C CA . ALA A 1 350 ? 2.171 51.386 20.375 1.00 29.54 330 ALA A CA 1
ATOM 2669 C C . ALA A 1 350 ? 2.754 50.242 19.540 1.00 29.84 330 ALA A C 1
ATOM 2670 O O . ALA A 1 350 ? 1.995 49.479 18.914 1.00 30.62 330 ALA A O 1
ATOM 2672 N N . CYS A 1 351 ? 4.082 50.098 19.566 1.00 29.79 331 CYS A N 1
ATOM 2673 C CA . CYS A 1 351 ? 4.834 49.217 18.664 1.00 29.91 331 CYS A CA 1
ATOM 2674 C C . CYS A 1 351 ? 5.995 48.517 19.377 1.00 29.93 331 CYS A C 1
ATOM 2675 O O . CYS A 1 351 ? 7.158 48.946 19.278 1.00 30.72 331 CYS A O 1
ATOM 2678 N N . HIS A 1 352 ? 5.676 47.450 20.097 1.00 29.41 332 HIS A N 1
ATOM 2679 C CA . HIS A 1 352 ? 6.658 46.602 20.750 1.00 29.29 332 HIS A CA 1
ATOM 2680 C C . HIS A 1 352 ? 6.048 45.212 20.989 1.00 29.51 332 HIS A C 1
ATOM 2681 O O . HIS A 1 352 ? 4.838 45.007 20.818 1.00 29.41 332 HIS A O 1
ATOM 2688 N N . ASP A 1 353 ? 6.893 44.265 21.383 1.00 29.47 333 ASP A N 1
ATOM 2689 C CA . ASP A 1 353 ? 6.418 42.975 21.870 1.00 30.58 333 ASP A CA 1
ATOM 2690 C C . ASP A 1 353 ? 7.330 42.589 23.021 1.00 31.06 333 ASP A C 1
ATOM 2691 O O . ASP A 1 353 ? 8.104 43.425 23.487 1.00 31.48 333 ASP A O 1
ATOM 2696 N N . ASP A 1 354 ? 7.252 41.349 23.484 1.00 31.44 334 ASP A N 1
ATOM 2697 C CA . ASP A 1 354 ? 8.094 40.911 24.598 1.00 32.08 334 ASP A CA 1
ATOM 2698 C C . ASP A 1 354 ? 9.593 40.806 24.267 1.00 31.76 334 ASP A C 1
ATOM 2699 O O . ASP A 1 354 ? 10.407 40.744 25.187 1.00 32.63 334 ASP A O 1
ATOM 2704 N N . ASN A 1 355 ? 9.962 40.812 22.981 1.00 30.69 335 ASN A N 1
ATOM 2705 C CA . ASN A 1 355 ? 11.378 40.773 22.604 1.00 30.22 335 ASN A CA 1
ATOM 2706 C C . ASN A 1 355 ? 12.021 42.170 22.374 1.00 28.91 335 ASN A C 1
ATOM 2707 O O . ASN A 1 355 ? 13.241 42.256 22.211 1.00 28.94 335 ASN A O 1
ATOM 2712 N N . GLY A 1 356 ? 11.202 43.226 22.435 1.00 27.41 336 GLY A N 1
ATOM 2713 C CA . GLY A 1 356 ? 11.645 44.618 22.294 1.00 27.20 336 GLY A CA 1
ATOM 2714 C C . GLY A 1 356 ? 10.787 45.493 21.390 1.00 26.35 336 GLY A C 1
ATOM 2715 O O . GLY A 1 356 ? 9.588 45.264 21.231 1.00 25.57 336 GLY A O 1
ATOM 2716 N N . ILE A 1 357 ? 11.431 46.488 20.785 1.00 25.78 337 ILE A N 1
ATOM 2717 C CA . ILE A 1 357 ? 10.789 47.488 19.941 1.00 25.60 337 ILE A CA 1
ATOM 2718 C C . ILE A 1 357 ? 10.473 46.912 18.565 1.00 25.53 337 ILE A C 1
ATOM 2719 O O . ILE A 1 357 ? 11.198 46.051 18.072 1.00 25.56 337 ILE A O 1
ATOM 2724 N N . ILE A 1 358 ? 9.411 47.406 17.936 1.00 25.65 338 ILE A N 1
ATOM 2725 C CA . ILE A 1 358 ? 9.125 47.105 16.532 1.00 25.40 338 ILE A CA 1
ATOM 2726 C C . ILE A 1 358 ? 8.914 48.433 15.795 1.00 26.03 338 ILE A C 1
ATOM 2727 O O . ILE A 1 358 ? 7.783 48.978 15.765 1.00 26.26 338 ILE A O 1
ATOM 2732 N N . TRP A 1 359 ? 9.990 48.946 15.200 1.00 24.89 339 TRP A N 1
ATOM 2733 C CA . TRP A 1 359 ? 9.943 50.236 14.537 1.00 25.27 339 TRP A CA 1
ATOM 2734 C C . TRP A 1 359 ? 9.124 50.189 13.267 1.00 25.78 339 TRP A C 1
ATOM 2735 O O . TRP A 1 359 ? 9.388 49.346 12.423 1.00 25.38 339 TRP A O 1
ATOM 2746 N N . PRO A 1 360 ? 8.146 51.113 13.130 1.00 26.32 340 PRO A N 1
ATOM 2747 C CA . PRO A 1 360 ? 7.582 51.325 11.817 1.00 27.57 340 PRO A CA 1
ATOM 2748 C C . PRO A 1 360 ? 8.727 51.725 10.897 1.00 28.63 340 PRO A C 1
ATOM 2749 O O . PRO A 1 360 ? 9.660 52.443 11.312 1.00 29.53 340 PRO A O 1
ATOM 2753 N N . GLU A 1 361 ? 8.702 51.228 9.669 1.00 29.29 341 GLU A N 1
ATOM 2754 C CA . GLU A 1 361 ? 9.808 51.476 8.751 1.00 30.45 341 GLU A CA 1
ATOM 2755 C C . GLU A 1 361 ? 10.224 52.928 8.548 1.00 28.88 341 GLU A C 1
ATOM 2756 O O . GLU A 1 361 ? 11.415 53.216 8.425 1.00 28.89 341 GLU A O 1
ATOM 2762 N N . ALA A 1 362 ? 9.246 53.830 8.463 1.00 28.19 342 ALA A N 1
ATOM 2763 C CA . ALA A 1 362 ? 9.512 55.238 8.203 1.00 28.02 342 ALA A CA 1
ATOM 2764 C C . ALA A 1 362 ? 10.302 55.926 9.346 1.00 27.83 342 ALA A C 1
ATOM 2765 O O . ALA A 1 362 ? 10.974 56.915 9.110 1.00 29.59 342 ALA A O 1
ATOM 2767 N N . VAL A 1 363 ? 10.251 55.389 10.562 1.00 27.38 343 VAL A N 1
ATOM 2768 C CA . VAL A 1 363 ? 10.948 56.012 11.708 1.00 26.88 343 VAL A CA 1
ATOM 2769 C C . VAL A 1 363 ? 12.146 55.205 12.256 1.00 26.85 343 VAL A C 1
ATOM 2770 O O . VAL A 1 363 ? 12.868 55.691 13.131 1.00 26.13 343 VAL A O 1
ATOM 2774 N N . ALA A 1 364 ? 12.357 53.984 11.746 1.00 26.94 344 ALA A N 1
ATOM 2775 C CA . ALA A 1 364 ? 13.442 53.096 12.224 1.00 26.71 344 ALA A CA 1
ATOM 2776 C C . ALA A 1 364 ? 14.834 53.734 12.017 1.00 27.48 344 ALA A C 1
ATOM 2777 O O . ALA A 1 364 ? 15.043 54.430 11.017 1.00 26.62 344 ALA A O 1
ATOM 2779 N N . PRO A 1 365 ? 15.781 53.494 12.957 1.00 27.35 345 PRO A N 1
ATOM 2780 C CA . PRO A 1 365 ? 17.130 54.089 12.877 1.00 27.68 345 PRO A CA 1
ATOM 2781 C C . PRO A 1 365 ? 17.919 53.522 11.684 1.00 28.63 345 PRO A C 1
ATOM 2782 O O . PRO A 1 365 ? 18.711 54.244 11.060 1.00 27.42 345 PRO A O 1
ATOM 2786 N N . PHE A 1 366 ? 17.673 52.242 11.378 1.00 27.76 346 PHE A N 1
ATOM 2787 C CA . PHE A 1 366 ? 18.192 51.549 10.201 1.00 28.53 346 PHE A CA 1
ATOM 2788 C C . PHE A 1 366 ? 17.038 50.686 9.688 1.00 28.92 346 PHE A C 1
ATOM 2789 O O . PHE A 1 366 ? 16.177 50.266 10.478 1.00 28.94 346 PHE A O 1
ATOM 2797 N N . ARG A 1 367 ? 17.001 50.450 8.379 1.00 29.50 347 ARG A N 1
ATOM 2798 C CA . ARG A 1 367 ? 15.982 49.602 7.766 1.00 29.97 347 ARG A CA 1
ATOM 2799 C C . ARG A 1 367 ? 16.339 48.117 7.887 1.00 29.86 347 ARG A C 1
ATOM 2800 O O . ARG A 1 367 ? 15.462 47.282 8.122 1.00 29.95 347 ARG A O 1
ATOM 2808 N N . VAL A 1 368 ? 17.617 47.790 7.741 1.00 29.89 348 VAL A N 1
ATOM 2809 C CA . VAL A 1 368 ? 18.040 46.386 7.774 1.00 29.99 348 VAL A CA 1
ATOM 2810 C C . VAL A 1 368 ? 19.283 46.224 8.663 1.00 29.10 348 VAL A C 1
ATOM 2811 O O . VAL A 1 368 ? 20.134 47.092 8.696 1.00 29.07 348 VAL A O 1
ATOM 2815 N N . THR A 1 369 ? 19.354 45.127 9.408 1.00 28.01 349 THR A N 1
ATOM 2816 C CA . THR A 1 369 ? 20.583 44.778 10.113 1.00 26.58 349 THR A CA 1
ATOM 2817 C C . THR A 1 369 ? 21.129 43.425 9.615 1.00 26.45 349 THR A C 1
ATOM 2818 O O . THR A 1 369 ? 20.397 42.426 9.489 1.00 26.31 349 THR A O 1
ATOM 2822 N N . ILE A 1 370 ? 22.409 43.403 9.285 1.00 26.13 350 ILE A N 1
ATOM 2823 C CA . ILE A 1 370 ? 23.053 42.176 8.834 1.00 26.10 350 ILE A CA 1
ATOM 2824 C C . ILE A 1 370 ? 23.679 41.530 10.049 1.00 26.23 350 ILE A C 1
ATOM 2825 O O . ILE A 1 370 ? 24.442 42.173 10.761 1.00 26.29 350 ILE A O 1
ATOM 2830 N N . LEU A 1 371 ? 23.303 40.282 10.310 1.00 26.07 351 LEU A N 1
ATOM 2831 C CA . LEU A 1 371 ? 23.786 39.542 11.467 1.00 27.20 351 LEU A CA 1
ATOM 2832 C C . LEU A 1 371 ? 24.714 38.421 11.028 1.00 28.12 351 LEU A C 1
ATOM 2833 O O . LEU A 1 371 ? 24.294 37.464 10.402 1.00 28.99 351 LEU A O 1
ATOM 2838 N N . ASN A 1 372 ? 25.984 38.568 11.350 1.00 29.50 352 ASN A N 1
ATOM 2839 C CA . ASN A 1 372 ? 26.991 37.600 10.970 1.00 30.84 352 ASN A CA 1
ATOM 2840 C C . ASN A 1 372 ? 27.085 36.537 12.048 1.00 31.60 352 ASN A C 1
ATOM 2841 O O . ASN A 1 372 ? 27.562 36.794 13.154 1.00 31.55 352 ASN A O 1
ATOM 2846 N N . LEU A 1 373 ? 26.649 35.330 11.704 1.00 33.04 353 LEU A N 1
ATOM 2847 C CA . LEU A 1 373 ? 26.478 34.257 12.685 1.00 33.71 353 LEU A CA 1
ATOM 2848 C C . LEU A 1 373 ? 27.757 33.458 12.939 1.00 34.17 353 LEU A C 1
ATOM 2849 O O . LEU A 1 373 ? 27.773 32.558 13.765 1.00 34.31 353 LEU A O 1
ATOM 2854 N N . LYS A 1 374 ? 28.838 33.821 12.255 1.00 35.09 354 LYS A N 1
ATOM 2855 C CA . LYS A 1 374 ? 30.145 33.259 12.582 1.00 35.77 354 LYS A CA 1
ATOM 2856 C C . LYS A 1 374 ? 31.250 34.254 12.324 1.00 35.64 354 LYS A C 1
ATOM 2857 O O . LYS A 1 374 ? 31.978 34.151 11.323 1.00 35.33 354 LYS A O 1
ATOM 2863 N N . GLN A 1 375 ? 31.378 35.217 13.238 1.00 35.69 355 GLN A N 1
ATOM 2864 C CA . GLN A 1 375 ? 32.323 36.319 13.067 1.00 35.51 355 GLN A CA 1
ATOM 2865 C C . GLN A 1 375 ? 33.774 35.830 12.957 1.00 35.74 355 GLN A C 1
ATOM 2866 O O . GLN A 1 375 ? 34.240 35.087 13.808 1.00 35.98 355 GLN A O 1
ATOM 2872 N N . GLY A 1 376 ? 34.460 36.225 11.887 1.00 36.00 356 GLY A N 1
ATOM 2873 C CA . GLY A 1 376 ? 35.841 35.797 11.662 1.00 36.66 356 GLY A CA 1
ATOM 2874 C C . GLY A 1 376 ? 36.057 34.707 10.617 1.00 37.47 356 GLY A C 1
ATOM 2875 O O . GLY A 1 376 ? 37.177 34.544 10.120 1.00 37.32 356 GLY A O 1
ATOM 2876 N N . ASP A 1 377 ? 35.006 33.950 10.291 1.00 37.70 357 ASP A N 1
ATOM 2877 C CA . ASP A 1 377 ? 35.039 32.995 9.174 1.00 38.33 357 ASP A CA 1
ATOM 2878 C C . ASP A 1 377 ? 35.109 33.754 7.856 1.00 38.26 357 ASP A C 1
ATOM 2879 O O . ASP A 1 377 ? 34.355 34.702 7.655 1.00 38.24 357 ASP A O 1
ATOM 2884 N N . ALA A 1 378 ? 36.001 33.345 6.953 1.00 38.35 358 ALA A N 1
ATOM 2885 C CA . ALA A 1 378 ? 36.305 34.176 5.771 1.00 37.93 358 ALA A CA 1
ATOM 2886 C C . ALA A 1 378 ? 35.112 34.350 4.838 1.00 37.61 358 ALA A C 1
ATOM 2887 O O . ALA A 1 378 ? 34.878 35.449 4.324 1.00 36.99 358 ALA A O 1
ATOM 2889 N N . ALA A 1 379 ? 34.364 33.261 4.637 1.00 37.40 359 ALA A N 1
ATOM 2890 C CA . ALA A 1 379 ? 33.218 33.250 3.728 1.00 37.08 359 ALA A CA 1
ATOM 2891 C C . ALA A 1 379 ? 32.014 34.055 4.252 1.00 37.38 359 ALA A C 1
ATOM 2892 O O . ALA A 1 379 ? 31.412 34.826 3.495 1.00 37.48 359 ALA A O 1
ATOM 2894 N N . THR A 1 380 ? 31.647 33.878 5.525 1.00 36.80 360 THR A N 1
ATOM 2895 C CA . THR A 1 380 ? 30.543 34.683 6.095 1.00 37.09 360 THR A CA 1
ATOM 2896 C C . THR A 1 380 ? 30.901 36.188 6.152 1.00 36.29 360 THR A C 1
ATOM 2897 O O . THR A 1 380 ? 30.080 37.040 5.794 1.00 36.64 360 THR A O 1
ATOM 2901 N N . ASP A 1 381 ? 32.128 36.495 6.576 1.00 35.14 361 ASP A N 1
ATOM 2902 C CA . ASP A 1 381 ? 32.655 37.867 6.544 1.00 34.99 361 ASP A CA 1
ATOM 2903 C C . ASP A 1 381 ? 32.565 38.511 5.160 1.00 34.87 361 ASP A C 1
ATOM 2904 O O . ASP A 1 381 ? 32.058 39.632 5.033 1.00 35.14 361 ASP A O 1
ATOM 2909 N N . ALA A 1 382 ? 33.067 37.824 4.130 1.00 34.43 362 ALA A N 1
ATOM 2910 C CA . ALA A 1 382 ? 32.985 38.334 2.749 1.00 34.09 362 ALA A CA 1
ATOM 2911 C C . ALA A 1 382 ? 31.557 38.549 2.253 1.00 33.87 362 ALA A C 1
ATOM 2912 O O . ALA A 1 382 ? 31.290 39.512 1.543 1.00 34.09 362 ALA A O 1
ATOM 2914 N N . ALA A 1 383 ? 30.645 37.642 2.624 1.00 34.10 363 ALA A N 1
ATOM 2915 C CA . ALA A 1 383 ? 29.252 37.723 2.205 1.00 33.75 363 ALA A CA 1
ATOM 2916 C C . ALA A 1 383 ? 28.592 38.939 2.839 1.00 33.79 363 ALA A C 1
ATOM 2917 O O . ALA A 1 383 ? 27.904 39.707 2.152 1.00 33.42 363 ALA A O 1
ATOM 2919 N N . CYS A 1 384 ? 28.816 39.109 4.145 1.00 33.88 364 CYS A N 1
ATOM 2920 C CA . CYS A 1 384 ? 28.264 40.256 4.893 1.00 34.01 364 CYS A CA 1
ATOM 2921 C C . CYS A 1 384 ? 28.840 41.571 4.385 1.00 34.53 364 CYS A C 1
ATOM 2922 O O . CYS A 1 384 ? 28.115 42.547 4.207 1.00 34.47 364 CYS A O 1
ATOM 2925 N N . ASP A 1 385 ? 30.146 41.592 4.144 1.00 35.59 365 ASP A N 1
ATOM 2926 C CA . ASP A 1 385 ? 30.808 42.772 3.578 1.00 36.50 365 ASP A CA 1
ATOM 2927 C C . ASP A 1 385 ? 30.193 43.214 2.252 1.00 36.25 365 ASP A C 1
ATOM 2928 O O . ASP A 1 385 ? 29.951 44.410 2.045 1.00 35.31 365 ASP A O 1
ATOM 2933 N N . GLN A 1 386 ? 29.886 42.237 1.393 1.00 36.25 366 GLN A N 1
ATOM 2934 C CA . GLN A 1 386 ? 29.261 42.487 0.095 1.00 36.86 366 GLN A CA 1
ATOM 2935 C C . GLN A 1 386 ? 27.818 42.972 0.189 1.00 35.82 366 GLN A C 1
ATOM 2936 O O . GLN A 1 386 ? 27.405 43.887 -0.527 1.00 34.99 366 GLN A O 1
ATOM 2942 N N . LEU A 1 387 ? 27.038 42.328 1.049 1.00 35.99 367 LEU A N 1
ATOM 2943 C CA . LEU A 1 387 ? 25.672 42.763 1.320 1.00 35.96 367 LEU A CA 1
ATOM 2944 C C . LEU A 1 387 ? 25.629 44.202 1.856 1.00 35.21 367 LEU A C 1
ATOM 2945 O O . LEU A 1 387 ? 24.845 45.025 1.396 1.00 34.98 367 LEU A O 1
ATOM 2950 N N . TYR A 1 388 ? 26.469 44.470 2.845 1.00 35.54 368 TYR A N 1
ATOM 2951 C CA . TYR A 1 388 ? 26.558 45.771 3.498 1.00 35.90 368 TYR A CA 1
ATOM 2952 C C . TYR A 1 388 ? 26.884 46.871 2.475 1.00 36.58 368 TYR A C 1
ATOM 2953 O O . TYR A 1 388 ? 26.172 47.879 2.395 1.00 35.47 368 TYR A O 1
ATOM 2962 N N . ARG A 1 389 ? 27.921 46.637 1.662 1.00 37.50 369 ARG A N 1
ATOM 2963 C CA . ARG A 1 389 ? 28.290 47.538 0.557 1.00 39.51 369 ARG A CA 1
ATOM 2964 C C . ARG A 1 389 ? 27.159 47.714 -0.485 1.00 39.02 369 ARG A C 1
ATOM 2965 O O . ARG A 1 389 ? 26.799 48.845 -0.830 1.00 38.72 369 ARG A O 1
ATOM 2973 N N . GLU A 1 390 ? 26.586 46.602 -0.953 1.00 39.01 370 GLU A N 1
ATOM 2974 C CA . GLU A 1 390 ? 25.489 46.646 -1.934 1.00 39.25 370 GLU A CA 1
ATOM 2975 C C . GLU A 1 390 ? 24.216 47.307 -1.430 1.00 38.88 370 GLU A C 1
ATOM 2976 O O . GLU A 1 390 ? 23.589 48.075 -2.175 1.00 38.83 370 GLU A O 1
ATOM 2982 N N . LEU A 1 391 ? 23.814 47.000 -0.189 1.00 38.41 371 LEU A N 1
ATOM 2983 C CA . LEU A 1 391 ? 22.657 47.672 0.413 1.00 38.37 371 LEU A CA 1
ATOM 2984 C C . LEU A 1 391 ? 22.877 49.195 0.531 1.00 38.46 371 LEU A C 1
ATOM 2985 O O . LEU A 1 391 ? 22.004 49.972 0.152 1.00 37.88 371 LEU A O 1
ATOM 2990 N N . SER A 1 392 ? 24.038 49.621 1.021 1.00 38.95 372 SER A N 1
ATOM 2991 C CA . SER A 1 392 ? 24.294 51.079 1.111 1.00 40.64 372 SER A CA 1
ATOM 2992 C C . SER A 1 392 ? 24.333 51.732 -0.270 1.00 40.77 372 SER A C 1
ATOM 2993 O O . SER A 1 392 ? 23.584 52.681 -0.517 1.00 41.23 372 SER A O 1
ATOM 2996 N N . ALA A 1 393 ? 25.120 51.188 -1.193 1.00 41.68 373 ALA A N 1
ATOM 2997 C CA . ALA A 1 393 ? 25.093 51.668 -2.594 1.00 42.52 373 ALA A CA 1
ATOM 2998 C C . ALA A 1 393 ? 23.674 51.960 -3.143 1.00 42.86 373 ALA A C 1
ATOM 2999 O O . ALA A 1 393 ? 23.478 52.903 -3.914 1.00 43.24 373 ALA A O 1
ATOM 3001 N N . LYS A 1 394 ? 22.690 51.166 -2.719 1.00 42.95 374 LYS A N 1
ATOM 3002 C CA . LYS A 1 394 ? 21.328 51.281 -3.234 1.00 43.02 374 LYS A CA 1
ATOM 3003 C C . LYS A 1 394 ? 20.365 52.093 -2.341 1.00 43.34 374 LYS A C 1
ATOM 3004 O O . LYS A 1 394 ? 19.130 52.011 -2.484 1.00 43.68 374 LYS A O 1
ATOM 3010 N N . GLY A 1 395 ? 20.948 52.889 -1.446 1.00 42.28 375 GLY A N 1
ATOM 3011 C CA . GLY A 1 395 ? 20.197 53.866 -0.626 1.00 41.86 375 GLY A CA 1
ATOM 3012 C C . GLY A 1 395 ? 19.610 53.364 0.705 1.00 40.69 375 GLY A C 1
ATOM 3013 O O . GLY A 1 395 ? 18.893 54.112 1.366 1.00 41.10 375 GLY A O 1
ATOM 3014 N N . VAL A 1 396 ? 19.903 52.109 1.073 1.00 38.69 376 VAL A N 1
ATOM 3015 C CA . VAL A 1 396 ? 19.286 51.451 2.226 1.00 36.77 376 VAL A CA 1
ATOM 3016 C C . VAL A 1 396 ? 20.045 51.748 3.517 1.00 35.50 376 VAL A C 1
ATOM 3017 O O . VAL A 1 396 ? 21.266 51.606 3.569 1.00 34.83 376 VAL A O 1
ATOM 3021 N N . ASP A 1 397 ? 19.316 52.154 4.557 1.00 33.68 377 ASP A N 1
ATOM 3022 C CA . ASP A 1 397 ? 19.934 52.364 5.876 1.00 32.51 377 ASP A CA 1
ATOM 3023 C C . ASP A 1 397 ? 20.285 51.007 6.464 1.00 30.97 377 ASP A C 1
ATOM 3024 O O . ASP A 1 397 ? 19.394 50.263 6.885 1.00 29.76 377 ASP A O 1
ATOM 3029 N N . VAL A 1 398 ? 21.581 50.714 6.522 1.00 29.94 378 VAL A N 1
ATOM 3030 C CA . VAL A 1 398 ? 22.049 49.376 6.848 1.00 29.09 378 VAL A CA 1
ATOM 3031 C C . VAL A 1 398 ? 23.020 49.339 8.030 1.00 28.58 378 VAL A C 1
ATOM 3032 O O . VAL A 1 398 ? 24.035 50.049 8.067 1.00 28.73 378 VAL A O 1
ATOM 3036 N N . LEU A 1 399 ? 22.659 48.538 9.027 1.00 27.67 379 LEU A N 1
ATOM 3037 C CA . LEU A 1 399 ? 23.511 48.280 10.180 1.00 27.79 379 LEU A CA 1
ATOM 3038 C C . LEU A 1 399 ? 24.140 46.911 9.980 1.00 28.10 379 LEU A C 1
ATOM 3039 O O . LEU A 1 399 ? 23.454 45.939 9.643 1.00 28.05 379 LEU A O 1
ATOM 3044 N N . TYR A 1 400 ? 25.448 46.824 10.147 1.00 28.58 380 TYR A N 1
ATOM 3045 C CA . TYR A 1 400 ? 26.099 45.529 10.089 1.00 28.85 380 TYR A CA 1
ATOM 3046 C C . TYR A 1 400 ? 26.558 45.130 11.475 1.00 29.40 380 TYR A C 1
ATOM 3047 O O . TYR A 1 400 ? 27.506 45.737 12.019 1.00 29.19 380 TYR A O 1
ATOM 3056 N N . ASP A 1 401 ? 25.885 44.125 12.052 1.00 29.19 381 ASP A N 1
ATOM 3057 C CA . ASP A 1 401 ? 26.369 43.557 13.314 1.00 29.93 381 ASP A CA 1
ATOM 3058 C C . ASP A 1 401 ? 27.551 42.603 13.121 1.00 30.28 381 ASP A C 1
ATOM 3059 O O . ASP A 1 401 ? 27.384 41.392 12.931 1.00 29.72 381 ASP A O 1
ATOM 3064 N N . ASP A 1 402 ? 28.742 43.187 13.212 1.00 31.35 382 ASP A N 1
ATOM 3065 C CA . ASP A 1 402 ? 30.020 42.522 12.941 1.00 32.00 382 ASP A CA 1
ATOM 3066 C C . ASP A 1 402 ? 30.803 42.265 14.229 1.00 32.85 382 ASP A C 1
ATOM 3067 O O . ASP A 1 402 ? 32.028 42.092 14.205 1.00 32.58 382 ASP A O 1
ATOM 3072 N N . THR A 1 403 ? 30.089 42.238 15.349 1.00 33.96 383 THR A N 1
ATOM 3073 C CA . THR A 1 403 ? 30.710 42.048 16.664 1.00 35.31 383 THR A CA 1
ATOM 3074 C C . THR A 1 403 ? 31.097 40.594 16.887 1.00 36.80 383 THR A C 1
ATOM 3075 O O . THR A 1 403 ? 30.525 39.673 16.260 1.00 36.88 383 THR A O 1
ATOM 3079 N N . ASP A 1 404 ? 32.062 40.382 17.780 1.00 38.73 384 ASP A N 1
ATOM 3080 C CA . ASP A 1 404 ? 32.433 39.028 18.203 1.00 40.52 384 ASP A CA 1
ATOM 3081 C C . ASP A 1 404 ? 31.467 38.469 19.254 1.00 40.81 384 ASP A C 1
ATOM 3082 O O . ASP A 1 404 ? 31.807 38.327 20.433 1.00 41.20 384 ASP A O 1
ATOM 3087 N N . GLN A 1 405 ? 30.265 38.142 18.793 1.00 40.98 385 GLN A N 1
ATOM 3088 C CA . GLN A 1 405 ? 29.193 37.624 19.631 1.00 41.26 385 GLN A CA 1
ATOM 3089 C C . GLN A 1 405 ? 28.567 36.398 18.954 1.00 40.67 385 GLN A C 1
ATOM 3090 O O . GLN A 1 405 ? 28.543 36.310 17.726 1.00 40.19 385 GLN A O 1
ATOM 3096 N N . ARG A 1 406 ? 28.037 35.481 19.762 1.00 40.36 386 ARG A N 1
ATOM 3097 C CA . ARG A 1 406 ? 27.310 34.300 19.268 1.00 40.56 386 ARG A CA 1
ATOM 3098 C C . ARG A 1 406 ? 25.983 34.683 18.621 1.00 39.72 386 ARG A C 1
ATOM 3099 O O . ARG A 1 406 ? 25.435 35.761 18.904 1.00 39.74 386 ARG A O 1
ATOM 3107 N N . ALA A 1 407 ? 25.444 33.783 17.797 1.00 38.33 387 ALA A N 1
ATOM 3108 C CA . ALA A 1 407 ? 24.218 34.057 17.049 1.00 37.19 387 ALA A CA 1
ATOM 3109 C C . ALA A 1 407 ? 23.062 34.518 17.943 1.00 36.40 387 ALA A C 1
ATOM 3110 O O . ALA A 1 407 ? 22.390 35.492 17.617 1.00 35.98 387 ALA A O 1
ATOM 3112 N N . GLY A 1 408 ? 22.848 33.825 19.068 1.00 35.93 388 GLY A N 1
ATOM 3113 C CA . GLY A 1 408 ? 21.727 34.096 19.987 1.00 34.38 388 GLY A CA 1
ATOM 3114 C C . GLY A 1 408 ? 21.832 35.445 20.687 1.00 33.80 388 GLY A C 1
ATOM 3115 O O . GLY A 1 408 ? 20.826 36.097 20.949 1.00 33.65 388 GLY A O 1
ATOM 3116 N N . ALA A 1 409 ? 23.057 35.841 21.014 1.00 33.11 389 ALA A N 1
ATOM 3117 C CA . ALA A 1 409 ? 23.361 37.205 21.463 1.00 32.92 389 ALA A CA 1
ATOM 3118 C C . ALA A 1 409 ? 22.916 38.251 20.423 1.00 32.13 389 ALA A C 1
ATOM 3119 O O . ALA A 1 409 ? 22.189 39.204 20.746 1.00 32.25 389 ALA A O 1
ATOM 3121 N N . LYS A 1 410 ? 23.355 38.046 19.179 1.00 30.82 390 LYS A N 1
ATOM 3122 C CA . LYS A 1 410 ? 22.986 38.892 18.044 1.00 29.11 390 LYS A CA 1
ATOM 3123 C C . LYS A 1 410 ? 21.496 39.009 17.742 1.00 28.90 390 LYS A C 1
ATOM 3124 O O . LYS A 1 410 ? 21.033 40.100 17.435 1.00 27.77 390 LYS A O 1
ATOM 3130 N N . PHE A 1 411 ? 20.747 37.901 17.814 1.00 29.31 391 PHE A N 1
ATOM 3131 C CA . PHE A 1 411 ? 19.279 37.942 17.611 1.00 29.81 391 PHE A CA 1
ATOM 3132 C C . PHE A 1 411 ? 18.570 38.803 18.648 1.00 29.43 391 PHE A C 1
ATOM 3133 O O . PHE A 1 411 ? 17.655 39.562 18.320 1.00 29.10 391 PHE A O 1
ATOM 3141 N N . ALA A 1 412 ? 18.978 38.666 19.900 1.00 29.81 392 ALA A N 1
ATOM 3142 C CA . ALA A 1 412 ? 18.317 39.374 20.995 1.00 30.07 392 ALA A CA 1
ATOM 3143 C C . ALA A 1 412 ? 18.510 40.887 20.908 1.00 30.25 392 ALA A C 1
ATOM 3144 O O . ALA A 1 412 ? 17.570 41.652 21.153 1.00 29.87 392 ALA A O 1
ATOM 3146 N N . THR A 1 413 ? 19.728 41.326 20.573 1.00 30.54 393 THR A N 1
ATOM 3147 C CA . THR A 1 413 ? 20.012 42.757 20.392 1.00 30.17 393 THR A CA 1
ATOM 3148 C C . THR A 1 413 ? 19.257 43.293 19.178 1.00 29.78 393 THR A C 1
ATOM 3149 O O . THR A 1 413 ? 18.621 44.349 19.250 1.00 29.33 393 THR A O 1
ATOM 3153 N N . ALA A 1 414 ? 19.287 42.536 18.080 1.00 30.12 394 ALA A N 1
ATOM 3154 C CA . ALA A 1 414 ? 18.591 42.937 16.838 1.00 30.13 394 ALA A CA 1
ATOM 3155 C C . ALA A 1 414 ? 17.079 43.058 17.050 1.00 29.82 394 ALA A C 1
ATOM 3156 O O . ALA A 1 414 ? 16.457 44.012 16.570 1.00 30.00 394 ALA A O 1
ATOM 3158 N N . ASP A 1 415 ? 16.505 42.109 17.791 1.00 29.96 395 ASP A N 1
ATOM 3159 C CA . ASP A 1 415 ? 15.080 42.153 18.163 1.00 30.05 395 ASP A CA 1
ATOM 3160 C C . ASP A 1 415 ? 14.768 43.342 19.070 1.00 28.57 395 ASP A C 1
ATOM 3161 O O . ASP A 1 415 ? 13.760 44.014 18.880 1.00 28.59 395 ASP A O 1
ATOM 3166 N N . LEU A 1 416 ? 15.606 43.559 20.081 1.00 27.38 396 LEU A N 1
ATOM 3167 C CA . LEU A 1 416 ? 15.401 44.633 21.058 1.00 27.27 396 LEU A CA 1
ATOM 3168 C C . LEU A 1 416 ? 15.331 46.014 20.416 1.00 26.90 396 LEU A C 1
ATOM 3169 O O . LEU A 1 416 ? 14.439 46.813 20.736 1.00 27.06 396 LEU A O 1
ATOM 3174 N N . ILE A 1 417 ? 16.286 46.303 19.533 1.00 26.46 397 ILE A N 1
ATOM 3175 C CA . ILE A 1 417 ? 16.427 47.646 18.980 1.00 27.00 397 ILE A CA 1
ATOM 3176 C C . ILE A 1 417 ? 15.406 47.938 17.853 1.00 27.28 397 ILE A C 1
ATOM 3177 O O . ILE A 1 417 ? 15.284 49.087 17.393 1.00 27.57 397 ILE A O 1
ATOM 3182 N N . GLY A 1 418 ? 14.704 46.891 17.408 1.00 27.59 398 GLY A N 1
ATOM 3183 C CA . GLY A 1 418 ? 13.511 47.035 16.597 1.00 27.32 398 GLY A CA 1
ATOM 3184 C C . GLY A 1 418 ? 13.688 47.246 15.108 1.00 27.89 398 GLY A C 1
ATOM 3185 O O . GLY A 1 418 ? 12.754 47.706 14.439 1.00 28.47 398 GLY A O 1
ATOM 3186 N N . ILE A 1 419 ? 14.869 46.911 14.583 1.00 27.86 399 ILE A N 1
ATOM 3187 C CA . ILE A 1 419 ? 15.159 47.045 13.140 1.00 27.55 399 ILE A CA 1
ATOM 3188 C C . ILE A 1 419 ? 14.138 46.184 12.363 1.00 27.62 399 ILE A C 1
ATOM 3189 O O . ILE A 1 419 ? 13.939 45.014 12.701 1.00 28.24 399 ILE A O 1
ATOM 3194 N N . PRO A 1 420 ? 13.458 46.786 11.364 1.00 27.69 400 PRO A N 1
ATOM 3195 C CA . PRO A 1 420 ? 12.424 46.145 10.536 1.00 28.22 400 PRO A CA 1
ATOM 3196 C C . PRO A 1 420 ? 12.803 44.805 9.871 1.00 28.54 400 PRO A C 1
ATOM 3197 O O . PRO A 1 420 ? 11.965 43.907 9.809 1.00 28.31 400 PRO A O 1
ATOM 3201 N N . TRP A 1 421 ? 14.020 44.706 9.354 1.00 29.02 401 TRP A N 1
ATOM 3202 C CA . TRP A 1 421 ? 14.504 43.512 8.662 1.00 28.88 401 TRP A CA 1
ATOM 3203 C C . TRP A 1 421 ? 15.821 43.074 9.258 1.00 28.48 401 TRP A C 1
ATOM 3204 O O . TRP A 1 421 ? 16.621 43.905 9.687 1.00 28.46 401 TRP A O 1
ATOM 3215 N N . GLN A 1 422 ? 16.029 41.764 9.285 1.00 27.90 402 GLN A N 1
ATOM 3216 C CA . GLN A 1 422 ? 17.301 41.172 9.667 1.00 27.64 402 GLN A CA 1
ATOM 3217 C C . GLN A 1 422 ? 17.739 40.233 8.550 1.00 28.00 402 GLN A C 1
ATOM 3218 O O . GLN A 1 422 ? 16.919 39.512 7.974 1.00 26.96 402 GLN A O 1
ATOM 3224 N N . ILE A 1 423 ? 19.033 40.246 8.249 1.00 27.76 403 ILE A N 1
ATOM 3225 C CA . ILE A 1 423 ? 19.600 39.278 7.329 1.00 27.55 403 ILE A CA 1
ATOM 3226 C C . ILE A 1 423 ? 20.556 38.410 8.130 1.00 27.99 403 ILE A C 1
ATOM 3227 O O . ILE A 1 423 ? 21.548 38.911 8.676 1.00 27.42 403 ILE A O 1
ATOM 3232 N N . HIS A 1 424 ? 20.241 37.116 8.197 1.00 27.30 404 HIS A N 1
ATOM 3233 C CA . HIS A 1 424 ? 21.035 36.141 8.940 1.00 27.84 404 HIS A CA 1
ATOM 3234 C C . HIS A 1 424 ? 22.018 35.433 8.010 1.00 28.62 404 HIS A C 1
ATOM 3235 O O . HIS A 1 424 ? 21.603 34.751 7.083 1.00 28.87 404 HIS A O 1
ATOM 3242 N N . VAL A 1 425 ? 23.315 35.604 8.274 1.00 29.59 405 VAL A N 1
ATOM 3243 C CA . VAL A 1 425 ? 24.396 35.031 7.456 1.00 30.59 405 VAL A CA 1
ATOM 3244 C C . VAL A 1 425 ? 25.270 34.083 8.285 1.00 31.83 405 VAL A C 1
ATOM 3245 O O . VAL A 1 425 ? 25.912 34.503 9.246 1.00 31.65 405 VAL A O 1
ATOM 3249 N N . GLY A 1 426 ? 25.284 32.805 7.903 1.00 33.52 406 GLY A N 1
ATOM 3250 C CA . GLY A 1 426 ? 26.106 31.789 8.572 1.00 35.57 406 GLY A CA 1
ATOM 3251 C C . GLY A 1 426 ? 26.705 30.767 7.610 1.00 37.11 406 GLY A C 1
ATOM 3252 O O . GLY A 1 426 ? 26.290 30.678 6.456 1.00 36.52 406 GLY A O 1
ATOM 3253 N N . PRO A 1 427 ? 27.703 29.995 8.073 1.00 38.81 407 PRO A N 1
ATOM 3254 C CA . PRO A 1 427 ? 28.341 28.963 7.240 1.00 40.25 407 PRO A CA 1
ATOM 3255 C C . PRO A 1 427 ? 27.342 27.941 6.699 1.00 41.39 407 PRO A C 1
ATOM 3256 O O . PRO A 1 427 ? 27.388 27.606 5.513 1.00 41.90 407 PRO A O 1
ATOM 3260 N N . ARG A 1 428 ? 26.436 27.485 7.557 1.00 42.67 408 ARG A N 1
ATOM 3261 C CA . ARG A 1 428 ? 25.357 26.581 7.165 1.00 44.64 408 ARG A CA 1
ATOM 3262 C C . ARG A 1 428 ? 24.572 27.070 5.937 1.00 43.98 408 ARG A C 1
ATOM 3263 O O . ARG A 1 428 ? 24.509 26.363 4.931 1.00 44.23 408 ARG A O 1
ATOM 3271 N N . GLY A 1 429 ? 23.985 28.266 6.018 1.00 43.29 409 GLY A N 1
ATOM 3272 C CA . GLY A 1 429 ? 23.191 28.814 4.912 1.00 42.49 409 GLY A CA 1
ATOM 3273 C C . GLY A 1 429 ? 23.984 29.091 3.637 1.00 42.27 409 GLY A C 1
ATOM 3274 O O . GLY A 1 429 ? 23.463 28.909 2.535 1.00 42.17 409 GLY A O 1
ATOM 3275 N N . LEU A 1 430 ? 25.237 29.527 3.789 1.00 41.69 410 LEU A N 1
ATOM 3276 C CA . LEU A 1 430 ? 26.108 29.915 2.655 1.00 41.63 410 LEU A CA 1
ATOM 3277 C C . LEU A 1 430 ? 26.631 28.741 1.833 1.00 41.67 410 LEU A C 1
ATOM 3278 O O . LEU A 1 430 ? 26.874 28.884 0.628 1.00 41.18 410 LEU A O 1
ATOM 3283 N N . ALA A 1 431 ? 26.816 27.597 2.489 1.00 42.16 411 ALA A N 1
ATOM 3284 C CA . ALA A 1 431 ? 27.158 26.341 1.798 1.00 42.69 411 ALA A CA 1
ATOM 3285 C C . ALA A 1 431 ? 26.188 26.037 0.647 1.00 42.79 411 ALA A C 1
ATOM 3286 O O . ALA A 1 431 ? 26.574 25.406 -0.345 1.00 43.17 411 ALA A O 1
ATOM 3288 N N . GLU A 1 432 ? 24.950 26.518 0.790 1.00 42.62 412 GLU A N 1
ATOM 3289 C CA . GLU A 1 432 ? 23.883 26.374 -0.204 1.00 42.78 412 GLU A CA 1
ATOM 3290 C C . GLU A 1 432 ? 23.597 27.668 -0.959 1.00 42.31 412 GLU A C 1
ATOM 3291 O O . GLU A 1 432 ? 22.578 27.766 -1.655 1.00 41.99 412 GLU A O 1
ATOM 3297 N N . GLY A 1 433 ? 24.486 28.656 -0.806 1.00 42.00 413 GLY A N 1
ATOM 3298 C CA . GLY A 1 433 ? 24.363 29.963 -1.459 1.00 41.32 413 GLY A CA 1
ATOM 3299 C C . GLY A 1 433 ? 23.224 30.828 -0.937 1.00 41.24 413 GLY A C 1
ATOM 3300 O O . GLY A 1 433 ? 22.807 31.780 -1.609 1.00 41.51 413 GLY A O 1
ATOM 3301 N N . LYS A 1 434 ? 22.736 30.515 0.265 1.00 40.48 414 LYS A N 1
ATOM 3302 C CA . LYS A 1 434 ? 21.537 31.149 0.819 1.00 39.75 414 LYS A CA 1
ATOM 3303 C C . LYS A 1 434 ? 21.807 32.001 2.066 1.00 39.38 414 LYS A C 1
ATOM 3304 O O . LYS A 1 434 ? 22.774 31.764 2.790 1.00 39.22 414 LYS A O 1
ATOM 3310 N N . VAL A 1 435 ? 20.950 32.998 2.298 1.00 38.77 415 VAL A N 1
ATOM 3311 C CA . VAL A 1 435 ? 20.851 33.684 3.603 1.00 38.18 415 VAL A CA 1
ATOM 3312 C C . VAL A 1 435 ? 19.396 33.779 4.063 1.00 37.77 415 VAL A C 1
ATOM 3313 O O . VAL A 1 435 ? 18.458 33.663 3.258 1.00 37.81 415 VAL A O 1
ATOM 3317 N N . GLU A 1 436 ? 19.197 33.990 5.356 1.00 37.03 416 GLU A N 1
ATOM 3318 C CA . GLU A 1 436 ? 17.837 34.114 5.850 1.00 35.95 416 GLU A CA 1
ATOM 3319 C C . GLU A 1 436 ? 17.412 35.564 6.083 1.00 34.84 416 GLU A C 1
ATOM 3320 O O . GLU A 1 436 ? 18.082 36.314 6.791 1.00 33.63 416 GLU A O 1
ATOM 3326 N N . LEU A 1 437 ? 16.282 35.935 5.484 1.00 33.63 417 LEU A N 1
ATOM 3327 C CA . LEU A 1 437 ? 15.680 37.246 5.701 1.00 32.39 417 LEU A CA 1
ATOM 3328 C C . LEU A 1 437 ? 14.466 37.173 6.647 1.00 31.44 417 LEU A C 1
ATOM 3329 O O . LEU A 1 437 ? 13.501 36.428 6.397 1.00 31.37 417 LEU A O 1
ATOM 3334 N N . LYS A 1 438 ? 14.532 37.940 7.737 1.00 29.55 418 LYS A N 1
ATOM 3335 C CA . LYS A 1 438 ? 13.493 37.980 8.761 1.00 28.44 418 LYS A CA 1
ATOM 3336 C C . LYS A 1 438 ? 12.828 39.359 8.930 1.00 28.26 418 LYS A C 1
ATOM 3337 O O . LYS A 1 438 ? 13.512 40.387 9.091 1.00 29.35 418 LYS A O 1
ATOM 3343 N N . ARG A 1 439 ? 11.503 39.375 8.914 1.00 27.22 419 ARG A N 1
ATOM 3344 C CA . ARG A 1 439 ? 10.715 40.576 9.157 1.00 27.20 419 ARG A CA 1
ATOM 3345 C C . ARG A 1 439 ? 10.326 40.675 10.632 1.00 26.54 419 ARG A C 1
ATOM 3346 O O . ARG A 1 439 ? 9.701 39.774 11.185 1.00 25.26 419 ARG A O 1
ATOM 3354 N N . ARG A 1 440 ? 10.710 41.778 11.265 1.00 25.83 420 ARG A N 1
ATOM 3355 C CA . ARG A 1 440 ? 10.532 41.937 12.697 1.00 26.54 420 ARG A CA 1
ATOM 3356 C C . ARG A 1 440 ? 9.066 42.069 13.128 1.00 26.82 420 ARG A C 1
ATOM 3357 O O . ARG A 1 440 ? 8.686 41.580 14.206 1.00 27.31 420 ARG A O 1
ATOM 3365 N N . SER A 1 441 ? 8.237 42.695 12.292 1.00 26.67 421 SER A N 1
ATOM 3366 C CA . SER A 1 441 ? 6.853 42.992 12.698 1.00 26.98 421 SER A CA 1
ATOM 3367 C C . SER A 1 441 ? 6.030 41.736 12.975 1.00 26.82 421 SER A C 1
ATOM 3368 O O . SER A 1 441 ? 5.201 41.727 13.896 1.00 28.02 421 SER A O 1
ATOM 3371 N N . ASP A 1 442 ? 6.265 40.680 12.199 1.00 25.65 422 ASP A N 1
ATOM 3372 C CA . ASP A 1 442 ? 5.439 39.453 12.312 1.00 25.14 422 ASP A CA 1
ATOM 3373 C C . ASP A 1 442 ? 6.248 38.161 12.374 1.00 24.21 422 ASP A C 1
ATOM 3374 O O . ASP A 1 442 ? 5.692 37.083 12.442 1.00 23.72 422 ASP A O 1
ATOM 3379 N N . GLY A 1 443 ? 7.572 38.276 12.343 1.00 24.69 423 GLY A N 1
ATOM 3380 C CA . GLY A 1 443 ? 8.435 37.106 12.340 1.00 25.08 423 GLY A CA 1
ATOM 3381 C C . GLY A 1 443 ? 8.446 36.295 11.046 1.00 25.35 423 GLY A C 1
ATOM 3382 O O . GLY A 1 443 ? 8.919 35.157 11.034 1.00 25.07 423 GLY A O 1
ATOM 3383 N N . ALA A 1 444 ? 7.940 36.872 9.956 1.00 25.65 424 ALA A N 1
ATOM 3384 C CA . ALA A 1 444 ? 8.083 36.244 8.650 1.00 26.20 424 ALA A CA 1
ATOM 3385 C C . ALA A 1 444 ? 9.564 35.984 8.407 1.00 26.65 424 ALA A C 1
ATOM 3386 O O . ALA A 1 444 ? 10.419 36.786 8.798 1.00 26.86 424 ALA A O 1
ATOM 3388 N N . ARG A 1 445 ? 9.854 34.834 7.813 1.00 27.84 425 ARG A N 1
ATOM 3389 C CA . ARG A 1 445 ? 11.220 34.371 7.548 1.00 29.28 425 ARG A CA 1
ATOM 3390 C C . ARG A 1 445 ? 11.230 33.734 6.181 1.00 30.48 425 ARG A C 1
ATOM 3391 O O . ARG A 1 445 ? 10.253 33.077 5.775 1.00 29.12 425 ARG A O 1
ATOM 3399 N N . GLU A 1 446 ? 12.335 33.915 5.473 1.00 32.16 426 GLU A N 1
ATOM 3400 C CA . GLU A 1 446 ? 12.443 33.410 4.122 1.00 35.24 426 GLU A CA 1
ATOM 3401 C C . GLU A 1 446 ? 13.907 33.112 3.866 1.00 36.02 426 GLU A C 1
ATOM 3402 O O . GLU A 1 446 ? 14.751 34.001 3.964 1.00 36.78 426 GLU A O 1
ATOM 3408 N N . ASN A 1 447 ? 14.204 31.846 3.574 1.00 37.65 427 ASN A N 1
ATOM 3409 C CA . ASN A 1 447 ? 15.557 31.405 3.273 1.00 39.14 427 ASN A CA 1
ATOM 3410 C C . ASN A 1 447 ? 15.765 31.621 1.783 1.00 40.40 427 ASN A C 1
ATOM 3411 O O . ASN A 1 447 ? 15.196 30.899 0.963 1.00 41.22 427 ASN A O 1
ATOM 3416 N N . LEU A 1 448 ? 16.549 32.643 1.450 1.00 41.80 428 LEU A N 1
ATOM 3417 C CA . LEU A 1 448 ? 16.758 33.110 0.084 1.00 42.99 428 LEU A CA 1
ATOM 3418 C C . LEU A 1 448 ? 18.160 32.831 -0.428 1.00 43.76 428 LEU A C 1
ATOM 3419 O O . LEU A 1 448 ? 19.103 32.747 0.357 1.00 43.89 428 LEU A O 1
ATOM 3424 N N . ALA A 1 449 ? 18.291 32.706 -1.750 1.00 44.72 429 ALA A N 1
ATOM 3425 C CA . ALA A 1 449 ? 19.593 32.843 -2.400 1.00 45.28 429 ALA A CA 1
ATOM 3426 C C . ALA A 1 449 ? 20.205 34.204 -2.049 1.00 45.75 429 ALA A C 1
ATOM 3427 O O . ALA A 1 449 ? 19.485 35.193 -1.872 1.00 46.23 429 ALA A O 1
ATOM 3429 N N . LEU A 1 450 ? 21.531 34.226 -1.926 1.00 45.87 430 LEU A N 1
ATOM 3430 C CA . LEU A 1 450 ? 22.316 35.418 -1.595 1.00 46.35 430 LEU A CA 1
ATOM 3431 C C . LEU A 1 450 ? 22.255 36.506 -2.668 1.00 46.60 430 LEU A C 1
ATOM 3432 O O . LEU A 1 450 ? 22.276 37.692 -2.361 1.00 46.39 430 LEU A O 1
ATOM 3437 N N . ALA A 1 451 ? 22.205 36.083 -3.929 1.00 47.25 431 ALA A N 1
ATOM 3438 C CA . ALA A 1 451 ? 22.197 36.997 -5.066 1.00 47.46 431 ALA A CA 1
ATOM 3439 C C . ALA A 1 451 ? 20.820 37.630 -5.278 1.00 47.94 431 ALA A C 1
ATOM 3440 O O . ALA A 1 451 ? 20.689 38.585 -6.050 1.00 48.09 431 ALA A O 1
ATOM 3442 N N . ASP A 1 452 ? 19.803 37.103 -4.588 1.00 48.32 432 ASP A N 1
ATOM 3443 C CA . ASP A 1 452 ? 18.427 37.616 -4.699 1.00 48.90 432 ASP A CA 1
ATOM 3444 C C . ASP A 1 452 ? 18.084 38.627 -3.603 1.00 48.94 432 ASP A C 1
ATOM 3445 O O . ASP A 1 452 ? 17.238 39.501 -3.803 1.00 49.06 432 ASP A O 1
ATOM 3450 N N . VAL A 1 453 ? 18.749 38.503 -2.456 1.00 49.15 433 VAL A N 1
ATOM 3451 C CA . VAL A 1 453 ? 18.355 39.205 -1.212 1.00 49.52 433 VAL A CA 1
ATOM 3452 C C . VAL A 1 453 ? 18.290 40.743 -1.257 1.00 49.62 433 VAL A C 1
ATOM 3453 O O . VAL A 1 453 ? 17.423 41.331 -0.606 1.00 49.27 433 VAL A O 1
ATOM 3457 N N . VAL A 1 454 ? 19.183 41.383 -2.019 1.00 50.49 434 VAL A N 1
ATOM 3458 C CA . VAL A 1 454 ? 19.198 42.856 -2.140 1.00 51.46 434 VAL A CA 1
ATOM 3459 C C . VAL A 1 454 ? 17.996 43.400 -2.950 1.00 52.33 434 VAL A C 1
ATOM 3460 O O . VAL A 1 454 ? 17.397 44.416 -2.581 1.00 52.12 434 VAL A O 1
ATOM 3464 N N . ALA A 1 455 ? 17.644 42.727 -4.044 1.00 53.93 435 ALA A N 1
ATOM 3465 C CA . ALA A 1 455 ? 16.354 42.963 -4.695 1.00 55.29 435 ALA A CA 1
ATOM 3466 C C . ALA A 1 455 ? 15.324 42.546 -3.655 1.00 56.29 435 ALA A C 1
ATOM 3467 O O . ALA A 1 455 ? 14.956 41.379 -3.566 1.00 56.66 435 ALA A O 1
ATOM 3469 N N . ARG A 1 456 ? 14.887 43.521 -2.861 1.00 57.76 436 ARG A N 1
ATOM 3470 C CA . ARG A 1 456 ? 14.386 43.300 -1.489 1.00 58.96 436 ARG A CA 1
ATOM 3471 C C . ARG A 1 456 ? 13.266 42.283 -1.342 1.00 59.37 436 ARG A C 1
ATOM 3472 O O . ARG A 1 456 ? 13.461 41.073 -1.549 1.00 59.76 436 ARG A O 1
ATOM 3480 N N . GLY B 1 18 ? 14.051 67.985 -4.950 1.00 49.80 -2 GLY B N 1
ATOM 3481 C CA . GLY B 1 18 ? 14.554 69.288 -5.517 1.00 49.41 -2 GLY B CA 1
ATOM 3482 C C . GLY B 1 18 ? 13.800 70.514 -5.006 1.00 48.99 -2 GLY B C 1
ATOM 3483 O O . GLY B 1 18 ? 12.904 71.016 -5.698 1.00 49.18 -2 GLY B O 1
ATOM 3484 N N . SER B 1 19 ? 14.170 70.983 -3.802 1.00 47.93 -1 SER B N 1
ATOM 3485 C CA . SER B 1 19 ? 13.537 72.123 -3.110 1.00 46.72 -1 SER B CA 1
ATOM 3486 C C . SER B 1 19 ? 13.022 73.231 -4.050 1.00 45.54 -1 SER B C 1
ATOM 3487 O O . SER B 1 19 ? 13.720 73.626 -4.997 1.00 45.67 -1 SER B O 1
ATOM 3490 N N . HIS B 1 20 ? 11.807 73.726 -3.808 1.00 43.24 0 HIS B N 1
ATOM 3491 C CA . HIS B 1 20 ? 11.228 74.743 -4.694 1.00 41.72 0 HIS B CA 1
ATOM 3492 C C . HIS B 1 20 ? 10.311 75.707 -3.965 1.00 39.92 0 HIS B C 1
ATOM 3493 O O . HIS B 1 20 ? 9.603 75.324 -3.037 1.00 39.87 0 HIS B O 1
ATOM 3500 N N . MET B 1 21 ? 10.315 76.962 -4.398 1.00 37.61 1 MET B N 1
ATOM 3501 C CA . MET B 1 21 ? 9.513 77.981 -3.738 1.00 36.08 1 MET B CA 1
ATOM 3502 C C . MET B 1 21 ? 9.094 79.107 -4.696 1.00 34.61 1 MET B C 1
ATOM 3503 O O . MET B 1 21 ? 9.879 79.521 -5.554 1.00 34.04 1 MET B O 1
ATOM 3508 N N . ARG B 1 22 ? 7.866 79.597 -4.532 1.00 32.81 2 ARG B N 1
ATOM 3509 C CA . ARG B 1 22 ? 7.427 80.844 -5.166 1.00 31.83 2 ARG B CA 1
ATOM 3510 C C . ARG B 1 22 ? 7.509 81.974 -4.144 1.00 31.16 2 ARG B C 1
ATOM 3511 O O . ARG B 1 22 ? 7.013 81.821 -3.035 1.00 30.10 2 ARG B O 1
ATOM 3519 N N . LEU B 1 23 ? 8.101 83.109 -4.515 1.00 30.39 3 LEU B N 1
ATOM 3520 C CA . LEU B 1 23 ? 8.273 84.216 -3.561 1.00 30.14 3 LEU B CA 1
ATOM 3521 C C . LEU B 1 23 ? 6.946 84.672 -2.950 1.00 30.55 3 LEU B C 1
ATOM 3522 O O . LEU B 1 23 ? 6.893 85.064 -1.786 1.00 30.08 3 LEU B O 1
ATOM 3527 N N . SER B 1 24 ? 5.879 84.633 -3.750 1.00 31.09 4 SER B N 1
ATOM 3528 C CA . SER B 1 24 ? 4.523 84.934 -3.266 1.00 31.79 4 SER B CA 1
ATOM 3529 C C . SER B 1 24 ? 4.062 83.982 -2.153 1.00 32.08 4 SER B C 1
ATOM 3530 O O . SER B 1 24 ? 3.210 84.350 -1.338 1.00 32.56 4 SER B O 1
ATOM 3533 N N . ARG B 1 25 ? 4.618 82.771 -2.109 1.00 32.67 5 ARG B N 1
ATOM 3534 C CA . ARG B 1 25 ? 4.245 81.787 -1.071 1.00 33.29 5 ARG B CA 1
ATOM 3535 C C . ARG B 1 25 ? 5.275 81.648 0.078 1.00 32.68 5 ARG B C 1
ATOM 3536 O O . ARG B 1 25 ? 5.162 80.754 0.936 1.00 33.04 5 ARG B O 1
ATOM 3544 N N . PHE B 1 26 ? 6.260 82.538 0.086 1.00 32.15 6 PHE B N 1
ATOM 3545 C CA . PHE B 1 26 ? 7.388 82.482 1.004 1.00 30.58 6 PHE B CA 1
ATOM 3546 C C . PHE B 1 26 ? 7.283 83.631 2.011 1.00 30.65 6 PHE B C 1
ATOM 3547 O O . PHE B 1 26 ? 6.318 84.396 1.991 1.00 30.74 6 PHE B O 1
ATOM 3555 N N . PHE B 1 27 ? 8.270 83.743 2.905 1.00 29.30 7 PHE B N 1
ATOM 3556 C CA . PHE B 1 27 ? 8.325 84.832 3.847 1.00 29.39 7 PHE B CA 1
ATOM 3557 C C . PHE B 1 27 ? 9.752 85.368 3.772 1.00 29.05 7 PHE B C 1
ATOM 3558 O O . PHE B 1 27 ? 10.675 84.693 4.195 1.00 28.97 7 PHE B O 1
ATOM 3566 N N . LEU B 1 28 ? 9.926 86.547 3.180 1.00 28.63 8 LEU B N 1
ATOM 3567 C CA . LEU B 1 28 ? 11.259 87.090 2.875 1.00 28.68 8 LEU B CA 1
ATOM 3568 C C . LEU B 1 28 ? 11.253 88.599 3.031 1.00 28.87 8 LEU B C 1
ATOM 3569 O O . LEU B 1 28 ? 11.087 89.335 2.042 1.00 29.33 8 LEU B O 1
ATOM 3574 N N . PRO B 1 29 ? 11.429 89.077 4.271 1.00 28.47 9 PRO B N 1
ATOM 3575 C CA . PRO B 1 29 ? 11.293 90.506 4.506 1.00 28.49 9 PRO B CA 1
ATOM 3576 C C . PRO B 1 29 ? 12.545 91.324 4.136 1.00 28.67 9 PRO B C 1
ATOM 3577 O O . PRO B 1 29 ? 13.435 91.507 4.976 1.00 28.88 9 PRO B O 1
ATOM 3581 N N . ILE B 1 30 ? 12.591 91.823 2.901 1.00 28.90 10 ILE B N 1
ATOM 3582 C CA . ILE B 1 30 ? 13.682 92.669 2.424 1.00 29.62 10 ILE B CA 1
ATOM 3583 C C . ILE B 1 30 ? 13.637 94.081 3.031 1.00 30.94 10 ILE B C 1
ATOM 3584 O O . ILE B 1 30 ? 12.574 94.724 3.075 1.00 31.10 10 ILE B O 1
ATOM 3589 N N . LEU B 1 31 ? 14.798 94.547 3.503 1.00 31.28 11 LEU B N 1
ATOM 3590 C CA . LEU B 1 31 ? 14.933 95.906 4.021 1.00 32.79 11 LEU B CA 1
ATOM 3591 C C . LEU B 1 31 ? 15.537 96.802 2.943 1.00 34.31 11 LEU B C 1
ATOM 3592 O O . LEU B 1 31 ? 16.531 96.440 2.332 1.00 34.29 11 LEU B O 1
ATOM 3597 N N . LYS B 1 32 ? 14.915 97.968 2.745 1.00 37.11 12 LYS B N 1
ATOM 3598 C CA . LYS B 1 32 ? 15.282 98.960 1.723 1.00 39.28 12 LYS B CA 1
ATOM 3599 C C . LYS B 1 32 ? 16.626 99.597 2.031 1.00 40.04 12 LYS B C 1
ATOM 3600 O O . LYS B 1 32 ? 17.468 99.785 1.138 1.00 40.30 12 LYS B O 1
ATOM 3606 N N . GLU B 1 33 ? 16.829 99.909 3.311 1.00 40.69 13 GLU B N 1
ATOM 3607 C CA . GLU B 1 33 ? 17.995 100.676 3.739 1.00 41.44 13 GLU B CA 1
ATOM 3608 C C . GLU B 1 33 ? 18.922 99.831 4.605 1.00 40.83 13 GLU B C 1
ATOM 3609 O O . GLU B 1 33 ? 18.487 98.851 5.212 1.00 40.52 13 GLU B O 1
ATOM 3615 N N . ASN B 1 34 ? 20.191 100.216 4.665 1.00 40.16 14 ASN B N 1
ATOM 3616 C CA . ASN B 1 34 ? 21.132 99.562 5.569 1.00 40.15 14 ASN B CA 1
ATOM 3617 C C . ASN B 1 34 ? 20.738 99.852 7.017 1.00 38.83 14 ASN B C 1
ATOM 3618 O O . ASN B 1 34 ? 20.497 101.014 7.368 1.00 39.05 14 ASN B O 1
ATOM 3623 N N . PRO B 1 35 ? 20.623 98.792 7.844 1.00 37.28 15 PRO B N 1
ATOM 3624 C CA . PRO B 1 35 ? 20.271 98.986 9.250 1.00 35.70 15 PRO B CA 1
ATOM 3625 C C . PRO B 1 35 ? 21.435 99.638 9.983 1.00 34.51 15 PRO B C 1
ATOM 3626 O O . PRO B 1 35 ? 22.565 99.170 9.871 1.00 33.18 15 PRO B O 1
ATOM 3630 N N . LYS B 1 36 ? 21.162 100.715 10.713 1.00 33.69 16 LYS B N 1
ATOM 3631 C CA . LYS B 1 36 ? 22.236 101.492 11.340 1.00 33.26 16 LYS B CA 1
ATOM 3632 C C . LYS B 1 36 ? 22.924 100.743 12.473 1.00 32.13 16 LYS B C 1
ATOM 3633 O O . LYS B 1 36 ? 24.054 101.082 12.843 1.00 31.25 16 LYS B O 1
ATOM 3639 N N . GLU B 1 37 ? 22.249 99.720 13.007 1.00 30.19 17 GLU B N 1
ATOM 3640 C CA . GLU B 1 37 ? 22.825 98.894 14.058 1.00 30.29 17 GLU B CA 1
ATOM 3641 C C . GLU B 1 37 ? 23.906 97.893 13.557 1.00 30.58 17 GLU B C 1
ATOM 3642 O O . GLU B 1 37 ? 24.655 97.346 14.364 1.00 30.81 17 GLU B O 1
ATOM 3648 N N . ALA B 1 38 ? 23.975 97.672 12.238 1.00 30.13 18 ALA B N 1
ATOM 3649 C CA . ALA B 1 38 ? 24.939 96.757 11.635 1.00 29.27 18 ALA B CA 1
ATOM 3650 C C . ALA B 1 38 ? 26.210 97.518 11.277 1.00 29.75 18 ALA B C 1
ATOM 3651 O O . ALA B 1 38 ? 26.154 98.487 10.526 1.00 29.83 18 ALA B O 1
ATOM 3653 N N . GLU B 1 39 ? 27.334 97.081 11.846 1.00 29.01 19 GLU B N 1
ATOM 3654 C CA . GLU B 1 39 ? 28.632 97.728 11.686 1.00 28.18 19 GLU B CA 1
ATOM 3655 C C . GLU B 1 39 ? 29.486 97.083 10.604 1.00 27.69 19 GLU B C 1
ATOM 3656 O O . GLU B 1 39 ? 30.467 97.675 10.174 1.00 27.71 19 GLU B O 1
ATOM 3662 N N . ILE B 1 40 ? 29.148 95.849 10.209 1.00 26.81 20 ILE B N 1
ATOM 3663 C CA . ILE B 1 40 ? 29.961 95.091 9.256 1.00 26.24 20 ILE B CA 1
ATOM 3664 C C . ILE B 1 40 ? 29.046 94.559 8.173 1.00 25.66 20 ILE B C 1
ATOM 3665 O O . ILE B 1 40 ? 27.840 94.477 8.362 1.00 24.75 20 ILE B O 1
ATOM 3670 N N . VAL B 1 41 ? 29.629 94.247 7.029 1.00 25.79 21 VAL B N 1
ATOM 3671 C CA . VAL B 1 41 ? 28.880 93.794 5.840 1.00 26.29 21 VAL B CA 1
ATOM 3672 C C . VAL B 1 41 ? 27.999 92.543 6.049 1.00 24.93 21 VAL B C 1
ATOM 3673 O O . VAL B 1 41 ? 26.865 92.529 5.574 1.00 26.21 21 VAL B O 1
ATOM 3677 N N . SER B 1 42 ? 28.517 91.491 6.689 1.00 23.90 22 SER B N 1
ATOM 3678 C CA . SER B 1 42 ? 27.724 90.243 6.904 1.00 23.53 22 SER B CA 1
ATOM 3679 C C . SER B 1 42 ? 26.456 90.499 7.722 1.00 23.37 22 SER B C 1
ATOM 3680 O O . SER B 1 42 ? 25.381 89.991 7.410 1.00 24.33 22 SER B O 1
ATOM 3683 N N . HIS B 1 43 ? 26.593 91.328 8.736 1.00 23.87 23 HIS B N 1
ATOM 3684 C CA . HIS B 1 43 ? 25.497 91.646 9.629 1.00 23.72 23 HIS B CA 1
ATOM 3685 C C . HIS B 1 43 ? 24.456 92.502 8.892 1.00 23.92 23 HIS B C 1
ATOM 3686 O O . HIS B 1 43 ? 23.261 92.178 8.881 1.00 22.25 23 HIS B O 1
ATOM 3693 N N . ARG B 1 44 ? 24.948 93.522 8.197 1.00 23.99 24 ARG B N 1
ATOM 3694 C CA . ARG B 1 44 ? 24.127 94.387 7.378 1.00 25.73 24 ARG B CA 1
ATOM 3695 C C . ARG B 1 44 ? 23.331 93.599 6.347 1.00 24.32 24 ARG B C 1
ATOM 3696 O O . ARG B 1 44 ? 22.117 93.778 6.232 1.00 25.73 24 ARG B O 1
ATOM 3704 N N . LEU B 1 45 ? 24.009 92.728 5.605 1.00 23.07 25 LEU B N 1
ATOM 3705 C CA . LEU B 1 45 ? 23.355 91.936 4.559 1.00 22.90 25 LEU B CA 1
ATOM 3706 C C . LEU B 1 45 ? 22.401 90.848 5.023 1.00 22.43 25 LEU B C 1
ATOM 3707 O O . LEU B 1 45 ? 21.409 90.592 4.348 1.00 22.21 25 LEU B O 1
ATOM 3712 N N . MET B 1 46 ? 22.710 90.185 6.129 1.00 21.89 26 MET B N 1
ATOM 3713 C CA . MET B 1 46 ? 21.783 89.211 6.710 1.00 23.19 26 MET B CA 1
ATOM 3714 C C . MET B 1 46 ? 20.468 89.845 7.157 1.00 23.13 26 MET B C 1
ATOM 3715 O O . MET B 1 46 ? 19.413 89.235 7.021 1.00 24.03 26 MET B O 1
ATOM 3720 N N . LEU B 1 47 ? 20.544 91.049 7.707 1.00 23.18 27 LEU B N 1
ATOM 3721 C CA . LEU B 1 47 ? 19.338 91.819 8.045 1.00 23.53 27 LEU B CA 1
ATOM 3722 C C . LEU B 1 47 ? 18.627 92.262 6.766 1.00 23.64 27 LEU B C 1
ATOM 3723 O O . LEU B 1 47 ? 17.432 92.003 6.610 1.00 24.29 27 LEU B O 1
ATOM 3728 N N . ARG B 1 48 ? 19.367 92.867 5.824 1.00 23.93 28 ARG B N 1
ATOM 3729 C CA . ARG B 1 48 ? 18.771 93.369 4.572 1.00 24.55 28 ARG B CA 1
ATOM 3730 C C . ARG B 1 48 ? 18.119 92.291 3.724 1.00 24.46 28 ARG B C 1
ATOM 3731 O O . ARG B 1 48 ? 17.032 92.503 3.184 1.00 24.99 28 ARG B O 1
ATOM 3739 N N . ALA B 1 49 ? 18.778 91.136 3.628 1.00 24.02 29 ALA B N 1
ATOM 3740 C CA . ALA B 1 49 ? 18.349 90.018 2.794 1.00 24.01 29 ALA B CA 1
ATOM 3741 C C . ALA B 1 49 ? 17.288 89.145 3.459 1.00 23.89 29 ALA B C 1
ATOM 3742 O O . ALA B 1 49 ? 17.043 88.065 2.976 1.00 24.50 29 ALA B O 1
ATOM 3744 N N . GLY B 1 50 ? 16.712 89.590 4.578 1.00 24.24 30 GLY B N 1
ATOM 3745 C CA . GLY B 1 50 ? 15.635 88.870 5.265 1.00 24.34 30 GLY B CA 1
ATOM 3746 C C . GLY B 1 50 ? 15.986 87.495 5.829 1.00 24.95 30 GLY B C 1
ATOM 3747 O O . GLY B 1 50 ? 15.139 86.573 5.827 1.00 24.65 30 GLY B O 1
ATOM 3748 N N . MET B 1 51 ? 17.223 87.355 6.334 1.00 24.53 31 MET B N 1
ATOM 3749 C CA . MET B 1 51 ? 17.728 86.063 6.856 1.00 24.60 31 MET B CA 1
ATOM 3750 C C . MET B 1 51 ? 17.731 85.987 8.378 1.00 24.44 31 MET B C 1
ATOM 3751 O O . MET B 1 51 ? 17.828 84.891 8.956 1.00 25.57 31 MET B O 1
ATOM 3756 N N . LEU B 1 52 ? 17.665 87.146 9.025 1.00 23.86 32 LEU B N 1
ATOM 3757 C CA . LEU B 1 52 ? 17.948 87.228 10.459 1.00 23.13 32 LEU B CA 1
ATOM 3758 C C . LEU B 1 52 ? 17.125 88.329 11.109 1.00 22.61 32 LEU B C 1
ATOM 3759 O O . LEU B 1 52 ? 16.861 89.366 10.501 1.00 22.06 32 LEU B O 1
ATOM 3764 N N . ARG B 1 53 ? 16.727 88.081 12.353 1.00 22.98 33 ARG B N 1
ATOM 3765 C CA . ARG B 1 53 ? 16.096 89.087 13.225 1.00 22.54 33 ARG B CA 1
ATOM 3766 C C . ARG B 1 53 ? 16.686 89.024 14.633 1.00 22.33 33 ARG B C 1
ATOM 3767 O O . ARG B 1 53 ? 16.712 87.955 15.242 1.00 22.86 33 ARG B O 1
ATOM 3775 N N . GLN B 1 54 ? 17.105 90.159 15.176 1.00 21.84 34 GLN B N 1
ATOM 3776 C CA . GLN B 1 54 ? 17.543 90.195 16.565 1.00 22.21 34 GLN B CA 1
ATOM 3777 C C . GLN B 1 54 ? 16.360 90.126 17.551 1.00 22.36 34 GLN B C 1
ATOM 3778 O O . GLN B 1 54 ? 15.408 90.905 17.451 1.00 23.08 34 GLN B O 1
ATOM 3784 N N . GLU B 1 55 ? 16.446 89.187 18.488 1.00 22.63 35 GLU B N 1
ATOM 3785 C CA . GLU B 1 55 ? 15.458 89.001 19.559 1.00 23.88 35 GLU B CA 1
ATOM 3786 C C . GLU B 1 55 ? 15.929 89.519 20.953 1.00 23.64 35 GLU B C 1
ATOM 3787 O O . GLU B 1 55 ? 15.095 89.950 21.745 1.00 24.53 35 GLU B O 1
ATOM 3793 N N . ALA B 1 56 ? 17.231 89.444 21.237 1.00 23.60 36 ALA B N 1
ATOM 3794 C CA . ALA B 1 56 ? 17.874 90.122 22.388 1.00 23.08 36 ALA B CA 1
ATOM 3795 C C . ALA B 1 56 ? 19.305 90.358 21.951 1.00 23.32 36 ALA B C 1
ATOM 3796 O O . ALA B 1 56 ? 19.664 89.906 20.870 1.00 23.12 36 ALA B O 1
ATOM 3798 N N . ALA B 1 57 ? 20.137 91.059 22.747 1.00 23.44 37 ALA B N 1
ATOM 3799 C CA . ALA B 1 57 ? 21.544 91.265 22.350 1.00 23.01 37 ALA B CA 1
ATOM 3800 C C . ALA B 1 57 ? 22.199 89.890 22.162 1.00 22.28 37 ALA B C 1
ATOM 3801 O O . ALA B 1 57 ? 22.106 89.041 23.044 1.00 22.68 37 ALA B O 1
ATOM 3803 N N . GLY B 1 58 ? 22.814 89.662 20.998 1.00 22.82 38 GLY B N 1
ATOM 3804 C CA . GLY B 1 58 ? 23.461 88.386 20.684 1.00 21.64 38 GLY B CA 1
ATOM 3805 C C . GLY B 1 58 ? 22.532 87.185 20.513 1.00 21.65 38 GLY B C 1
ATOM 3806 O O . GLY B 1 58 ? 23.000 86.044 20.471 1.00 20.90 38 GLY B O 1
ATOM 3807 N N . ILE B 1 59 ? 21.215 87.419 20.454 1.00 21.80 39 ILE B N 1
ATOM 3808 C CA . ILE B 1 59 ? 20.245 86.303 20.337 1.00 20.31 39 ILE B CA 1
ATOM 3809 C C . ILE B 1 59 ? 19.271 86.563 19.182 1.00 21.14 39 ILE B C 1
ATOM 3810 O O . ILE B 1 59 ? 18.515 87.574 19.193 1.00 20.80 39 ILE B O 1
ATOM 3815 N N . TYR B 1 60 ? 19.248 85.624 18.233 1.00 20.84 40 TYR B N 1
ATOM 3816 C CA . TYR B 1 60 ? 18.622 85.819 16.913 1.00 22.06 40 TYR B CA 1
ATOM 3817 C C . TYR B 1 60 ? 17.577 84.759 16.549 1.00 21.82 40 TYR B C 1
ATOM 3818 O O . TYR B 1 60 ? 17.705 83.584 16.911 1.00 22.14 40 TYR B O 1
ATOM 3827 N N . ALA B 1 61 ? 16.592 85.184 15.758 1.00 22.32 41 ALA B N 1
ATOM 3828 C CA . ALA B 1 61 ? 15.719 84.280 15.015 1.00 21.13 41 ALA B CA 1
ATOM 3829 C C . ALA B 1 61 ? 16.262 84.199 13.589 1.00 21.40 41 ALA B C 1
ATOM 3830 O O . ALA B 1 61 ? 16.750 85.178 13.060 1.00 21.82 41 ALA B O 1
ATOM 3832 N N . TRP B 1 62 ? 16.154 83.020 13.002 1.00 21.87 42 TRP B N 1
ATOM 3833 C CA . TRP B 1 62 ? 16.654 82.704 11.673 1.00 22.34 42 TRP B CA 1
ATOM 3834 C C . TRP B 1 62 ? 15.420 82.680 10.826 1.00 22.64 42 TRP B C 1
ATOM 3835 O O . TRP B 1 62 ? 14.606 81.742 10.908 1.00 23.37 42 TRP B O 1
ATOM 3846 N N . LEU B 1 63 ? 15.285 83.711 9.995 1.00 23.40 43 LEU B N 1
ATOM 3847 C CA . LEU B 1 63 ? 14.140 83.800 9.087 1.00 23.69 43 LEU B CA 1
ATOM 3848 C C . LEU B 1 63 ? 14.345 82.774 7.963 1.00 24.12 43 LEU B C 1
ATOM 3849 O O . LEU B 1 63 ? 15.469 82.306 7.773 1.00 23.12 43 LEU B O 1
ATOM 3854 N N . PRO B 1 64 ? 13.253 82.388 7.258 1.00 24.00 44 PRO B N 1
ATOM 3855 C CA . PRO B 1 64 ? 13.279 81.235 6.357 1.00 24.44 44 PRO B CA 1
ATOM 3856 C C . PRO B 1 64 ? 14.511 81.150 5.450 1.00 24.46 44 PRO B C 1
ATOM 3857 O O . PRO B 1 64 ? 15.125 80.095 5.380 1.00 24.58 44 PRO B O 1
ATOM 3861 N N . LEU B 1 65 ? 14.913 82.255 4.812 1.00 25.04 45 LEU B N 1
ATOM 3862 C CA . LEU B 1 65 ? 16.104 82.197 3.938 1.00 24.93 45 LEU B CA 1
ATOM 3863 C C . LEU B 1 65 ? 17.378 81.858 4.715 1.00 24.24 45 LEU B C 1
ATOM 3864 O O . LEU B 1 65 ? 18.213 81.051 4.260 1.00 22.86 45 LEU B O 1
ATOM 3869 N N . GLY B 1 66 ? 17.499 82.445 5.901 1.00 23.74 46 GLY B N 1
ATOM 3870 C CA . GLY B 1 66 ? 18.702 82.264 6.754 1.00 23.11 46 GLY B CA 1
ATOM 3871 C C . GLY B 1 66 ? 18.753 80.857 7.306 1.00 23.58 46 GLY B C 1
ATOM 3872 O O . GLY B 1 66 ? 19.809 80.210 7.365 1.00 24.28 46 GLY B O 1
ATOM 3873 N N . HIS B 1 67 ? 17.600 80.360 7.722 1.00 23.72 47 HIS B N 1
ATOM 3874 C CA . HIS B 1 67 ? 17.514 78.975 8.195 1.00 23.13 47 HIS B CA 1
ATOM 3875 C C . HIS B 1 67 ? 17.903 77.925 7.145 1.00 22.70 47 HIS B C 1
ATOM 3876 O O . HIS B 1 67 ? 18.526 76.923 7.467 1.00 21.80 47 HIS B O 1
ATOM 3883 N N . ARG B 1 68 ? 17.495 78.143 5.900 1.00 21.80 48 ARG B N 1
ATOM 3884 C CA . ARG B 1 68 ? 17.893 77.259 4.805 1.00 22.23 48 ARG B CA 1
ATOM 3885 C C . ARG B 1 68 ? 19.415 77.138 4.652 1.00 21.81 48 ARG B C 1
ATOM 3886 O O . ARG B 1 68 ? 19.932 76.039 4.436 1.00 21.62 48 ARG B O 1
ATOM 3894 N N . VAL B 1 69 ? 20.105 78.263 4.718 1.00 21.57 49 VAL B N 1
ATOM 3895 C CA . VAL B 1 69 ? 21.567 78.272 4.605 1.00 22.03 49 VAL B CA 1
ATOM 3896 C C . VAL B 1 69 ? 22.172 77.591 5.847 1.00 22.16 49 VAL B C 1
ATOM 3897 O O . VAL B 1 69 ? 23.032 76.712 5.730 1.00 22.48 49 VAL B O 1
ATOM 3901 N N . LEU B 1 70 ? 21.693 77.953 7.033 1.00 22.71 50 LEU B N 1
ATOM 3902 C CA . LEU B 1 70 ? 22.135 77.258 8.264 1.00 23.17 50 LEU B CA 1
ATOM 3903 C C . LEU B 1 70 ? 22.069 75.717 8.144 1.00 22.83 50 LEU B C 1
ATOM 3904 O O . LEU B 1 70 ? 23.033 75.005 8.505 1.00 22.55 50 LEU B O 1
ATOM 3909 N N . LYS B 1 71 ? 20.936 75.203 7.648 1.00 23.31 51 LYS B N 1
ATOM 3910 C CA . LYS B 1 71 ? 20.786 73.759 7.439 1.00 23.86 51 LYS B CA 1
ATOM 3911 C C . LYS B 1 71 ? 21.734 73.169 6.370 1.00 24.14 51 LYS B C 1
ATOM 3912 O O . LYS B 1 71 ? 22.228 72.042 6.526 1.00 23.99 51 LYS B O 1
ATOM 3918 N N . LYS B 1 72 ? 21.969 73.906 5.286 1.00 23.38 52 LYS B N 1
ATOM 3919 C CA . LYS B 1 72 ? 22.960 73.468 4.294 1.00 24.42 52 LYS B CA 1
ATOM 3920 C C . LYS B 1 72 ? 24.336 73.336 4.951 1.00 23.52 52 LYS B C 1
ATOM 3921 O O . LYS B 1 72 ? 24.998 72.315 4.791 1.00 23.64 52 LYS B O 1
ATOM 3927 N N . ILE B 1 73 ? 24.745 74.356 5.717 1.00 23.69 53 ILE B N 1
ATOM 3928 C CA . ILE B 1 73 ? 26.028 74.315 6.443 1.00 23.42 53 ILE B CA 1
ATOM 3929 C C . ILE B 1 73 ? 26.107 73.119 7.378 1.00 23.81 53 ILE B C 1
ATOM 3930 O O . ILE B 1 73 ? 27.056 72.324 7.312 1.00 22.84 53 ILE B O 1
ATOM 3935 N N . GLU B 1 74 ? 25.097 72.991 8.248 1.00 22.89 54 GLU B N 1
ATOM 3936 C CA . GLU B 1 74 ? 24.991 71.863 9.145 1.00 24.33 54 GLU B CA 1
ATOM 3937 C C . GLU B 1 74 ? 25.224 70.498 8.453 1.00 23.33 54 GLU B C 1
ATOM 3938 O O . GLU B 1 74 ? 25.984 69.661 8.947 1.00 22.98 54 GLU B O 1
ATOM 3944 N N . GLN B 1 75 ? 24.562 70.261 7.318 1.00 23.59 55 GLN B N 1
ATOM 3945 C CA . GLN B 1 75 ? 24.625 68.950 6.679 1.00 23.52 55 GLN B CA 1
ATOM 3946 C C . GLN B 1 75 ? 26.015 68.634 6.093 1.00 23.21 55 GLN B C 1
ATOM 3947 O O . GLN B 1 75 ? 26.469 67.472 6.146 1.00 22.83 55 GLN B O 1
ATOM 3953 N N . ILE B 1 76 ? 26.703 69.653 5.558 1.00 21.62 56 ILE B N 1
ATOM 3954 C CA . ILE B 1 76 ? 28.087 69.478 5.071 1.00 21.39 56 ILE B CA 1
ATOM 3955 C C . ILE B 1 76 ? 29.007 69.092 6.260 1.00 22.18 56 ILE B C 1
ATOM 3956 O O . ILE B 1 76 ? 29.821 68.167 6.173 1.00 21.65 56 ILE B O 1
ATOM 3961 N N . VAL B 1 77 ? 28.855 69.814 7.376 1.00 21.80 57 VAL B N 1
ATOM 3962 C CA . VAL B 1 77 ? 29.595 69.496 8.605 1.00 22.71 57 VAL B CA 1
ATOM 3963 C C . VAL B 1 77 ? 29.320 68.047 9.046 1.00 23.03 57 VAL B C 1
ATOM 3964 O O . VAL B 1 77 ? 30.254 67.298 9.335 1.00 22.78 57 VAL B O 1
ATOM 3968 N N . ARG B 1 78 ? 28.044 67.654 9.080 1.00 22.94 58 ARG B N 1
ATOM 3969 C CA . ARG B 1 78 ? 27.674 66.286 9.472 1.00 23.49 58 ARG B CA 1
ATOM 3970 C C . ARG B 1 78 ? 28.333 65.249 8.559 1.00 23.65 58 ARG B C 1
ATOM 3971 O O . ARG B 1 78 ? 28.956 64.278 9.038 1.00 23.93 58 ARG B O 1
ATOM 3979 N N . GLU B 1 79 ? 28.184 65.449 7.253 1.00 23.10 59 GLU B N 1
ATOM 3980 C CA . GLU B 1 79 ? 28.742 64.528 6.256 1.00 23.96 59 GLU B CA 1
ATOM 3981 C C . GLU B 1 79 ? 30.247 64.259 6.417 1.00 22.83 59 GLU B C 1
ATOM 3982 O O . GLU B 1 79 ? 30.710 63.123 6.296 1.00 21.10 59 GLU B O 1
ATOM 3988 N N . GLU B 1 80 ? 30.999 65.315 6.745 1.00 22.62 60 GLU B N 1
ATOM 3989 C CA . GLU B 1 80 ? 32.438 65.189 6.908 1.00 21.74 60 GLU B CA 1
ATOM 3990 C C . GLU B 1 80 ? 32.861 64.586 8.241 1.00 21.56 60 GLU B C 1
ATOM 3991 O O . GLU B 1 80 ? 33.849 63.871 8.298 1.00 21.55 60 GLU B O 1
ATOM 3997 N N . GLN B 1 81 ? 32.118 64.850 9.308 1.00 21.53 61 GLN B N 1
ATOM 3998 C CA . GLN B 1 81 ? 32.314 64.131 10.574 1.00 21.10 61 GLN B CA 1
ATOM 3999 C C . GLN B 1 81 ? 32.077 62.634 10.393 1.00 21.83 61 GLN B C 1
ATOM 4000 O O . GLN B 1 81 ? 32.885 61.822 10.823 1.00 21.23 61 GLN B O 1
ATOM 4006 N N . ASN B 1 82 ? 30.976 62.283 9.720 1.00 22.47 62 ASN B N 1
ATOM 4007 C CA . ASN B 1 82 ? 30.613 60.888 9.493 1.00 22.79 62 ASN B CA 1
ATOM 4008 C C . ASN B 1 82 ? 31.671 60.186 8.631 1.00 23.32 62 ASN B C 1
ATOM 4009 O O . ASN B 1 82 ? 32.070 59.071 8.944 1.00 23.50 62 ASN B O 1
ATOM 4014 N N . ARG B 1 83 ? 32.173 60.879 7.602 1.00 22.47 63 ARG B N 1
ATOM 4015 C CA . ARG B 1 83 ? 33.188 60.335 6.717 1.00 23.24 63 ARG B CA 1
ATOM 4016 C C . ARG B 1 83 ? 34.452 60.030 7.499 1.00 22.78 63 ARG B C 1
ATOM 4017 O O . ARG B 1 83 ? 35.072 59.027 7.269 1.00 20.91 63 ARG B O 1
ATOM 4025 N N . ALA B 1 84 ? 34.786 60.891 8.471 1.00 22.45 64 ALA B N 1
ATOM 4026 C CA . ALA B 1 84 ? 35.944 60.708 9.326 1.00 22.13 64 ALA B CA 1
ATOM 4027 C C . ALA B 1 84 ? 35.738 59.704 10.466 1.00 22.79 64 ALA B C 1
ATOM 4028 O O . ALA B 1 84 ? 36.627 59.528 11.286 1.00 23.60 64 ALA B O 1
ATOM 4030 N N . GLY B 1 85 ? 34.573 59.065 10.555 1.00 23.48 65 GLY B N 1
ATOM 4031 C CA . GLY B 1 85 ? 34.366 58.004 11.562 1.00 22.53 65 GLY B CA 1
ATOM 4032 C C . GLY B 1 85 ? 33.771 58.471 12.881 1.00 22.40 65 GLY B C 1
ATOM 4033 O O . GLY B 1 85 ? 33.662 57.678 13.820 1.00 22.76 65 GLY B O 1
ATOM 4034 N N . ALA B 1 86 ? 33.381 59.748 12.973 1.00 22.03 66 ALA B N 1
ATOM 4035 C CA . ALA B 1 86 ? 32.726 60.251 14.190 1.00 21.76 66 ALA B CA 1
ATOM 4036 C C . ALA B 1 86 ? 31.254 59.845 14.225 1.00 21.85 66 ALA B C 1
ATOM 4037 O O . ALA B 1 86 ? 30.637 59.674 13.169 1.00 21.44 66 ALA B O 1
ATOM 4039 N N . ILE B 1 87 ? 30.686 59.761 15.429 1.00 21.12 67 ILE B N 1
ATOM 4040 C CA . ILE B 1 87 ? 29.348 59.192 15.628 1.00 21.52 67 ILE B CA 1
ATOM 4041 C C . ILE B 1 87 ? 28.416 60.228 16.258 1.00 20.86 67 ILE B C 1
ATOM 4042 O O . ILE B 1 87 ? 28.705 60.738 17.330 1.00 19.49 67 ILE B O 1
ATOM 4047 N N . GLU B 1 88 ? 27.316 60.545 15.596 1.00 19.85 68 GLU B N 1
ATOM 4048 C CA . GLU B 1 88 ? 26.466 61.633 16.082 1.00 20.36 68 GLU B CA 1
ATOM 4049 C C . GLU B 1 88 ? 25.527 61.199 17.209 1.00 21.65 68 GLU B C 1
ATOM 4050 O O . GLU B 1 88 ? 24.885 60.147 17.135 1.00 20.92 68 GLU B O 1
ATOM 4056 N N . LEU B 1 89 ? 25.439 62.032 18.239 1.00 22.22 69 LEU B N 1
ATOM 4057 C CA . LEU B 1 89 ? 24.397 61.903 19.263 1.00 22.01 69 LEU B CA 1
ATOM 4058 C C . LEU B 1 89 ? 23.830 63.300 19.523 1.00 21.65 69 LEU B C 1
ATOM 4059 O O . LEU B 1 89 ? 24.021 64.206 18.718 1.00 21.98 69 LEU B O 1
ATOM 4064 N N . LEU B 1 90 ? 23.057 63.469 20.584 1.00 21.67 70 LEU B N 1
ATOM 4065 C CA . LEU B 1 90 ? 22.654 64.818 20.985 1.00 21.57 70 LEU B CA 1
ATOM 4066 C C . LEU B 1 90 ? 22.624 64.979 22.502 1.00 21.60 70 LEU B C 1
ATOM 4067 O O . LEU B 1 90 ? 21.931 64.226 23.195 1.00 21.20 70 LEU B O 1
ATOM 4072 N N . MET B 1 91 ? 23.388 65.941 23.017 1.00 21.06 71 MET B N 1
ATOM 4073 C CA . MET B 1 91 ? 23.309 66.268 24.435 1.00 21.76 71 MET B CA 1
ATOM 4074 C C . MET B 1 91 ? 22.313 67.406 24.693 1.00 21.28 71 MET B C 1
ATOM 4075 O O . MET B 1 91 ? 22.102 68.243 23.816 1.00 22.40 71 MET B O 1
ATOM 4080 N N . PRO B 1 92 ? 21.700 67.458 25.907 1.00 21.87 72 PRO B N 1
ATOM 4081 C CA . PRO B 1 92 ? 20.752 68.528 26.186 1.00 22.07 72 PRO B CA 1
ATOM 4082 C C . PRO B 1 92 ? 21.458 69.861 26.349 1.00 23.08 72 PRO B C 1
ATOM 4083 O O . PRO B 1 92 ? 22.626 69.884 26.675 1.00 23.36 72 PRO B O 1
ATOM 4087 N N . THR B 1 93 ? 20.713 70.955 26.183 1.00 24.02 73 THR B N 1
ATOM 4088 C CA . THR B 1 93 ? 21.255 72.304 26.339 1.00 23.41 73 THR B CA 1
ATOM 4089 C C . THR B 1 93 ? 21.501 72.621 27.820 1.00 23.00 73 THR B C 1
ATOM 4090 O O . THR B 1 93 ? 22.444 73.349 28.159 1.00 21.23 73 THR B O 1
ATOM 4094 N N . LEU B 1 94 ? 20.682 72.045 28.701 1.00 23.00 74 LEU B N 1
ATOM 4095 C CA . LEU B 1 94 ? 20.843 72.296 30.155 1.00 23.24 74 LEU B CA 1
ATOM 4096 C C . LEU B 1 94 ? 21.612 71.201 30.854 1.00 24.02 74 LEU B C 1
ATOM 4097 O O . LEU B 1 94 ? 21.332 69.995 30.683 1.00 24.75 74 LEU B O 1
ATOM 4102 N N . GLN B 1 95 ? 22.571 71.635 31.663 1.00 23.63 75 GLN B N 1
ATOM 4103 C CA . GLN B 1 95 ? 23.505 70.744 32.372 1.00 23.82 75 GLN B CA 1
ATOM 4104 C C . GLN B 1 95 ? 23.490 71.076 33.860 1.00 23.80 75 GLN B C 1
ATOM 4105 O O . GLN B 1 95 ? 23.126 72.172 34.250 1.00 23.76 75 GLN B O 1
ATOM 4111 N N . LEU B 1 96 ? 23.865 70.104 34.680 1.00 24.36 76 LEU B N 1
ATOM 4112 C CA . LEU B 1 96 ? 23.940 70.260 36.125 1.00 24.85 76 LEU B CA 1
ATOM 4113 C C . LEU B 1 96 ? 25.245 70.898 36.538 1.00 24.86 76 LEU B C 1
ATOM 4114 O O . LEU B 1 96 ? 26.317 70.506 36.046 1.00 24.07 76 LEU B O 1
ATOM 4119 N N . ALA B 1 97 ? 25.154 71.884 37.436 1.00 25.69 77 ALA B N 1
ATOM 4120 C CA . ALA B 1 97 ? 26.345 72.501 38.029 1.00 26.78 77 ALA B CA 1
ATOM 4121 C C . ALA B 1 97 ? 27.239 71.455 38.694 1.00 28.06 77 ALA B C 1
ATOM 4122 O O . ALA B 1 97 ? 28.456 71.579 38.645 1.00 27.76 77 ALA B O 1
ATOM 4124 N N . ASP B 1 98 ? 26.645 70.417 39.292 1.00 28.51 78 ASP B N 1
ATOM 4125 C CA . ASP B 1 98 ? 27.432 69.372 39.968 1.00 29.59 78 ASP B CA 1
ATOM 4126 C C . ASP B 1 98 ? 28.347 68.607 39.018 1.00 29.15 78 ASP B C 1
ATOM 4127 O O . ASP B 1 98 ? 29.392 68.126 39.418 1.00 28.48 78 ASP B O 1
ATOM 4132 N N . LEU B 1 99 ? 27.956 68.512 37.750 1.00 28.79 79 LEU B N 1
ATOM 4133 C CA . LEU B 1 99 ? 28.844 67.963 36.724 1.00 28.55 79 LEU B CA 1
ATOM 4134 C C . LEU B 1 99 ? 30.095 68.827 36.518 1.00 27.68 79 LEU B C 1
ATOM 4135 O O . LEU B 1 99 ? 31.235 68.324 36.426 1.00 27.27 79 LEU B O 1
ATOM 4140 N N . TRP B 1 100 ? 29.892 70.133 36.464 1.00 26.91 80 TRP B N 1
ATOM 4141 C CA . TRP B 1 100 ? 30.992 71.091 36.322 1.00 27.20 80 TRP B CA 1
ATOM 4142 C C . TRP B 1 100 ? 31.853 71.227 37.590 1.00 27.87 80 TRP B C 1
ATOM 4143 O O . TRP B 1 100 ? 32.996 71.652 37.521 1.00 28.13 80 TRP B O 1
ATOM 4154 N N . ARG B 1 101 ? 31.312 70.852 38.739 1.00 27.93 81 ARG B N 1
ATOM 4155 C CA . ARG B 1 101 ? 32.118 70.769 39.958 1.00 29.10 81 ARG B CA 1
ATOM 4156 C C . ARG B 1 101 ? 33.089 69.576 39.969 1.00 28.95 81 ARG B C 1
ATOM 4157 O O . ARG B 1 101 ? 34.155 69.654 40.569 1.00 29.30 81 ARG B O 1
ATOM 4165 N N . GLU B 1 102 ? 32.735 68.491 39.287 1.00 29.16 82 GLU B N 1
ATOM 4166 C CA . GLU B 1 102 ? 33.647 67.340 39.113 1.00 30.02 82 GLU B CA 1
ATOM 4167 C C . GLU B 1 102 ? 34.966 67.730 38.470 1.00 30.37 82 GLU B C 1
ATOM 4168 O O . GLU B 1 102 ? 36.006 67.362 38.968 1.00 30.68 82 GLU B O 1
ATOM 4174 N N . SER B 1 103 ? 34.908 68.475 37.360 1.00 30.63 83 SER B N 1
ATOM 4175 C CA . SER B 1 103 ? 36.084 68.895 36.612 1.00 31.28 83 SER B CA 1
ATOM 4176 C C . SER B 1 103 ? 36.753 70.115 37.212 1.00 32.03 83 SER B C 1
ATOM 4177 O O . SER B 1 103 ? 37.878 70.457 36.838 1.00 33.29 83 SER B O 1
ATOM 4180 N N . GLY B 1 104 ? 36.032 70.821 38.074 1.00 32.53 84 GLY B N 1
ATOM 4181 C CA . GLY B 1 104 ? 36.525 72.071 38.661 1.00 33.29 84 GLY B CA 1
ATOM 4182 C C . GLY B 1 104 ? 36.219 73.312 37.845 1.00 33.33 84 GLY B C 1
ATOM 4183 O O . GLY B 1 104 ? 36.566 74.418 38.242 1.00 34.15 84 GLY B O 1
ATOM 4184 N N . ARG B 1 105 ? 35.573 73.146 36.698 1.00 32.72 85 ARG B N 1
ATOM 4185 C CA . ARG B 1 105 ? 35.287 74.276 35.813 1.00 31.63 85 ARG B CA 1
ATOM 4186 C C . ARG B 1 105 ? 34.081 75.129 36.207 1.00 31.57 85 ARG B C 1
ATOM 4187 O O . ARG B 1 105 ? 33.873 76.203 35.655 1.00 31.63 85 ARG B O 1
ATOM 4195 N N . TYR B 1 106 ? 33.253 74.659 37.131 1.00 31.57 86 TYR B N 1
ATOM 4196 C CA . TYR B 1 106 ? 32.042 75.422 37.462 1.00 31.43 86 TYR B CA 1
ATOM 4197 C C . TYR B 1 106 ? 32.362 76.860 37.863 1.00 33.12 86 TYR B C 1
ATOM 4198 O O . TYR B 1 106 ? 31.755 77.814 37.348 1.00 33.70 86 TYR B O 1
ATOM 4207 N N . ASP B 1 107 ? 33.323 77.002 38.781 1.00 34.80 87 ASP B N 1
ATOM 4208 C CA . ASP B 1 107 ? 33.720 78.300 39.318 1.00 35.79 87 ASP B CA 1
ATOM 4209 C C . ASP B 1 107 ? 34.914 78.917 38.578 1.00 36.16 87 ASP B C 1
ATOM 4210 O O . ASP B 1 107 ? 35.260 80.073 38.816 1.00 37.53 87 ASP B O 1
ATOM 4215 N N . ALA B 1 108 ? 35.537 78.165 37.684 1.00 35.47 88 ALA B N 1
ATOM 4216 C CA . ALA B 1 108 ? 36.674 78.668 36.921 1.00 34.53 88 ALA B CA 1
ATOM 4217 C C . ALA B 1 108 ? 36.237 79.263 35.567 1.00 34.82 88 ALA B C 1
ATOM 4218 O O . ALA B 1 108 ? 36.925 80.134 35.004 1.00 34.40 88 ALA B O 1
ATOM 4220 N N . TYR B 1 109 ? 35.089 78.816 35.061 1.00 32.99 89 TYR B N 1
ATOM 4221 C CA . TYR B 1 109 ? 34.687 79.163 33.696 1.00 32.98 89 TYR B CA 1
ATOM 4222 C C . TYR B 1 109 ? 34.576 80.661 33.500 1.00 31.96 89 TYR B C 1
ATOM 4223 O O . TYR B 1 109 ? 35.102 81.194 32.518 1.00 32.72 89 TYR B O 1
ATOM 4232 N N . GLY B 1 110 ? 33.915 81.328 34.440 1.00 30.74 90 GLY B N 1
ATOM 4233 C CA . GLY B 1 110 ? 33.736 82.773 34.384 1.00 30.42 90 GLY B CA 1
ATOM 4234 C C . GLY B 1 110 ? 32.299 83.187 34.080 1.00 30.37 90 GLY B C 1
ATOM 4235 O O . GLY B 1 110 ? 31.413 82.323 33.947 1.00 28.86 90 GLY B O 1
ATOM 4236 N N . PRO B 1 111 ? 32.071 84.515 33.930 1.00 29.43 91 PRO B N 1
ATOM 4237 C CA . PRO B 1 111 ? 30.733 85.084 33.879 1.00 28.16 91 PRO B CA 1
ATOM 4238 C C . PRO B 1 111 ? 30.047 84.856 32.545 1.00 26.24 91 PRO B C 1
ATOM 4239 O O . PRO B 1 111 ? 28.858 85.164 32.410 1.00 25.08 91 PRO B O 1
ATOM 4243 N N . GLU B 1 112 ? 30.781 84.287 31.586 1.00 24.81 92 GLU B N 1
ATOM 4244 C CA . GLU B 1 112 ? 30.188 83.887 30.319 1.00 26.04 92 GLU B CA 1
ATOM 4245 C C . GLU B 1 112 ? 29.260 82.674 30.509 1.00 25.23 92 GLU B C 1
ATOM 4246 O O . GLU B 1 112 ? 28.461 82.376 29.644 1.00 25.37 92 GLU B O 1
ATOM 4252 N N . MET B 1 113 ? 29.400 81.971 31.621 1.00 24.82 93 MET B N 1
ATOM 4253 C CA . MET B 1 113 ? 28.484 80.846 31.935 1.00 25.69 93 MET B CA 1
ATOM 4254 C C . MET B 1 113 ? 27.116 81.358 32.404 1.00 24.26 93 MET B C 1
ATOM 4255 O O . MET B 1 113 ? 27.027 82.129 33.341 1.00 24.39 93 MET B O 1
ATOM 4260 N N . LEU B 1 114 ? 26.049 80.913 31.750 1.00 24.76 94 LEU B N 1
ATOM 4261 C CA . LEU B 1 114 ? 24.707 81.304 32.120 1.00 24.42 94 LEU B CA 1
ATOM 4262 C C . LEU B 1 114 ? 24.178 80.307 33.129 1.00 24.81 94 LEU B C 1
ATOM 4263 O O . LEU B 1 114 ? 23.719 79.232 32.761 1.00 23.33 94 LEU B O 1
ATOM 4268 N N . ARG B 1 115 ? 24.238 80.677 34.404 1.00 24.20 95 ARG B N 1
ATOM 4269 C CA . ARG B 1 115 ? 23.689 79.853 35.505 1.00 25.10 95 ARG B CA 1
ATOM 4270 C C . ARG B 1 115 ? 22.184 80.045 35.698 1.00 25.34 95 ARG B C 1
ATOM 4271 O O . ARG B 1 115 ? 21.647 81.151 35.520 1.00 25.81 95 ARG B O 1
ATOM 4279 N N . ILE B 1 116 ? 21.513 78.959 36.087 1.00 24.99 96 ILE B N 1
ATOM 4280 C CA . ILE B 1 116 ? 20.072 78.886 36.083 1.00 25.67 96 ILE B CA 1
ATOM 4281 C C . ILE B 1 116 ? 19.677 78.092 37.307 1.00 24.94 96 ILE B C 1
ATOM 4282 O O . ILE B 1 116 ? 20.333 77.083 37.625 1.00 25.05 96 ILE B O 1
ATOM 4287 N N . ALA B 1 117 ? 18.675 78.576 38.034 1.00 24.34 97 ALA B N 1
ATOM 4288 C CA . ALA B 1 117 ? 18.091 77.803 39.139 1.00 23.95 97 ALA B CA 1
ATOM 4289 C C . ALA B 1 117 ? 16.731 77.294 38.719 1.00 23.82 97 ALA B C 1
ATOM 4290 O O . ALA B 1 117 ? 15.947 78.066 38.179 1.00 23.64 97 ALA B O 1
ATOM 4292 N N . ASP B 1 118 ? 16.456 76.002 38.902 1.00 23.66 98 ASP B N 1
ATOM 4293 C CA . ASP B 1 118 ? 15.092 75.506 38.548 1.00 24.83 98 ASP B CA 1
ATOM 4294 C C . ASP B 1 118 ? 14.143 75.723 39.727 1.00 25.20 98 ASP B C 1
ATOM 4295 O O . ASP B 1 118 ? 14.545 76.302 40.746 1.00 25.32 98 ASP B O 1
ATOM 4300 N N . ARG B 1 119 ? 12.900 75.273 39.593 1.00 24.55 99 ARG B N 1
ATOM 4301 C CA . ARG B 1 119 ? 11.887 75.578 40.598 1.00 23.58 99 ARG B CA 1
ATOM 4302 C C . ARG B 1 119 ? 12.179 74.919 41.926 1.00 23.92 99 ARG B C 1
ATOM 4303 O O . ARG B 1 119 ? 11.619 75.348 42.946 1.00 23.74 99 ARG B O 1
ATOM 4311 N N . HIS B 1 120 ? 13.023 73.876 41.918 1.00 22.90 100 HIS B N 1
ATOM 4312 C CA . HIS B 1 120 ? 13.419 73.210 43.149 1.00 24.36 100 HIS B CA 1
ATOM 4313 C C . HIS B 1 120 ? 14.753 73.734 43.698 1.00 24.33 100 HIS B C 1
ATOM 4314 O O . HIS B 1 120 ? 15.330 73.126 44.582 1.00 25.05 100 HIS B O 1
ATOM 4321 N N . LYS B 1 121 ? 15.198 74.872 43.164 1.00 24.73 101 LYS B N 1
ATOM 4322 C CA . LYS B 1 121 ? 16.492 75.528 43.479 1.00 25.13 101 LYS B CA 1
ATOM 4323 C C . LYS B 1 121 ? 17.709 74.701 43.084 1.00 24.70 101 LYS B C 1
ATOM 4324 O O . LYS B 1 121 ? 18.824 74.971 43.538 1.00 24.74 101 LYS B O 1
ATOM 4330 N N . ARG B 1 122 ? 17.496 73.685 42.257 1.00 24.53 102 ARG B N 1
ATOM 4331 C CA . ARG B 1 122 ? 18.611 72.906 41.743 1.00 25.30 102 ARG B CA 1
ATOM 4332 C C . ARG B 1 122 ? 19.387 73.763 40.729 1.00 24.82 102 ARG B C 1
ATOM 4333 O O . ARG B 1 122 ? 18.807 74.568 40.004 1.00 25.60 102 ARG B O 1
ATOM 4341 N N . GLU B 1 123 ? 20.695 73.601 40.737 1.00 25.10 103 GLU B N 1
ATOM 4342 C CA . GLU B 1 123 ? 21.618 74.462 40.005 1.00 25.64 103 GLU B CA 1
ATOM 4343 C C . GLU B 1 123 ? 21.939 73.841 38.656 1.00 25.47 103 GLU B C 1
ATOM 4344 O O . GLU B 1 123 ? 22.546 72.763 38.586 1.00 23.93 103 GLU B O 1
ATOM 4350 N N . LEU B 1 124 ? 21.543 74.568 37.615 1.00 25.25 104 LEU B N 1
ATOM 4351 C CA . LEU B 1 124 ? 21.720 74.184 36.224 1.00 25.66 104 LEU B CA 1
ATOM 4352 C C . LEU B 1 124 ? 22.513 75.304 35.523 1.00 25.35 104 LEU B C 1
ATOM 4353 O O . LEU B 1 124 ? 22.841 76.316 36.136 1.00 24.43 104 LEU B O 1
ATOM 4358 N N . LEU B 1 125 ? 22.853 75.082 34.260 1.00 24.39 105 LEU B N 1
ATOM 4359 C CA . LEU B 1 125 ? 23.512 76.086 33.442 1.00 24.15 105 LEU B CA 1
ATOM 4360 C C . LEU B 1 125 ? 23.164 75.717 32.030 1.00 23.92 105 LEU B C 1
ATOM 4361 O O . LEU B 1 125 ? 22.885 74.545 31.756 1.00 22.71 105 LEU B O 1
ATOM 4366 N N . TYR B 1 126 ? 23.141 76.719 31.153 1.00 23.71 106 TYR B N 1
ATOM 4367 C CA . TYR B 1 126 ? 23.013 76.509 29.714 1.00 23.90 106 TYR B CA 1
ATOM 4368 C C . TYR B 1 126 ? 24.413 76.178 29.184 1.00 24.13 106 TYR B C 1
ATOM 4369 O O . TYR B 1 126 ? 25.318 76.981 29.307 1.00 24.09 106 TYR B O 1
ATOM 4378 N N . GLY B 1 127 ? 24.604 74.983 28.622 1.00 23.95 107 GLY B N 1
ATOM 4379 C CA . GLY B 1 127 ? 25.961 74.518 28.278 1.00 23.39 107 GLY B CA 1
ATOM 4380 C C . GLY B 1 127 ? 26.627 75.462 27.284 1.00 23.26 107 GLY B C 1
ATOM 4381 O O . GLY B 1 127 ? 26.049 75.722 26.232 1.00 23.66 107 GLY B O 1
ATOM 4382 N N . PRO B 1 128 ? 27.836 75.986 27.615 1.00 22.84 108 PRO B N 1
ATOM 4383 C CA . PRO B 1 128 ? 28.685 76.690 26.644 1.00 22.92 108 PRO B CA 1
ATOM 4384 C C . PRO B 1 128 ? 29.544 75.727 25.801 1.00 23.43 108 PRO B C 1
ATOM 4385 O O . PRO B 1 128 ? 30.064 76.121 24.762 1.00 23.75 108 PRO B O 1
ATOM 4389 N N . THR B 1 129 ? 29.652 74.479 26.264 1.00 23.39 109 THR B N 1
ATOM 4390 C CA . THR B 1 129 ? 30.525 73.409 25.737 1.00 22.42 109 THR B CA 1
ATOM 4391 C C . THR B 1 129 ? 30.186 72.127 26.535 1.00 22.38 109 THR B C 1
ATOM 4392 O O . THR B 1 129 ? 29.355 72.169 27.469 1.00 21.84 109 THR B O 1
ATOM 4396 N N . ASN B 1 130 ? 30.751 70.979 26.153 1.00 21.68 110 ASN B N 1
ATOM 4397 C CA . ASN B 1 130 ? 30.252 69.702 26.686 1.00 21.43 110 ASN B CA 1
ATOM 4398 C C . ASN B 1 130 ? 31.317 68.660 27.085 1.00 21.72 110 ASN B C 1
ATOM 4399 O O . ASN B 1 130 ? 31.023 67.473 27.087 1.00 21.37 110 ASN B O 1
ATOM 4404 N N . GLU B 1 131 ? 32.534 69.090 27.404 1.00 21.73 111 GLU B N 1
ATOM 4405 C CA . GLU B 1 131 ? 33.592 68.138 27.813 1.00 23.15 111 GLU B CA 1
ATOM 4406 C C . GLU B 1 131 ? 33.181 67.232 28.986 1.00 22.75 111 GLU B C 1
ATOM 4407 O O . GLU B 1 131 ? 33.405 66.026 28.951 1.00 23.53 111 GLU B O 1
ATOM 4413 N N . GLU B 1 132 ? 32.616 67.830 30.032 1.00 23.56 112 GLU B N 1
ATOM 4414 C CA . GLU B 1 132 ? 32.241 67.104 31.253 1.00 23.32 112 GLU B CA 1
ATOM 4415 C C . GLU B 1 132 ? 31.117 66.142 30.941 1.00 23.06 112 GLU B C 1
ATOM 4416 O O . GLU B 1 132 ? 31.161 64.993 31.352 1.00 21.96 112 GLU B O 1
ATOM 4422 N N . MET B 1 133 ? 30.126 66.610 30.180 1.00 22.53 113 MET B N 1
ATOM 4423 C CA . MET B 1 133 ? 28.943 65.772 29.939 1.00 23.55 113 MET B CA 1
ATOM 4424 C C . MET B 1 133 ? 29.265 64.578 29.061 1.00 23.54 113 MET B C 1
ATOM 4425 O O . MET B 1 133 ? 28.754 63.482 29.291 1.00 22.75 113 MET B O 1
ATOM 4430 N N . ILE B 1 134 ? 30.085 64.795 28.028 1.00 22.88 114 ILE B N 1
ATOM 4431 C CA . ILE B 1 134 ? 30.446 63.690 27.135 1.00 22.53 114 ILE B CA 1
ATOM 4432 C C . ILE B 1 134 ? 31.335 62.650 27.847 1.00 21.99 114 ILE B C 1
ATOM 4433 O O . ILE B 1 134 ? 31.198 61.469 27.630 1.00 21.07 114 ILE B O 1
ATOM 4438 N N . THR B 1 135 ? 32.209 63.109 28.736 1.00 22.14 115 THR B N 1
ATOM 4439 C CA . THR B 1 135 ? 33.019 62.220 29.559 1.00 21.68 115 THR B CA 1
ATOM 4440 C C . THR B 1 135 ? 32.137 61.410 30.532 1.00 23.09 115 THR B C 1
ATOM 4441 O O . THR B 1 135 ? 32.465 60.256 30.869 1.00 22.18 115 THR B O 1
ATOM 4445 N N . GLU B 1 136 ? 31.048 62.026 30.994 1.00 22.50 116 GLU B N 1
ATOM 4446 C CA . GLU B 1 136 ? 30.123 61.402 31.914 1.00 24.09 116 GLU B CA 1
ATOM 4447 C C . GLU B 1 136 ? 29.369 60.287 31.183 1.00 24.42 116 GLU B C 1
ATOM 4448 O O . GLU B 1 136 ? 29.063 59.255 31.757 1.00 25.35 116 GLU B O 1
ATOM 4454 N N . ILE B 1 137 ? 29.007 60.538 29.936 1.00 23.71 117 ILE B N 1
ATOM 4455 C CA . ILE B 1 137 ? 28.310 59.534 29.133 1.00 24.52 117 ILE B CA 1
ATOM 4456 C C . ILE B 1 137 ? 29.248 58.350 28.853 1.00 24.71 117 ILE B C 1
ATOM 4457 O O . ILE B 1 137 ? 28.882 57.165 29.012 1.00 24.77 117 ILE B O 1
ATOM 4462 N N . PHE B 1 138 ? 30.473 58.692 28.475 1.00 23.47 118 PHE B N 1
ATOM 4463 C CA . PHE B 1 138 ? 31.496 57.727 28.141 1.00 24.12 118 PHE B CA 1
ATOM 4464 C C . PHE B 1 138 ? 31.764 56.788 29.311 1.00 24.86 118 PHE B C 1
ATOM 4465 O O . PHE B 1 138 ? 31.725 55.566 29.132 1.00 24.80 118 PHE B O 1
ATOM 4473 N N . ARG B 1 139 ? 32.031 57.362 30.488 1.00 24.73 119 ARG B N 1
ATOM 4474 C CA . ARG B 1 139 ? 32.458 56.583 31.641 1.00 25.23 119 ARG B CA 1
ATOM 4475 C C . ARG B 1 139 ? 31.373 55.617 32.121 1.00 25.28 119 ARG B C 1
ATOM 4476 O O . ARG B 1 139 ? 31.680 54.632 32.775 1.00 25.90 119 ARG B O 1
ATOM 4484 N N . ALA B 1 140 ? 30.115 55.882 31.773 1.00 25.60 120 ALA B N 1
ATOM 4485 C CA . ALA B 1 140 ? 29.007 55.003 32.152 1.00 26.53 120 ALA B CA 1
ATOM 4486 C C . ALA B 1 140 ? 29.026 53.675 31.403 1.00 26.30 120 ALA B C 1
ATOM 4487 O O . ALA B 1 140 ? 28.533 52.666 31.915 1.00 26.49 120 ALA B O 1
ATOM 4489 N N . TYR B 1 141 ? 29.602 53.667 30.208 1.00 26.13 121 TYR B N 1
ATOM 4490 C CA . TYR B 1 141 ? 29.424 52.546 29.291 1.00 25.83 121 TYR B CA 1
ATOM 4491 C C . TYR B 1 141 ? 30.727 51.907 28.844 1.00 26.28 121 TYR B C 1
ATOM 4492 O O . TYR B 1 141 ? 30.744 50.727 28.536 1.00 25.34 121 TYR B O 1
ATOM 4501 N N . ILE B 1 142 ? 31.813 52.687 28.748 1.00 26.29 122 ILE B N 1
ATOM 4502 C CA . ILE B 1 142 ? 33.033 52.179 28.097 1.00 26.40 122 ILE B CA 1
ATOM 4503 C C . ILE B 1 142 ? 34.113 51.901 29.129 1.00 27.28 122 ILE B C 1
ATOM 4504 O O . ILE B 1 142 ? 34.410 52.759 29.954 1.00 28.15 122 ILE B O 1
ATOM 4509 N N . LYS B 1 143 ? 34.707 50.708 29.077 1.00 28.11 123 LYS B N 1
ATOM 4510 C CA . LYS B 1 143 ? 35.612 50.246 30.135 1.00 29.24 123 LYS B CA 1
ATOM 4511 C C . LYS B 1 143 ? 36.831 49.522 29.568 1.00 29.82 123 LYS B C 1
ATOM 4512 O O . LYS B 1 143 ? 37.776 49.221 30.296 1.00 28.97 123 LYS B O 1
ATOM 4518 N N . SER B 1 144 ? 36.798 49.255 28.261 1.00 30.70 124 SER B N 1
ATOM 4519 C CA . SER B 1 144 ? 37.875 48.547 27.573 1.00 31.86 124 SER B CA 1
ATOM 4520 C C . SER B 1 144 ? 38.543 49.399 26.492 1.00 32.55 124 SER B C 1
ATOM 4521 O O . SER B 1 144 ? 37.852 50.106 25.724 1.00 32.84 124 SER B O 1
ATOM 4524 N N . TYR B 1 145 ? 39.875 49.295 26.417 1.00 33.46 125 TYR B N 1
ATOM 4525 C CA . TYR B 1 145 ? 40.673 49.826 25.302 1.00 33.83 125 TYR B CA 1
ATOM 4526 C C . TYR B 1 145 ? 40.179 49.302 23.944 1.00 33.69 125 TYR B C 1
ATOM 4527 O O . TYR B 1 145 ? 40.437 49.912 22.910 1.00 32.83 125 TYR B O 1
ATOM 4536 N N . LYS B 1 146 ? 39.473 48.166 23.944 1.00 32.81 126 LYS B N 1
ATOM 4537 C CA . LYS B 1 146 ? 38.971 47.589 22.706 1.00 32.22 126 LYS B CA 1
ATOM 4538 C C . LYS B 1 146 ? 37.868 48.455 22.064 1.00 31.70 126 LYS B C 1
ATOM 4539 O O . LYS B 1 146 ? 37.660 48.405 20.853 1.00 32.32 126 LYS B O 1
ATOM 4545 N N . SER B 1 147 ? 37.189 49.269 22.863 1.00 29.94 127 SER B N 1
ATOM 4546 C CA . SER B 1 147 ? 36.192 50.206 22.353 1.00 29.33 127 SER B CA 1
ATOM 4547 C C . SER B 1 147 ? 36.748 51.488 21.654 1.00 28.92 127 SER B C 1
ATOM 4548 O O . SER B 1 147 ? 35.975 52.309 21.145 1.00 28.91 127 SER B O 1
ATOM 4551 N N . LEU B 1 148 ? 38.073 51.637 21.615 1.00 28.19 128 LEU B N 1
ATOM 4552 C CA . LEU B 1 148 ? 38.733 52.899 21.200 1.00 27.07 128 LEU B CA 1
ATOM 4553 C C . LEU B 1 148 ? 39.572 52.704 19.935 1.00 27.45 128 LEU B C 1
ATOM 4554 O O . LEU B 1 148 ? 40.069 51.615 19.723 1.00 28.14 128 LEU B O 1
ATOM 4559 N N . PRO B 1 149 ? 39.741 53.751 19.085 1.00 27.50 129 PRO B N 1
ATOM 4560 C CA . PRO B 1 149 ? 39.248 55.126 19.227 1.00 26.60 129 PRO B CA 1
ATOM 4561 C C . PRO B 1 149 ? 37.732 55.275 19.095 1.00 26.34 129 PRO B C 1
ATOM 4562 O O . PRO B 1 149 ? 37.050 54.522 18.377 1.00 25.40 129 PRO B O 1
ATOM 4566 N N . LEU B 1 150 ? 37.219 56.250 19.829 1.00 26.16 130 LEU B N 1
ATOM 4567 C CA . LEU B 1 150 ? 35.816 56.614 19.760 1.00 25.22 130 LEU B CA 1
ATOM 4568 C C . LEU B 1 150 ? 35.723 58.139 19.693 1.00 24.35 130 LEU B C 1
ATOM 4569 O O . LEU B 1 150 ? 36.334 58.835 20.494 1.00 24.36 130 LEU B O 1
ATOM 4574 N N . ASN B 1 151 ? 34.945 58.640 18.745 1.00 23.01 131 ASN B N 1
ATOM 4575 C CA . ASN B 1 151 ? 34.704 60.062 18.630 1.00 22.69 131 ASN B CA 1
ATOM 4576 C C . ASN B 1 151 ? 33.202 60.234 18.592 1.00 21.80 131 ASN B C 1
ATOM 4577 O O . ASN B 1 151 ? 32.551 59.737 17.679 1.00 21.76 131 ASN B O 1
ATOM 4582 N N . LEU B 1 152 ? 32.667 60.917 19.603 1.00 22.15 132 LEU B N 1
ATOM 4583 C CA . LEU B 1 152 ? 31.238 61.244 19.693 1.00 21.74 132 LEU B CA 1
ATOM 4584 C C . LEU B 1 152 ? 30.996 62.741 19.455 1.00 21.58 132 LEU B C 1
ATOM 4585 O O . LEU B 1 152 ? 31.706 63.578 19.986 1.00 20.87 132 LEU B O 1
ATOM 4590 N N . TYR B 1 153 ? 30.007 63.082 18.633 1.00 21.31 133 TYR B N 1
ATOM 4591 C CA . TYR B 1 153 ? 29.739 64.496 18.379 1.00 20.87 133 TYR B CA 1
ATOM 4592 C C . TYR B 1 153 ? 28.277 64.831 18.435 1.00 21.50 133 TYR B C 1
ATOM 4593 O O . TYR B 1 153 ? 27.410 63.950 18.294 1.00 20.42 133 TYR B O 1
ATOM 4602 N N . HIS B 1 154 ? 27.995 66.116 18.638 1.00 21.12 134 HIS B N 1
ATOM 4603 C CA . HIS B 1 154 ? 26.669 66.618 18.362 1.00 21.22 134 HIS B CA 1
ATOM 4604 C C . HIS B 1 154 ? 26.669 67.978 17.711 1.00 21.24 134 HIS B C 1
ATOM 4605 O O . HIS B 1 154 ? 27.687 68.650 17.687 1.00 20.76 134 HIS B O 1
ATOM 4612 N N . ILE B 1 155 ? 25.529 68.360 17.135 1.00 20.92 135 ILE B N 1
ATOM 4613 C CA . ILE B 1 155 ? 25.359 69.748 16.659 1.00 21.05 135 ILE B CA 1
ATOM 4614 C C . ILE B 1 155 ? 24.224 70.334 17.521 1.00 21.22 135 ILE B C 1
ATOM 4615 O O . ILE B 1 155 ? 23.086 69.864 17.449 1.00 21.00 135 ILE B O 1
ATOM 4620 N N . GLN B 1 156 ? 24.554 71.300 18.371 1.00 20.62 136 GLN B N 1
ATOM 4621 C CA . GLN B 1 156 ? 23.617 71.762 19.425 1.00 21.17 136 GLN B CA 1
ATOM 4622 C C . GLN B 1 156 ? 23.838 73.248 19.744 1.00 21.31 136 GLN B C 1
ATOM 4623 O O . GLN B 1 156 ? 24.963 73.738 19.637 1.00 20.92 136 GLN B O 1
ATOM 4629 N N . TRP B 1 157 ? 22.753 73.927 20.148 1.00 21.44 137 TRP B N 1
ATOM 4630 C CA . TRP B 1 157 ? 22.746 75.332 20.528 1.00 22.05 137 TRP B CA 1
ATOM 4631 C C . TRP B 1 157 ? 23.483 75.453 21.850 1.00 22.46 137 TRP B C 1
ATOM 4632 O O . TRP B 1 157 ? 23.373 74.574 22.741 1.00 22.05 137 TRP B O 1
ATOM 4643 N N . LYS B 1 158 ? 24.243 76.538 21.944 1.00 21.68 138 LYS B N 1
ATOM 4644 C CA . LYS B 1 158 ? 25.068 76.848 23.108 1.00 21.35 138 LYS B CA 1
ATOM 4645 C C . LYS B 1 158 ? 24.819 78.282 23.531 1.00 22.20 138 LYS B C 1
ATOM 4646 O O . LYS B 1 158 ? 24.278 79.105 22.760 1.00 21.64 138 LYS B O 1
ATOM 4652 N N . PHE B 1 159 ? 25.192 78.573 24.779 1.00 22.96 139 PHE B N 1
ATOM 4653 C CA . PHE B 1 159 ? 25.105 79.909 25.280 1.00 23.48 139 PHE B CA 1
ATOM 4654 C C . PHE B 1 159 ? 26.438 80.323 25.916 1.00 24.28 139 PHE B C 1
ATOM 4655 O O . PHE B 1 159 ? 26.997 79.594 26.749 1.00 23.88 139 PHE B O 1
ATOM 4663 N N . ARG B 1 160 ? 26.942 81.475 25.485 1.00 24.18 140 ARG B N 1
ATOM 4664 C CA . ARG B 1 160 ? 28.031 82.154 26.186 1.00 25.55 140 ARG B CA 1
ATOM 4665 C C . ARG B 1 160 ? 27.549 83.582 26.411 1.00 24.39 140 ARG B C 1
ATOM 4666 O O . ARG B 1 160 ? 27.164 84.257 25.450 1.00 23.43 140 ARG B O 1
ATOM 4674 N N . ASP B 1 161 ? 27.598 84.057 27.659 1.00 23.25 141 ASP B N 1
ATOM 4675 C CA . ASP B 1 161 ? 27.068 85.374 27.987 1.00 22.63 141 ASP B CA 1
ATOM 4676 C C . ASP B 1 161 ? 28.189 86.389 27.698 1.00 23.15 141 ASP B C 1
ATOM 4677 O O . ASP B 1 161 ? 28.762 86.975 28.615 1.00 22.94 141 ASP B O 1
ATOM 4682 N N . GLU B 1 162 ? 28.528 86.507 26.419 1.00 22.68 142 GLU B N 1
ATOM 4683 C CA . GLU B 1 162 ? 29.412 87.535 25.880 1.00 23.74 142 GLU B CA 1
ATOM 4684 C C . GLU B 1 162 ? 29.091 88.891 26.506 1.00 24.11 142 GLU B C 1
ATOM 4685 O O . GLU B 1 162 ? 27.937 89.338 26.443 1.00 23.15 142 GLU B O 1
ATOM 4691 N N . GLN B 1 163 ? 30.093 89.533 27.137 1.00 23.71 143 GLN B N 1
ATOM 4692 C CA . GLN B 1 163 ? 29.833 90.770 27.877 1.00 23.86 143 GLN B CA 1
ATOM 4693 C C . GLN B 1 163 ? 29.179 91.832 26.982 1.00 23.32 143 GLN B C 1
ATOM 4694 O O . GLN B 1 163 ? 28.210 92.472 27.396 1.00 22.74 143 GLN B O 1
ATOM 4700 N N . ARG B 1 164 ? 29.707 91.972 25.764 1.00 22.68 144 ARG B N 1
ATOM 4701 C CA . ARG B 1 164 ? 29.228 92.927 24.771 1.00 23.51 144 ARG B CA 1
ATOM 4702 C C . ARG B 1 164 ? 28.943 92.249 23.441 1.00 22.79 144 ARG B C 1
ATOM 4703 O O . ARG B 1 164 ? 29.785 92.240 22.541 1.00 22.76 144 ARG B O 1
ATOM 4711 N N . PRO B 1 165 ? 27.740 91.657 23.304 1.00 23.05 145 PRO B N 1
ATOM 4712 C CA . PRO B 1 165 ? 27.430 91.065 21.986 1.00 23.09 145 PRO B CA 1
ATOM 4713 C C . PRO B 1 165 ? 27.567 92.083 20.857 1.00 23.60 145 PRO B C 1
ATOM 4714 O O . PRO B 1 165 ? 27.197 93.262 21.003 1.00 22.46 145 PRO B O 1
ATOM 4718 N N . ARG B 1 166 ? 28.106 91.628 19.731 1.00 23.69 146 ARG B N 1
ATOM 4719 C CA . ARG B 1 166 ? 28.442 92.546 18.651 1.00 23.49 146 ARG B CA 1
ATOM 4720 C C . ARG B 1 166 ? 28.575 91.776 17.353 1.00 22.90 146 ARG B C 1
ATOM 4721 O O . ARG B 1 166 ? 28.778 90.578 17.386 1.00 24.05 146 ARG B O 1
ATOM 4729 N N . PHE B 1 167 ? 28.453 92.467 16.216 1.00 22.62 147 PHE B N 1
ATOM 4730 C CA . PHE B 1 167 ? 28.744 91.896 14.902 1.00 21.93 147 PHE B CA 1
ATOM 4731 C C . PHE B 1 167 ? 27.794 90.748 14.507 1.00 22.73 147 PHE B C 1
ATOM 4732 O O . PHE B 1 167 ? 28.180 89.809 13.812 1.00 22.44 147 PHE B O 1
ATOM 4740 N N . GLY B 1 168 ? 26.551 90.817 14.954 1.00 22.92 148 GLY B N 1
ATOM 4741 C CA . GLY B 1 168 ? 25.567 89.822 14.572 1.00 23.20 148 GLY B CA 1
ATOM 4742 C C . GLY B 1 168 ? 25.975 88.405 14.948 1.00 24.36 148 GLY B C 1
ATOM 4743 O O . GLY B 1 168 ? 26.426 88.153 16.080 1.00 24.14 148 GLY B O 1
ATOM 4744 N N . VAL B 1 169 ? 25.840 87.484 13.992 1.00 24.17 149 VAL B N 1
ATOM 4745 C CA . VAL B 1 169 ? 26.158 86.077 14.258 1.00 25.63 149 VAL B CA 1
ATOM 4746 C C . VAL B 1 169 ? 27.630 85.802 14.573 1.00 25.86 149 VAL B C 1
ATOM 4747 O O . VAL B 1 169 ? 27.956 84.698 14.999 1.00 26.76 149 VAL B O 1
ATOM 4751 N N . MET B 1 170 ? 28.506 86.792 14.370 1.00 26.38 150 MET B N 1
ATOM 4752 C CA . MET B 1 170 ? 29.955 86.624 14.592 1.00 27.14 150 MET B CA 1
ATOM 4753 C C . MET B 1 170 ? 30.447 86.828 16.051 1.00 25.70 150 MET B C 1
ATOM 4754 O O . MET B 1 170 ? 31.509 86.319 16.437 1.00 25.61 150 MET B O 1
ATOM 4759 N N . ARG B 1 171 ? 29.678 87.527 16.878 1.00 24.60 151 ARG B N 1
ATOM 4760 C CA . ARG B 1 171 ? 30.043 87.640 18.302 1.00 23.82 151 ARG B CA 1
ATOM 4761 C C . ARG B 1 171 ? 28.792 87.747 19.191 1.00 23.08 151 ARG B C 1
ATOM 4762 O O . ARG B 1 171 ? 28.654 88.680 19.989 1.00 21.88 151 ARG B O 1
ATOM 4770 N N . GLY B 1 172 ? 27.884 86.789 19.028 1.00 22.32 152 GLY B N 1
ATOM 4771 C CA . GLY B 1 172 ? 26.669 86.718 19.818 1.00 22.49 152 GLY B CA 1
ATOM 4772 C C . GLY B 1 172 ? 26.722 85.858 21.063 1.00 21.86 152 GLY B C 1
ATOM 4773 O O . GLY B 1 172 ? 27.793 85.546 21.564 1.00 22.13 152 GLY B O 1
ATOM 4774 N N . ARG B 1 173 ? 25.541 85.520 21.589 1.00 21.84 153 ARG B N 1
ATOM 4775 C CA . ARG B 1 173 ? 25.404 84.742 22.823 1.00 22.16 153 ARG B CA 1
ATOM 4776 C C . ARG B 1 173 ? 24.861 83.314 22.619 1.00 23.21 153 ARG B C 1
ATOM 4777 O O . ARG B 1 173 ? 25.467 82.334 23.104 1.00 22.16 153 ARG B O 1
ATOM 4785 N N . GLU B 1 174 ? 23.762 83.202 21.865 1.00 21.99 154 GLU B N 1
ATOM 4786 C CA . GLU B 1 174 ? 23.172 81.891 21.571 1.00 22.63 154 GLU B CA 1
ATOM 4787 C C . GLU B 1 174 ? 23.644 81.508 20.165 1.00 21.75 154 GLU B C 1
ATOM 4788 O O . GLU B 1 174 ? 23.412 82.248 19.196 1.00 22.07 154 GLU B O 1
ATOM 4794 N N . PHE B 1 175 ? 24.353 80.391 20.083 1.00 21.49 155 PHE B N 1
ATOM 4795 C CA . PHE B 1 175 ? 25.071 79.977 18.866 1.00 21.77 155 PHE B CA 1
ATOM 4796 C C . PHE B 1 175 ? 25.042 78.461 18.678 1.00 21.21 155 PHE B C 1
ATOM 4797 O O . PHE B 1 175 ? 24.862 77.714 19.629 1.00 21.72 155 PHE B O 1
ATOM 4805 N N . LEU B 1 176 ? 25.205 78.029 17.429 1.00 21.83 156 LEU B N 1
ATOM 4806 C CA . LEU B 1 176 ? 25.120 76.637 17.038 1.00 21.76 156 LEU B CA 1
ATOM 4807 C C . LEU B 1 176 ? 26.517 76.184 16.726 1.00 21.89 156 LEU B C 1
ATOM 4808 O O . LEU B 1 176 ? 27.243 76.846 15.979 1.00 21.96 156 LEU B O 1
ATOM 4813 N N . MET B 1 177 ? 26.914 75.085 17.355 1.00 22.75 157 MET B N 1
ATOM 4814 C CA . MET B 1 177 ? 28.232 74.541 17.164 1.00 24.88 157 MET B CA 1
ATOM 4815 C C . MET B 1 177 ? 28.104 73.043 16.910 1.00 23.36 157 MET B C 1
ATOM 4816 O O . MET B 1 177 ? 27.243 72.423 17.515 1.00 23.02 157 MET B O 1
ATOM 4821 N N . LYS B 1 178 ? 28.916 72.484 15.991 1.00 20.92 158 LYS B N 1
ATOM 4822 C CA . LYS B 1 178 ? 29.212 71.075 16.011 1.00 19.73 158 LYS B CA 1
ATOM 4823 C C . LYS B 1 178 ? 30.406 70.897 16.954 1.00 20.05 158 LYS B C 1
ATOM 4824 O O . LYS B 1 178 ? 31.486 71.458 16.704 1.00 19.96 158 LYS B O 1
ATOM 4830 N N . ASP B 1 179 ? 30.207 70.168 18.054 1.00 20.07 159 ASP B N 1
ATOM 4831 C CA . ASP B 1 179 ? 31.328 69.810 18.945 1.00 20.48 159 ASP B CA 1
ATOM 4832 C C . ASP B 1 179 ? 31.490 68.313 19.080 1.00 20.99 159 ASP B C 1
ATOM 4833 O O . ASP B 1 179 ? 30.524 67.582 19.420 1.00 21.90 159 ASP B O 1
ATOM 4838 N N . ALA B 1 180 ? 32.696 67.864 18.719 1.00 20.99 160 ALA B N 1
ATOM 4839 C CA . ALA B 1 180 ? 33.109 66.461 18.767 1.00 20.67 160 ALA B CA 1
ATOM 4840 C C . ALA B 1 180 ? 34.160 66.263 19.813 1.00 20.78 160 ALA B C 1
ATOM 4841 O O . ALA B 1 180 ? 34.948 67.181 20.120 1.00 20.14 160 ALA B O 1
ATOM 4843 N N . TYR B 1 181 ? 34.219 65.030 20.314 1.00 20.84 161 TYR B N 1
ATOM 4844 C CA . TYR B 1 181 ? 35.087 64.659 21.442 1.00 21.08 161 TYR B CA 1
ATOM 4845 C C . TYR B 1 181 ? 35.643 63.253 21.199 1.00 21.73 161 TYR B C 1
ATOM 4846 O O . TYR B 1 181 ? 34.880 62.294 21.034 1.00 22.95 161 TYR B O 1
ATOM 4855 N N . SER B 1 182 ? 36.963 63.144 21.109 1.00 21.98 162 SER B N 1
ATOM 4856 C CA . SER B 1 182 ? 37.640 61.869 20.896 1.00 22.13 162 SER B CA 1
ATOM 4857 C C . SER B 1 182 ? 38.093 61.271 22.218 1.00 22.25 162 SER B C 1
ATOM 4858 O O . SER B 1 182 ? 38.371 62.005 23.198 1.00 22.17 162 SER B O 1
ATOM 4861 N N . PHE B 1 183 ? 38.110 59.932 22.240 1.00 22.15 163 PHE B N 1
ATOM 4862 C CA . PHE B 1 183 ? 38.578 59.138 23.365 1.00 23.20 163 PHE B CA 1
ATOM 4863 C C . PHE B 1 183 ? 39.594 58.094 22.879 1.00 23.51 163 PHE B C 1
ATOM 4864 O O . PHE B 1 183 ? 39.300 57.304 21.981 1.00 23.22 163 PHE B O 1
ATOM 4872 N N . ASP B 1 184 ? 40.758 58.075 23.518 1.00 24.05 164 ASP B N 1
ATOM 4873 C CA . ASP B 1 184 ? 41.844 57.161 23.151 1.00 25.00 164 ASP B CA 1
ATOM 4874 C C . ASP B 1 184 ? 42.558 56.639 24.369 1.00 25.32 164 ASP B C 1
ATOM 4875 O O . ASP B 1 184 ? 42.429 57.212 25.452 1.00 25.89 164 ASP B O 1
ATOM 4880 N N . VAL B 1 185 ? 43.280 55.533 24.195 1.00 26.63 165 VAL B N 1
ATOM 4881 C CA . VAL B 1 185 ? 43.990 54.863 25.298 1.00 27.54 165 VAL B CA 1
ATOM 4882 C C . VAL B 1 185 ? 45.127 55.740 25.830 1.00 27.97 165 VAL B C 1
ATOM 4883 O O . VAL B 1 185 ? 45.375 55.785 27.037 1.00 28.99 165 VAL B O 1
ATOM 4887 N N . ASP B 1 186 ? 45.815 56.423 24.926 1.00 27.61 166 ASP B N 1
ATOM 4888 C CA . ASP B 1 186 ? 47.007 57.190 25.268 1.00 28.77 166 ASP B CA 1
ATOM 4889 C C . ASP B 1 186 ? 47.203 58.367 24.290 1.00 28.52 166 ASP B C 1
ATOM 4890 O O . ASP B 1 186 ? 46.364 58.595 23.406 1.00 27.06 166 ASP B O 1
ATOM 4895 N N . GLU B 1 187 ? 48.289 59.119 24.448 1.00 28.74 167 GLU B N 1
ATOM 4896 C CA . GLU B 1 187 ? 48.516 60.304 23.611 1.00 28.92 167 GLU B CA 1
ATOM 4897 C C . GLU B 1 187 ? 48.682 59.980 22.128 1.00 28.12 167 GLU B C 1
ATOM 4898 O O . GLU B 1 187 ? 48.144 60.694 21.269 1.00 26.77 167 GLU B O 1
ATOM 4904 N N . ALA B 1 188 ? 49.423 58.909 21.830 1.00 27.84 168 ALA B N 1
ATOM 4905 C CA . ALA B 1 188 ? 49.623 58.411 20.447 1.00 27.04 168 ALA B CA 1
ATOM 4906 C C . ALA B 1 188 ? 48.308 58.146 19.682 1.00 26.93 168 ALA B C 1
ATOM 4907 O O . ALA B 1 188 ? 48.126 58.601 18.542 1.00 27.33 168 ALA B O 1
ATOM 4909 N N . GLY B 1 189 ? 47.394 57.415 20.304 1.00 26.59 169 GLY B N 1
ATOM 4910 C CA . GLY B 1 189 ? 46.079 57.226 19.733 1.00 25.90 169 GLY B CA 1
ATOM 4911 C C . GLY B 1 189 ? 45.358 58.568 19.592 1.00 25.93 169 GLY B C 1
ATOM 4912 O O . GLY B 1 189 ? 44.694 58.790 18.588 1.00 25.67 169 GLY B O 1
ATOM 4913 N N . ALA B 1 190 ? 45.474 59.456 20.583 1.00 25.36 170 ALA B N 1
ATOM 4914 C CA . ALA B 1 190 ? 44.756 60.750 20.534 1.00 25.51 170 ALA B CA 1
ATOM 4915 C C . ALA B 1 190 ? 45.248 61.629 19.379 1.00 25.00 170 ALA B C 1
ATOM 4916 O O . ALA B 1 190 ? 44.483 62.382 18.787 1.00 24.98 170 ALA B O 1
ATOM 4918 N N . ARG B 1 191 ? 46.538 61.535 19.074 1.00 25.60 171 ARG B N 1
ATOM 4919 C CA . ARG B 1 191 ? 47.119 62.246 17.935 1.00 25.09 171 ARG B CA 1
ATOM 4920 C C . ARG B 1 191 ? 46.556 61.762 16.590 1.00 25.00 171 ARG B C 1
ATOM 4921 O O . ARG B 1 191 ? 46.290 62.575 15.693 1.00 23.12 171 ARG B O 1
ATOM 4929 N N . LYS B 1 192 ? 46.340 60.443 16.464 1.00 24.26 172 LYS B N 1
ATOM 4930 C CA . LYS B 1 192 ? 45.653 59.872 15.298 1.00 24.24 172 LYS B CA 1
ATOM 4931 C C . LYS B 1 192 ? 44.212 60.363 15.192 1.00 23.07 172 LYS B C 1
ATOM 4932 O O . LYS B 1 192 ? 43.761 60.658 14.103 1.00 22.84 172 LYS B O 1
ATOM 4938 N N . SER B 1 193 ? 43.483 60.388 16.311 1.00 22.44 173 SER B N 1
ATOM 4939 C CA . SER B 1 193 ? 42.118 60.940 16.341 1.00 22.22 173 SER B CA 1
ATOM 4940 C C . SER B 1 193 ? 42.075 62.427 15.910 1.00 21.78 173 SER B C 1
ATOM 4941 O O . SER B 1 193 ? 41.195 62.860 15.143 1.00 22.00 173 SER B O 1
ATOM 4944 N N . TYR B 1 194 ? 43.001 63.198 16.447 1.00 21.47 174 TYR B N 1
ATOM 4945 C CA . TYR B 1 194 ? 43.193 64.606 16.097 1.00 21.86 174 TYR B CA 1
ATOM 4946 C C . TYR B 1 194 ? 43.462 64.827 14.598 1.00 21.88 174 TYR B C 1
ATOM 4947 O O . TYR B 1 194 ? 42.855 65.714 13.957 1.00 21.78 174 TYR B O 1
ATOM 4956 N N . ASN B 1 195 ? 44.376 64.044 14.034 1.00 21.51 175 ASN B N 1
ATOM 4957 C CA . ASN B 1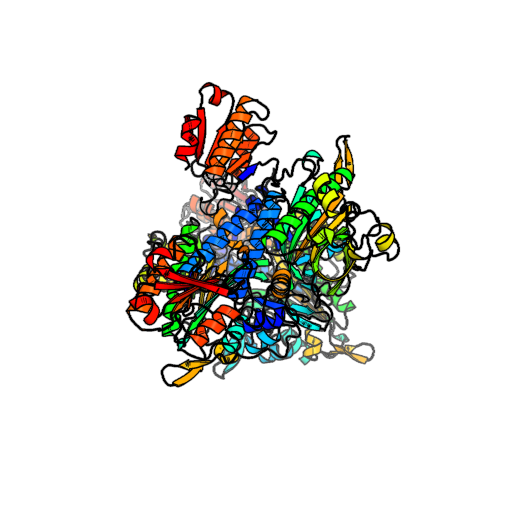 195 ? 44.664 64.140 12.596 1.00 21.35 175 ASN B CA 1
ATOM 4958 C C . ASN B 1 195 ? 43.464 63.920 11.704 1.00 21.34 175 ASN B C 1
ATOM 4959 O O . ASN B 1 195 ? 43.285 64.605 10.693 1.00 20.59 175 ASN B O 1
ATOM 4964 N N . LYS B 1 196 ? 42.618 62.964 12.091 1.00 21.34 176 LYS B N 1
ATOM 4965 C CA . LYS B 1 196 ? 41.381 62.691 11.364 1.00 22.19 176 LYS B CA 1
ATOM 4966 C C . LYS B 1 196 ? 40.468 63.944 11.348 1.00 21.23 176 LYS B C 1
ATOM 4967 O O . LYS B 1 196 ? 39.916 64.296 10.318 1.00 20.77 176 LYS B O 1
ATOM 4973 N N . MET B 1 197 ? 40.316 64.611 12.484 1.00 20.54 177 MET B N 1
ATOM 4974 C CA . MET B 1 197 ? 39.528 65.849 12.562 1.00 20.42 177 MET B CA 1
ATOM 4975 C C . MET B 1 197 ? 40.164 67.003 11.787 1.00 20.54 177 MET B C 1
ATOM 4976 O O . MET B 1 197 ? 39.461 67.751 11.101 1.00 20.34 177 MET B O 1
ATOM 4981 N N . PHE B 1 198 ? 41.482 67.133 11.885 1.00 20.15 178 PHE B N 1
ATOM 4982 C CA . PHE B 1 198 ? 42.239 68.117 11.061 1.00 20.75 178 PHE B CA 1
ATOM 4983 C C . PHE B 1 198 ? 41.890 67.953 9.560 1.00 20.99 178 PHE B C 1
ATOM 4984 O O . PHE B 1 198 ? 41.512 68.906 8.870 1.00 21.70 178 PHE B O 1
ATOM 4992 N N . VAL B 1 199 ? 42.002 66.737 9.047 1.00 21.62 179 VAL B N 1
ATOM 4993 C CA . VAL B 1 199 ? 41.638 66.468 7.658 1.00 21.50 179 VAL B CA 1
ATOM 4994 C C . VAL B 1 199 ? 40.143 66.750 7.397 1.00 22.40 179 VAL B C 1
ATOM 4995 O O . VAL B 1 199 ? 39.821 67.407 6.411 1.00 22.96 179 VAL B O 1
ATOM 4999 N N . ALA B 1 200 ? 39.243 66.279 8.276 1.00 21.92 180 ALA B N 1
ATOM 5000 C CA . ALA B 1 200 ? 37.783 66.563 8.146 1.00 21.28 180 ALA B CA 1
ATOM 5001 C C . ALA B 1 200 ? 37.467 68.055 8.025 1.00 21.29 180 ALA B C 1
ATOM 5002 O O . ALA B 1 200 ? 36.596 68.454 7.224 1.00 20.36 180 ALA B O 1
ATOM 5004 N N . TYR B 1 201 ? 38.184 68.871 8.801 1.00 19.89 181 TYR B N 1
ATOM 5005 C CA . TYR B 1 201 ? 37.983 70.307 8.780 1.00 21.38 181 TYR B CA 1
ATOM 5006 C C . TYR B 1 201 ? 38.440 70.934 7.488 1.00 21.62 181 TYR B C 1
ATOM 5007 O O . TYR B 1 201 ? 37.741 71.808 6.949 1.00 22.41 181 TYR B O 1
ATOM 5016 N N . LEU B 1 202 ? 39.580 70.501 6.964 1.00 20.83 182 LEU B N 1
ATOM 5017 C CA . LEU B 1 202 ? 40.016 71.029 5.660 1.00 21.79 182 LEU B CA 1
ATOM 5018 C C . LEU B 1 202 ? 38.939 70.782 4.602 1.00 22.23 182 LEU B C 1
ATOM 5019 O O . LEU B 1 202 ? 38.583 71.679 3.808 1.00 22.95 182 LEU B O 1
ATO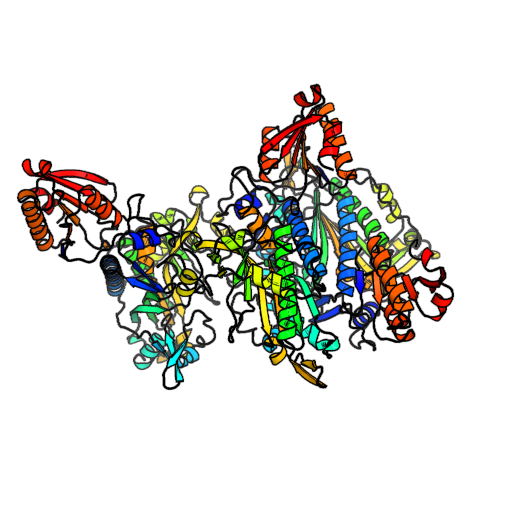M 5024 N N . ARG B 1 203 ? 38.393 69.564 4.605 1.00 22.40 183 ARG B N 1
ATOM 5025 C CA . ARG B 1 203 ? 37.343 69.196 3.649 1.00 22.61 183 ARG B CA 1
ATOM 5026 C C . ARG B 1 203 ? 36.056 69.969 3.917 1.00 22.17 183 ARG B C 1
ATOM 5027 O O . ARG B 1 203 ? 35.417 70.426 2.987 1.00 22.39 183 ARG B O 1
ATOM 5035 N N . THR B 1 204 ? 35.702 70.115 5.190 1.00 21.68 184 THR B N 1
ATOM 5036 C CA . THR B 1 204 ? 34.467 70.808 5.592 1.00 23.38 184 THR B CA 1
ATOM 5037 C C . THR B 1 204 ? 34.412 72.228 5.024 1.00 23.11 184 THR B C 1
ATOM 5038 O O . THR B 1 204 ? 33.442 72.598 4.385 1.00 24.30 184 THR B O 1
ATOM 5042 N N . PHE B 1 205 ? 35.452 73.008 5.270 1.00 22.84 185 PHE B N 1
ATOM 5043 C CA . PHE B 1 205 ? 35.452 74.421 4.903 1.00 23.70 185 PHE B CA 1
ATOM 5044 C C . PHE B 1 205 ? 35.669 74.633 3.418 1.00 24.12 185 PHE B C 1
ATOM 5045 O O . PHE B 1 205 ? 35.111 75.579 2.848 1.00 24.10 185 PHE B O 1
ATOM 5053 N N . ALA B 1 206 ? 36.474 73.766 2.789 1.00 23.49 186 ALA B N 1
ATOM 5054 C CA . ALA B 1 206 ? 36.630 73.801 1.329 1.00 24.19 186 ALA B CA 1
ATOM 5055 C C . ALA B 1 206 ? 35.274 73.564 0.616 1.00 24.86 186 ALA B C 1
ATOM 5056 O O . ALA B 1 206 ? 34.989 74.222 -0.390 1.00 24.20 186 ALA B O 1
ATOM 5058 N N . ARG B 1 207 ? 34.429 72.662 1.160 1.00 25.15 187 ARG B N 1
ATOM 5059 C CA . ARG B 1 207 ? 33.115 72.370 0.576 1.00 25.67 187 ARG B CA 1
ATOM 5060 C C . ARG B 1 207 ? 32.165 73.589 0.655 1.00 26.51 187 ARG B C 1
ATOM 5061 O O . ARG B 1 207 ? 31.186 73.677 -0.104 1.00 26.35 187 ARG B O 1
ATOM 5069 N N . MET B 1 208 ? 32.471 74.535 1.545 1.00 25.64 188 MET B N 1
ATOM 5070 C CA . MET B 1 208 ? 31.662 75.754 1.666 1.00 26.51 188 MET B CA 1
ATOM 5071 C C . MET B 1 208 ? 32.212 76.911 0.847 1.00 27.02 188 MET B C 1
ATOM 5072 O O . MET B 1 208 ? 31.717 78.032 0.958 1.00 27.75 188 MET B O 1
ATOM 5077 N N . GLY B 1 209 ? 33.246 76.650 0.049 1.00 27.16 189 GLY B N 1
ATOM 5078 C CA . GLY B 1 209 ? 33.833 77.700 -0.794 1.00 27.25 189 GLY B CA 1
ATOM 5079 C C . GLY B 1 209 ? 34.753 78.633 -0.030 1.00 27.77 189 GLY B C 1
ATOM 5080 O O . GLY B 1 209 ? 34.972 79.782 -0.448 1.00 28.45 189 GLY B O 1
ATOM 5081 N N . LEU B 1 210 ? 35.298 78.134 1.084 1.00 26.72 190 LEU B N 1
ATOM 5082 C CA . LEU B 1 210 ? 36.141 78.922 1.993 1.00 26.48 190 LEU B CA 1
ATOM 5083 C C . LEU B 1 210 ? 37.575 78.438 2.014 1.00 25.99 190 LEU B C 1
ATOM 5084 O O . LEU B 1 210 ? 37.806 77.255 1.857 1.00 26.54 190 LEU B O 1
ATOM 5089 N N . LYS B 1 211 ? 38.520 79.354 2.273 1.00 26.53 191 LYS B N 1
ATOM 5090 C CA . LYS B 1 211 ? 39.876 78.999 2.723 1.00 26.23 191 LYS B CA 1
ATOM 5091 C C . LYS B 1 211 ? 40.006 79.276 4.211 1.00 26.79 191 LYS B C 1
ATOM 5092 O O . LYS B 1 211 ? 40.385 80.372 4.638 1.00 26.48 191 LYS B O 1
ATOM 5098 N N . ALA B 1 212 ? 39.678 78.273 5.014 1.00 25.99 192 ALA B N 1
ATOM 5099 C CA . ALA B 1 212 ? 39.773 78.394 6.431 1.00 26.32 192 ALA B CA 1
ATOM 5100 C C . ALA B 1 212 ? 41.120 77.781 6.740 1.00 26.04 192 ALA B C 1
ATOM 5101 O O . ALA B 1 212 ? 41.282 76.580 6.691 1.00 27.86 192 ALA B O 1
ATOM 5103 N N . ILE B 1 213 ? 42.099 78.624 7.017 1.00 25.62 193 ILE B N 1
ATOM 5104 C CA . ILE B 1 213 ? 43.488 78.192 7.173 1.00 24.75 193 ILE B CA 1
ATOM 5105 C C . ILE B 1 213 ? 43.767 77.608 8.569 1.00 23.94 193 ILE B C 1
ATOM 5106 O O . ILE B 1 213 ? 43.434 78.266 9.564 1.00 22.93 193 ILE B O 1
ATOM 5111 N N . PRO B 1 214 ? 44.391 76.389 8.654 1.00 23.24 194 PRO B N 1
ATOM 5112 C CA . PRO B 1 214 ? 44.778 75.857 9.955 1.00 23.46 194 PRO B CA 1
ATOM 5113 C C . PRO B 1 214 ? 45.987 76.627 10.467 1.00 24.64 194 PRO B C 1
ATOM 5114 O O . PRO B 1 214 ? 46.917 76.884 9.704 1.00 23.93 194 PRO B O 1
ATOM 5118 N N . MET B 1 215 ? 45.957 77.029 11.732 1.00 24.38 195 MET B N 1
ATOM 5119 C CA . MET B 1 215 ? 47.091 77.784 12.298 1.00 25.60 195 MET B CA 1
ATOM 5120 C C . MET B 1 215 ? 47.329 77.309 13.692 1.00 23.25 195 MET B C 1
ATOM 5121 O O . MET B 1 215 ? 46.375 77.008 14.382 1.00 23.04 195 MET B O 1
ATOM 5126 N N . ARG B 1 216 ? 48.576 77.325 14.150 1.00 22.15 196 ARG B N 1
ATOM 5127 C CA . ARG B 1 216 ? 48.820 76.967 15.549 1.00 21.65 196 ARG B CA 1
ATOM 5128 C C . ARG B 1 216 ? 48.104 77.956 16.479 1.00 21.41 196 ARG B C 1
ATOM 5129 O O . ARG B 1 216 ? 48.019 79.157 16.184 1.00 20.55 196 ARG B O 1
ATOM 5137 N N . ALA B 1 217 ? 47.614 77.444 17.606 1.00 21.86 197 ALA B N 1
ATOM 5138 C CA . ALA B 1 217 ? 46.775 78.213 18.496 1.00 22.78 197 ALA B CA 1
ATOM 5139 C C . ALA B 1 217 ? 47.198 77.990 19.956 1.00 23.23 197 ALA B C 1
ATOM 5140 O O . ALA B 1 217 ? 48.047 77.161 20.235 1.00 23.12 197 ALA B O 1
ATOM 5142 N N . GLU B 1 218 ? 46.554 78.712 20.877 1.00 26.12 198 GLU B N 1
ATOM 5143 C CA . GLU B 1 218 ? 46.861 78.642 22.324 1.00 27.74 198 GLU B CA 1
ATOM 5144 C C . GLU B 1 218 ? 46.898 77.177 22.762 1.00 29.21 198 GLU B C 1
ATOM 5145 O O . GLU B 1 218 ? 45.954 76.430 22.476 1.00 28.50 198 GLU B O 1
ATOM 5151 N N . THR B 1 219 ? 47.956 76.767 23.457 1.00 30.62 199 THR B N 1
ATOM 5152 C CA . THR B 1 219 ? 47.989 75.445 24.079 1.00 34.46 199 THR B CA 1
ATOM 5153 C C . THR B 1 219 ? 47.642 75.544 25.569 1.00 36.69 199 THR B C 1
ATOM 5154 O O . THR B 1 219 ? 47.685 76.630 26.162 1.00 36.24 199 THR B O 1
ATOM 5158 N N . GLY B 1 220 ? 47.343 74.394 26.173 1.00 38.97 200 GLY B N 1
ATOM 5159 C CA . GLY B 1 220 ? 47.159 74.331 27.611 1.00 41.78 200 GLY B CA 1
ATOM 5160 C C . GLY B 1 220 ? 48.465 74.321 28.390 1.00 43.89 200 GLY B C 1
ATOM 5161 O O . GLY B 1 220 ? 49.545 74.461 27.805 1.00 43.26 200 GLY B O 1
ATOM 5162 N N . PRO B 1 221 ? 48.368 74.128 29.723 1.00 46.11 201 PRO B N 1
ATOM 5163 C CA . PRO B 1 221 ? 49.442 74.104 30.722 1.00 47.43 201 PRO B CA 1
ATOM 5164 C C . PRO B 1 221 ? 50.770 73.466 30.283 1.00 48.69 201 PRO B C 1
ATOM 5165 O O . PRO B 1 221 ? 51.828 74.084 30.442 1.00 49.37 201 PRO B O 1
ATOM 5169 N N . ILE B 1 222 ? 50.703 72.241 29.760 1.00 49.67 202 ILE B N 1
ATOM 5170 C CA . ILE B 1 222 ? 51.898 71.472 29.364 1.00 50.25 202 ILE B CA 1
ATOM 5171 C C . ILE B 1 222 ? 52.329 71.712 27.891 1.00 49.41 202 ILE B C 1
ATOM 5172 O O . ILE B 1 222 ? 53.194 70.989 27.364 1.00 49.92 202 ILE B O 1
ATOM 5177 N N . GLY B 1 223 ? 51.731 72.718 27.239 1.00 48.16 203 GLY B N 1
ATOM 5178 C CA . GLY B 1 223 ? 52.085 73.083 25.863 1.00 45.91 203 GLY B CA 1
ATOM 5179 C C . GLY B 1 223 ? 51.849 71.951 24.872 1.00 44.41 203 GLY B C 1
ATOM 5180 O O . GLY B 1 223 ? 50.859 71.208 24.970 1.00 44.63 203 GLY B O 1
ATOM 5181 N N . GLY B 1 224 ? 52.772 71.809 23.929 1.00 42.91 204 GLY B N 1
ATOM 5182 C CA . GLY B 1 224 ? 52.673 70.784 22.898 1.00 41.06 204 GLY B CA 1
ATOM 5183 C C . GLY B 1 224 ? 52.275 71.331 21.533 1.00 39.09 204 GLY B C 1
ATOM 5184 O O . GLY B 1 224 ? 52.276 72.546 21.299 1.00 40.13 204 GLY B O 1
ATOM 5185 N N . ASP B 1 225 ? 51.958 70.422 20.618 1.00 37.01 205 ASP B N 1
ATOM 5186 C CA . ASP B 1 225 ? 51.688 70.783 19.237 1.00 34.85 205 ASP B CA 1
ATOM 5187 C C . ASP B 1 225 ? 50.276 70.400 18.776 1.00 31.92 205 ASP B C 1
ATOM 5188 O O . ASP B 1 225 ? 50.010 70.299 17.572 1.00 31.29 205 ASP B O 1
ATOM 5193 N N . LEU B 1 226 ? 49.372 70.190 19.724 1.00 28.15 206 LEU B N 1
ATOM 5194 C CA . LEU B 1 226 ? 48.042 69.727 19.348 1.00 25.10 206 LEU B CA 1
ATOM 5195 C C . LEU B 1 226 ? 46.966 70.785 19.701 1.00 24.09 206 LEU B C 1
ATOM 5196 O O . LEU B 1 226 ? 46.029 70.518 20.449 1.00 21.24 206 LEU B O 1
ATOM 5201 N N . SER B 1 227 ? 47.139 71.976 19.135 1.00 22.26 207 SER B N 1
ATOM 5202 C CA . SER B 1 227 ? 46.113 73.019 19.164 1.00 22.02 207 SER B CA 1
ATOM 5203 C C . SER B 1 227 ? 46.180 73.787 17.871 1.00 21.34 207 SER B C 1
ATOM 5204 O O . SER B 1 227 ? 47.206 74.416 17.585 1.00 20.49 207 SER B O 1
ATOM 5207 N N . HIS B 1 228 ? 45.079 73.782 17.102 1.00 21.32 208 HIS B N 1
ATOM 5208 C CA . HIS B 1 228 ? 44.995 74.608 15.886 1.00 21.00 208 HIS B CA 1
ATOM 5209 C C . HIS B 1 228 ? 43.637 75.297 15.801 1.00 21.46 208 HIS B C 1
ATOM 5210 O O . HIS B 1 228 ? 42.634 74.786 16.315 1.00 21.14 208 HIS B O 1
ATOM 5217 N N . GLU B 1 229 ? 43.600 76.460 15.155 1.00 21.88 209 GLU B N 1
ATOM 5218 C CA . GLU B 1 229 ? 42.320 77.054 14.757 1.00 22.06 209 GLU B CA 1
ATOM 5219 C C . GLU B 1 229 ? 42.298 77.203 13.264 1.00 22.77 209 GLU B C 1
ATOM 5220 O O . GLU B 1 229 ? 43.332 77.477 12.659 1.00 22.49 209 GLU B O 1
ATOM 5226 N N . PHE B 1 230 ? 41.102 77.070 12.691 1.00 21.99 210 PHE B N 1
ATOM 5227 C CA . PHE B 1 230 ? 40.867 77.236 11.260 1.00 23.12 210 PHE B CA 1
ATOM 5228 C C . PHE B 1 230 ? 40.185 78.576 11.087 1.00 23.03 210 PHE B C 1
ATOM 5229 O O . PHE B 1 230 ? 39.077 78.811 11.603 1.00 22.12 210 PHE B O 1
ATOM 5237 N N . ILE B 1 231 ? 40.868 79.445 10.351 1.00 24.78 211 ILE B N 1
ATOM 5238 C CA . ILE B 1 231 ? 40.566 80.867 10.325 1.00 25.85 211 ILE B CA 1
ATOM 5239 C C . ILE B 1 231 ? 40.375 81.375 8.891 1.00 26.30 211 ILE B C 1
ATOM 5240 O O . ILE B 1 231 ? 41.242 81.225 8.025 1.00 26.94 211 ILE B O 1
ATOM 5245 N N . VAL B 1 232 ? 39.208 81.950 8.646 1.00 26.27 212 VAL B N 1
ATOM 5246 C CA . VAL B 1 232 ? 38.900 82.543 7.357 1.00 26.32 212 VAL B CA 1
ATOM 5247 C C . VAL B 1 232 ? 39.396 83.987 7.405 1.00 26.86 212 VAL B C 1
ATOM 5248 O O . VAL B 1 232 ? 38.975 84.740 8.270 1.00 27.04 212 VAL B O 1
ATOM 5252 N N . LEU B 1 233 ? 40.300 84.361 6.499 1.00 26.73 213 LEU B N 1
ATOM 5253 C CA . LEU B 1 233 ? 40.786 85.733 6.435 1.00 27.79 213 LEU B CA 1
ATOM 5254 C C . LEU B 1 233 ? 39.673 86.676 6.009 1.00 28.96 213 LEU B C 1
ATOM 5255 O O . LEU B 1 233 ? 38.879 86.363 5.099 1.00 28.97 213 LEU B O 1
ATOM 5260 N N . ALA B 1 234 ? 39.579 87.797 6.705 1.00 30.26 214 ALA B N 1
ATOM 5261 C CA . ALA B 1 234 ? 38.556 88.808 6.429 1.00 33.24 214 ALA B CA 1
ATOM 5262 C C . ALA B 1 234 ? 38.899 90.053 7.234 1.00 34.57 214 ALA B C 1
ATOM 5263 O O . ALA B 1 234 ? 39.300 89.940 8.406 1.00 35.39 214 ALA B O 1
ATOM 5265 N N . GLU B 1 235 ? 38.775 91.224 6.598 1.00 36.73 215 GLU B N 1
ATOM 5266 C CA . GLU B 1 235 ? 39.087 92.544 7.227 1.00 39.55 215 GLU B CA 1
ATOM 5267 C C . GLU B 1 235 ? 38.484 92.732 8.616 1.00 38.42 215 GLU B C 1
ATOM 5268 O O . GLU B 1 235 ? 39.125 93.282 9.532 1.00 37.87 215 GLU B O 1
ATOM 5274 N N . THR B 1 236 ? 37.240 92.269 8.758 1.00 37.53 216 THR B N 1
ATOM 5275 C CA . THR B 1 236 ? 36.413 92.546 9.930 1.00 37.78 216 THR B CA 1
ATOM 5276 C C . THR B 1 236 ? 36.496 91.477 11.023 1.00 37.33 216 THR B C 1
ATOM 5277 O O . THR B 1 236 ? 35.753 91.539 12.009 1.00 38.64 216 THR B O 1
ATOM 5281 N N . GLY B 1 237 ? 37.375 90.492 10.843 1.00 36.42 217 GLY B N 1
ATOM 5282 C CA . GLY B 1 237 ? 37.557 89.436 11.818 1.00 34.77 217 GLY B CA 1
ATOM 5283 C C . GLY B 1 237 ? 38.241 89.830 13.119 1.00 34.80 217 GLY B C 1
ATOM 5284 O O . GLY B 1 237 ? 39.077 90.729 13.155 1.00 34.82 217 GLY B O 1
ATOM 5285 N N . GLU B 1 238 ? 37.910 89.106 14.184 1.00 33.68 218 GLU B N 1
ATOM 5286 C CA . GLU B 1 238 ? 38.419 89.394 15.498 1.00 33.04 218 GLU B CA 1
ATOM 5287 C C . GLU B 1 238 ? 39.700 88.667 15.881 1.00 32.34 218 GLU B C 1
ATOM 5288 O O . GLU B 1 238 ? 40.314 88.989 16.918 1.00 32.60 218 GLU B O 1
ATOM 5294 N N . SER B 1 239 ? 40.124 87.711 15.059 1.00 30.16 219 SER B N 1
ATOM 5295 C CA . SER B 1 239 ? 41.385 87.006 15.310 1.00 28.49 219 SER B CA 1
ATOM 5296 C C . SER B 1 239 ? 42.520 87.696 14.549 1.00 27.54 219 SER B C 1
ATOM 5297 O O . SER B 1 239 ? 42.401 87.937 13.348 1.00 26.96 219 SER B O 1
ATOM 5300 N N . GLY B 1 240 ? 43.607 87.995 15.244 1.00 24.52 220 GLY B N 1
ATOM 5301 C CA . GLY B 1 240 ? 44.821 88.451 14.590 1.00 23.58 220 GLY B CA 1
ATOM 5302 C C . GLY B 1 240 ? 45.716 87.269 14.294 1.00 23.10 220 GLY B C 1
ATOM 5303 O O . GLY B 1 240 ? 45.913 86.407 15.143 1.00 23.94 220 GLY B O 1
ATOM 5304 N N . VAL B 1 241 ? 46.212 87.204 13.060 1.00 22.48 221 VAL B N 1
ATOM 5305 C CA . VAL B 1 241 ? 46.978 86.068 12.588 1.00 22.93 221 VAL B CA 1
ATOM 5306 C C . VAL B 1 241 ? 48.243 86.502 11.844 1.00 23.18 221 VAL B C 1
ATOM 5307 O O . VAL B 1 241 ? 48.295 87.612 11.324 1.00 22.05 221 VAL B O 1
ATOM 5311 N N . TYR B 1 242 ? 49.244 85.603 11.826 1.00 22.46 222 TYR B N 1
ATOM 5312 C CA . TYR B 1 242 ? 50.543 85.813 11.228 1.00 23.13 222 TYR B CA 1
ATOM 5313 C C . TYR B 1 242 ? 50.893 84.531 10.448 1.00 23.60 222 TYR B C 1
ATOM 5314 O O . TYR B 1 242 ? 51.077 83.463 11.050 1.00 22.28 222 TYR B O 1
ATOM 5323 N N . ILE B 1 243 ? 50.982 84.649 9.111 1.00 23.67 223 ILE B N 1
ATOM 5324 C CA . ILE B 1 243 ? 51.117 83.474 8.225 1.00 23.08 223 ILE B CA 1
ATOM 5325 C C . ILE B 1 243 ? 52.099 83.732 7.099 1.00 23.59 223 ILE B C 1
ATOM 5326 O O . ILE B 1 243 ? 52.398 84.872 6.760 1.00 22.56 223 ILE B O 1
ATOM 5331 N N . ASP B 1 244 ? 52.638 82.639 6.590 1.00 23.19 224 ASP B N 1
ATOM 5332 C CA . ASP B 1 244 ? 53.310 82.610 5.312 1.00 24.79 224 ASP B CA 1
ATOM 5333 C C . ASP B 1 244 ? 52.187 82.463 4.280 1.00 24.99 224 ASP B C 1
ATOM 5334 O O . ASP B 1 244 ? 51.398 81.520 4.335 1.00 24.65 224 ASP B O 1
ATOM 5339 N N . ARG B 1 245 ? 52.116 83.416 3.360 1.00 26.10 225 ARG B N 1
ATOM 5340 C CA . ARG B 1 245 ? 51.112 83.401 2.274 1.00 28.38 225 ARG B CA 1
ATOM 5341 C C . ARG B 1 245 ? 51.032 82.088 1.460 1.00 27.48 225 ARG B C 1
ATOM 5342 O O . ARG B 1 245 ? 49.971 81.789 0.893 1.00 27.55 225 ARG B O 1
ATOM 5350 N N . ASP B 1 246 ? 52.128 81.318 1.409 1.00 25.81 226 ASP B N 1
ATOM 5351 C CA . ASP B 1 246 ? 52.113 80.007 0.781 1.00 26.71 226 ASP B CA 1
ATOM 5352 C C . ASP B 1 246 ? 50.998 79.054 1.298 1.00 26.44 226 ASP B C 1
ATOM 5353 O O . ASP B 1 246 ? 50.462 78.240 0.528 1.00 26.98 226 ASP B O 1
ATOM 5358 N N . VAL B 1 247 ? 50.614 79.162 2.569 1.00 25.99 227 VAL B N 1
ATOM 5359 C CA . VAL B 1 247 ? 49.590 78.268 3.142 1.00 26.04 227 VAL B CA 1
ATOM 5360 C C . VAL B 1 247 ? 48.228 78.400 2.408 1.00 27.20 227 VAL B C 1
ATOM 5361 O O . VAL B 1 247 ? 47.350 77.523 2.501 1.00 27.19 227 VAL B O 1
ATOM 5365 N N . LEU B 1 248 ? 48.074 79.512 1.687 1.00 27.56 228 LEU B N 1
ATOM 5366 C CA . LEU B 1 248 ? 46.814 79.865 1.035 1.00 28.47 228 LEU B CA 1
ATOM 5367 C C . LEU B 1 248 ? 46.564 79.066 -0.251 1.00 28.95 228 LEU B C 1
ATOM 5368 O O . LEU B 1 248 ? 45.463 79.114 -0.796 1.00 29.53 228 LEU B O 1
ATOM 5373 N N . ASN B 1 249 ? 47.593 78.360 -0.734 1.00 29.59 229 ASN B N 1
ATOM 5374 C CA . ASN B 1 249 ? 47.530 77.599 -1.989 1.00 30.50 229 ASN B CA 1
ATOM 5375 C C . ASN B 1 249 ? 47.747 76.076 -1.826 1.00 30.42 229 ASN B C 1
ATOM 5376 O O . ASN B 1 249 ? 48.116 75.409 -2.794 1.00 30.07 229 ASN B O 1
ATOM 5381 N N . LEU B 1 250 ? 47.558 75.523 -0.623 1.00 29.64 230 LEU B N 1
ATOM 5382 C CA . LEU B 1 250 ? 47.838 74.090 -0.410 1.00 29.24 230 LEU B CA 1
ATOM 5383 C C . LEU B 1 250 ? 46.641 73.216 -0.798 1.00 29.77 230 LEU B C 1
ATOM 5384 O O . LEU B 1 250 ? 45.516 73.710 -0.833 1.00 29.62 230 LEU B O 1
ATOM 5389 N N . PRO B 1 251 ? 46.887 71.921 -1.123 1.00 30.47 231 PRO B N 1
ATOM 5390 C CA . PRO B 1 251 ? 45.786 71.076 -1.630 1.00 30.61 231 PRO B CA 1
ATOM 5391 C C . PRO B 1 251 ? 44.962 70.386 -0.555 1.00 30.19 231 PRO B C 1
ATOM 5392 O O . PRO B 1 251 ? 45.505 69.794 0.367 1.00 31.23 231 PRO B O 1
ATOM 5396 N N . VAL B 1 252 ? 43.649 70.457 -0.700 1.00 30.67 232 VAL B N 1
ATOM 5397 C CA . VAL B 1 252 ? 42.712 69.856 0.248 1.00 30.91 232 VAL B CA 1
ATOM 5398 C C . VAL B 1 252 ? 42.474 68.389 -0.152 1.00 31.26 232 VAL B C 1
ATOM 5399 O O . VAL B 1 252 ? 42.203 68.109 -1.327 1.00 30.69 232 VAL B O 1
ATOM 5403 N N . PRO B 1 253 ? 42.603 67.447 0.806 1.00 31.65 233 PRO B N 1
ATOM 5404 C CA . PRO B 1 253 ? 42.352 66.028 0.478 1.00 31.76 233 PRO B CA 1
ATOM 5405 C C . PRO B 1 253 ? 40.981 65.796 -0.125 1.00 32.60 233 P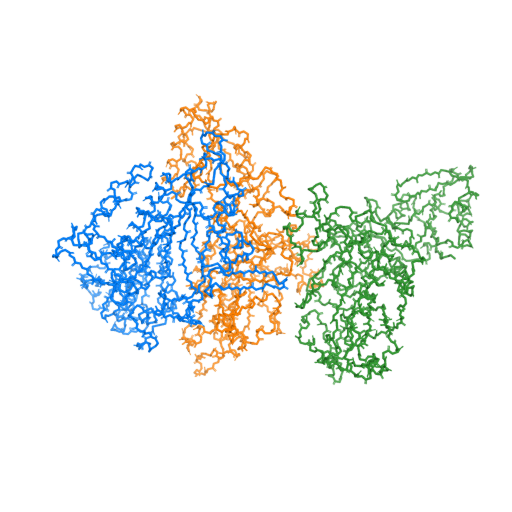RO B C 1
ATOM 5406 O O . PRO B 1 253 ? 40.006 66.429 0.303 1.00 31.81 233 PRO B O 1
ATOM 5410 N N . ASP B 1 254 ? 40.885 64.890 -1.095 1.00 33.07 234 ASP B N 1
ATOM 5411 C CA . ASP B 1 254 ? 39.597 64.644 -1.732 1.00 34.73 234 ASP B CA 1
ATOM 5412 C C . ASP B 1 254 ? 38.746 63.711 -0.878 1.00 35.57 234 ASP B C 1
ATOM 5413 O O . ASP B 1 254 ? 39.179 63.299 0.202 1.00 35.35 234 ASP B O 1
ATOM 5418 N N . GLU B 1 255 ? 37.542 63.384 -1.351 1.00 36.92 235 GLU B N 1
ATOM 5419 C CA . GLU B 1 255 ? 36.577 62.575 -0.578 1.00 38.93 235 GLU B CA 1
ATOM 5420 C C . GLU B 1 255 ? 37.000 61.117 -0.355 1.00 38.18 235 GLU B C 1
ATOM 5421 O O . GLU B 1 255 ? 36.413 60.411 0.472 1.00 38.53 235 GLU B O 1
ATOM 5427 N N . ASN B 1 256 ? 38.006 60.665 -1.096 1.00 38.11 236 ASN B N 1
ATOM 5428 C CA . ASN B 1 256 ? 38.500 59.295 -0.958 1.00 37.90 236 ASN B CA 1
ATOM 5429 C C . ASN B 1 256 ? 39.669 59.143 0.018 1.00 37.05 236 ASN B C 1
ATOM 5430 O O . ASN B 1 256 ? 40.328 58.102 0.043 1.00 37.27 236 ASN B O 1
ATOM 5435 N N . VAL B 1 257 ? 39.939 60.179 0.808 1.00 35.69 237 VAL B N 1
ATOM 5436 C CA . VAL B 1 257 ? 41.028 60.121 1.771 1.00 34.33 237 VAL B CA 1
ATOM 5437 C C . VAL B 1 257 ? 40.840 58.902 2.697 1.00 34.10 237 VAL B C 1
ATOM 5438 O O . VAL B 1 257 ? 39.732 58.634 3.172 1.00 33.83 237 VAL B O 1
ATOM 5442 N N . ASP B 1 258 ? 41.901 58.128 2.916 1.00 33.82 238 ASP B N 1
ATOM 5443 C CA . ASP B 1 258 ? 41.769 56.944 3.793 1.00 33.60 238 ASP B CA 1
ATOM 5444 C C . ASP B 1 258 ? 41.945 57.308 5.258 1.00 32.35 238 ASP B C 1
ATOM 5445 O O . ASP B 1 258 ? 43.068 57.462 5.746 1.00 31.71 238 ASP B O 1
ATOM 5450 N N . TYR B 1 259 ? 40.816 57.448 5.958 1.00 31.59 239 TYR B N 1
ATOM 5451 C CA . TYR B 1 259 ? 40.816 57.895 7.347 1.00 30.83 239 TYR B CA 1
ATOM 5452 C C . TYR B 1 259 ? 41.431 56.896 8.338 1.00 31.72 239 TYR B C 1
ATOM 5453 O O . TYR B 1 259 ? 41.831 57.271 9.451 1.00 31.22 239 TYR B O 1
ATOM 5462 N N . ASP B 1 260 ? 41.537 55.633 7.922 1.00 32.40 240 ASP B N 1
ATOM 5463 C CA . ASP B 1 260 ? 42.212 54.619 8.732 1.00 33.48 240 ASP B CA 1
ATOM 5464 C C . ASP B 1 260 ? 43.728 54.503 8.459 1.00 33.25 240 ASP B C 1
ATOM 5465 O O . ASP B 1 260 ? 44.418 53.772 9.152 1.00 33.26 240 ASP B O 1
ATOM 5470 N N . GLY B 1 261 ? 44.242 55.265 7.488 1.00 33.35 241 GLY B N 1
ATOM 5471 C CA . GLY B 1 261 ? 45.675 55.272 7.150 1.00 32.70 241 GLY B CA 1
ATOM 5472 C C . GLY B 1 261 ? 46.532 56.298 7.894 1.00 32.73 241 GLY B C 1
ATOM 5473 O O . GLY B 1 261 ? 46.099 56.904 8.866 1.00 32.22 241 GLY B O 1
ATOM 5474 N N . ASP B 1 262 ? 47.775 56.465 7.453 1.00 31.91 242 ASP B N 1
ATOM 5475 C CA . ASP B 1 262 ? 48.653 57.481 8.016 1.00 32.35 242 ASP B CA 1
ATOM 5476 C C . ASP B 1 262 ? 48.250 58.812 7.395 1.00 30.77 242 ASP B C 1
ATOM 5477 O O . ASP B 1 262 ? 48.416 59.006 6.183 1.00 31.35 242 ASP B O 1
ATOM 5482 N N . LEU B 1 263 ? 47.682 59.708 8.201 1.00 28.83 243 LEU B N 1
ATOM 5483 C CA . LEU B 1 263 ? 47.383 61.056 7.705 1.00 27.43 243 LEU B CA 1
ATOM 5484 C C . LEU B 1 263 ? 48.507 62.056 7.951 1.00 27.32 243 LEU B C 1
ATOM 5485 O O . LEU B 1 263 ? 48.368 63.228 7.577 1.00 25.46 243 LEU B O 1
ATOM 5490 N N . THR B 1 264 ? 49.600 61.596 8.568 1.00 27.11 244 THR B N 1
ATOM 5491 C CA . THR B 1 264 ? 50.747 62.460 8.904 1.00 28.87 244 THR B CA 1
ATOM 5492 C C . THR B 1 264 ? 51.277 63.261 7.708 1.00 29.46 244 THR B C 1
ATOM 5493 O O . THR B 1 264 ? 51.572 64.430 7.871 1.00 30.34 244 THR B O 1
ATOM 5497 N N . PRO B 1 265 ? 51.374 62.651 6.498 1.00 30.02 245 PRO B N 1
ATOM 5498 C CA . PRO B 1 265 ? 51.809 63.461 5.344 1.00 29.69 245 PRO B CA 1
ATOM 5499 C C . PRO B 1 265 ? 50.898 64.668 5.006 1.00 29.69 245 PRO B C 1
ATOM 5500 O O . PRO B 1 265 ? 51.383 65.688 4.556 1.00 28.83 245 PRO B O 1
ATOM 5504 N N . ILE B 1 266 ? 49.587 64.542 5.197 1.00 29.16 246 ILE B N 1
ATOM 5505 C CA . ILE B 1 266 ? 48.664 65.668 4.943 1.00 28.45 246 ILE B CA 1
ATOM 5506 C C . ILE B 1 266 ? 48.880 66.771 6.001 1.00 28.40 246 ILE B C 1
ATOM 5507 O O . ILE B 1 266 ? 48.971 67.958 5.670 1.00 27.73 246 ILE B O 1
ATOM 5512 N N . ILE B 1 267 ? 48.969 66.365 7.268 1.00 27.92 247 ILE B N 1
ATOM 5513 C CA . ILE B 1 267 ? 49.167 67.314 8.361 1.00 27.45 247 ILE B CA 1
ATOM 5514 C C . ILE B 1 267 ? 50.508 68.023 8.198 1.00 27.37 247 ILE B C 1
ATOM 5515 O O . ILE B 1 267 ? 50.588 69.236 8.298 1.00 26.56 247 ILE B O 1
ATOM 5520 N N . LYS B 1 268 ? 51.559 67.248 7.971 1.00 27.32 248 LYS B N 1
ATOM 5521 C CA . LYS B 1 268 ? 52.869 67.809 7.688 1.00 28.66 248 LYS B CA 1
ATOM 5522 C C . LYS B 1 268 ? 52.821 68.864 6.568 1.00 27.28 248 LYS B C 1
ATOM 5523 O O . LYS B 1 268 ? 53.352 69.949 6.734 1.00 27.13 248 LYS B O 1
ATOM 5529 N N . GLN B 1 269 ? 52.218 68.557 5.423 1.00 26.56 249 GLN B N 1
ATOM 5530 C CA . GLN B 1 269 ? 52.111 69.551 4.377 1.00 27.06 249 GLN B CA 1
ATOM 5531 C C . GLN B 1 269 ? 51.398 70.849 4.828 1.00 26.87 249 GLN B C 1
ATOM 5532 O O . GLN B 1 269 ? 51.817 71.961 4.479 1.00 25.56 249 GLN B O 1
ATOM 5538 N N . TRP B 1 270 ? 50.310 70.697 5.578 1.00 26.70 250 TRP B N 1
ATOM 5539 C CA . TRP B 1 270 ? 49.524 71.865 6.034 1.00 26.27 250 TRP B CA 1
ATOM 5540 C C . TRP B 1 270 ? 50.121 72.573 7.246 1.00 26.21 250 TRP B C 1
ATOM 5541 O O . TRP B 1 270 ? 49.591 73.606 7.680 1.00 27.87 250 TRP B O 1
ATOM 5552 N N . THR B 1 271 ? 51.211 72.027 7.786 1.00 26.40 251 THR B N 1
ATOM 5553 C CA . THR B 1 271 ? 51.940 72.639 8.920 1.00 26.70 251 THR B CA 1
ATOM 5554 C C . THR B 1 271 ? 53.424 72.855 8.602 1.00 27.64 251 THR B C 1
ATOM 5555 O O . THR B 1 271 ? 54.235 73.081 9.502 1.00 27.52 251 THR B O 1
ATOM 5559 N N . SER B 1 272 ? 53.764 72.801 7.315 1.00 28.10 252 SER B N 1
ATOM 5560 C CA . SER B 1 272 ? 55.144 72.950 6.883 1.00 29.23 252 SER B CA 1
ATOM 5561 C C . SER B 1 272 ? 55.546 74.419 6.749 1.00 28.85 252 SER B C 1
ATOM 5562 O O . SER B 1 272 ? 56.747 74.722 6.740 1.00 29.60 252 SER B O 1
ATOM 5565 N N . VAL B 1 273 ? 54.572 75.328 6.629 1.00 27.02 253 VAL B N 1
ATOM 5566 C CA . VAL B 1 273 ? 54.884 76.767 6.639 1.00 26.05 253 VAL B CA 1
ATOM 5567 C C . VAL B 1 273 ? 54.297 77.431 7.889 1.00 25.06 253 VAL B C 1
ATOM 5568 O O . VAL B 1 273 ? 53.336 76.922 8.486 1.00 25.02 253 VAL B O 1
ATOM 5572 N N . TYR B 1 274 ? 54.878 78.562 8.275 1.00 23.94 254 TYR B N 1
ATOM 5573 C CA . TYR B 1 274 ? 54.455 79.300 9.477 1.00 21.15 254 TYR B CA 1
ATOM 5574 C C . TYR B 1 274 ? 53.019 79.759 9.366 1.00 20.00 254 TYR B C 1
ATOM 5575 O O . TYR B 1 274 ? 52.622 80.361 8.373 1.00 19.04 254 TYR B O 1
ATOM 5584 N N . ALA B 1 275 ? 52.226 79.479 10.411 1.00 19.54 255 ALA B N 1
ATOM 5585 C CA . ALA B 1 275 ? 50.865 79.972 10.493 1.00 19.52 255 ALA B CA 1
ATOM 5586 C C . ALA B 1 275 ? 50.532 79.924 11.987 1.00 19.28 255 ALA B C 1
ATOM 5587 O O . ALA B 1 275 ? 50.565 78.843 12.582 1.00 18.48 255 ALA B O 1
ATOM 5589 N N . ALA B 1 276 ? 50.263 81.082 12.587 1.00 19.39 256 ALA B N 1
ATOM 5590 C CA . ALA B 1 276 ? 49.967 81.150 14.030 1.00 19.37 256 ALA B CA 1
ATOM 5591 C C . ALA B 1 276 ? 48.969 82.251 14.313 1.00 20.31 256 ALA B C 1
ATOM 5592 O O . ALA B 1 276 ? 49.047 83.316 13.708 1.00 20.79 256 ALA B O 1
ATOM 5594 N N . THR B 1 277 ? 48.085 82.027 15.288 1.00 20.87 257 THR B N 1
ATOM 5595 C CA . THR B 1 277 ? 47.256 83.111 15.813 1.00 21.10 257 THR B CA 1
ATOM 5596 C C . THR B 1 277 ? 48.102 83.981 16.729 1.00 21.36 257 THR B C 1
ATOM 5597 O O . THR B 1 277 ? 49.187 83.568 17.176 1.00 20.09 257 THR B O 1
ATOM 5601 N N . GLU B 1 278 ? 47.603 85.191 17.015 1.00 20.55 258 GLU B N 1
ATOM 5602 C CA . GLU B 1 278 ? 48.286 86.124 17.920 1.00 21.09 258 GLU B CA 1
ATOM 5603 C C . GLU B 1 278 ? 48.618 85.508 19.280 1.00 21.41 258 GLU B C 1
ATOM 5604 O O . GLU B 1 278 ? 49.591 85.925 19.934 1.00 21.08 258 GLU B O 1
ATOM 5610 N N . ASP B 1 279 ? 47.839 84.493 19.699 1.00 21.44 259 ASP B N 1
ATOM 5611 C CA . ASP B 1 279 ? 47.999 83.910 21.052 1.00 21.90 259 ASP B CA 1
ATOM 5612 C C . ASP B 1 279 ? 49.322 83.172 21.179 1.00 22.33 259 ASP B C 1
ATOM 5613 O O . ASP B 1 279 ? 49.874 83.071 22.276 1.00 22.08 259 ASP B O 1
ATOM 5618 N N . VAL B 1 280 ? 49.858 82.675 20.059 1.00 21.83 260 VAL B N 1
ATOM 5619 C CA . VAL B 1 280 ? 51.110 81.883 20.088 1.00 21.87 260 VAL B CA 1
ATOM 5620 C C . VAL B 1 280 ? 52.199 82.395 19.117 1.00 22.16 260 VAL B C 1
ATOM 5621 O O . VAL B 1 280 ? 53.308 81.846 19.056 1.00 21.82 260 VAL B O 1
ATOM 5625 N N . HIS B 1 281 ? 51.852 83.424 18.351 1.00 22.86 261 HIS B N 1
ATOM 5626 C CA . HIS B 1 281 ? 52.784 84.032 17.400 1.00 23.40 261 HIS B CA 1
ATOM 5627 C C . HIS B 1 281 ? 54.095 84.398 18.103 1.00 24.03 261 HIS B C 1
ATOM 5628 O O . HIS B 1 281 ? 54.080 84.890 19.237 1.00 24.54 261 HIS B O 1
ATOM 5635 N N . GLU B 1 282 ? 55.227 84.084 17.470 1.00 24.51 262 GLU B N 1
ATOM 5636 C CA . GLU B 1 282 ? 56.522 84.565 17.938 1.00 25.58 262 GLU B CA 1
ATOM 5637 C C . GLU B 1 282 ? 57.294 85.261 16.801 1.00 25.29 262 GLU B C 1
ATOM 5638 O O . GLU B 1 282 ? 57.726 84.600 15.850 1.00 24.51 262 GLU B O 1
ATOM 5644 N N . PRO B 1 283 ? 57.457 86.601 16.908 1.00 25.60 263 PRO B N 1
ATOM 5645 C CA . PRO B 1 283 ? 58.106 87.406 15.867 1.00 25.23 263 PRO B CA 1
ATOM 5646 C C . PRO B 1 283 ? 59.431 86.828 15.362 1.00 25.43 263 PRO B C 1
ATOM 5647 O O . PRO B 1 283 ? 59.649 86.770 14.155 1.00 25.28 263 PRO B O 1
ATOM 5651 N N . ALA B 1 284 ? 60.316 86.418 16.267 1.00 25.45 264 ALA B N 1
ATOM 5652 C CA . ALA B 1 284 ? 61.627 85.897 15.857 1.00 25.76 264 ALA B CA 1
ATOM 5653 C C . ALA B 1 284 ? 61.475 84.708 14.922 1.00 25.96 264 ALA B C 1
ATOM 5654 O O . ALA B 1 284 ? 62.082 84.681 13.841 1.00 26.46 264 ALA B O 1
ATOM 5656 N N . ARG B 1 285 ? 60.656 83.728 15.328 1.00 25.96 265 ARG B N 1
ATOM 5657 C CA . ARG B 1 285 ? 60.437 82.519 14.550 1.00 25.43 265 ARG B CA 1
ATOM 5658 C C . ARG B 1 285 ? 59.817 82.886 13.180 1.00 25.61 265 ARG B C 1
ATOM 5659 O O . ARG B 1 285 ? 60.238 82.367 12.158 1.00 25.81 265 ARG B O 1
ATOM 5667 N N . TYR B 1 286 ? 58.803 83.749 13.183 1.00 24.94 266 TYR B N 1
ATOM 5668 C CA . TYR B 1 286 ? 58.163 84.253 11.974 1.00 26.43 266 TYR B CA 1
ATOM 5669 C C . TYR B 1 286 ? 59.194 84.809 10.986 1.00 27.60 266 TYR B C 1
ATOM 5670 O O . TYR B 1 286 ? 59.238 84.405 9.818 1.00 27.84 266 TYR B O 1
ATOM 5679 N N . GLU B 1 287 ? 60.042 85.717 11.478 1.00 27.96 267 GLU B N 1
ATOM 5680 C CA . GLU B 1 287 ? 60.996 86.408 10.625 1.00 29.39 267 GLU B CA 1
ATOM 5681 C C . GLU B 1 287 ? 61.973 85.406 10.065 1.00 29.30 267 GLU B C 1
ATOM 5682 O O . GLU B 1 287 ? 62.376 85.519 8.909 1.00 29.84 267 GLU B O 1
ATOM 5688 N N . SER B 1 288 ? 62.285 84.387 10.866 1.00 29.17 268 SER B N 1
ATOM 5689 C CA . SER B 1 288 ? 63.211 83.315 10.489 1.00 29.69 268 SER B CA 1
ATOM 5690 C C . SER B 1 288 ? 62.624 82.302 9.488 1.00 29.20 268 SER B C 1
ATOM 5691 O O . SER B 1 288 ? 63.313 81.825 8.599 1.00 29.23 268 SER B O 1
ATOM 5694 N N . GLU B 1 289 ? 61.352 81.968 9.632 1.00 27.73 269 GLU B N 1
ATOM 5695 C CA . GLU B 1 289 ? 60.761 80.972 8.768 1.00 28.08 269 GLU B CA 1
ATOM 5696 C C . GLU B 1 289 ? 60.061 81.620 7.556 1.00 27.34 269 GLU B C 1
ATOM 5697 O O . GLU B 1 289 ? 59.807 80.939 6.569 1.00 28.45 269 GLU B O 1
ATOM 5703 N N . VAL B 1 290 ? 59.680 82.890 7.640 1.00 26.20 270 VAL B N 1
ATOM 5704 C CA . VAL B 1 290 ? 58.914 83.489 6.531 1.00 24.68 270 VAL B CA 1
ATOM 5705 C C . VAL B 1 290 ? 59.720 84.572 5.766 1.00 25.14 270 VAL B C 1
ATOM 5706 O O . VAL B 1 290 ? 60.080 85.598 6.341 1.00 24.61 270 VAL B O 1
ATOM 5710 N N . PRO B 1 291 ? 60.000 84.341 4.460 1.00 26.14 271 PRO B N 1
ATOM 5711 C CA . PRO B 1 291 ? 60.618 85.412 3.659 1.00 25.87 271 PRO B CA 1
ATOM 5712 C C . PRO B 1 291 ? 59.756 86.663 3.743 1.00 26.00 271 PRO B C 1
ATOM 5713 O O . PRO B 1 291 ? 58.517 86.535 3.742 1.00 25.03 271 PRO B O 1
ATOM 5717 N N . GLU B 1 292 ? 60.381 87.845 3.817 1.00 26.10 272 GLU B N 1
ATOM 5718 C CA . GLU B 1 292 ? 59.687 89.106 4.109 1.00 27.48 272 GLU B CA 1
ATOM 5719 C C . GLU B 1 292 ? 58.445 89.317 3.238 1.00 27.03 272 GLU B C 1
ATOM 5720 O O . GLU B 1 292 ? 57.398 89.731 3.740 1.00 25.79 272 GLU B O 1
ATOM 5726 N N . ALA B 1 293 ? 58.561 89.006 1.945 1.00 26.50 273 ALA B N 1
ATOM 5727 C CA . ALA B 1 293 ? 57.468 89.272 0.989 1.00 27.40 273 ALA B CA 1
ATOM 5728 C C . ALA B 1 293 ? 56.303 88.293 1.137 1.00 27.08 273 ALA B C 1
ATOM 5729 O O . ALA B 1 293 ? 55.211 88.525 0.570 1.00 26.70 273 ALA B O 1
ATOM 5731 N N . ASN B 1 294 ? 56.530 87.219 1.892 1.00 26.26 274 ASN B N 1
ATOM 5732 C CA . ASN B 1 294 ? 55.499 86.187 2.135 1.00 27.20 274 ASN B CA 1
ATOM 5733 C C . ASN B 1 294 ? 54.705 86.385 3.409 1.00 26.37 274 ASN B C 1
ATOM 5734 O O . ASN B 1 294 ? 53.694 85.696 3.645 1.00 26.11 274 ASN B O 1
ATOM 5739 N N . ARG B 1 295 ? 55.165 87.339 4.210 1.00 25.82 275 ARG B N 1
ATOM 5740 C CA . ARG B 1 295 ? 54.614 87.604 5.529 1.00 26.06 275 ARG B CA 1
ATOM 5741 C C . ARG B 1 295 ? 53.287 88.311 5.396 1.00 26.25 275 ARG B C 1
ATOM 5742 O O . ARG B 1 295 ? 53.181 89.326 4.710 1.00 25.64 275 ARG B O 1
ATOM 5750 N N . LEU B 1 296 ? 52.267 87.766 6.045 1.00 26.62 276 LEU B N 1
ATOM 5751 C CA . LEU B 1 296 ? 50.978 88.416 6.022 1.00 27.89 276 LEU B CA 1
ATOM 5752 C C . LEU B 1 296 ? 50.442 88.425 7.450 1.00 27.93 276 LEU B C 1
ATOM 5753 O O . LEU B 1 296 ? 50.171 87.368 8.030 1.00 26.68 276 LEU B O 1
ATOM 5758 N N . ASN B 1 297 ? 50.291 89.621 8.004 1.00 28.41 277 ASN B N 1
ATOM 5759 C CA . ASN B 1 297 ? 49.611 89.797 9.288 1.00 28.88 277 ASN B CA 1
ATOM 5760 C C . ASN B 1 297 ? 48.263 90.403 8.971 1.00 29.22 277 ASN B C 1
ATOM 5761 O O . ASN B 1 297 ? 48.174 91.521 8.443 1.00 29.40 277 ASN B O 1
ATOM 5766 N N . THR B 1 298 ? 47.199 89.675 9.267 1.00 29.39 278 THR B N 1
ATOM 5767 C CA . THR B 1 298 ? 45.874 90.198 8.964 1.00 29.67 278 THR B CA 1
ATOM 5768 C C . THR B 1 298 ? 44.851 89.695 9.976 1.00 28.79 278 THR B C 1
ATOM 5769 O O . THR B 1 298 ? 45.219 89.046 10.930 1.00 29.54 278 THR B O 1
ATOM 5773 N N . ARG B 1 299 ? 43.592 90.059 9.776 1.00 28.04 279 ARG B N 1
ATOM 5774 C CA . ARG B 1 299 ? 42.485 89.646 10.626 1.00 28.46 279 ARG B CA 1
ATOM 5775 C C . ARG B 1 299 ? 41.787 88.404 10.035 1.00 27.55 279 ARG B C 1
ATOM 5776 O O . ARG B 1 299 ? 41.833 88.186 8.829 1.00 27.47 279 ARG B O 1
ATOM 5784 N N . GLY B 1 300 ? 41.096 87.633 10.868 1.00 26.88 280 GLY B N 1
ATOM 5785 C CA . GLY B 1 300 ? 40.308 86.521 10.385 1.00 25.28 280 GLY B CA 1
ATOM 5786 C C . GLY B 1 300 ? 39.223 86.108 11.366 1.00 26.02 280 GLY B C 1
ATOM 5787 O O . GLY B 1 300 ? 39.209 86.544 12.514 1.00 25.53 280 GLY B O 1
ATOM 5788 N N . ILE B 1 301 ? 38.343 85.226 10.903 1.00 25.60 281 ILE B N 1
ATOM 5789 C CA . ILE B 1 301 ? 37.214 84.715 11.684 1.00 26.75 281 ILE B CA 1
ATOM 5790 C C . ILE B 1 301 ? 37.477 83.243 11.998 1.00 25.84 281 ILE B C 1
ATOM 5791 O O . ILE B 1 301 ? 37.690 82.442 11.066 1.00 26.46 281 ILE B O 1
ATOM 5796 N N . GLU B 1 302 ? 37.540 82.916 13.292 1.00 25.20 282 GLU B N 1
ATOM 5797 C CA . GLU B 1 302 ? 37.758 81.535 13.704 1.00 25.18 282 GLU B CA 1
ATOM 5798 C C . GLU B 1 302 ? 36.483 80.710 13.520 1.00 24.51 282 GLU B C 1
ATOM 5799 O O . GLU B 1 302 ? 35.470 80.941 14.204 1.00 23.72 282 GLU B O 1
ATOM 5805 N N . VAL B 1 303 ? 36.570 79.727 12.636 1.00 23.40 283 VAL B N 1
ATOM 5806 C CA . VAL B 1 303 ? 35.418 78.877 12.300 1.00 22.98 283 VAL B CA 1
ATOM 5807 C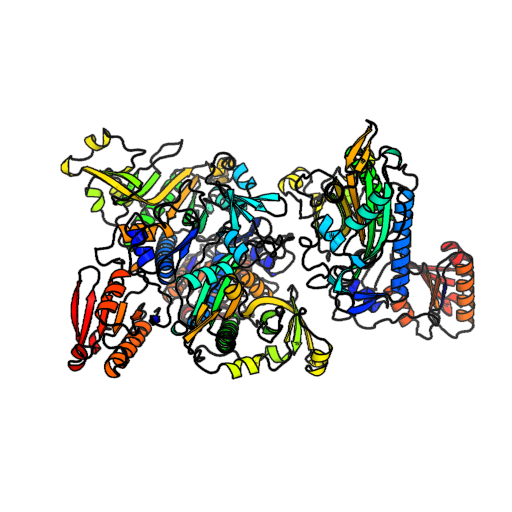 C . VAL B 1 303 ? 35.570 77.431 12.762 1.00 22.94 283 VAL B C 1
ATOM 5808 O O . VAL B 1 303 ? 34.587 76.692 12.826 1.00 22.67 283 VAL B O 1
ATOM 5812 N N . GLY B 1 304 ? 36.798 77.030 13.077 1.00 22.55 284 GLY B N 1
ATOM 5813 C CA . GLY B 1 304 ? 37.062 75.663 13.566 1.00 22.30 284 GLY B CA 1
ATOM 5814 C C . GLY B 1 304 ? 38.157 75.688 14.613 1.00 22.21 284 GLY B C 1
ATOM 5815 O O . GLY B 1 304 ? 39.073 76.518 14.535 1.00 20.97 284 GLY B O 1
ATOM 5816 N N . GLN B 1 305 ? 38.066 74.804 15.593 1.00 22.24 285 GLN B N 1
ATOM 5817 C CA . GLN B 1 305 ? 39.054 74.771 16.698 1.00 23.41 285 GLN B CA 1
ATOM 5818 C C . GLN B 1 305 ? 39.228 73.328 17.088 1.00 21.90 285 GLN B C 1
ATOM 5819 O O . GLN B 1 305 ? 38.231 72.659 17.428 1.00 23.35 285 GLN B O 1
ATOM 5825 N N . ILE B 1 306 ? 40.469 72.859 17.071 1.00 21.28 286 ILE B N 1
ATOM 5826 C CA . ILE B 1 306 ? 40.805 71.464 17.415 1.00 21.04 286 ILE B CA 1
ATOM 5827 C C . ILE B 1 306 ? 41.849 71.460 18.519 1.00 21.23 286 ILE B C 1
ATOM 5828 O O . ILE B 1 306 ? 42.801 72.218 18.488 1.00 20.06 286 ILE B O 1
ATOM 5833 N N . PHE B 1 307 ? 41.648 70.638 19.533 1.00 21.15 287 PHE B N 1
ATOM 5834 C CA . PHE B 1 307 ? 42.442 70.805 20.757 1.00 22.55 287 PHE B CA 1
ATOM 5835 C C . PHE B 1 307 ? 42.557 69.527 21.531 1.00 23.58 287 PHE B C 1
ATOM 5836 O O . PHE B 1 307 ? 41.533 68.970 21.946 1.00 24.41 287 PHE B O 1
ATOM 5844 N N . TYR B 1 308 ? 43.788 69.077 21.770 1.00 24.34 288 TYR B N 1
ATOM 5845 C CA . TYR B 1 308 ? 44.024 67.881 22.560 1.00 24.76 288 TYR B CA 1
ATOM 5846 C C . TYR B 1 308 ? 44.130 68.302 24.009 1.00 25.49 288 TYR B C 1
ATOM 5847 O O . TYR B 1 308 ? 44.963 69.162 24.364 1.00 23.73 288 TYR B O 1
ATOM 5856 N N . PHE B 1 309 ? 43.331 67.678 24.868 1.00 25.69 289 PHE B N 1
ATOM 5857 C CA . PHE B 1 309 ? 43.397 68.009 26.291 1.00 26.08 289 PHE B CA 1
ATOM 5858 C C . PHE B 1 309 ? 43.840 66.848 27.190 1.00 26.88 289 PHE B C 1
ATOM 5859 O O . PHE B 1 309 ? 43.883 66.986 28.420 1.00 25.75 289 PHE B O 1
ATOM 5867 N N . GLY B 1 310 ? 44.197 65.714 26.584 1.00 26.75 290 GLY B N 1
ATOM 5868 C CA . GLY B 1 310 ? 44.763 64.603 27.354 1.00 27.59 290 GLY B CA 1
ATOM 5869 C C . GLY B 1 310 ? 43.783 64.098 28.394 1.00 27.62 290 GLY B C 1
ATOM 5870 O O . GLY B 1 310 ? 42.626 63.854 28.087 1.00 27.76 290 GLY B O 1
ATOM 5871 N N . THR B 1 311 ? 44.253 64.003 29.631 1.00 27.54 291 THR B N 1
ATOM 5872 C CA . THR B 1 311 ? 43.491 63.442 30.752 1.00 28.10 291 THR B CA 1
ATOM 5873 C C . THR B 1 311 ? 42.831 64.512 31.652 1.00 28.23 291 THR B C 1
ATOM 5874 O O . THR B 1 311 ? 42.484 64.252 32.798 1.00 28.96 291 THR B O 1
ATOM 5878 N N . LYS B 1 312 ? 42.629 65.705 31.116 1.00 28.56 292 LYS B N 1
ATOM 5879 C CA . LYS B 1 312 ? 42.085 66.814 31.895 1.00 28.22 292 LYS B CA 1
ATOM 5880 C C . LYS B 1 312 ? 40.748 66.499 32.589 1.00 27.79 292 LYS B C 1
ATOM 5881 O O . LYS B 1 312 ? 40.558 66.869 33.740 1.00 27.59 292 LYS B O 1
ATOM 5887 N N . TYR B 1 313 ? 39.836 65.829 31.885 1.00 27.36 293 TYR B N 1
ATOM 5888 C CA . TYR B 1 313 ? 38.519 65.465 32.411 1.00 26.98 293 TYR B CA 1
ATOM 5889 C C . TYR B 1 313 ? 38.504 64.016 32.942 1.00 27.57 293 TYR B C 1
ATOM 5890 O O . TYR B 1 313 ? 37.879 63.728 33.952 1.00 27.77 293 TYR B O 1
ATOM 5899 N N . SER B 1 314 ? 39.219 63.118 32.277 1.00 28.13 294 SER B N 1
ATOM 5900 C CA . SER B 1 314 ? 39.244 61.704 32.686 1.00 29.46 294 SER B CA 1
ATOM 5901 C C . SER B 1 314 ? 39.976 61.449 34.024 1.00 30.11 294 SER B C 1
ATOM 5902 O O . SER B 1 314 ? 39.689 60.477 34.716 1.00 30.04 294 SER B O 1
ATOM 5905 N N . ASP B 1 315 ? 40.893 62.343 34.383 1.00 31.43 295 ASP B N 1
ATOM 5906 C CA . ASP B 1 315 ? 41.577 62.333 35.683 1.00 33.43 295 ASP B CA 1
ATOM 5907 C C . ASP B 1 315 ? 40.579 62.675 36.781 1.00 33.36 295 ASP B C 1
ATOM 5908 O O . ASP B 1 315 ? 40.340 61.887 37.688 1.00 34.04 295 ASP B O 1
ATOM 5913 N N . SER B 1 316 ? 39.977 63.857 36.668 1.00 33.97 296 SER B N 1
ATOM 5914 C CA . SER B 1 316 ? 39.052 64.380 37.670 1.00 33.35 296 SER B CA 1
ATOM 5915 C C . SER B 1 316 ? 37.712 63.636 37.725 1.00 33.41 296 SER B C 1
ATOM 5916 O O . SER B 1 316 ? 37.069 63.572 38.777 1.00 32.31 296 SER B O 1
ATOM 5919 N N . MET B 1 317 ? 37.293 63.076 36.594 1.00 33.16 297 MET B N 1
ATOM 5920 C CA . MET B 1 317 ? 35.988 62.429 36.503 1.00 32.59 297 MET B CA 1
ATOM 5921 C C . MET B 1 317 ? 36.067 60.911 36.434 1.00 32.81 297 MET B C 1
ATOM 5922 O O . MET B 1 317 ? 35.051 60.238 36.269 1.00 34.18 297 MET B O 1
ATOM 5927 N N . LYS B 1 318 ? 37.278 60.376 36.545 1.00 33.35 298 LYS B N 1
ATOM 5928 C CA . LYS B 1 318 ? 37.499 58.932 36.673 1.00 33.53 298 LYS B CA 1
ATOM 5929 C C . LYS B 1 318 ? 36.950 58.114 35.490 1.00 32.92 298 LYS B C 1
ATOM 5930 O O . LYS B 1 318 ? 36.194 57.149 35.654 1.00 32.49 298 LYS B O 1
ATOM 5936 N N . ALA B 1 319 ? 37.357 58.530 34.292 1.00 32.18 299 ALA B N 1
ATOM 5937 C CA . ALA B 1 319 ? 37.002 57.828 33.065 1.00 31.78 299 ALA B CA 1
ATOM 5938 C C . ALA B 1 319 ? 38.200 57.000 32.607 1.00 31.37 299 ALA B C 1
ATOM 5939 O O . ALA B 1 319 ? 38.973 57.404 31.738 1.00 30.96 299 ALA B O 1
ATOM 5941 N N . ASN B 1 320 ? 38.342 55.826 33.216 1.00 31.76 300 ASN B N 1
ATOM 5942 C CA . ASN B 1 320 ? 39.449 54.916 32.920 1.00 31.83 300 ASN B CA 1
ATOM 5943 C C . ASN B 1 320 ? 38.979 53.787 32.005 1.00 31.66 300 ASN B C 1
ATOM 5944 O O . ASN B 1 320 ? 37.788 53.463 31.957 1.00 31.27 300 ASN B O 1
ATOM 5949 N N . VAL B 1 321 ? 39.913 53.211 31.260 1.00 32.11 301 VAL B N 1
ATOM 5950 C CA . VAL B 1 321 ? 39.684 51.947 30.579 1.00 32.67 301 VAL B CA 1
ATOM 5951 C C . VAL B 1 321 ? 40.854 50.996 30.849 1.00 33.92 301 VAL B C 1
ATOM 5952 O O . VAL B 1 321 ? 41.982 51.440 31.051 1.00 34.48 301 VAL B O 1
ATOM 5956 N N . THR B 1 322 ? 40.562 49.695 30.866 1.00 35.52 302 THR B N 1
ATOM 5957 C CA . THR B 1 322 ? 41.587 48.636 30.856 1.00 36.53 302 THR B CA 1
ATOM 5958 C C . THR B 1 322 ? 42.308 48.672 29.513 1.00 37.48 302 THR B C 1
ATOM 5959 O O . THR B 1 322 ? 41.664 48.565 28.454 1.00 37.01 302 THR B O 1
ATOM 5963 N N . GLY B 1 323 ? 43.629 48.839 29.567 1.00 38.34 303 GLY B N 1
ATOM 5964 C CA . GLY B 1 323 ? 44.459 48.895 28.372 1.00 40.67 303 GLY B CA 1
ATOM 5965 C C . GLY B 1 323 ? 45.007 47.546 27.925 1.00 42.55 303 GLY B C 1
ATOM 5966 O O . GLY B 1 323 ? 44.634 46.511 28.476 1.00 42.78 303 GLY B O 1
ATOM 5967 N N . PRO B 1 324 ? 45.888 47.551 26.907 1.00 44.14 304 PRO B N 1
ATOM 5968 C CA . PRO B 1 324 ? 46.504 46.342 26.371 1.00 45.26 304 PRO B CA 1
ATOM 5969 C C . PRO B 1 324 ? 47.295 45.559 27.429 1.00 46.10 304 PRO B C 1
ATOM 5970 O O . PRO B 1 324 ? 47.281 44.328 27.409 1.00 46.08 304 PRO B O 1
ATOM 5974 N N . ASP B 1 325 ? 47.955 46.273 28.346 1.00 46.91 305 ASP B N 1
ATOM 5975 C CA . ASP B 1 325 ? 48.718 45.652 29.443 1.00 47.71 305 ASP B CA 1
ATOM 5976 C C . ASP B 1 325 ? 47.879 45.112 30.608 1.00 47.29 305 ASP B C 1
ATOM 5977 O O . ASP B 1 325 ? 48.436 44.622 31.593 1.00 47.85 305 ASP B O 1
ATOM 5982 N N . GLY B 1 326 ? 46.553 45.183 30.488 1.00 46.68 306 GLY B N 1
ATOM 5983 C CA . GLY B 1 326 ? 45.636 44.711 31.536 1.00 45.64 306 GLY B CA 1
ATOM 5984 C C . GLY B 1 326 ? 45.408 45.666 32.698 1.00 44.94 306 GLY B C 1
ATOM 5985 O O . GLY B 1 326 ? 44.605 45.382 33.596 1.00 44.79 306 GLY B O 1
ATOM 5986 N N . THR B 1 327 ? 46.114 46.794 32.680 1.00 44.41 307 THR B N 1
ATOM 5987 C CA . THR B 1 327 ? 45.991 47.845 33.696 1.00 44.16 307 THR B CA 1
ATOM 5988 C C . THR B 1 327 ? 44.920 48.880 33.309 1.00 42.85 307 THR B C 1
ATOM 5989 O O . THR B 1 327 ? 44.629 49.048 32.127 1.00 42.86 307 THR B O 1
ATOM 5993 N N . ASP B 1 328 ? 44.350 49.560 34.309 1.00 41.36 308 ASP B N 1
ATOM 5994 C CA . ASP B 1 328 ? 43.410 50.674 34.101 1.00 40.11 308 ASP B CA 1
ATOM 5995 C C . ASP B 1 328 ? 44.089 52.058 34.108 1.00 37.92 308 ASP B C 1
ATOM 5996 O O . ASP B 1 328 ? 44.885 52.376 35.000 1.00 37.53 308 ASP B O 1
ATOM 6001 N N . ALA B 1 329 ? 43.758 52.885 33.120 1.00 35.41 309 ALA B N 1
ATOM 6002 C CA . ALA B 1 329 ? 44.321 54.226 33.055 1.00 32.86 309 ALA B CA 1
ATOM 6003 C C . ALA B 1 329 ? 43.319 55.234 32.488 1.00 31.55 309 ALA B C 1
ATOM 6004 O O . ALA B 1 329 ? 42.470 54.865 31.664 1.00 31.34 309 ALA B O 1
ATOM 6006 N N . PRO B 1 330 ? 43.395 56.508 32.936 1.00 29.80 310 PRO B N 1
ATOM 6007 C CA . PRO B 1 330 ? 42.496 57.515 32.344 1.00 28.74 310 PRO B CA 1
ATOM 6008 C C . PRO B 1 330 ? 42.642 57.607 30.816 1.00 27.25 310 PRO B C 1
ATOM 6009 O O . PRO B 1 330 ? 43.725 57.372 30.263 1.00 26.49 310 PRO B O 1
ATOM 6013 N N . ILE B 1 331 ? 41.540 57.919 30.135 1.00 26.72 311 ILE B N 1
ATOM 6014 C CA . ILE B 1 331 ? 41.597 58.084 28.680 1.00 25.42 311 ILE B CA 1
ATOM 6015 C C . ILE B 1 331 ? 42.229 59.444 28.279 1.00 25.01 311 ILE B C 1
ATOM 6016 O O . ILE B 1 331 ? 42.360 60.332 29.107 1.00 24.43 311 ILE B O 1
ATOM 6021 N N . HIS B 1 332 ? 42.618 59.570 27.008 1.00 24.79 312 HIS B N 1
ATOM 6022 C CA . HIS B 1 332 ? 43.139 60.794 26.424 1.00 24.32 312 HIS B CA 1
ATOM 6023 C C . HIS B 1 332 ? 42.112 61.336 25.442 1.00 23.89 312 HIS B C 1
ATOM 6024 O O . HIS B 1 332 ? 41.690 60.622 24.530 1.00 23.93 312 HIS B O 1
ATOM 6031 N N . GLY B 1 333 ? 41.706 62.590 25.650 1.00 23.11 313 GLY B N 1
ATOM 6032 C CA . GLY B 1 333 ? 40.677 63.207 24.839 1.00 22.76 313 GLY B CA 1
ATOM 6033 C C . GLY B 1 333 ? 41.084 64.442 24.080 1.00 22.65 313 GLY B C 1
ATOM 6034 O O . GLY B 1 333 ? 42.146 65.046 24.344 1.00 22.76 313 GLY B O 1
ATOM 6035 N N . GLY B 1 334 ? 40.211 64.846 23.153 1.00 22.00 314 GLY B N 1
ATOM 6036 C CA . GLY B 1 334 ? 40.426 66.030 22.314 1.00 21.12 314 GLY B CA 1
ATOM 6037 C C . GLY B 1 334 ? 39.048 66.561 21.974 1.00 22.15 314 GLY B C 1
ATOM 6038 O O . GLY B 1 334 ? 38.053 65.804 22.043 1.00 21.53 314 GLY B O 1
ATOM 6039 N N . SER B 1 335 ? 38.958 67.854 21.666 1.00 21.81 315 SER B N 1
ATOM 6040 C CA . SER B 1 335 ? 37.672 68.456 21.317 1.00 21.20 315 SER B CA 1
ATOM 6041 C C . SER B 1 335 ? 37.837 69.148 19.995 1.00 21.29 315 SER B C 1
ATOM 6042 O O . SER B 1 335 ? 38.926 69.666 19.671 1.00 20.26 315 SER B O 1
ATOM 6045 N N . TYR B 1 336 ? 36.761 69.146 19.225 1.00 20.64 316 TYR B N 1
ATOM 6046 C CA . TYR B 1 336 ? 36.775 69.689 17.877 1.00 21.54 316 TYR B CA 1
ATOM 6047 C C . TYR B 1 336 ? 35.466 70.456 17.657 1.00 21.21 316 TYR B C 1
ATOM 6048 O O . TYR B 1 336 ? 34.407 69.852 17.622 1.00 22.38 316 TYR B O 1
ATOM 6057 N N . GLY B 1 337 ? 35.545 71.778 17.527 1.00 20.76 317 GLY B N 1
ATOM 6058 C CA . GLY B 1 337 ? 34.341 72.608 17.334 1.00 21.03 317 GLY B CA 1
ATOM 6059 C C . GLY B 1 337 ? 34.304 73.310 16.001 1.00 21.47 317 GLY B C 1
ATOM 6060 O O . GLY B 1 337 ? 35.305 73.883 15.581 1.00 20.65 317 GLY B O 1
ATOM 6061 N N . VAL B 1 338 ? 33.149 73.270 15.338 1.00 21.99 318 VAL B N 1
ATOM 6062 C CA . VAL B 1 338 ? 32.873 74.058 14.125 1.00 21.55 318 VAL B CA 1
ATOM 6063 C C . VAL B 1 338 ? 31.737 75.023 14.488 1.00 22.04 318 VAL B C 1
ATOM 6064 O O . VAL B 1 338 ? 30.739 74.586 15.028 1.00 20.91 318 VAL B O 1
ATOM 6068 N N . GLY B 1 339 ? 31.902 76.316 14.169 1.00 21.73 319 GLY B N 1
ATOM 6069 C CA . GLY B 1 339 ? 30.909 77.350 14.513 1.00 22.19 319 GLY B CA 1
ATOM 6070 C C . GLY B 1 339 ? 29.926 77.436 13.371 1.00 21.86 319 GLY B C 1
ATOM 6071 O O . GLY B 1 339 ? 30.128 78.204 12.450 1.00 22.70 319 GLY B O 1
ATOM 6072 N N . VAL B 1 340 ? 28.904 76.582 13.406 1.00 21.03 320 VAL B N 1
ATOM 6073 C CA . VAL B 1 340 ? 27.889 76.514 12.350 1.00 21.00 320 VAL B CA 1
ATOM 6074 C C . VAL B 1 340 ? 27.174 77.848 12.079 1.00 21.43 320 VAL B C 1
ATOM 6075 O O . VAL B 1 340 ? 27.108 78.296 10.916 1.00 22.74 320 VAL B O 1
ATOM 6079 N N . SER B 1 341 ? 26.630 78.491 13.118 1.00 21.74 321 SER B N 1
ATOM 6080 C CA . SER B 1 341 ? 25.937 79.759 12.916 1.00 23.28 321 SER B CA 1
ATOM 6081 C C . SER B 1 341 ? 26.906 80.898 12.573 1.00 22.98 321 SER B C 1
ATOM 6082 O O . SER B 1 341 ? 26.605 81.742 11.753 1.00 23.50 321 SER B O 1
ATOM 6085 N N . ARG B 1 342 ? 28.075 80.900 13.180 1.00 22.86 322 ARG B N 1
ATOM 6086 C CA . ARG B 1 342 ? 29.081 81.885 12.831 1.00 23.49 322 ARG B CA 1
ATOM 6087 C C . ARG B 1 342 ? 29.498 81.832 11.348 1.00 23.31 322 ARG B C 1
ATOM 6088 O O . ARG B 1 342 ? 29.850 82.861 10.744 1.00 25.04 322 ARG B O 1
ATOM 6096 N N . LEU B 1 343 ? 29.472 80.640 10.776 1.00 23.14 323 LEU B N 1
ATOM 6097 C CA . LEU B 1 343 ? 29.847 80.427 9.378 1.00 23.28 323 LEU B CA 1
ATOM 6098 C C . LEU B 1 343 ? 28.971 81.204 8.404 1.00 23.26 323 LEU B C 1
ATOM 6099 O O . LEU B 1 343 ? 29.485 81.619 7.401 1.00 23.38 323 LEU B O 1
ATOM 6104 N N . LEU B 1 344 ? 27.692 81.453 8.706 1.00 23.79 324 LEU B N 1
ATOM 6105 C CA . LEU B 1 344 ? 26.905 82.331 7.798 1.00 24.95 324 LEU B CA 1
ATOM 6106 C C . LEU B 1 344 ? 27.569 83.670 7.678 1.00 25.70 324 LEU B C 1
ATOM 6107 O O . LEU B 1 344 ? 27.740 84.173 6.564 1.00 27.54 324 LEU B O 1
ATOM 6112 N N . GLY B 1 345 ? 27.973 84.232 8.812 1.00 25.27 325 GLY B N 1
ATOM 6113 C CA . GLY B 1 345 ? 28.704 85.499 8.828 1.00 24.17 325 GLY B CA 1
ATOM 6114 C C . GLY B 1 345 ? 30.037 85.440 8.100 1.00 24.50 325 GLY B C 1
ATOM 6115 O O . GLY B 1 345 ? 30.341 86.325 7.304 1.00 23.56 325 GLY B O 1
ATOM 6116 N N . ALA B 1 346 ? 30.859 84.435 8.409 1.00 24.29 326 ALA B N 1
ATOM 6117 C CA . ALA B 1 346 ? 32.154 84.278 7.741 1.00 24.93 326 ALA B CA 1
ATOM 6118 C C . ALA B 1 346 ? 32.035 84.089 6.227 1.00 24.75 326 ALA B C 1
ATOM 6119 O O . ALA B 1 346 ? 32.818 84.662 5.467 1.00 24.63 326 ALA B O 1
ATOM 6121 N N . ILE B 1 347 ? 31.055 83.297 5.791 1.00 23.47 327 ILE B N 1
ATOM 6122 C CA . ILE B 1 347 ? 30.843 83.074 4.365 1.00 23.56 327 ILE B CA 1
ATOM 6123 C C . ILE B 1 347 ? 30.517 84.381 3.652 1.00 24.25 327 ILE B C 1
ATOM 6124 O O . ILE B 1 347 ? 31.139 84.699 2.631 1.00 24.29 327 ILE B O 1
ATOM 6129 N N . ILE B 1 348 ? 29.601 85.175 4.214 1.00 24.35 328 ILE B N 1
ATOM 6130 C CA . ILE B 1 348 ? 29.232 86.453 3.584 1.00 24.14 328 ILE B CA 1
ATOM 6131 C C . ILE B 1 348 ? 30.388 87.448 3.579 1.00 25.37 328 ILE B C 1
ATOM 6132 O O . ILE B 1 348 ? 30.607 88.129 2.572 1.00 26.21 328 ILE B O 1
ATOM 6137 N N . GLU B 1 349 ? 31.154 87.523 4.669 1.00 25.36 329 GLU B N 1
ATOM 6138 C CA . GLU B 1 349 ? 32.326 88.394 4.670 1.00 25.96 329 GLU B CA 1
ATOM 6139 C C . GLU B 1 349 ? 33.268 88.095 3.481 1.00 26.70 329 GLU B C 1
ATOM 6140 O O . GLU B 1 349 ? 33.826 89.001 2.865 1.00 26.98 329 GLU B O 1
ATOM 6146 N N . ALA B 1 350 ? 33.450 86.816 3.189 1.00 27.56 330 ALA B N 1
ATOM 6147 C CA . ALA B 1 350 ? 34.367 86.318 2.160 1.00 27.56 330 ALA B CA 1
ATOM 6148 C C . ALA B 1 350 ? 33.720 86.329 0.774 1.00 28.38 330 ALA B C 1
ATOM 6149 O O . ALA B 1 350 ? 34.431 86.232 -0.247 1.00 29.34 330 ALA B O 1
ATOM 6151 N N . CYS B 1 351 ? 32.390 86.432 0.734 1.00 27.75 331 CYS B N 1
ATOM 6152 C CA . CYS B 1 351 ? 31.595 86.201 -0.488 1.00 28.01 331 CYS B CA 1
ATOM 6153 C C . CYS B 1 351 ? 30.460 87.195 -0.653 1.00 27.33 331 CYS B C 1
ATOM 6154 O O . CYS B 1 351 ? 29.295 86.875 -0.371 1.00 26.54 331 CYS B O 1
ATOM 6157 N N . HIS B 1 352 ? 30.818 88.399 -1.103 1.00 26.63 332 HIS B N 1
ATOM 6158 C CA . HIS B 1 352 ? 29.888 89.496 -1.354 1.00 26.75 332 HIS B CA 1
ATOM 6159 C C . HIS B 1 352 ? 30.515 90.508 -2.320 1.00 26.84 332 HIS B C 1
ATOM 6160 O O . HIS B 1 352 ? 31.726 90.505 -2.543 1.00 26.10 332 HIS B O 1
ATOM 6167 N N . ASP B 1 353 ? 29.686 91.391 -2.870 1.00 27.33 333 ASP B N 1
ATOM 6168 C CA . ASP B 1 353 ? 30.194 92.565 -3.590 1.00 27.90 333 ASP B CA 1
ATOM 6169 C C . ASP B 1 353 ? 29.260 93.718 -3.234 1.00 28.83 333 ASP B C 1
ATOM 6170 O O . ASP B 1 353 ? 28.429 93.571 -2.305 1.00 28.93 333 ASP B O 1
ATOM 6175 N N . ASP B 1 354 ? 29.366 94.832 -3.966 1.00 28.68 334 ASP B N 1
ATOM 6176 C CA . ASP B 1 354 ? 28.580 96.050 -3.683 1.00 29.75 334 ASP B CA 1
ATOM 6177 C C . ASP B 1 354 ? 27.070 95.822 -3.826 1.00 28.78 334 ASP B C 1
ATOM 6178 O O . ASP B 1 354 ? 26.276 96.573 -3.251 1.00 29.27 334 ASP B O 1
ATOM 6183 N N . ASN B 1 355 ? 26.682 94.804 -4.596 1.00 28.27 335 ASN B N 1
ATOM 6184 C CA . ASN B 1 355 ? 25.259 94.482 -4.810 1.00 28.36 335 ASN B CA 1
ATOM 6185 C C . ASN B 1 355 ? 24.625 93.424 -3.870 1.00 27.35 335 ASN B C 1
ATOM 6186 O O . ASN B 1 355 ? 23.425 93.134 -3.957 1.00 27.24 335 ASN B O 1
ATOM 6191 N N . GLY B 1 356 ? 25.434 92.875 -2.964 1.00 25.94 336 GLY B N 1
ATOM 6192 C CA . GLY B 1 356 ? 24.928 91.983 -1.934 1.00 24.94 336 GLY B CA 1
ATOM 6193 C C . GLY B 1 356 ? 25.736 90.703 -1.809 1.00 24.32 336 GLY B C 1
ATOM 6194 O O . GLY B 1 356 ? 26.928 90.696 -2.071 1.00 23.47 336 GLY B O 1
ATOM 6195 N N . ILE B 1 357 ? 25.054 89.626 -1.413 1.00 23.55 337 ILE B N 1
ATOM 6196 C CA . ILE B 1 357 ? 25.685 88.355 -1.077 1.00 22.69 337 ILE B CA 1
ATOM 6197 C C . ILE B 1 357 ? 25.986 87.605 -2.373 1.00 23.08 337 ILE B C 1
ATOM 6198 O O . ILE B 1 357 ? 25.293 87.815 -3.375 1.00 23.69 337 ILE B O 1
ATOM 6203 N N . ILE B 1 358 ? 27.036 86.776 -2.361 1.00 23.21 338 ILE B N 1
ATOM 6204 C CA . ILE B 1 358 ? 27.343 85.823 -3.448 1.00 23.91 338 ILE B CA 1
ATOM 6205 C C . ILE B 1 358 ? 27.549 84.405 -2.853 1.00 24.15 338 ILE B C 1
ATOM 6206 O O . ILE B 1 358 ? 28.665 84.035 -2.496 1.00 24.73 338 ILE B O 1
ATOM 6211 N N . TRP B 1 359 ? 26.475 83.643 -2.671 1.00 24.79 339 TRP B N 1
ATOM 6212 C CA . TRP B 1 359 ? 26.581 82.326 -2.016 1.00 25.41 339 TRP B CA 1
ATOM 6213 C C . TRP B 1 359 ? 27.402 81.350 -2.851 1.00 26.14 339 TRP B C 1
ATOM 6214 O O . TRP B 1 359 ? 27.136 81.209 -4.048 1.00 26.16 339 TRP B O 1
ATOM 6225 N N . PRO B 1 360 ? 28.396 80.676 -2.237 1.00 27.12 340 PRO B N 1
ATOM 6226 C CA . PRO B 1 360 ? 28.906 79.458 -2.876 1.00 27.49 340 PRO B CA 1
ATOM 6227 C C . PRO B 1 360 ? 27.745 78.468 -3.063 1.00 27.68 340 PRO B C 1
ATOM 6228 O O . PRO B 1 360 ? 26.863 78.387 -2.213 1.00 26.80 340 PRO B O 1
ATOM 6232 N N . GLU B 1 361 ? 27.722 77.759 -4.186 1.00 28.14 341 GLU B N 1
ATOM 6233 C CA . GLU B 1 361 ? 26.594 76.891 -4.513 1.00 29.04 341 GLU B CA 1
ATOM 6234 C C . GLU B 1 361 ? 26.225 75.873 -3.450 1.00 28.35 341 GLU B C 1
ATOM 6235 O O . GLU B 1 361 ? 25.051 75.555 -3.295 1.00 27.62 341 GLU B O 1
ATOM 6241 N N . ALA B 1 362 ? 27.220 75.346 -2.741 1.00 27.86 342 ALA B N 1
ATOM 6242 C CA . ALA B 1 362 ? 26.967 74.287 -1.762 1.00 28.04 342 ALA B CA 1
ATOM 6243 C C . ALA B 1 362 ? 26.164 74.769 -0.548 1.00 27.80 342 ALA B C 1
ATOM 6244 O O . ALA B 1 362 ? 25.466 73.973 0.086 1.00 28.55 342 ALA B O 1
ATOM 6246 N N . VAL B 1 363 ? 26.226 76.065 -0.246 1.00 27.23 343 VAL B N 1
ATOM 6247 C CA . VAL B 1 363 ? 25.472 76.601 0.908 1.00 27.25 343 VAL B CA 1
ATOM 6248 C C . VAL B 1 363 ? 24.320 77.543 0.543 1.00 27.64 343 VAL B C 1
ATOM 6249 O O . VAL B 1 363 ? 23.573 77.971 1.416 1.00 28.32 343 VAL B O 1
ATOM 6253 N N . ALA B 1 364 ? 24.145 77.817 -0.754 1.00 27.83 344 ALA B N 1
ATOM 6254 C CA . ALA B 1 364 ? 23.084 78.702 -1.230 1.00 27.27 344 ALA B CA 1
ATOM 6255 C C . ALA B 1 364 ? 21.700 78.197 -0.807 1.00 28.01 344 ALA B C 1
ATOM 6256 O O . ALA B 1 364 ? 21.467 76.982 -0.785 1.00 28.59 344 ALA B O 1
ATOM 6258 N N . PRO B 1 365 ? 20.774 79.118 -0.465 1.00 27.53 345 PRO B N 1
ATOM 6259 C CA . PRO B 1 365 ? 19.449 78.657 -0.075 1.00 27.83 345 PRO B CA 1
ATOM 6260 C C . PRO B 1 365 ? 18.657 78.097 -1.266 1.00 28.54 345 PRO B C 1
ATOM 6261 O O . PRO B 1 365 ? 17.846 77.186 -1.107 1.00 28.42 345 PRO B O 1
ATOM 6265 N N . PHE B 1 366 ? 18.902 78.646 -2.451 1.00 28.13 346 PHE B N 1
ATOM 6266 C CA . PHE B 1 366 ? 18.371 78.120 -3.690 1.00 29.19 346 PHE B CA 1
ATOM 6267 C C . PHE B 1 366 ? 19.502 78.250 -4.692 1.00 29.41 346 PHE B C 1
ATOM 6268 O O . PHE B 1 366 ? 20.333 79.132 -4.560 1.00 29.16 346 PHE B O 1
ATOM 6276 N N . ARG B 1 367 ? 19.538 77.366 -5.681 1.00 30.96 347 ARG B N 1
ATOM 6277 C CA . ARG B 1 367 ? 20.581 77.403 -6.729 1.00 32.15 347 ARG B CA 1
ATOM 6278 C C . ARG B 1 367 ? 20.260 78.383 -7.878 1.00 31.30 347 ARG B C 1
ATOM 6279 O O . ARG B 1 367 ? 21.153 79.033 -8.420 1.00 31.33 347 ARG B O 1
ATOM 6287 N N . VAL B 1 368 ? 18.983 78.486 -8.228 1.00 31.60 348 VAL B N 1
ATOM 6288 C CA . VAL B 1 368 ? 18.518 79.369 -9.309 1.00 30.79 348 VAL B CA 1
ATOM 6289 C C . VAL B 1 368 ? 17.261 80.113 -8.894 1.00 29.69 348 VAL B C 1
ATOM 6290 O O . VAL B 1 368 ? 16.447 79.588 -8.152 1.00 30.15 348 VAL B O 1
ATOM 6294 N N . THR B 1 369 ? 17.122 81.349 -9.360 1.00 27.97 349 THR B N 1
ATOM 6295 C CA . THR B 1 369 ? 15.899 82.098 -9.165 1.00 26.62 349 THR B CA 1
ATOM 6296 C C . THR B 1 369 ? 15.368 82.569 -10.531 1.00 26.50 349 THR B C 1
ATOM 6297 O O . THR B 1 369 ? 16.142 83.026 -11.389 1.00 25.97 349 THR B O 1
ATOM 6301 N N . ILE B 1 370 ? 14.058 82.418 -10.717 1.00 26.30 350 ILE B N 1
ATOM 6302 C CA . ILE B 1 370 ? 13.364 82.821 -11.948 1.00 26.01 350 ILE B CA 1
ATOM 6303 C C . ILE B 1 370 ? 12.729 84.178 -11.728 1.00 26.07 350 ILE B C 1
ATOM 6304 O O . ILE B 1 370 ? 11.857 84.339 -10.864 1.00 26.28 350 ILE B O 1
ATOM 6309 N N . LEU B 1 371 ? 13.206 85.146 -12.498 1.00 25.46 351 LEU B N 1
ATOM 6310 C CA . LEU B 1 371 ? 12.736 86.524 -12.438 1.00 26.09 351 LEU B CA 1
ATOM 6311 C C . LEU B 1 371 ? 11.725 86.797 -13.581 1.00 26.26 351 LEU B C 1
ATOM 6312 O O . LEU B 1 371 ? 12.126 86.936 -14.729 1.00 26.67 351 LEU B O 1
ATOM 6317 N N . ASN B 1 372 ? 10.430 86.845 -13.250 1.00 27.02 352 ASN B N 1
ATOM 6318 C CA . ASN B 1 372 ? 9.357 87.201 -14.206 1.00 28.23 352 ASN B CA 1
ATOM 6319 C C . ASN B 1 372 ? 9.307 88.731 -14.347 1.00 28.77 352 ASN B C 1
ATOM 6320 O O . ASN B 1 372 ? 8.977 89.455 -13.393 1.00 29.60 352 ASN B O 1
ATOM 6325 N N . LEU B 1 373 ? 9.652 89.212 -15.540 1.00 29.21 353 LEU B N 1
ATOM 6326 C CA . LEU B 1 373 ? 9.863 90.644 -15.785 1.00 30.15 353 LEU B CA 1
ATOM 6327 C C . LEU B 1 373 ? 8.604 91.376 -16.288 1.00 31.05 353 LEU B C 1
ATOM 6328 O O . LEU B 1 373 ? 8.640 92.589 -16.554 1.00 30.94 353 LEU B O 1
ATOM 6333 N N . LYS B 1 374 ? 7.500 90.642 -16.399 1.00 31.21 354 LYS B N 1
ATOM 6334 C CA . LYS B 1 374 ? 6.201 91.236 -16.689 1.00 32.84 354 LYS B CA 1
ATOM 6335 C C . LYS B 1 374 ? 5.140 90.380 -16.009 1.00 33.05 354 LYS B C 1
ATOM 6336 O O . LYS B 1 374 ? 4.418 89.629 -16.674 1.00 32.36 354 LYS B O 1
ATOM 6342 N N . GLN B 1 375 ? 5.073 90.470 -14.680 1.00 33.51 355 GLN B N 1
ATOM 6343 C CA . GLN B 1 375 ? 4.156 89.623 -13.905 1.00 34.74 355 GLN B CA 1
ATOM 6344 C C . GLN B 1 375 ? 2.686 89.891 -14.237 1.00 35.02 355 GLN B C 1
ATOM 6345 O O . GLN B 1 375 ? 2.192 91.002 -14.028 1.00 35.51 355 GLN B O 1
ATOM 6351 N N . GLY B 1 376 ? 2.007 88.862 -14.738 1.00 35.59 356 GLY B N 1
ATOM 6352 C CA . GLY B 1 376 ? 0.601 88.964 -15.144 1.00 36.44 356 GLY B CA 1
ATOM 6353 C C . GLY B 1 376 ? 0.418 88.706 -16.628 1.00 36.97 356 GLY B C 1
ATOM 6354 O O . GLY B 1 376 ? -0.683 88.339 -17.080 1.00 37.19 356 GLY B O 1
ATOM 6355 N N . ASP B 1 377 ? 1.498 88.897 -17.389 1.00 37.23 357 ASP B N 1
ATOM 6356 C CA . ASP B 1 377 ? 1.503 88.600 -18.821 1.00 37.74 357 ASP B CA 1
ATOM 6357 C C . ASP B 1 377 ? 1.377 87.094 -19.020 1.00 37.60 357 ASP B C 1
ATOM 6358 O O . ASP B 1 377 ? 2.192 86.329 -18.509 1.00 37.34 357 ASP B O 1
ATOM 6363 N N . ALA B 1 378 ? 0.344 86.689 -19.762 1.00 37.46 358 ALA B N 1
ATOM 6364 C CA . ALA B 1 378 ? 0.009 85.282 -20.006 1.00 37.15 358 ALA B CA 1
ATOM 6365 C C . ALA B 1 378 ? 1.202 84.418 -20.437 1.00 37.21 358 ALA B C 1
ATOM 6366 O O . ALA B 1 378 ? 1.372 83.304 -19.927 1.00 37.08 358 ALA B O 1
ATOM 6368 N N . ALA B 1 379 ? 2.018 84.937 -21.363 1.00 37.53 359 ALA B N 1
ATOM 6369 C CA . ALA B 1 379 ? 3.182 84.216 -21.906 1.00 37.84 359 ALA B CA 1
ATOM 6370 C C . ALA B 1 379 ? 4.414 84.185 -20.977 1.00 38.18 359 ALA B C 1
ATOM 6371 O O . ALA B 1 379 ? 5.120 83.168 -20.909 1.00 38.07 359 ALA B O 1
ATOM 6373 N N . THR B 1 380 ? 4.692 85.290 -20.283 1.00 38.42 360 THR B N 1
ATOM 6374 C CA . THR B 1 380 ? 5.795 85.297 -19.312 1.00 38.76 360 THR B CA 1
ATOM 6375 C C . THR B 1 380 ? 5.463 84.429 -18.103 1.00 38.28 360 THR B C 1
ATOM 6376 O O . THR B 1 380 ? 6.329 83.699 -17.635 1.00 38.53 360 THR B O 1
ATOM 6380 N N . ASP B 1 381 ? 4.223 84.498 -17.607 1.00 38.09 361 ASP B N 1
ATOM 6381 C CA . ASP B 1 381 ? 3.777 83.605 -16.524 1.00 38.11 361 ASP B CA 1
ATOM 6382 C C . ASP B 1 381 ? 3.951 82.143 -16.941 1.00 38.21 361 ASP B C 1
ATOM 6383 O O . ASP B 1 381 ? 4.557 81.357 -16.223 1.00 38.30 361 ASP B O 1
ATOM 6388 N N . ALA B 1 382 ? 3.432 81.793 -18.117 1.00 38.30 362 ALA B N 1
ATOM 6389 C CA . ALA B 1 382 ? 3.453 80.414 -18.616 1.00 38.09 362 ALA B CA 1
ATOM 6390 C C . ALA B 1 382 ? 4.862 79.848 -18.769 1.00 38.01 362 ALA B C 1
ATOM 6391 O O . ALA B 1 382 ? 5.111 78.697 -18.396 1.00 37.85 362 ALA B O 1
ATOM 6393 N N . ALA B 1 383 ? 5.766 80.648 -19.341 1.00 37.76 363 ALA B N 1
ATOM 6394 C CA . ALA B 1 383 ? 7.169 80.251 -19.515 1.00 37.40 363 ALA B CA 1
ATOM 6395 C C . ALA B 1 383 ? 7.872 80.087 -18.157 1.00 37.25 363 ALA B C 1
ATOM 6396 O O . ALA B 1 383 ? 8.675 79.169 -17.967 1.00 37.12 363 ALA B O 1
ATOM 6398 N N . CYS B 1 384 ? 7.565 80.987 -17.227 1.00 37.18 364 CYS B N 1
ATOM 6399 C CA . CYS B 1 384 ? 8.133 80.940 -15.872 1.00 37.00 364 CYS B CA 1
ATOM 6400 C C . CYS B 1 384 ? 7.620 79.720 -15.106 1.00 37.65 364 CYS B C 1
ATOM 6401 O O . CYS B 1 384 ? 8.408 78.967 -14.530 1.00 36.57 364 CYS B O 1
ATOM 6404 N N . ASP B 1 385 ? 6.302 79.518 -15.158 1.00 39.19 365 ASP B N 1
ATOM 6405 C CA . ASP B 1 385 ? 5.637 78.345 -14.569 1.00 40.85 365 ASP B CA 1
ATOM 6406 C C . ASP B 1 385 ? 6.242 77.023 -15.034 1.00 41.25 365 ASP B C 1
ATOM 6407 O O . ASP B 1 385 ? 6.375 76.100 -14.235 1.00 41.56 365 ASP B O 1
ATOM 6412 N N . GLN B 1 386 ? 6.588 76.928 -16.320 1.00 41.92 366 GLN B N 1
ATOM 6413 C CA . GLN B 1 386 ? 7.112 75.677 -16.873 1.00 43.06 366 GLN B CA 1
ATOM 6414 C C . GLN B 1 386 ? 8.615 75.465 -16.613 1.00 42.92 366 GLN B C 1
ATOM 6415 O O . GLN B 1 386 ? 9.060 74.331 -16.443 1.00 42.77 366 GLN B O 1
ATOM 6421 N N . LEU B 1 387 ? 9.382 76.556 -16.561 1.00 43.08 367 LEU B N 1
ATOM 6422 C CA . LEU B 1 387 ? 10.774 76.504 -16.097 1.00 43.17 367 LEU B CA 1
ATOM 6423 C C . LEU B 1 387 ? 10.856 76.100 -14.630 1.00 43.05 367 LEU B C 1
ATOM 6424 O O . LEU B 1 387 ? 11.796 75.412 -14.227 1.00 42.94 367 LEU B O 1
ATOM 6429 N N . TYR B 1 388 ? 9.866 76.528 -13.847 1.00 43.14 368 TYR B N 1
ATOM 6430 C CA . TYR B 1 388 ? 9.822 76.282 -12.399 1.00 43.26 368 TYR B CA 1
ATOM 6431 C C . TYR B 1 388 ? 9.494 74.824 -12.101 1.00 44.21 368 TYR B C 1
ATOM 6432 O O . TYR B 1 388 ? 10.167 74.183 -11.297 1.00 44.00 368 TYR B O 1
ATOM 6441 N N . ARG B 1 389 ? 8.466 74.308 -12.773 1.00 45.56 369 ARG B N 1
ATOM 6442 C CA . ARG B 1 389 ? 8.109 72.891 -12.710 1.00 47.00 369 ARG B CA 1
ATOM 6443 C C . ARG B 1 389 ? 9.238 71.976 -13.225 1.00 46.91 369 ARG B C 1
ATOM 6444 O O . ARG B 1 389 ? 9.608 71.019 -12.551 1.00 46.91 369 ARG B O 1
ATOM 6452 N N . GLU B 1 390 ? 9.807 72.279 -14.391 1.00 47.53 370 GLU B N 1
ATOM 6453 C CA . GLU B 1 390 ? 10.883 71.435 -14.948 1.00 48.12 370 GLU B CA 1
ATOM 6454 C C . GLU B 1 390 ? 12.137 71.376 -14.053 1.00 47.84 370 GLU B C 1
ATOM 6455 O O . GLU B 1 390 ? 12.661 70.284 -13.789 1.00 47.81 370 GLU B O 1
ATOM 6461 N N . LEU B 1 391 ? 12.590 72.531 -13.561 1.00 47.37 371 LEU B N 1
ATOM 6462 C CA . LEU B 1 391 ? 13.750 72.580 -12.656 1.00 47.62 371 LEU B CA 1
ATOM 6463 C C . LEU B 1 391 ? 13.542 71.827 -11.322 1.00 47.57 371 LEU B C 1
ATOM 6464 O O . LEU B 1 391 ? 14.437 71.099 -10.901 1.00 47.23 371 LEU B O 1
ATOM 6469 N N . SER B 1 392 ? 12.372 71.987 -10.687 1.00 48.03 372 SER B N 1
ATOM 6470 C CA . SER B 1 392 ? 11.974 71.183 -9.508 1.00 48.79 372 SER B CA 1
ATOM 6471 C C . SER B 1 392 ? 12.147 69.677 -9.761 1.00 49.07 372 SER B C 1
ATOM 6472 O O . SER B 1 392 ? 12.887 68.999 -9.046 1.00 49.39 372 SER B O 1
ATOM 6475 N N . ALA B 1 393 ? 11.451 69.178 -10.789 1.00 49.51 373 ALA B N 1
ATOM 6476 C CA . ALA B 1 393 ? 11.553 67.785 -11.266 1.00 49.53 373 ALA B CA 1
ATOM 6477 C C . ALA B 1 393 ? 13.000 67.257 -11.423 1.00 49.72 373 ALA B C 1
ATOM 6478 O O . ALA B 1 393 ? 13.305 66.142 -10.978 1.00 49.72 373 ALA B O 1
ATOM 6480 N N . LYS B 1 394 ? 13.881 68.057 -12.035 1.00 49.50 374 LYS B N 1
ATOM 6481 C CA . LYS B 1 394 ? 15.295 67.686 -12.200 1.00 49.51 374 LYS B CA 1
ATOM 6482 C C . LYS B 1 394 ? 16.123 67.800 -10.904 1.00 49.22 374 LYS B C 1
ATOM 6483 O O . LYS B 1 394 ? 17.352 67.627 -10.927 1.00 49.50 374 LYS B O 1
ATOM 6489 N N . GLY B 1 395 ? 15.457 68.091 -9.784 1.00 48.48 375 GLY B N 1
ATOM 6490 C CA . GLY B 1 395 ? 16.119 68.130 -8.481 1.00 47.86 375 GLY B CA 1
ATOM 6491 C C . GLY B 1 395 ? 16.947 69.378 -8.181 1.00 46.76 375 GLY B C 1
ATOM 6492 O O . GLY B 1 395 ? 17.953 69.305 -7.461 1.00 47.71 375 GLY B O 1
ATOM 6493 N N . VAL B 1 396 ? 16.523 70.522 -8.718 1.00 44.80 376 VAL B N 1
ATOM 6494 C CA . VAL B 1 396 ? 17.242 71.791 -8.536 1.00 42.47 376 VAL B CA 1
ATOM 6495 C C . VAL B 1 396 ? 16.529 72.658 -7.489 1.00 40.89 376 VAL B C 1
ATOM 6496 O O . VAL B 1 396 ? 15.302 72.814 -7.538 1.00 40.29 376 VAL B O 1
ATOM 6500 N N . ASP B 1 397 ? 17.289 73.176 -6.515 1.00 38.52 377 ASP B N 1
ATOM 6501 C CA . ASP B 1 397 ? 16.765 74.168 -5.592 1.00 36.13 377 ASP B CA 1
ATOM 6502 C C . ASP B 1 397 ? 16.427 75.447 -6.377 1.00 34.14 377 ASP B C 1
ATOM 6503 O O . ASP B 1 397 ? 17.326 76.185 -6.803 1.00 32.99 377 ASP B O 1
ATOM 6508 N N . VAL B 1 398 ? 15.132 75.702 -6.558 1.00 31.38 378 VAL B N 1
ATOM 6509 C CA . VAL B 1 398 ? 14.680 76.797 -7.423 1.00 29.13 378 VAL B CA 1
ATOM 6510 C C . VAL B 1 398 ? 13.696 77.728 -6.735 1.00 28.29 378 VAL B C 1
ATOM 6511 O O . VAL B 1 398 ? 12.742 77.280 -6.108 1.00 28.24 378 VAL B O 1
ATOM 6515 N N . LEU B 1 399 ? 13.948 79.029 -6.833 1.00 27.85 379 LEU B N 1
ATOM 6516 C CA . LEU B 1 399 ? 13.006 80.042 -6.356 1.00 27.69 379 LEU B CA 1
ATOM 6517 C C . LEU B 1 399 ? 12.427 80.817 -7.547 1.00 27.62 379 LEU B C 1
ATOM 6518 O O . LEU B 1 399 ? 13.162 81.230 -8.447 1.00 28.17 379 LEU B O 1
ATOM 6523 N N . TYR B 1 400 ? 11.113 80.993 -7.572 1.00 27.54 380 TYR B N 1
ATOM 6524 C CA . TYR B 1 400 ? 10.487 81.787 -8.620 1.00 27.47 380 TYR B CA 1
ATOM 6525 C C . TYR B 1 400 ? 9.994 83.094 -8.020 1.00 27.27 380 TYR B C 1
ATOM 6526 O O . TYR B 1 400 ? 9.073 83.086 -7.207 1.00 26.41 380 TYR B O 1
ATOM 6535 N N . ASP B 1 401 ? 10.633 84.212 -8.394 1.00 27.49 381 ASP B N 1
ATOM 6536 C CA . ASP B 1 401 ? 10.128 85.524 -8.013 1.00 28.27 381 ASP B CA 1
ATOM 6537 C C . ASP B 1 401 ? 8.913 85.845 -8.881 1.00 28.89 381 ASP B C 1
ATOM 6538 O O . ASP B 1 401 ? 9.058 86.419 -9.963 1.00 29.61 381 ASP B O 1
ATOM 6543 N N . ASP B 1 402 ? 7.728 85.447 -8.397 1.00 29.38 382 ASP B N 1
ATOM 6544 C CA . ASP B 1 402 ? 6.460 85.631 -9.093 1.00 31.03 382 ASP B CA 1
ATOM 6545 C C . ASP B 1 402 ? 5.708 86.813 -8.489 1.00 31.54 382 ASP B C 1
ATOM 6546 O O . ASP B 1 402 ? 4.487 86.899 -8.588 1.00 31.46 382 ASP B O 1
ATOM 6551 N N . THR B 1 403 ? 6.434 87.717 -7.840 1.00 32.40 383 THR B N 1
ATOM 6552 C CA . THR B 1 403 ? 5.779 88.854 -7.200 1.00 32.92 383 THR B CA 1
ATOM 6553 C C . THR B 1 403 ? 5.410 89.955 -8.182 1.00 34.02 383 THR B C 1
ATOM 6554 O O . THR B 1 403 ? 5.969 90.059 -9.282 1.00 33.31 383 THR B O 1
ATOM 6558 N N . ASP B 1 404 ? 4.464 90.777 -7.747 1.00 35.58 384 ASP B N 1
ATOM 6559 C CA . ASP B 1 404 ? 3.944 91.889 -8.515 1.00 37.61 384 ASP B CA 1
ATOM 6560 C C . ASP B 1 404 ? 4.848 93.108 -8.291 1.00 38.19 384 ASP B C 1
ATOM 6561 O O . ASP B 1 404 ? 4.517 94.044 -7.527 1.00 38.62 384 ASP B O 1
ATOM 6566 N N . GLN B 1 405 ? 6.015 93.056 -8.935 1.00 38.01 385 GLN B N 1
ATOM 6567 C CA . GLN B 1 405 ? 7.048 94.079 -8.801 1.00 37.84 385 GLN B CA 1
ATOM 6568 C C . GLN B 1 405 ? 7.767 94.254 -10.121 1.00 36.58 385 GLN B C 1
ATOM 6569 O O . GLN B 1 405 ? 7.788 93.336 -10.951 1.00 36.42 385 GLN B O 1
ATOM 6575 N N . ARG B 1 406 ? 8.323 95.447 -10.314 1.00 35.39 386 ARG B N 1
ATOM 6576 C CA . ARG B 1 406 ? 8.995 95.820 -11.567 1.00 34.49 386 ARG B CA 1
ATOM 6577 C C . ARG B 1 406 ? 10.371 95.154 -11.679 1.00 32.76 386 ARG B C 1
ATOM 6578 O O . ARG B 1 406 ? 10.966 94.768 -10.666 1.00 32.13 386 ARG B O 1
ATOM 6586 N N . ALA B 1 407 ? 10.860 95.031 -12.913 1.00 30.86 387 ALA B N 1
ATOM 6587 C CA . ALA B 1 407 ? 12.138 94.387 -13.227 1.00 29.63 387 ALA B CA 1
ATOM 6588 C C . ALA B 1 407 ? 13.300 94.829 -12.328 1.00 29.09 387 ALA B C 1
ATOM 6589 O O . ALA B 1 407 ? 14.036 93.990 -11.802 1.00 28.29 387 ALA B O 1
ATOM 6591 N N . GLY B 1 408 ? 13.458 96.146 -12.168 1.00 28.53 388 GLY B N 1
ATOM 6592 C CA . GLY B 1 408 ? 14.528 96.734 -11.353 1.00 27.97 388 GLY B CA 1
ATOM 6593 C C . GLY B 1 408 ? 14.502 96.209 -9.938 1.00 28.41 388 GLY B C 1
ATOM 6594 O O . GLY B 1 408 ? 15.565 95.886 -9.357 1.00 28.60 388 GLY B O 1
ATOM 6595 N N . ALA B 1 409 ? 13.286 96.105 -9.382 1.00 27.48 389 ALA B N 1
ATOM 6596 C CA . ALA B 1 409 ? 13.091 95.635 -8.012 1.00 26.85 389 ALA B CA 1
ATOM 6597 C C . ALA B 1 409 ? 13.510 94.177 -7.892 1.00 26.08 389 ALA B C 1
ATOM 6598 O O . ALA B 1 409 ? 14.237 93.802 -6.973 1.00 25.56 389 ALA B O 1
ATOM 6600 N N . LYS B 1 410 ? 13.049 93.360 -8.836 1.00 25.52 390 LYS B N 1
ATOM 6601 C CA . LYS B 1 410 ? 13.435 91.953 -8.881 1.00 25.03 390 LYS B CA 1
ATOM 6602 C C . LYS B 1 410 ? 14.945 91.750 -9.062 1.00 25.32 390 LYS B C 1
ATOM 6603 O O . LYS B 1 410 ? 15.534 90.907 -8.383 1.00 25.23 390 LYS B O 1
ATOM 6609 N N . PHE B 1 411 ? 15.572 92.521 -9.956 1.00 25.07 391 PHE B N 1
ATOM 6610 C CA . PHE B 1 411 ? 17.023 92.408 -10.125 1.00 25.76 391 PHE B CA 1
ATOM 6611 C C . PHE B 1 411 ? 17.752 92.716 -8.811 1.00 25.58 391 PHE B C 1
ATOM 6612 O O . PHE B 1 411 ? 18.682 92.004 -8.434 1.00 25.95 391 PHE B O 1
ATOM 6620 N N . ALA B 1 412 ? 17.347 93.789 -8.133 1.00 26.00 392 ALA B N 1
ATOM 6621 C CA . ALA B 1 412 ? 18.009 94.197 -6.877 1.00 26.06 392 ALA B CA 1
ATOM 6622 C C . ALA B 1 412 ? 17.918 93.133 -5.768 1.00 26.22 392 ALA B C 1
ATOM 6623 O O . ALA B 1 412 ? 18.923 92.828 -5.088 1.00 26.09 392 ALA B O 1
ATOM 6625 N N . THR B 1 413 ? 16.724 92.570 -5.600 1.00 25.83 393 THR B N 1
ATOM 6626 C CA . THR B 1 413 ? 16.483 91.542 -4.599 1.00 26.85 393 THR B CA 1
ATOM 6627 C C . THR B 1 413 ? 17.262 90.253 -4.880 1.00 26.53 393 THR B C 1
ATOM 6628 O O . THR B 1 413 ? 17.865 89.677 -3.974 1.00 26.50 393 THR B O 1
ATOM 6632 N N . ALA B 1 414 ? 17.267 89.817 -6.141 1.00 26.73 394 ALA B N 1
ATOM 6633 C CA . ALA B 1 414 ? 18.009 88.612 -6.538 1.00 25.96 394 ALA B CA 1
ATOM 6634 C C . ALA B 1 414 ? 19.515 88.756 -6.288 1.00 26.21 394 ALA B C 1
ATOM 6635 O O . ALA B 1 414 ? 20.141 87.826 -5.769 1.00 26.62 394 ALA B O 1
ATOM 6637 N N . ASP B 1 415 ? 20.094 89.901 -6.663 1.00 26.28 395 ASP B N 1
ATOM 6638 C CA . ASP B 1 415 ? 21.524 90.172 -6.412 1.00 26.23 395 ASP B CA 1
ATOM 6639 C C . ASP B 1 415 ? 21.819 90.158 -4.915 1.00 25.67 395 ASP B C 1
ATOM 6640 O O . ASP B 1 415 ? 22.779 89.530 -4.468 1.00 24.10 395 ASP B O 1
ATOM 6645 N N . LEU B 1 416 ? 20.961 90.843 -4.148 1.00 25.87 396 LEU B N 1
ATOM 6646 C CA . LEU B 1 416 ? 21.109 90.964 -2.680 1.00 25.50 396 LEU B CA 1
ATOM 6647 C C . LEU B 1 416 ? 21.191 89.608 -1.951 1.00 25.88 396 LEU B C 1
ATOM 6648 O O . LEU B 1 416 ? 22.086 89.385 -1.137 1.00 25.78 396 LEU B O 1
ATOM 6653 N N . ILE B 1 417 ? 20.226 88.722 -2.221 1.00 25.83 397 ILE B N 1
ATOM 6654 C CA . ILE B 1 417 ? 20.109 87.461 -1.490 1.00 25.43 397 ILE B CA 1
ATOM 6655 C C . ILE B 1 417 ? 21.102 86.391 -1.965 1.00 25.81 397 ILE B C 1
ATOM 6656 O O . ILE B 1 417 ? 21.242 85.346 -1.337 1.00 27.45 397 ILE B O 1
ATOM 6661 N N . GLY B 1 418 ? 21.765 86.641 -3.085 1.00 26.30 398 GLY B N 1
ATOM 6662 C CA . GLY B 1 418 ? 22.971 85.893 -3.457 1.00 25.83 398 GLY B CA 1
ATOM 6663 C C . GLY B 1 418 ? 22.791 84.567 -4.172 1.00 25.94 398 GLY B C 1
ATOM 6664 O O . GLY B 1 418 ? 23.715 83.749 -4.178 1.00 26.93 398 GLY B O 1
ATOM 6665 N N . ILE B 1 419 ? 21.635 84.355 -4.796 1.00 25.50 399 ILE B N 1
ATOM 6666 C CA . ILE B 1 419 ? 21.352 83.117 -5.518 1.00 25.62 399 ILE B CA 1
ATOM 6667 C C . ILE B 1 419 ? 22.338 83.026 -6.700 1.00 25.80 399 ILE B C 1
ATOM 6668 O O . ILE B 1 419 ? 22.466 83.994 -7.451 1.00 25.70 399 ILE B O 1
ATOM 6673 N N . PRO B 1 420 ? 23.081 81.898 -6.817 1.00 25.97 400 PRO B N 1
ATOM 6674 C CA . PRO B 1 420 ? 24.137 81.707 -7.832 1.00 25.98 400 PRO B CA 1
ATOM 6675 C C . PRO B 1 420 ? 23.739 81.959 -9.310 1.00 26.63 400 PRO B C 1
ATOM 6676 O O . PRO B 1 420 ? 24.574 82.431 -10.092 1.00 26.46 400 PRO B O 1
ATOM 6680 N N . TRP B 1 421 ? 22.508 81.611 -9.693 1.00 26.85 401 TRP B N 1
ATOM 6681 C CA . TRP B 1 421 ? 22.015 81.791 -11.070 1.00 27.57 401 TRP B CA 1
ATOM 6682 C C . TRP B 1 421 ? 20.687 82.520 -11.065 1.00 27.83 401 TRP B C 1
ATOM 6683 O O . TRP B 1 421 ? 19.872 82.327 -10.143 1.00 27.59 401 TRP B O 1
ATOM 6694 N N . GLN B 1 422 ? 20.496 83.376 -12.073 1.00 27.70 402 GLN B N 1
ATOM 6695 C CA . GLN B 1 422 ? 19.208 84.057 -12.340 1.00 28.03 402 GLN B CA 1
ATOM 6696 C C . GLN B 1 422 ? 18.725 83.749 -13.762 1.00 28.55 402 GLN B C 1
ATOM 6697 O O . GLN B 1 422 ? 19.522 83.737 -14.713 1.00 28.75 402 GLN B O 1
ATOM 6703 N N . ILE B 1 423 ? 17.439 83.467 -13.913 1.00 28.98 403 ILE B N 1
ATOM 6704 C CA . ILE B 1 423 ? 16.850 83.376 -15.255 1.00 30.20 403 ILE B CA 1
ATOM 6705 C C . ILE B 1 423 ? 15.891 84.547 -15.416 1.00 30.56 403 ILE B C 1
ATOM 6706 O O . ILE B 1 423 ? 14.914 84.662 -14.660 1.00 30.84 403 ILE B O 1
ATOM 6711 N N . HIS B 1 424 ? 16.196 85.431 -16.369 1.00 30.44 404 HIS B N 1
ATOM 6712 C CA . HIS B 1 424 ? 15.373 86.611 -16.624 1.00 30.56 404 HIS B CA 1
ATOM 6713 C C . HIS B 1 424 ? 14.455 86.319 -17.786 1.00 31.13 404 HIS B C 1
ATOM 6714 O O . HIS B 1 424 ? 14.923 86.089 -18.906 1.00 30.88 404 HIS B O 1
ATOM 6721 N N . VAL B 1 425 ? 13.155 86.334 -17.504 1.00 31.97 405 VAL B N 1
ATOM 6722 C CA . VAL B 1 425 ? 12.130 85.918 -18.458 1.00 32.93 405 VAL B CA 1
ATOM 6723 C C . VAL B 1 425 ? 11.213 87.107 -18.701 1.00 33.67 405 VAL B C 1
ATOM 6724 O O . VAL B 1 425 ? 10.581 87.604 -17.772 1.00 33.71 405 VAL B O 1
ATOM 6728 N N . GLY B 1 426 ? 11.157 87.571 -19.949 1.00 34.44 406 GLY B N 1
ATOM 6729 C CA . GLY B 1 426 ? 10.396 88.773 -20.270 1.00 36.20 406 GLY B CA 1
ATOM 6730 C C . GLY B 1 426 ? 9.763 88.703 -21.649 1.00 37.62 406 GLY B C 1
ATOM 6731 O O . GLY B 1 426 ? 10.087 87.805 -22.427 1.00 37.52 406 GLY B O 1
ATOM 6732 N N . PRO B 1 427 ? 8.835 89.637 -21.950 1.00 38.89 407 PRO B N 1
ATOM 6733 C CA . PRO B 1 427 ? 8.224 89.756 -23.296 1.00 39.66 407 PRO B CA 1
ATOM 6734 C C . PRO B 1 427 ? 9.251 89.857 -24.431 1.00 40.42 407 PRO B C 1
ATOM 6735 O O . PRO B 1 427 ? 9.156 89.111 -25.398 1.00 40.62 407 PRO B O 1
ATOM 6739 N N . ARG B 1 428 ? 10.230 90.754 -24.286 1.00 41.34 408 ARG B N 1
ATOM 6740 C CA . ARG B 1 428 ? 11.218 91.041 -25.337 1.00 42.31 408 ARG B CA 1
ATOM 6741 C C . ARG B 1 428 ? 12.121 89.845 -25.651 1.00 41.65 408 ARG B C 1
ATOM 6742 O O . ARG B 1 428 ? 12.415 89.564 -26.814 1.00 41.44 408 ARG B O 1
ATOM 6750 N N . GLY B 1 429 ? 12.552 89.141 -24.611 1.00 41.30 409 GLY B N 1
ATOM 6751 C CA . GLY B 1 429 ? 13.273 87.888 -24.793 1.00 41.13 409 GLY B CA 1
ATOM 6752 C C . GLY B 1 429 ? 12.409 86.805 -25.429 1.00 41.11 409 GLY B C 1
ATOM 6753 O O . GLY B 1 429 ? 12.813 86.188 -26.416 1.00 41.01 409 GLY B O 1
ATOM 6754 N N . LEU B 1 430 ? 11.217 86.589 -24.873 1.00 40.71 410 LEU B N 1
ATOM 6755 C CA . LEU B 1 430 ? 10.307 85.533 -25.338 1.00 40.59 410 LEU B CA 1
ATOM 6756 C C . LEU B 1 430 ? 9.853 85.676 -26.810 1.00 40.99 410 LEU B C 1
ATOM 6757 O O . LEU B 1 430 ? 9.619 84.670 -27.495 1.00 40.80 410 LEU B O 1
ATOM 6762 N N . ALA B 1 431 ? 9.751 86.916 -27.290 1.00 41.22 411 ALA B N 1
ATOM 6763 C CA . ALA B 1 431 ? 9.483 87.191 -28.711 1.00 41.46 411 ALA B CA 1
ATOM 6764 C C . ALA B 1 431 ? 10.486 86.463 -29.610 1.00 41.55 411 ALA B C 1
ATOM 6765 O O . ALA B 1 431 ? 10.115 85.980 -30.680 1.00 41.70 411 ALA B O 1
ATOM 6767 N N . GLU B 1 432 ? 11.742 86.380 -29.155 1.00 41.37 412 GLU B N 1
ATOM 6768 C CA . GLU B 1 432 ? 12.810 85.614 -29.821 1.00 41.68 412 GLU B CA 1
ATOM 6769 C C . GLU B 1 432 ? 12.943 84.161 -29.331 1.00 40.82 412 GLU B C 1
ATOM 6770 O O . GLU B 1 432 ? 13.882 83.460 -29.725 1.00 40.97 412 GLU B O 1
ATOM 6776 N N . GLY B 1 433 ? 12.017 83.716 -28.480 1.00 40.31 413 GLY B N 1
ATOM 6777 C CA . GLY B 1 433 ? 12.080 82.382 -27.858 1.00 39.59 413 GLY B CA 1
ATOM 6778 C C . GLY B 1 433 ? 13.254 82.234 -26.891 1.00 39.28 413 GLY B C 1
ATOM 6779 O O . GLY B 1 433 ? 13.707 81.116 -26.599 1.00 39.00 413 GLY B O 1
ATOM 6780 N N . LYS B 1 434 ? 13.740 83.371 -26.394 1.00 38.43 414 LYS B N 1
ATOM 6781 C CA . LYS B 1 434 ? 14.964 83.434 -25.601 1.00 38.23 414 LYS B CA 1
ATOM 6782 C C . LYS B 1 434 ? 14.728 83.824 -24.129 1.00 37.88 414 LYS B C 1
ATOM 6783 O O . LYS B 1 434 ? 13.719 84.446 -23.792 1.00 36.95 414 LYS B O 1
ATOM 6789 N N . VAL B 1 435 ? 15.662 83.420 -23.266 1.00 38.04 415 VAL B N 1
ATOM 6790 C CA . VAL B 1 435 ? 15.725 83.877 -21.878 1.00 38.36 415 VAL B CA 1
ATOM 6791 C C . VAL B 1 435 ? 17.172 84.275 -21.612 1.00 39.17 415 VAL B C 1
ATOM 6792 O O . VAL B 1 435 ? 18.068 83.930 -22.397 1.00 39.14 415 VAL B O 1
ATOM 6796 N N . GLU B 1 436 ? 17.403 85.015 -20.529 1.00 39.25 416 GLU B N 1
ATOM 6797 C CA . GLU B 1 436 ? 18.756 85.391 -20.153 1.00 40.19 416 GLU B CA 1
ATOM 6798 C C . GLU B 1 436 ? 19.155 84.678 -18.867 1.00 39.15 416 GLU B C 1
ATOM 6799 O O . GLU B 1 436 ? 18.401 84.688 -17.883 1.00 39.22 416 GLU B O 1
ATOM 6805 N N . LEU B 1 437 ? 20.320 84.028 -18.906 1.00 38.10 417 LEU B N 1
ATOM 6806 C CA . LEU B 1 437 ? 20.901 83.361 -17.750 1.00 36.91 417 LEU B CA 1
ATOM 6807 C C . LEU B 1 437 ? 22.083 84.219 -17.277 1.00 35.72 417 LEU B C 1
ATOM 6808 O O . LEU B 1 437 ? 23.012 84.452 -18.041 1.00 35.25 417 LEU B O 1
ATOM 6813 N N . LYS B 1 438 ? 22.013 84.705 -16.031 1.00 33.86 418 LYS B N 1
ATOM 6814 C CA . LYS B 1 438 ? 23.064 85.528 -15.412 1.00 32.63 418 LYS B CA 1
ATOM 6815 C C . LYS B 1 438 ? 23.705 84.749 -14.240 1.00 31.75 418 LYS B C 1
ATOM 6816 O O . LYS B 1 438 ? 22.986 84.140 -13.428 1.00 30.29 418 LYS B O 1
ATOM 6822 N N . ARG B 1 439 ? 25.038 84.745 -14.192 1.00 30.47 419 ARG B N 1
ATOM 6823 C CA . ARG B 1 439 ? 25.809 84.136 -13.094 1.00 30.49 419 ARG B CA 1
ATOM 6824 C C . ARG B 1 439 ? 26.118 85.230 -12.084 1.00 29.78 419 ARG B C 1
ATOM 6825 O O . ARG B 1 439 ? 26.721 86.248 -12.439 1.00 28.82 419 ARG B O 1
ATOM 6833 N N . ARG B 1 440 ? 25.736 85.004 -10.826 1.00 29.29 420 ARG B N 1
ATOM 6834 C CA . ARG B 1 440 ? 25.824 86.022 -9.784 1.00 29.75 420 ARG B CA 1
ATOM 6835 C C . ARG B 1 440 ? 27.267 86.410 -9.476 1.00 30.75 420 ARG B C 1
ATOM 6836 O O . ARG B 1 440 ? 27.571 87.590 -9.243 1.00 30.76 420 ARG B O 1
ATOM 6844 N N . SER B 1 441 ? 28.148 85.412 -9.484 1.00 32.11 421 SER B N 1
ATOM 6845 C CA . SER B 1 441 ? 29.532 85.572 -9.055 1.00 33.89 421 SER B CA 1
ATOM 6846 C C . SER B 1 441 ? 30.303 86.654 -9.830 1.00 35.02 421 SER B C 1
ATOM 6847 O O . SER B 1 441 ? 30.996 87.470 -9.208 1.00 34.10 421 SER B O 1
ATOM 6850 N N . ASP B 1 442 ? 30.172 86.650 -11.167 1.00 36.11 422 ASP B N 1
ATOM 6851 C CA . ASP B 1 442 ? 30.856 87.618 -12.030 1.00 37.86 422 ASP B CA 1
ATOM 6852 C C . ASP B 1 442 ? 29.935 88.464 -12.916 1.00 39.00 422 ASP B C 1
ATOM 6853 O O . ASP B 1 442 ? 30.413 89.324 -13.661 1.00 39.65 422 ASP B O 1
ATOM 6858 N N . GLY B 1 443 ? 28.628 88.216 -12.861 1.00 39.95 423 GLY B N 1
ATOM 6859 C CA . GLY B 1 443 ? 27.667 88.953 -13.693 1.00 41.24 423 GLY B CA 1
ATOM 6860 C C . GLY B 1 443 ? 27.640 88.573 -15.169 1.00 42.06 423 GLY B C 1
ATOM 6861 O O . GLY B 1 443 ? 27.022 89.269 -15.972 1.00 42.45 423 GLY B O 1
ATOM 6862 N N . ALA B 1 444 ? 28.315 87.478 -15.523 1.00 42.91 424 ALA B N 1
ATOM 6863 C CA . ALA B 1 444 ? 28.282 86.908 -16.863 1.00 43.77 424 ALA B CA 1
ATOM 6864 C C . ALA B 1 444 ? 26.856 86.566 -17.260 1.00 45.16 424 ALA B C 1
ATOM 6865 O O . ALA B 1 444 ? 26.158 85.872 -16.523 1.00 45.18 424 ALA B O 1
ATOM 6867 N N . ARG B 1 445 ? 26.445 87.052 -18.432 1.00 46.76 425 ARG B N 1
ATOM 6868 C CA . ARG B 1 445 ? 25.081 86.908 -18.959 1.00 48.68 425 ARG B CA 1
ATOM 6869 C C . ARG B 1 445 ? 25.049 86.072 -20.244 1.00 49.50 425 ARG B C 1
ATOM 6870 O O . ARG B 1 445 ? 26.036 86.011 -20.985 1.00 49.69 425 ARG B O 1
ATOM 6878 N N . GLU B 1 446 ? 23.910 85.446 -20.515 1.00 50.51 426 GLU B N 1
ATOM 6879 C CA . GLU B 1 446 ? 23.756 84.609 -21.703 1.00 52.16 426 GLU B CA 1
ATOM 6880 C C . GLU B 1 446 ? 22.300 84.507 -22.170 1.00 52.26 426 GLU B C 1
ATOM 6881 O O . GLU B 1 446 ? 21.426 84.028 -21.429 1.00 51.78 426 GLU B O 1
ATOM 6887 N N . ASN B 1 447 ? 22.044 84.962 -23.399 1.00 52.74 427 ASN B N 1
ATOM 6888 C CA . ASN B 1 447 ? 20.756 84.717 -24.041 1.00 53.23 427 ASN B CA 1
ATOM 6889 C C . ASN B 1 447 ? 20.790 83.361 -24.706 1.00 53.58 427 ASN B C 1
ATOM 6890 O O . ASN B 1 447 ? 21.679 83.084 -25.519 1.00 53.68 427 ASN B O 1
ATOM 6895 N N . LEU B 1 448 ? 19.837 82.512 -24.344 1.00 53.92 428 LEU B N 1
ATOM 6896 C CA . LEU B 1 448 ? 19.756 81.170 -24.904 1.00 54.72 428 LEU B CA 1
ATOM 6897 C C . LEU B 1 448 ? 18.311 80.649 -24.964 1.00 55.28 428 LEU B C 1
ATOM 6898 O O . LEU B 1 448 ? 17.446 81.101 -24.211 1.00 55.22 428 LEU B O 1
ATOM 6903 N N . ALA B 1 449 ? 18.067 79.706 -25.875 1.00 55.96 429 ALA B N 1
ATOM 6904 C CA . ALA B 1 449 ? 16.742 79.109 -26.081 1.00 56.65 429 ALA B CA 1
ATOM 6905 C C . ALA B 1 449 ? 16.065 78.651 -24.789 1.00 57.03 429 ALA B C 1
ATOM 6906 O O . ALA B 1 449 ? 16.715 78.146 -23.876 1.00 57.04 429 ALA B O 1
ATOM 6908 N N . LEU B 1 450 ? 14.748 78.818 -24.744 1.00 57.72 430 LEU B N 1
ATOM 6909 C CA . LEU B 1 450 ? 13.936 78.443 -23.593 1.00 58.07 430 LEU B CA 1
ATOM 6910 C C . LEU B 1 450 ? 14.034 76.948 -23.257 1.00 58.45 430 LEU B C 1
ATOM 6911 O O . LEU B 1 450 ? 14.031 76.574 -22.078 1.00 58.51 430 LEU B O 1
ATOM 6916 N N . ALA B 1 451 ? 14.139 76.101 -24.283 1.00 58.68 431 ALA B N 1
ATOM 6917 C CA . ALA B 1 451 ? 14.317 74.659 -24.071 1.00 58.92 431 ALA B CA 1
ATOM 6918 C C . ALA B 1 451 ? 15.713 74.315 -23.519 1.00 59.13 431 ALA B C 1
ATOM 6919 O O . ALA B 1 451 ? 15.839 73.556 -22.541 1.00 59.53 431 ALA B O 1
ATOM 6921 N N . ASP B 1 452 ? 16.749 74.910 -24.111 1.00 58.94 432 ASP B N 1
ATOM 6922 C CA . ASP B 1 452 ? 18.145 74.620 -23.737 1.00 59.01 432 ASP B CA 1
ATOM 6923 C C . ASP B 1 452 ? 18.573 75.047 -22.327 1.00 58.92 432 ASP B C 1
ATOM 6924 O O . ASP B 1 452 ? 19.685 74.724 -21.902 1.00 59.02 432 ASP B O 1
ATOM 6929 N N . VAL B 1 453 ? 17.723 75.787 -21.618 1.00 58.85 433 VAL B N 1
ATOM 6930 C CA . VAL B 1 453 ? 18.150 76.421 -20.360 1.00 58.73 433 VAL B CA 1
ATOM 6931 C C . VAL B 1 453 ? 18.235 75.464 -19.160 1.00 58.81 433 VAL B C 1
ATOM 6932 O O . VAL B 1 453 ? 19.202 75.514 -18.398 1.00 58.91 433 VAL B O 1
ATOM 6936 N N . VAL B 1 454 ? 17.249 74.581 -19.019 1.00 58.98 434 VAL B N 1
ATOM 6937 C CA . VAL B 1 454 ? 17.281 73.527 -18.003 1.00 59.22 434 VAL B CA 1
ATOM 6938 C C . VAL B 1 454 ? 18.512 72.638 -18.213 1.00 59.77 434 VAL B C 1
ATOM 6939 O O . VAL B 1 454 ? 19.279 72.394 -17.278 1.00 59.78 434 VAL B O 1
ATOM 6943 N N . ALA B 1 455 ? 18.706 72.188 -19.453 1.00 60.31 435 ALA B N 1
ATOM 6944 C CA . ALA B 1 455 ? 19.826 71.326 -19.817 1.00 60.74 435 ALA B CA 1
ATOM 6945 C C . ALA B 1 455 ? 21.197 71.911 -19.464 1.00 61.08 435 ALA B C 1
ATOM 6946 O O . ALA B 1 455 ? 22.120 71.155 -19.165 1.00 61.31 435 ALA B O 1
ATOM 6948 N N . ARG B 1 456 ? 21.335 73.239 -19.492 1.00 61.52 436 ARG B N 1
ATOM 6949 C CA . ARG B 1 456 ? 22.603 73.874 -19.096 1.00 62.11 436 ARG B CA 1
ATOM 6950 C C . ARG B 1 456 ? 22.845 73.858 -17.579 1.00 62.18 436 ARG B C 1
ATOM 6951 O O . ARG B 1 456 ? 23.994 73.781 -17.130 1.00 61.92 436 ARG B O 1
ATOM 6959 N N . LEU B 1 457 ? 21.759 73.912 -16.805 1.00 62.52 437 LEU B N 1
ATOM 6960 C CA . LEU B 1 457 ? 21.819 73.945 -15.330 1.00 62.85 437 LEU B CA 1
ATOM 6961 C C . LEU B 1 457 ? 21.731 72.561 -14.673 1.00 63.44 437 LEU B C 1
ATOM 6962 O O . LEU B 1 457 ? 22.036 72.405 -13.486 1.00 63.47 437 LEU B O 1
ATOM 6967 N N . THR B 1 458 ? 21.311 71.563 -15.448 1.00 64.03 438 THR B N 1
ATOM 6968 C CA . THR B 1 458 ? 21.145 70.202 -14.941 1.00 64.61 438 THR B CA 1
ATOM 6969 C C . THR B 1 458 ? 22.076 69.215 -15.649 1.00 64.92 438 THR B C 1
ATOM 6970 O O . THR B 1 458 ? 22.682 69.535 -16.681 1.00 65.10 438 THR B O 1
ATOM 6975 N N . GLY C 1 18 ? 58.935 128.709 30.474 1.00 43.98 -2 GLY C N 1
ATOM 6976 C CA . GLY C 1 18 ? 58.311 128.115 29.232 1.00 43.50 -2 GLY C CA 1
ATOM 6977 C C . GLY C 1 18 ? 59.184 127.040 28.601 1.00 43.38 -2 GLY C C 1
ATOM 6978 O O . GLY C 1 18 ? 60.316 127.340 28.166 1.00 43.58 -2 GLY C O 1
ATOM 6979 N N . SER C 1 19 ? 58.681 125.794 28.552 1.00 41.94 -1 SER C N 1
ATOM 6980 C CA . SER C 1 19 ? 59.484 124.650 28.062 1.00 41.29 -1 SER C CA 1
ATOM 6981 C C . SER C 1 19 ? 60.003 124.865 26.631 1.00 39.47 -1 SER C C 1
ATOM 6982 O O . SER C 1 19 ? 59.311 125.426 25.798 1.00 40.12 -1 SER C O 1
ATOM 6985 N N . HIS C 1 20 ? 61.232 124.467 26.351 1.00 37.13 0 HIS C N 1
ATOM 6986 C CA . HIS C 1 20 ? 61.813 124.817 25.063 1.00 35.52 0 HIS C CA 1
ATOM 6987 C C . HIS C 1 20 ? 62.694 123.716 24.585 1.00 33.49 0 HIS C C 1
ATOM 6988 O O . HIS C 1 20 ? 63.420 123.133 25.381 1.00 32.81 0 HIS C O 1
ATOM 6995 N N . MET C 1 21 ? 62.629 123.429 23.286 1.00 30.31 1 MET C N 1
ATOM 6996 C CA . MET C 1 21 ? 63.501 122.444 22.703 1.00 29.13 1 MET C CA 1
ATOM 6997 C C . MET C 1 21 ? 63.875 122.804 21.276 1.00 28.93 1 MET C C 1
ATOM 6998 O O . MET C 1 21 ? 63.040 123.326 20.521 1.00 27.38 1 MET C O 1
ATOM 7003 N N . ARG C 1 22 ? 65.118 122.490 20.906 1.00 28.57 2 ARG C N 1
ATOM 7004 C CA . ARG C 1 22 ? 65.535 122.509 19.518 1.00 29.23 2 ARG C CA 1
ATOM 7005 C C . ARG C 1 22 ? 65.466 121.087 19.062 1.00 28.34 2 ARG C C 1
ATOM 7006 O O . ARG C 1 22 ? 65.997 120.200 19.740 1.00 28.46 2 ARG C O 1
ATOM 7014 N N . LEU C 1 23 ? 64.892 120.868 17.887 1.00 27.71 3 LEU C N 1
ATOM 7015 C CA . LEU C 1 23 ? 64.744 119.507 17.355 1.00 27.90 3 LEU C CA 1
ATOM 7016 C C . LEU C 1 23 ? 66.067 118.743 17.166 1.00 28.10 3 LEU C C 1
ATOM 7017 O O . LEU C 1 23 ? 66.138 117.525 17.372 1.00 26.79 3 LEU C O 1
ATOM 7022 N N . SER C 1 24 ? 67.116 119.468 16.780 1.00 28.49 4 SER C N 1
ATOM 7023 C CA . SER C 1 24 ? 68.464 118.927 16.660 1.00 27.88 4 SER C CA 1
ATOM 7024 C C . SER C 1 24 ? 68.987 118.354 17.988 1.00 28.35 4 SER C C 1
ATOM 7025 O O . SER C 1 24 ? 69.885 117.526 18.001 1.00 30.48 4 SER C O 1
ATOM 7028 N N . ARG C 1 25 ? 68.449 118.811 19.100 1.00 28.25 5 ARG C N 1
ATOM 7029 C CA . ARG C 1 25 ? 68.848 118.318 20.413 1.00 29.90 5 ARG C CA 1
ATOM 7030 C C . ARG C 1 25 ? 67.794 117.368 21.052 1.00 28.22 5 ARG C C 1
ATOM 7031 O O . ARG C 1 25 ? 67.861 117.100 22.258 1.00 27.59 5 ARG C O 1
ATOM 7039 N N . PHE C 1 26 ? 66.834 116.894 20.251 1.00 26.88 6 PHE C N 1
ATOM 7040 C CA . PHE C 1 26 ? 65.690 116.103 20.721 1.00 25.93 6 PHE C CA 1
ATOM 7041 C C . PHE C 1 26 ? 65.796 114.690 20.135 1.00 25.80 6 PHE C C 1
ATOM 7042 O O . PHE C 1 26 ? 66.763 114.361 19.479 1.00 25.18 6 PHE C O 1
ATOM 7050 N N . PHE C 1 27 ? 64.815 113.839 20.408 1.00 24.74 7 PHE C N 1
ATOM 7051 C CA . PHE C 1 27 ? 64.792 112.519 19.818 1.00 24.41 7 PHE C CA 1
ATOM 7052 C C . PHE C 1 27 ? 63.360 112.292 19.364 1.00 24.18 7 PHE C C 1
ATOM 7053 O O . PHE C 1 27 ? 62.487 112.059 20.182 1.00 23.72 7 PHE C O 1
ATOM 7061 N N . LEU C 1 28 ? 63.116 112.415 18.063 1.00 23.57 8 LEU C N 1
ATOM 7062 C CA . LEU C 1 28 ? 61.769 112.371 17.491 1.00 23.92 8 LEU C CA 1
ATOM 7063 C C . LEU C 1 28 ? 61.810 111.566 16.189 1.00 24.54 8 LEU C C 1
ATOM 7064 O O . LEU C 1 28 ? 61.996 112.140 15.088 1.00 24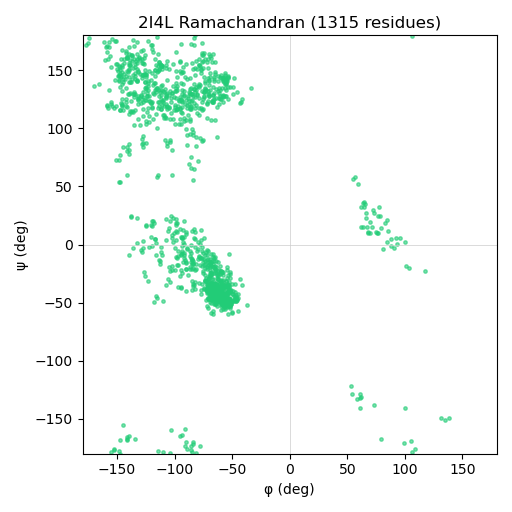.26 8 LEU C O 1
ATOM 7069 N N . PRO C 1 29 ? 61.663 110.225 16.305 1.00 24.13 9 PRO C N 1
ATOM 7070 C CA . PRO C 1 29 ? 61.826 109.364 15.133 1.00 24.28 9 PRO C CA 1
ATOM 7071 C C . PRO C 1 29 ? 60.566 109.247 14.290 1.00 24.13 9 PRO C C 1
ATOM 7072 O O . PRO C 1 29 ? 59.713 108.394 14.553 1.00 25.66 9 PRO C O 1
ATOM 7076 N N . ILE C 1 30 ? 60.450 110.078 13.261 1.00 24.13 10 ILE C N 1
ATOM 7077 C CA . ILE C 1 30 ? 59.239 110.124 12.444 1.00 23.79 10 ILE C CA 1
ATOM 7078 C C . ILE C 1 30 ? 59.256 108.958 11.466 1.00 24.29 10 ILE C C 1
ATOM 7079 O O . ILE C 1 30 ? 60.293 108.665 10.895 1.00 23.97 10 ILE C O 1
ATOM 7084 N N . LEU C 1 31 ? 58.108 108.298 11.274 1.00 24.76 11 LEU C N 1
ATOM 7085 C CA . LEU C 1 31 ? 58.004 107.231 10.298 1.00 26.78 11 LEU C CA 1
ATOM 7086 C C . LEU C 1 31 ? 57.277 107.739 9.027 1.00 29.06 11 LEU C C 1
ATOM 7087 O O . LEU C 1 31 ? 56.142 108.220 9.084 1.00 29.42 11 LEU C O 1
ATOM 7092 N N . LYS C 1 32 ? 57.946 107.548 7.901 1.00 32.30 12 LYS C N 1
ATOM 7093 C CA . LYS C 1 32 ? 57.477 107.920 6.540 1.00 36.12 12 LYS C CA 1
ATOM 7094 C C . LYS C 1 32 ? 56.170 107.233 6.134 1.00 36.79 12 LYS C C 1
ATOM 7095 O O . LYS C 1 32 ? 55.183 107.889 5.770 1.00 38.40 12 LYS C O 1
ATOM 7101 N N . GLU C 1 33 ? 56.136 105.911 6.239 1.00 37.59 13 GLU C N 1
ATOM 7102 C CA . GLU C 1 33 ? 54.950 105.151 5.828 1.00 37.73 13 GLU C CA 1
ATOM 7103 C C . GLU C 1 33 ? 54.041 104.877 7.009 1.00 36.82 13 GLU C C 1
ATOM 7104 O O . GLU C 1 33 ? 54.492 104.914 8.151 1.00 36.13 13 GLU C O 1
ATOM 7110 N N . ASN C 1 34 ? 52.766 104.616 6.731 1.00 36.05 14 ASN C N 1
ATOM 7111 C CA . ASN C 1 34 ? 51.821 104.100 7.729 1.00 35.57 14 ASN C CA 1
ATOM 7112 C C . ASN C 1 34 ? 52.211 102.687 8.187 1.00 34.14 14 ASN C C 1
ATOM 7113 O O . ASN C 1 34 ? 52.383 101.782 7.342 1.00 33.38 14 ASN C O 1
ATOM 7118 N N . PRO C 1 35 ? 52.369 102.490 9.527 1.00 32.19 15 PRO C N 1
ATOM 7119 C CA . PRO C 1 35 ? 52.716 101.156 10.031 1.00 30.29 15 PRO C CA 1
ATOM 7120 C C . PRO C 1 35 ? 51.574 100.157 9.798 1.00 29.05 15 PRO C C 1
ATOM 7121 O O . PRO C 1 35 ? 50.429 100.421 10.151 1.00 27.36 15 PRO C O 1
ATOM 7125 N N . LYS C 1 36 ? 51.889 99.021 9.193 1.00 28.42 16 LYS C N 1
ATOM 7126 C CA . LYS C 1 36 ? 50.835 98.031 8.845 1.00 29.85 16 LYS C CA 1
ATOM 7127 C C . LYS C 1 36 ? 50.141 97.387 10.045 1.00 28.85 16 LYS C C 1
ATOM 7128 O O . LYS C 1 36 ? 48.993 96.929 9.930 1.00 29.04 16 LYS C O 1
ATOM 7134 N N . GLU C 1 37 ? 50.819 97.361 11.200 1.00 27.29 17 GLU C N 1
ATOM 7135 C CA . GLU C 1 37 ? 50.223 96.784 12.421 1.00 26.55 17 GLU C CA 1
ATOM 7136 C C . GLU C 1 37 ? 49.144 97.680 13.060 1.00 25.94 17 GLU C C 1
ATOM 7137 O O . GLU C 1 37 ? 48.348 97.221 13.868 1.00 25.67 17 GLU C O 1
ATOM 7143 N N . ALA C 1 38 ? 49.118 98.962 12.697 1.00 24.68 18 ALA C N 1
ATOM 7144 C CA . ALA C 1 38 ? 48.119 99.899 13.218 1.00 24.20 18 ALA C CA 1
ATOM 7145 C C . ALA C 1 38 ? 46.818 99.789 12.443 1.00 24.47 18 ALA C C 1
ATOM 7146 O O . ALA C 1 38 ? 46.796 99.930 11.226 1.00 23.45 18 ALA C O 1
ATOM 7148 N N . GLU C 1 39 ? 45.728 99.588 13.164 1.00 23.45 19 GLU C N 1
ATOM 7149 C CA . GLU C 1 39 ? 44.434 99.356 12.553 1.00 23.89 19 GLU C CA 1
ATOM 7150 C C . GLU C 1 39 ? 43.541 100.606 12.594 1.00 23.21 19 GLU C C 1
ATOM 7151 O O . GLU C 1 39 ? 42.537 100.694 11.860 1.00 23.60 19 GLU C O 1
ATOM 7157 N N . ILE C 1 40 ? 43.844 101.522 13.516 1.00 20.71 20 ILE C N 1
ATOM 7158 C CA . ILE C 1 40 ? 43.030 102.720 13.746 1.00 20.13 20 ILE C CA 1
ATOM 7159 C C . ILE C 1 40 ? 43.939 103.933 13.702 1.00 20.54 20 ILE C C 1
ATOM 7160 O O . ILE C 1 40 ? 45.144 103.801 13.853 1.00 21.44 20 ILE C O 1
ATOM 7165 N N . VAL C 1 41 ? 43.361 105.104 13.479 1.00 20.83 21 VAL C N 1
ATOM 7166 C CA . VAL C 1 41 ? 44.111 106.344 13.297 1.00 21.68 21 VAL C CA 1
ATOM 7167 C C . VAL C 1 41 ? 45.015 106.716 14.494 1.00 19.68 21 VAL C C 1
ATOM 7168 O O . VAL C 1 41 ? 46.186 107.038 14.306 1.00 20.74 21 VAL C O 1
ATOM 7172 N N . SER C 1 42 ? 44.478 106.711 15.710 1.00 19.56 22 SER C N 1
ATOM 7173 C CA . SER C 1 42 ? 45.306 107.078 16.893 1.00 19.27 22 SER C CA 1
ATOM 7174 C C . SER C 1 42 ? 46.591 106.253 17.015 1.00 19.44 22 SER C C 1
ATOM 7175 O O . SER C 1 42 ? 47.689 106.810 17.284 1.00 19.70 22 SER C O 1
ATOM 7178 N N . HIS C 1 43 ? 46.479 104.947 16.771 1.00 18.10 23 HIS C N 1
ATOM 7179 C CA . HIS C 1 43 ? 47.630 104.039 16.940 1.00 17.54 23 HIS C CA 1
ATOM 7180 C C . HIS C 1 43 ? 48.633 104.338 15.822 1.00 17.76 23 HIS C C 1
ATOM 7181 O O . HIS C 1 43 ? 49.851 104.530 16.068 1.00 15.81 23 HIS C O 1
ATOM 7188 N N . ARG C 1 44 ? 48.111 104.432 14.593 1.00 17.60 24 ARG C N 1
ATOM 7189 C CA . ARG C 1 44 ? 48.941 104.790 13.429 1.00 19.37 24 ARG C CA 1
ATOM 7190 C C . ARG C 1 44 ? 49.758 106.065 13.625 1.00 17.00 24 ARG C C 1
ATOM 7191 O O . ARG C 1 44 ? 50.951 106.104 13.340 1.00 18.05 24 ARG C O 1
ATOM 7199 N N . LEU C 1 45 ? 49.070 107.117 14.050 1.00 18.38 25 LEU C N 1
ATOM 7200 C CA . LEU C 1 45 ? 49.638 108.452 14.198 1.00 18.89 25 LEU C CA 1
ATOM 7201 C C . LEU C 1 45 ? 50.589 108.527 15.390 1.00 18.13 25 LEU C C 1
ATOM 7202 O O . LEU C 1 45 ? 51.622 109.150 15.282 1.00 18.56 25 LEU C O 1
ATOM 7207 N N . MET C 1 46 ? 50.254 107.884 16.510 1.00 17.97 26 MET C N 1
ATOM 7208 C CA . MET C 1 46 ? 51.217 107.828 17.642 1.00 18.63 26 MET C CA 1
ATOM 7209 C C . MET C 1 46 ? 52.522 107.170 17.236 1.00 17.83 26 MET C C 1
ATOM 7210 O O . MET C 1 46 ? 53.595 107.609 17.645 1.00 18.46 26 MET C O 1
ATOM 7215 N N . LEU C 1 47 ? 52.444 106.128 16.414 1.00 17.56 27 LEU C N 1
ATOM 7216 C CA . LEU C 1 47 ? 53.681 105.478 15.873 1.00 18.31 27 LEU C CA 1
ATOM 7217 C C . LEU C 1 47 ? 54.392 106.361 14.851 1.00 18.16 27 LEU C C 1
ATOM 7218 O O . LEU C 1 47 ? 55.597 106.563 14.942 1.00 20.08 27 LEU C O 1
ATOM 7223 N N . ARG C 1 48 ? 53.645 106.929 13.911 1.00 18.99 28 ARG C N 1
ATOM 7224 C CA . ARG C 1 48 ? 54.252 107.773 12.869 1.00 20.37 28 ARG C CA 1
ATOM 7225 C C . ARG C 1 48 ? 54.860 109.057 13.427 1.00 18.90 28 ARG C C 1
ATOM 7226 O O . ARG C 1 48 ? 55.928 109.474 12.988 1.00 19.21 28 ARG C O 1
ATOM 7234 N N . ALA C 1 49 ? 54.166 109.677 14.392 1.00 19.49 29 ALA C N 1
ATOM 7235 C CA . ALA C 1 49 ? 54.633 110.913 15.038 1.00 18.54 29 ALA C CA 1
ATOM 7236 C C . ALA C 1 49 ? 55.746 110.752 16.083 1.00 19.21 29 ALA C C 1
ATOM 7237 O O . ALA C 1 49 ? 56.054 111.698 16.810 1.00 19.28 29 ALA C O 1
ATOM 7239 N N . GLY C 1 50 ? 56.372 109.589 16.152 1.00 18.32 30 GLY C N 1
ATOM 7240 C CA . GLY C 1 50 ? 57.518 109.397 17.087 1.00 18.61 30 GLY C CA 1
ATOM 7241 C C . GLY C 1 50 ? 57.145 109.484 18.561 1.00 19.39 30 GLY C C 1
ATOM 7242 O O . GLY C 1 50 ? 57.934 109.997 19.398 1.00 19.56 30 GLY C O 1
ATOM 7243 N N . MET C 1 51 ? 55.938 109.009 18.887 1.00 19.19 31 MET C N 1
ATOM 7244 C CA . MET C 1 51 ? 55.402 109.098 20.242 1.00 20.71 31 MET C CA 1
ATOM 7245 C C . MET C 1 51 ? 55.424 107.792 21.043 1.00 20.26 31 MET C C 1
ATOM 7246 O O . MET C 1 51 ? 55.376 107.809 22.273 1.00 20.43 31 MET C O 1
ATOM 7251 N N . LEU C 1 52 ? 55.472 106.675 20.328 1.00 20.16 32 LEU C N 1
ATOM 7252 C CA . LEU C 1 52 ? 55.180 105.372 20.887 1.00 19.49 32 LEU C CA 1
ATOM 7253 C C . LEU C 1 52 ? 56.014 104.300 20.192 1.00 18.37 32 LEU C C 1
ATOM 7254 O O . LEU C 1 52 ? 56.268 104.390 18.977 1.00 19.83 32 LEU C O 1
ATOM 7259 N N . ARG C 1 53 ? 56.501 103.326 20.960 1.00 16.79 33 ARG C N 1
ATOM 7260 C CA . ARG C 1 53 ? 57.157 102.096 20.435 1.00 16.30 33 ARG C CA 1
ATOM 7261 C C . ARG C 1 53 ? 56.615 100.884 21.198 1.00 17.26 33 ARG C C 1
ATOM 7262 O O . ARG C 1 53 ? 56.633 100.868 22.443 1.00 16.53 33 ARG C O 1
ATOM 7270 N N . GLN C 1 54 ? 56.124 99.889 20.464 1.00 15.47 34 GLN C N 1
ATOM 7271 C CA . GLN C 1 54 ? 55.716 98.639 21.103 1.00 16.89 34 GLN C CA 1
ATOM 7272 C C . GLN C 1 54 ? 56.916 97.823 21.615 1.00 16.40 34 GLN C C 1
ATOM 7273 O O . GLN C 1 54 ? 57.890 97.591 20.886 1.00 16.44 34 GLN C O 1
ATOM 7279 N N . GLU C 1 55 ? 56.849 97.406 22.880 1.00 15.92 35 GLU C N 1
ATOM 7280 C CA . GLU C 1 55 ? 57.878 96.520 23.462 1.00 16.16 35 GLU C CA 1
ATOM 7281 C C . GLU C 1 55 ? 57.456 95.063 23.658 1.00 16.50 35 GLU C C 1
ATOM 7282 O O . GLU C 1 55 ? 58.297 94.162 23.638 1.00 18.13 35 GLU C O 1
ATOM 7288 N N . ALA C 1 56 ? 56.176 94.841 23.883 1.00 17.78 36 ALA C N 1
ATOM 7289 C CA . ALA C 1 56 ? 55.577 93.485 23.827 1.00 16.48 36 ALA C CA 1
ATOM 7290 C C . ALA C 1 56 ? 54.145 93.745 23.495 1.00 17.10 36 ALA C C 1
ATOM 7291 O O . ALA C 1 56 ? 53.762 94.906 23.417 1.00 17.07 36 ALA C O 1
ATOM 7293 N N . ALA C 1 57 ? 53.322 92.699 23.312 1.00 16.79 37 ALA C N 1
ATOM 7294 C CA . ALA C 1 57 ? 51.901 92.912 23.067 1.00 16.94 37 ALA C CA 1
ATOM 7295 C C . ALA C 1 57 ? 51.234 93.738 24.194 1.00 17.30 37 ALA C C 1
ATOM 7296 O O . ALA C 1 57 ? 51.368 93.414 25.375 1.00 17.18 37 ALA C O 1
ATOM 7298 N N . GLY C 1 58 ? 50.531 94.819 23.836 1.00 17.66 38 GLY C N 1
ATOM 7299 C CA . GLY C 1 58 ? 49.929 95.712 24.816 1.00 16.15 38 GLY C CA 1
ATOM 7300 C C . GLY C 1 58 ? 50.860 96.441 25.791 1.00 16.88 38 GLY C C 1
ATOM 7301 O O . GLY C 1 58 ? 50.377 97.014 26.772 1.00 16.12 38 GLY C O 1
ATOM 7302 N N . ILE C 1 59 ? 52.171 96.464 25.496 1.00 15.88 39 ILE C N 1
ATOM 7303 C CA . ILE C 1 59 ? 53.193 97.046 26.397 1.00 15.64 39 ILE C CA 1
ATOM 7304 C C . ILE C 1 59 ? 54.113 97.977 25.590 1.00 15.68 39 ILE C C 1
ATOM 7305 O O . ILE C 1 59 ? 54.744 97.556 24.595 1.00 15.95 39 ILE C O 1
ATOM 7310 N N . TYR C 1 60 ? 54.220 99.224 26.029 1.00 16.49 40 TYR C N 1
ATOM 7311 C CA . TYR C 1 60 ? 54.805 100.302 25.191 1.00 16.96 40 TYR C CA 1
ATOM 7312 C C . TYR C 1 60 ? 55.845 101.125 25.930 1.00 17.27 40 TYR C C 1
ATOM 7313 O O . TYR C 1 60 ? 55.764 101.344 27.156 1.00 17.32 40 TYR C O 1
ATOM 7322 N N . ALA C 1 61 ? 56.813 101.599 25.166 1.00 16.40 41 ALA C N 1
ATOM 7323 C CA . ALA C 1 61 ? 57.665 102.688 25.585 1.00 16.15 41 ALA C CA 1
ATOM 7324 C C . ALA C 1 61 ? 57.051 103.985 25.031 1.00 16.95 41 ALA C C 1
ATOM 7325 O O . ALA C 1 61 ? 56.472 104.002 23.929 1.00 15.51 41 ALA C O 1
ATOM 7327 N N . TRP C 1 62 ? 57.231 105.059 25.792 1.00 16.15 42 TRP C N 1
ATOM 7328 C CA . TRP C 1 62 ? 56.676 106.376 25.502 1.00 17.35 42 TRP C CA 1
ATOM 7329 C C . TRP C 1 62 ? 57.862 107.190 25.065 1.00 17.46 42 TRP C C 1
ATOM 7330 O O . TRP C 1 62 ? 58.740 107.501 25.856 1.00 15.82 42 TRP C O 1
ATOM 7341 N N . LEU C 1 63 ? 57.899 107.498 23.781 1.00 17.63 43 LEU C N 1
ATOM 7342 C CA . LEU C 1 63 ? 59.032 108.225 23.246 1.00 17.57 43 LEU C CA 1
ATOM 7343 C C . LEU C 1 63 ? 58.868 109.674 23.711 1.00 17.42 43 LEU C C 1
ATOM 7344 O O . LEU C 1 63 ? 57.782 110.052 24.162 1.00 17.58 43 LEU C O 1
ATOM 7349 N N . PRO C 1 64 ? 59.939 110.486 23.644 1.00 17.73 44 PRO C N 1
ATOM 7350 C CA . PRO C 1 64 ? 59.947 111.842 24.257 1.00 17.59 44 PRO C CA 1
ATOM 7351 C C . PRO C 1 64 ? 58.703 112.738 24.000 1.00 17.99 44 PRO C C 1
ATOM 7352 O O . PRO C 1 64 ? 58.103 113.258 24.950 1.00 17.29 44 PRO C O 1
ATOM 7356 N N . LEU C 1 65 ? 58.244 112.839 22.757 1.00 18.67 45 LEU C N 1
ATOM 7357 C CA . LEU C 1 65 ? 57.069 113.651 22.478 1.00 18.84 45 LEU C CA 1
ATOM 7358 C C . LEU C 1 65 ? 55.791 113.035 23.065 1.00 17.92 45 LEU C C 1
ATOM 7359 O O . LEU C 1 65 ? 54.909 113.751 23.540 1.00 17.57 45 LEU C O 1
ATOM 7364 N N . GLY C 1 66 ? 55.675 111.710 23.032 1.00 17.17 46 GLY C N 1
ATOM 7365 C CA . GLY C 1 66 ? 54.509 111.057 23.667 1.00 16.97 46 GLY C CA 1
ATOM 7366 C C . GLY C 1 66 ? 54.533 111.161 25.190 1.00 17.22 46 GLY C C 1
ATOM 7367 O O . GLY C 1 66 ? 53.515 111.364 25.831 1.00 15.98 46 GLY C O 1
ATOM 7368 N N . HIS C 1 67 ? 55.719 111.025 25.763 1.00 16.34 47 HIS C N 1
ATOM 7369 C CA . HIS C 1 67 ? 55.861 111.238 27.200 1.00 17.33 47 HIS C CA 1
ATOM 7370 C C . HIS C 1 67 ? 55.450 112.645 27.658 1.00 16.80 47 HIS C C 1
ATOM 7371 O O . HIS C 1 67 ? 54.763 112.785 28.656 1.00 16.30 47 HIS C O 1
ATOM 7378 N N . ARG C 1 68 ? 55.852 113.680 26.924 1.00 17.60 48 ARG C N 1
ATOM 7379 C CA . ARG C 1 68 ? 55.407 115.052 27.209 1.00 17.85 48 ARG C CA 1
ATOM 7380 C C . ARG C 1 68 ? 53.920 115.214 27.269 1.00 17.51 48 ARG C C 1
ATOM 7381 O O . ARG C 1 68 ? 53.393 115.860 28.156 1.00 17.25 48 ARG C O 1
ATOM 7389 N N . VAL C 1 69 ? 53.235 114.654 26.280 1.00 17.49 49 VAL C N 1
ATOM 7390 C CA . VAL C 1 69 ? 51.773 114.615 26.314 1.00 17.02 49 VAL C CA 1
ATOM 7391 C C . VAL C 1 69 ? 51.173 113.855 27.503 1.00 16.98 49 VAL C C 1
ATOM 7392 O O . VAL C 1 69 ? 50.249 114.354 28.172 1.00 17.30 49 VAL C O 1
ATOM 7396 N N . LEU C 1 70 ? 51.657 112.644 27.762 1.00 17.75 50 LEU C N 1
ATOM 7397 C CA . LEU C 1 70 ? 51.198 111.881 28.945 1.00 17.36 50 LEU C CA 1
ATOM 7398 C C . LEU C 1 70 ? 51.297 112.758 30.233 1.00 16.92 50 LEU C C 1
ATOM 7399 O O . LEU C 1 70 ? 50.368 112.792 31.021 1.00 15.42 50 LEU C O 1
ATOM 7404 N N . LYS C 1 71 ? 52.448 113.397 30.456 1.00 17.35 51 LYS C N 1
ATOM 7405 C CA . LYS C 1 71 ? 52.634 114.263 31.641 1.00 19.46 51 LYS C CA 1
ATOM 7406 C C . LYS C 1 71 ? 51.658 115.472 31.725 1.00 18.73 51 LYS C C 1
ATOM 7407 O O . LYS C 1 71 ? 51.185 115.813 32.826 1.00 19.02 51 LYS C O 1
ATOM 7413 N N . LYS C 1 72 ? 51.394 116.123 30.588 1.00 18.36 52 LYS C N 1
ATOM 7414 C CA . LYS C 1 72 ? 50.343 117.199 30.532 1.00 18.69 52 LYS C CA 1
ATOM 7415 C C . LYS C 1 72 ? 49.006 116.707 31.027 1.00 18.33 52 LYS C C 1
ATOM 7416 O O . LYS C 1 72 ? 48.320 117.400 31.793 1.00 18.49 52 LYS C O 1
ATOM 7422 N N . ILE C 1 73 ? 48.611 115.526 30.549 1.00 18.06 53 ILE C N 1
ATOM 7423 C CA . ILE C 1 73 ? 47.317 114.939 30.879 1.00 17.71 53 ILE C CA 1
ATOM 7424 C C . ILE C 1 73 ? 47.302 114.595 32.347 1.00 18.48 53 ILE C C 1
ATOM 7425 O O . ILE C 1 73 ? 46.357 114.899 33.060 1.00 18.53 53 ILE C O 1
ATOM 7430 N N . GLU C 1 74 ? 48.361 113.944 32.813 1.00 19.22 54 GLU C N 1
ATOM 7431 C CA . GLU C 1 74 ? 48.416 113.572 34.224 1.00 20.83 54 GLU C CA 1
ATOM 7432 C C . GLU C 1 74 ? 48.229 114.806 35.137 1.00 19.85 54 GLU C C 1
ATOM 7433 O O . GLU C 1 74 ? 47.520 114.737 36.146 1.00 19.25 54 GLU C O 1
ATOM 7439 N N . GLN C 1 75 ? 48.891 115.910 34.790 1.00 18.62 55 GLN C N 1
ATOM 7440 C CA . GLN C 1 75 ? 48.832 117.136 35.600 1.00 20.21 55 GLN C CA 1
ATOM 7441 C C . GLN C 1 75 ? 47.430 117.806 35.621 1.00 18.96 55 GLN C C 1
ATOM 7442 O O . GLN C 1 75 ? 46.981 118.238 36.645 1.00 19.04 55 GLN C O 1
ATOM 7448 N N . ILE C 1 76 ? 46.729 117.832 34.487 1.00 19.49 56 ILE C N 1
ATOM 7449 C CA . ILE C 1 76 ? 45.321 118.261 34.464 1.00 18.57 56 ILE C CA 1
ATOM 7450 C C . ILE C 1 76 ? 44.480 117.410 35.417 1.00 19.14 56 ILE C C 1
ATOM 7451 O O . ILE C 1 76 ? 43.671 117.936 36.208 1.00 18.71 56 ILE C O 1
ATOM 7456 N N . VAL C 1 77 ? 44.679 116.087 35.359 1.00 19.28 57 VAL C N 1
ATOM 7457 C CA . VAL C 1 77 ? 43.885 115.156 36.174 1.00 18.63 57 VAL C CA 1
ATOM 7458 C C . VAL C 1 77 ? 44.197 115.417 37.647 1.00 18.94 57 VAL C C 1
ATOM 7459 O O . VAL C 1 77 ? 43.280 115.491 38.471 1.00 18.56 57 VAL C O 1
ATOM 7463 N N . ARG C 1 78 ? 45.482 115.559 37.958 1.00 17.78 58 ARG C N 1
ATOM 7464 C CA . ARG C 1 78 ? 45.915 115.829 39.350 1.00 19.21 58 ARG C CA 1
ATOM 7465 C C . ARG C 1 78 ? 45.281 117.147 39.817 1.00 19.60 58 ARG C C 1
ATOM 7466 O O . ARG C 1 78 ? 44.654 117.207 40.872 1.00 19.53 58 ARG C O 1
ATOM 7474 N N . GLU C 1 79 ? 45.391 118.193 39.002 1.00 19.62 59 GLU C N 1
ATOM 7475 C CA . GLU C 1 79 ? 44.819 119.505 39.418 1.00 20.86 59 GLU C CA 1
ATOM 7476 C C . GLU C 1 79 ? 43.349 119.443 39.767 1.00 20.26 59 GLU C C 1
ATOM 7477 O O . GLU C 1 79 ? 42.920 120.007 40.795 1.00 20.10 59 GLU C O 1
ATOM 7483 N N . GLU C 1 80 ? 42.560 118.745 38.935 1.00 19.48 60 GLU C N 1
ATOM 7484 C CA . GLU C 1 80 ? 41.130 118.624 39.216 1.00 18.67 60 GLU C CA 1
ATOM 7485 C C . GLU C 1 80 ? 40.733 117.733 40.408 1.00 18.56 60 GLU C C 1
ATOM 7486 O O . GLU C 1 80 ? 39.753 118.028 41.110 1.00 16.37 60 GLU C O 1
ATOM 7492 N N . GLN C 1 81 ? 41.488 116.658 40.625 1.00 17.79 61 GLN C N 1
ATOM 7493 C CA . GLN C 1 81 ? 41.351 115.849 41.819 1.00 17.75 61 GLN C CA 1
ATOM 7494 C C . GLN C 1 81 ? 41.656 116.668 43.079 1.00 16.84 61 GLN C C 1
ATOM 7495 O O . GLN C 1 81 ? 40.926 116.582 44.060 1.00 15.60 61 GLN C O 1
ATOM 7501 N N . ASN C 1 82 ? 42.750 117.421 43.043 1.00 17.31 62 ASN C N 1
ATOM 7502 C CA . ASN C 1 82 ? 43.102 118.334 44.159 1.00 19.86 62 ASN C CA 1
ATOM 7503 C C . ASN C 1 82 ? 42.020 119.397 44.422 1.00 20.40 62 ASN C C 1
ATOM 7504 O O . ASN C 1 82 ? 41.593 119.599 45.574 1.00 21.31 62 ASN C O 1
ATOM 7509 N N . ARG C 1 83 ? 41.500 119.993 43.352 1.00 20.37 63 ARG C N 1
ATOM 7510 C CA . ARG C 1 83 ? 40.406 120.990 43.483 1.00 21.94 63 ARG C CA 1
ATOM 7511 C C . ARG C 1 83 ? 39.183 120.399 44.194 1.00 21.76 63 ARG C C 1
ATOM 7512 O O . ARG C 1 83 ? 38.548 121.035 45.050 1.00 22.15 63 ARG C O 1
ATOM 7520 N N . ALA C 1 84 ? 38.903 119.126 43.903 1.00 21.87 64 ALA C N 1
ATOM 7521 C CA . ALA C 1 84 ? 37.742 118.448 44.453 1.00 21.32 64 ALA C CA 1
ATOM 7522 C C . ALA C 1 84 ? 37.946 117.894 45.876 1.00 21.76 64 ALA C C 1
ATOM 7523 O O . ALA C 1 84 ? 37.013 117.354 46.478 1.00 22.19 64 ALA C O 1
ATOM 7525 N N . GLY C 1 85 ? 39.154 118.050 46.425 1.00 21.15 65 GLY C N 1
ATOM 7526 C CA . GLY C 1 85 ? 39.423 117.692 47.816 1.00 21.27 65 GLY C CA 1
ATOM 7527 C C . GLY C 1 85 ? 40.112 116.337 48.012 1.00 20.99 65 GLY C C 1
ATOM 7528 O O . GLY C 1 85 ? 40.359 115.935 49.144 1.00 22.25 65 GLY C O 1
ATOM 7529 N N . ALA C 1 86 ? 40.447 115.630 46.927 1.00 19.85 66 ALA C N 1
ATOM 7530 C CA . ALA C 1 86 ? 41.150 114.337 47.034 1.00 17.99 66 ALA C CA 1
ATOM 7531 C C . ALA C 1 86 ? 42.650 114.555 47.307 1.00 17.96 66 ALA C C 1
ATOM 7532 O O . ALA C 1 86 ? 43.229 115.564 46.885 1.00 16.49 66 ALA C O 1
ATOM 7534 N N . ILE C 1 87 ? 43.286 113.561 47.932 1.00 17.66 67 ILE C N 1
ATOM 7535 C CA . ILE C 1 87 ? 44.647 113.669 48.457 1.00 16.76 67 ILE C CA 1
ATOM 7536 C C . ILE C 1 87 ? 45.513 112.595 47.797 1.00 16.51 67 ILE C C 1
ATOM 7537 O O . ILE C 1 87 ? 45.202 111.409 47.880 1.00 14.21 67 ILE C O 1
ATOM 7542 N N . GLU C 1 88 ? 46.595 113.048 47.154 1.00 15.72 68 GLU C N 1
ATOM 7543 C CA . GLU C 1 88 ? 47.471 112.178 46.393 1.00 16.68 68 GLU C CA 1
ATOM 7544 C C . GLU C 1 88 ? 48.435 111.383 47.282 1.00 17.12 68 GLU C C 1
ATOM 7545 O O . GLU C 1 88 ? 49.069 111.945 48.173 1.00 15.77 68 GLU C O 1
ATOM 7551 N N . LEU C 1 89 ? 48.573 110.092 46.971 1.00 16.34 69 LEU C N 1
ATOM 7552 C CA . LEU C 1 89 ? 49.646 109.259 47.532 1.00 15.83 69 LEU C CA 1
ATOM 7553 C C . LEU C 1 89 ? 50.142 108.330 46.413 1.00 15.55 69 LEU C C 1
ATOM 7554 O O . LEU C 1 89 ? 49.882 108.603 45.230 1.00 15.09 69 LEU C O 1
ATOM 7559 N N . LEU C 1 90 ? 50.904 107.283 46.746 1.00 14.77 70 LEU C N 1
ATOM 7560 C CA . LEU C 1 90 ? 51.296 106.333 45.707 1.00 15.04 70 LEU C CA 1
ATOM 7561 C C . LEU C 1 90 ? 51.371 104.920 46.261 1.00 15.61 70 LEU C C 1
ATOM 7562 O O . LEU C 1 90 ? 52.095 104.672 47.218 1.00 16.84 70 LEU C O 1
ATOM 7567 N N . MET C 1 91 ? 50.586 104.020 45.687 1.00 15.26 71 MET C N 1
ATOM 7568 C CA . MET C 1 91 ? 50.655 102.600 46.044 1.00 15.11 71 MET C CA 1
ATOM 7569 C C . MET C 1 91 ? 51.626 101.898 45.096 1.00 15.26 71 MET C C 1
ATOM 7570 O O . MET C 1 91 ? 51.762 102.285 43.930 1.00 15.70 71 MET C O 1
ATOM 7575 N N . PRO C 1 92 ? 52.306 100.860 45.590 1.00 13.81 72 PRO C N 1
ATOM 7576 C CA . PRO C 1 92 ? 53.222 100.104 44.758 1.00 14.21 72 PRO C CA 1
ATOM 7577 C C . PRO C 1 92 ? 52.498 99.322 43.677 1.00 14.38 72 PRO C C 1
ATOM 7578 O O . PRO C 1 92 ? 51.291 99.017 43.782 1.00 16.14 72 PRO C O 1
ATOM 7582 N N . THR C 1 93 ? 53.239 99.003 42.625 1.00 14.56 73 THR C N 1
ATOM 7583 C CA . THR C 1 93 ? 52.699 98.176 41.533 1.00 15.04 73 THR C CA 1
ATOM 7584 C C . THR C 1 93 ? 52.410 96.743 41.920 1.00 16.00 73 THR C C 1
ATOM 7585 O O . THR C 1 93 ? 51.444 96.157 41.401 1.00 15.85 73 THR C O 1
ATOM 7589 N N . LEU C 1 94 ? 53.216 96.169 42.836 1.00 16.29 74 LEU C N 1
ATOM 7590 C CA . LEU C 1 94 ? 53.087 94.759 43.197 1.00 16.36 74 LEU C CA 1
ATOM 7591 C C . LEU C 1 94 ? 52.355 94.630 44.529 1.00 17.90 74 LEU C C 1
ATOM 7592 O O . LEU C 1 94 ? 52.607 95.420 45.462 1.00 16.65 74 LEU C O 1
ATOM 7597 N N . GLN C 1 95 ? 51.425 93.675 44.581 1.00 16.98 75 GLN C N 1
ATOM 7598 C CA . GLN C 1 95 ? 50.576 93.450 45.749 1.00 17.73 75 GLN C CA 1
ATOM 7599 C C . GLN C 1 95 ? 50.640 91.996 46.156 1.00 18.28 75 GLN C C 1
ATOM 7600 O O . GLN C 1 95 ? 50.849 91.121 45.319 1.00 18.91 75 GLN C O 1
ATOM 7606 N N . LEU C 1 96 ? 50.352 91.724 47.421 1.00 18.14 76 LEU C N 1
ATOM 7607 C CA . LEU C 1 96 ? 50.277 90.324 47.908 1.00 18.55 76 LEU C CA 1
ATOM 7608 C C . LEU C 1 96 ? 48.975 89.648 47.558 1.00 18.20 76 LEU C C 1
ATOM 7609 O O . LEU C 1 96 ? 47.902 90.244 47.705 1.00 18.62 76 LEU C O 1
ATOM 7614 N N . ALA C 1 97 ? 49.066 88.400 47.099 1.00 18.32 77 ALA C N 1
ATOM 7615 C CA . ALA C 1 97 ? 47.876 87.573 46.849 1.00 19.34 77 ALA C CA 1
ATOM 7616 C C . ALA C 1 97 ? 46.989 87.499 48.097 1.00 20.12 77 ALA C C 1
ATOM 7617 O O . ALA C 1 97 ? 45.779 87.518 47.989 1.00 20.36 77 ALA C O 1
ATOM 7619 N N . ASP C 1 98 ? 47.608 87.449 49.273 1.00 21.55 78 ASP C N 1
ATOM 7620 C CA . ASP C 1 98 ? 46.884 87.288 50.535 1.00 22.32 78 ASP C CA 1
ATOM 7621 C C . ASP C 1 98 ? 45.950 88.453 50.824 1.00 21.59 78 ASP C C 1
ATOM 7622 O O . ASP C 1 98 ? 44.886 88.266 51.386 1.00 21.61 78 ASP C O 1
ATOM 7627 N N . LEU C 1 99 ? 46.358 89.664 50.437 1.00 21.03 79 LEU C N 1
ATOM 7628 C CA . LEU C 1 99 ? 45.473 90.824 50.474 1.00 20.75 79 LEU C CA 1
ATOM 7629 C C . LEU C 1 99 ? 44.164 90.600 49.689 1.00 20.45 79 LEU C C 1
ATOM 7630 O O . LEU C 1 99 ? 43.066 90.939 50.156 1.00 19.52 79 LEU C O 1
ATOM 7635 N N . TRP C 1 100 ? 44.305 90.042 48.486 1.00 19.54 80 TRP C N 1
ATOM 7636 C CA . TRP C 1 100 ? 43.198 89.784 47.589 1.00 20.16 80 TRP C CA 1
ATOM 7637 C C . TRP C 1 100 ? 42.355 88.568 48.016 1.00 21.38 80 TRP C C 1
ATOM 7638 O O . TRP C 1 100 ? 41.184 88.463 47.658 1.00 22.05 80 TRP C O 1
ATOM 7649 N N . ARG C 1 101 ? 42.948 87.643 48.771 1.00 22.67 81 ARG C N 1
ATOM 7650 C CA . ARG C 1 101 ? 42.171 86.553 49.433 1.00 24.62 81 ARG C CA 1
ATOM 7651 C C . ARG C 1 101 ? 41.234 87.083 50.537 1.00 25.59 81 ARG C C 1
ATOM 7652 O O . ARG C 1 101 ? 40.183 86.496 50.757 1.00 26.55 81 ARG C O 1
ATOM 7660 N N . GLU C 1 102 ? 41.599 88.195 51.186 1.00 25.82 82 GLU C N 1
ATOM 7661 C CA . GLU C 1 102 ? 40.739 88.871 52.191 1.00 26.97 82 GLU C CA 1
ATOM 7662 C C . GLU C 1 102 ? 39.418 89.373 51.658 1.00 27.55 82 GLU C C 1
ATOM 7663 O O . GLU C 1 102 ? 38.372 89.250 52.322 1.00 27.63 82 GLU C O 1
ATOM 7669 N N . SER C 1 103 ? 39.458 89.945 50.455 1.00 27.69 83 SER C N 1
ATOM 7670 C CA . SER C 1 103 ? 38.257 90.435 49.805 1.00 27.28 83 SER C CA 1
ATOM 7671 C C . SER C 1 103 ? 37.539 89.339 49.063 1.00 27.92 83 SER C C 1
ATOM 7672 O O . SER C 1 103 ? 36.381 89.512 48.666 1.00 28.81 83 SER C O 1
ATOM 7675 N N . GLY C 1 104 ? 38.220 88.225 48.813 1.00 27.90 84 GLY C N 1
ATOM 7676 C CA . GLY C 1 104 ? 37.678 87.202 47.930 1.00 28.01 84 GLY C CA 1
ATOM 7677 C C . GLY C 1 104 ? 37.935 87.421 46.443 1.00 28.96 84 GLY C C 1
ATOM 7678 O O . GLY C 1 104 ? 37.492 86.620 45.620 1.00 29.60 84 GLY C O 1
ATOM 7679 N N . ARG C 1 105 ? 38.660 88.473 46.054 1.00 27.25 85 ARG C N 1
ATOM 7680 C CA . ARG C 1 105 ? 38.842 88.695 44.608 1.00 26.74 85 ARG C CA 1
ATOM 7681 C C . ARG C 1 105 ? 40.009 87.939 43.976 1.00 26.52 85 ARG C C 1
ATOM 7682 O O . ARG C 1 105 ? 40.133 87.931 42.735 1.00 26.77 85 ARG C O 1
ATOM 7690 N N . TYR C 1 106 ? 40.892 87.356 44.788 1.00 25.07 86 TYR C N 1
ATOM 7691 C CA . TYR C 1 106 ? 42.068 86.691 44.233 1.00 25.42 86 TYR C CA 1
ATOM 7692 C C . TYR C 1 106 ? 41.636 85.634 43.215 1.00 26.90 86 TYR C C 1
ATOM 7693 O O . TYR C 1 106 ? 42.102 85.609 42.075 1.00 25.26 86 TYR C O 1
ATOM 7702 N N . ASP C 1 107 ? 40.689 84.806 43.632 1.00 28.89 87 ASP C N 1
ATOM 7703 C CA . ASP C 1 107 ? 40.212 83.724 42.786 1.00 31.34 87 ASP C CA 1
ATOM 7704 C C . ASP C 1 107 ? 39.042 84.077 41.895 1.00 31.91 87 ASP C C 1
ATOM 7705 O O . ASP C 1 107 ? 38.767 83.341 40.972 1.00 34.22 87 ASP C O 1
ATOM 7710 N N . ALA C 1 108 ? 38.358 85.180 42.173 1.00 31.59 88 ALA C N 1
ATOM 7711 C CA . ALA C 1 108 ? 37.236 85.623 41.335 1.00 30.97 88 ALA C CA 1
ATOM 7712 C C . ALA C 1 108 ? 37.683 86.522 40.183 1.00 30.54 88 ALA C C 1
ATOM 7713 O O . ALA C 1 108 ? 37.007 86.583 39.162 1.00 31.22 88 ALA C O 1
ATOM 7715 N N . TYR C 1 109 ? 38.809 87.228 40.334 1.00 29.32 89 TYR C N 1
ATOM 7716 C CA . TYR C 1 109 ? 39.180 88.253 39.354 1.00 28.44 89 TYR C CA 1
ATOM 7717 C C . TYR C 1 109 ? 39.268 87.741 37.915 1.00 28.03 89 TYR C C 1
ATOM 7718 O O . TYR C 1 109 ? 38.751 88.380 37.009 1.00 27.90 89 TYR C O 1
ATOM 7727 N N . GLY C 1 110 ? 39.934 86.613 37.723 1.00 27.32 90 GLY C N 1
ATOM 7728 C CA . GLY C 1 110 ? 40.074 86.010 36.415 1.00 27.99 90 GLY C CA 1
ATOM 7729 C C . GLY C 1 110 ? 41.467 86.146 35.802 1.00 27.69 90 GLY C C 1
ATOM 7730 O O . GLY C 1 110 ? 42.391 86.711 36.441 1.00 27.03 90 GLY C O 1
ATOM 7731 N N . PRO C 1 111 ? 41.632 85.622 34.560 1.00 26.69 91 PRO C N 1
ATOM 7732 C CA . PRO C 1 111 ? 42.955 85.470 33.944 1.00 25.61 91 PRO C CA 1
ATOM 7733 C C . PRO C 1 111 ? 43.598 86.800 33.497 1.00 23.34 91 PRO C C 1
ATOM 7734 O O . PRO C 1 111 ? 44.747 86.798 33.107 1.00 22.64 91 PRO C O 1
ATOM 7738 N N . GLU C 1 112 ? 42.880 87.916 33.607 1.00 20.67 92 GLU C N 1
ATOM 7739 C CA . GLU C 1 112 ? 43.482 89.221 33.414 1.00 22.09 92 GLU C CA 1
ATOM 7740 C C . GLU C 1 112 ? 44.474 89.626 34.545 1.00 21.05 92 GLU C C 1
ATOM 7741 O O . GLU C 1 112 ? 45.268 90.544 34.382 1.00 20.71 92 GLU C O 1
ATOM 7747 N N . MET C 1 113 ? 44.414 88.933 35.675 1.00 19.58 93 MET C N 1
ATOM 7748 C CA . MET C 1 113 ? 45.333 89.216 36.779 1.00 20.61 93 MET C CA 1
ATOM 7749 C C . MET C 1 113 ? 46.660 88.542 36.492 1.00 18.74 93 MET C C 1
ATOM 7750 O O . MET C 1 113 ? 46.706 87.321 36.216 1.00 18.45 93 MET C O 1
ATOM 7755 N N . LEU C 1 114 ? 47.734 89.321 36.580 1.00 17.76 94 LEU C N 1
ATOM 7756 C CA . LEU C 1 114 ? 49.064 88.817 36.297 1.00 17.81 94 LEU C CA 1
ATOM 7757 C C . LEU C 1 114 ? 49.657 88.403 37.623 1.00 18.83 94 LEU C C 1
ATOM 7758 O O . LEU C 1 114 ? 50.061 89.248 38.399 1.00 19.17 94 LEU C O 1
ATOM 7763 N N . ARG C 1 115 ? 49.689 87.103 37.866 1.00 19.36 95 ARG C N 1
ATOM 7764 C CA . ARG C 1 115 ? 50.213 86.498 39.090 1.00 20.59 95 ARG C CA 1
ATOM 7765 C C . ARG C 1 115 ? 51.697 86.278 38.994 1.00 19.46 95 ARG C C 1
ATOM 7766 O O . ARG C 1 115 ? 52.230 85.948 37.920 1.00 20.12 95 ARG C O 1
ATOM 7774 N N . ILE C 1 116 ? 52.378 86.482 40.120 1.00 19.45 96 ILE C N 1
ATOM 7775 C CA . ILE C 1 116 ? 53.832 86.396 40.164 1.00 19.90 96 ILE C CA 1
ATOM 7776 C C . ILE C 1 116 ? 54.326 85.671 41.422 1.00 19.51 96 ILE C C 1
ATOM 7777 O O . ILE C 1 116 ? 53.781 85.915 42.502 1.00 21.32 96 ILE C O 1
ATOM 7782 N N . ALA C 1 117 ? 55.346 84.821 41.321 1.00 19.03 97 ALA C N 1
ATOM 7783 C CA . ALA C 1 117 ? 55.977 84.234 42.526 1.00 19.75 97 ALA C CA 1
ATOM 7784 C C . ALA C 1 117 ? 57.371 84.815 42.684 1.00 19.51 97 ALA C C 1
ATOM 7785 O O . ALA C 1 117 ? 58.127 84.870 41.719 1.00 18.38 97 ALA C O 1
ATOM 7787 N N . ASP C 1 118 ? 57.722 85.270 43.885 1.00 19.42 98 ASP C N 1
ATOM 7788 C CA . ASP C 1 118 ? 59.049 85.818 44.045 1.00 18.88 98 ASP C CA 1
ATOM 7789 C C . ASP C 1 118 ? 60.001 84.671 44.425 1.00 18.57 98 ASP C C 1
ATOM 7790 O O . ASP C 1 118 ? 59.581 83.507 44.516 1.00 18.13 98 ASP C O 1
ATOM 7795 N N . ARG C 1 119 ? 61.250 85.008 44.695 1.00 19.05 99 ARG C N 1
ATOM 7796 C CA . ARG C 1 119 ? 62.293 83.976 44.954 1.00 18.40 99 ARG C CA 1
ATOM 7797 C C . ARG C 1 119 ? 62.038 83.167 46.251 1.00 19.38 99 ARG C C 1
ATOM 7798 O O . ARG C 1 119 ? 62.620 82.099 46.438 1.00 18.93 99 ARG C O 1
ATOM 7806 N N . HIS C 1 120 ? 61.131 83.655 47.103 1.00 18.76 100 HIS C N 1
ATOM 7807 C CA . HIS C 1 120 ? 60.774 82.937 48.331 1.00 18.92 100 HIS C CA 1
ATOM 7808 C C . HIS C 1 120 ? 59.472 82.195 48.135 1.00 19.18 100 HIS C C 1
ATOM 7809 O O . HIS C 1 120 ? 58.886 81.695 49.107 1.00 18.69 100 HIS C O 1
ATOM 7816 N N . LYS C 1 121 ? 58.999 82.148 46.875 1.00 18.78 101 LYS C N 1
ATOM 7817 C CA . LYS C 1 121 ? 57.735 81.503 46.525 1.00 20.19 101 LYS C CA 1
ATOM 7818 C C . LYS C 1 121 ? 56.534 82.242 47.076 1.00 19.49 101 LYS C C 1
ATOM 7819 O O . LYS C 1 121 ? 55.413 81.706 47.065 1.00 17.14 101 LYS C O 1
ATOM 7825 N N . ARG C 1 122 ? 56.754 83.459 47.584 1.00 17.66 102 ARG C N 1
ATOM 7826 C CA . ARG C 1 122 ? 55.585 84.251 48.023 1.00 18.48 102 ARG C CA 1
ATOM 7827 C C . ARG C 1 122 ? 54.743 84.716 46.812 1.00 18.64 102 ARG C C 1
ATOM 7828 O O . ARG C 1 122 ? 55.283 85.076 45.772 1.00 18.87 102 ARG C O 1
ATOM 7836 N N . GLU C 1 123 ? 53.422 84.691 46.968 1.00 18.97 103 GLU C N 1
ATOM 7837 C CA . GLU C 1 123 ? 52.500 85.019 45.897 1.00 19.53 103 GLU C CA 1
ATOM 7838 C C . GLU C 1 123 ? 52.187 86.528 45.786 1.00 18.48 103 GLU C C 1
ATOM 7839 O O . GLU C 1 123 ? 51.609 87.147 46.688 1.00 17.40 103 GLU C O 1
ATOM 7845 N N . LEU C 1 124 ? 52.567 87.090 44.648 1.00 17.97 104 LEU C N 1
ATOM 7846 C CA . LEU C 1 124 ? 52.358 88.508 44.356 1.00 17.63 104 LEU C CA 1
ATOM 7847 C C . LEU C 1 124 ? 51.497 88.620 43.125 1.00 17.23 104 LEU C C 1
ATOM 7848 O O . LEU C 1 124 ? 51.197 87.620 42.504 1.00 16.48 104 LEU C O 1
ATOM 7853 N N . LEU C 1 125 ? 51.057 89.834 42.800 1.00 16.58 105 LEU C N 1
ATOM 7854 C CA . LEU C 1 125 ? 50.385 90.093 41.520 1.00 17.41 105 LEU C CA 1
ATOM 7855 C C . LEU C 1 125 ? 50.749 91.505 41.126 1.00 17.75 105 LEU C C 1
ATOM 7856 O O . LEU C 1 125 ? 51.059 92.345 42.003 1.00 17.80 105 LEU C O 1
ATOM 7861 N N . TYR C 1 126 ? 50.748 91.788 39.827 1.00 18.55 106 TYR C N 1
ATOM 7862 C CA . TYR C 1 126 ? 50.879 93.161 39.386 1.00 17.40 106 TYR C CA 1
ATOM 7863 C C . TYR C 1 126 ? 49.472 93.768 39.511 1.00 17.27 106 TYR C C 1
ATOM 7864 O O . TYR C 1 126 ? 48.542 93.282 38.881 1.00 17.74 106 TYR C O 1
ATOM 7873 N N . GLY C 1 127 ? 49.303 94.813 40.308 1.00 16.88 107 GLY C N 1
ATOM 7874 C CA . GLY C 1 127 ? 47.939 95.314 40.587 1.00 16.64 107 GLY C CA 1
ATOM 7875 C C . GLY C 1 127 ? 47.201 95.789 39.334 1.00 16.00 107 GLY C C 1
ATOM 7876 O O . GLY C 1 127 ? 47.759 96.590 38.586 1.00 16.01 107 GLY C O 1
ATOM 7877 N N . PRO C 1 128 ? 45.970 95.255 39.061 1.00 15.30 108 PRO C N 1
ATOM 7878 C CA . PRO C 1 128 ? 45.095 95.811 38.013 1.00 15.38 108 PRO C CA 1
ATOM 7879 C C . PRO C 1 128 ? 44.240 97.006 38.546 1.00 16.34 108 PRO C C 1
ATOM 7880 O O . PRO C 1 128 ? 43.657 97.749 37.777 1.00 16.43 108 PRO C O 1
ATOM 7884 N N . THR C 1 129 ? 44.201 97.169 39.872 1.00 16.45 109 THR C N 1
ATOM 7885 C CA . THR C 1 129 ? 43.351 98.124 40.569 1.00 16.11 109 THR C CA 1
ATOM 7886 C C . THR C 1 129 ? 43.726 97.993 42.051 1.00 15.88 109 THR C C 1
ATOM 7887 O O . THR C 1 129 ? 44.523 97.085 42.417 1.00 14.14 109 THR C O 1
ATOM 7891 N N . ASN C 1 130 ? 43.194 98.896 42.881 1.00 15.40 110 ASN C N 1
ATOM 7892 C CA . ASN C 1 130 ? 43.704 99.043 44.261 1.00 16.24 110 ASN C CA 1
ATOM 7893 C C . ASN C 1 130 ? 42.680 99.106 45.414 1.00 16.35 110 ASN C C 1
ATOM 7894 O O . ASN C 1 130 ? 43.007 99.618 46.465 1.00 15.93 110 ASN C O 1
ATOM 7899 N N . GLU C 1 131 ? 41.465 98.582 45.219 1.00 15.96 111 GLU C N 1
ATOM 7900 C CA . GLU C 1 131 ? 40.419 98.692 46.257 1.00 16.98 111 GLU C CA 1
ATOM 7901 C C . GLU C 1 131 ? 40.842 98.051 47.582 1.00 17.79 111 GLU C C 1
ATOM 7902 O O . GLU C 1 131 ? 40.693 98.650 48.637 1.00 18.62 111 GLU C O 1
ATOM 7908 N N . GLU C 1 132 ? 41.391 96.840 47.533 1.00 18.43 112 GLU C N 1
ATOM 7909 C CA . GLU C 1 132 ? 41.838 96.149 48.772 1.00 18.53 112 GLU C CA 1
ATOM 7910 C C . GLU C 1 132 ? 42.973 96.914 49.453 1.00 17.11 112 GLU C C 1
ATOM 7911 O O . GLU C 1 132 ? 42.977 97.084 50.659 1.00 17.33 112 GLU C O 1
ATOM 7917 N N . MET C 1 133 ? 43.977 97.295 48.678 1.00 16.81 113 MET C N 1
ATOM 7918 C CA . MET C 1 133 ? 45.164 97.949 49.233 1.00 16.73 113 MET C CA 1
ATOM 7919 C C . MET C 1 133 ? 44.846 99.300 49.857 1.00 16.37 113 MET C C 1
ATOM 7920 O O . MET C 1 133 ? 45.364 99.619 50.900 1.00 17.86 113 MET C O 1
ATOM 7925 N N . ILE C 1 134 ? 44.015 100.109 49.208 1.00 16.78 114 ILE C N 1
ATOM 7926 C CA . ILE C 1 134 ? 43.651 101.413 49.792 1.00 17.35 114 ILE C CA 1
ATOM 7927 C C . ILE C 1 134 ? 42.814 101.202 51.055 1.00 17.31 114 ILE C C 1
ATOM 7928 O O . ILE C 1 134 ? 42.933 101.954 52.017 1.00 17.31 114 ILE C O 1
ATOM 7933 N N . THR C 1 135 ? 42.016 100.141 51.068 1.00 17.32 115 THR C N 1
ATOM 7934 C CA . THR C 1 135 ? 41.200 99.792 52.235 1.00 17.54 115 THR C CA 1
ATOM 7935 C C . THR C 1 135 ? 42.085 99.323 53.418 1.00 17.90 115 THR C C 1
ATOM 7936 O O . THR C 1 135 ? 41.818 99.668 54.582 1.00 18.34 115 THR C O 1
ATOM 7940 N N . GLU C 1 136 ? 43.143 98.565 53.124 1.00 17.98 116 GLU C N 1
ATOM 7941 C CA . GLU C 1 136 ? 44.153 98.098 54.095 1.00 18.02 116 GLU C CA 1
ATOM 7942 C C . GLU C 1 136 ? 44.933 99.287 54.707 1.00 19.06 116 GLU C C 1
ATOM 7943 O O . GLU C 1 136 ? 45.301 99.272 55.885 1.00 19.59 116 GLU C O 1
ATOM 7949 N N . ILE C 1 137 ? 45.277 100.262 53.864 1.00 18.80 117 ILE C N 1
ATOM 7950 C CA . ILE C 1 137 ? 45.931 101.498 54.283 1.00 19.39 117 ILE C CA 1
ATOM 7951 C C . ILE C 1 137 ? 44.973 102.276 55.215 1.00 19.58 117 ILE C C 1
ATOM 7952 O O . ILE C 1 137 ? 45.345 102.617 56.338 1.00 19.68 117 ILE C O 1
ATOM 7957 N N . PHE C 1 138 ? 43.753 102.508 54.761 1.00 20.18 118 PHE C N 1
ATOM 7958 C CA . PHE C 1 138 ? 42.729 103.209 55.543 1.00 20.68 118 PHE C CA 1
ATOM 7959 C C . PHE C 1 138 ? 42.521 102.592 56.930 1.00 21.28 118 PHE C C 1
ATOM 7960 O O . PHE C 1 138 ? 42.601 103.300 57.946 1.00 21.76 118 PHE C O 1
ATOM 7968 N N . ARG C 1 139 ? 42.285 101.287 56.969 1.00 21.23 119 ARG C N 1
ATOM 7969 C CA . ARG C 1 139 ? 41.921 100.619 58.215 1.00 22.68 119 ARG C CA 1
ATOM 7970 C C . ARG C 1 139 ? 43.063 100.617 59.246 1.00 22.06 119 ARG C C 1
ATOM 7971 O O . ARG C 1 139 ? 42.826 100.379 60.423 1.00 22.33 119 ARG C O 1
ATOM 7979 N N . ALA C 1 140 ? 44.288 100.872 58.804 1.00 21.87 120 ALA C N 1
ATOM 7980 C CA . ALA C 1 140 ? 45.429 100.939 59.709 1.00 21.20 120 ALA C CA 1
ATOM 7981 C C . ALA C 1 140 ? 45.422 102.232 60.546 1.00 21.57 120 ALA C C 1
ATOM 7982 O O . ALA C 1 140 ? 45.980 102.267 61.642 1.00 19.75 120 ALA C O 1
ATOM 7984 N N . TYR C 1 141 ? 44.801 103.293 60.024 1.00 21.18 121 TYR C N 1
ATOM 7985 C CA . TYR C 1 141 ? 45.026 104.633 60.570 1.00 22.14 121 TYR C CA 1
ATOM 7986 C C . TYR C 1 141 ? 43.735 105.333 60.968 1.00 22.46 121 TYR C C 1
ATOM 7987 O O . TYR C 1 141 ? 43.765 106.176 61.830 1.00 23.33 121 TYR C O 1
ATOM 7996 N N . ILE C 1 142 ? 42.613 104.986 60.333 1.00 22.20 122 ILE C N 1
ATOM 7997 C CA . ILE C 1 142 ? 41.366 105.730 60.518 1.00 22.88 122 ILE C CA 1
ATOM 7998 C C . ILE C 1 142 ? 40.327 104.932 61.295 1.00 23.64 122 ILE C C 1
ATOM 7999 O O . ILE C 1 142 ? 39.898 103.820 60.893 1.00 22.84 122 ILE C O 1
ATOM 8004 N N . LYS C 1 143 ? 39.897 105.527 62.409 1.00 24.94 123 LYS C N 1
ATOM 8005 C CA . LYS C 1 143 ? 38.982 104.848 63.318 1.00 26.43 123 LYS C CA 1
ATOM 8006 C C . LYS C 1 143 ? 37.756 105.679 63.663 1.00 26.35 123 LYS C C 1
ATOM 8007 O O . LYS C 1 143 ? 36.822 105.178 64.264 1.00 26.15 123 LYS C O 1
ATOM 8013 N N . SER C 1 144 ? 37.728 106.933 63.228 1.00 27.23 124 SER C N 1
ATOM 8014 C CA . SER C 1 144 ? 36.625 107.834 63.559 1.00 28.35 124 SER C CA 1
ATOM 8015 C C . SER C 1 144 ? 35.918 108.488 62.368 1.00 28.33 124 SER C C 1
ATOM 8016 O O . SER C 1 144 ? 36.564 108.844 61.380 1.00 28.95 124 SER C O 1
ATOM 8019 N N . TYR C 1 145 ? 34.610 108.704 62.503 1.00 28.72 125 TYR C N 1
ATOM 8020 C CA . TYR C 1 145 ? 33.793 109.416 61.497 1.00 29.22 125 TYR C CA 1
ATOM 8021 C C . TYR C 1 145 ? 34.297 110.831 61.267 1.00 28.42 125 TYR C C 1
ATOM 8022 O O . TYR C 1 145 ? 34.040 111.418 60.213 1.00 27.52 125 TYR C O 1
ATOM 8031 N N . LYS C 1 146 ? 35.020 111.379 62.248 1.00 27.71 126 LYS C N 1
ATOM 8032 C CA . LYS C 1 146 ? 35.504 112.771 62.198 1.00 28.03 126 LYS C CA 1
ATOM 8033 C C . LYS C 1 146 ? 36.565 112.996 61.131 1.00 27.29 126 LYS C C 1
ATOM 8034 O O . LYS C 1 146 ? 36.816 114.133 60.722 1.00 27.30 126 LYS C O 1
ATOM 8040 N N . SER C 1 147 ? 37.169 111.903 60.666 1.00 26.60 127 SER C N 1
ATOM 8041 C CA . SER C 1 147 ? 38.167 111.931 59.603 1.00 26.26 127 SER C CA 1
ATOM 8042 C C . SER C 1 147 ? 37.552 111.879 58.210 1.00 26.15 127 SER C C 1
ATOM 8043 O O . SER C 1 147 ? 38.277 112.023 57.209 1.00 26.59 127 SER C O 1
ATOM 8046 N N . LEU C 1 148 ? 36.249 111.621 58.130 1.00 25.28 128 LEU C N 1
ATOM 8047 C CA . LEU C 1 148 ? 35.534 111.446 56.867 1.00 24.61 128 LEU C CA 1
ATOM 8048 C C . LEU C 1 148 ? 34.609 112.654 56.521 1.00 25.99 128 LEU C C 1
ATOM 8049 O O . LEU C 1 148 ? 34.095 113.317 57.452 1.00 26.03 128 LEU C O 1
ATOM 8054 N N . PRO C 1 149 ? 34.347 112.926 55.210 1.00 25.27 129 PRO C N 1
ATOM 8055 C CA . PRO C 1 149 ? 34.812 112.205 53.988 1.00 24.68 129 PRO C CA 1
ATOM 8056 C C . PRO C 1 149 ? 36.320 112.260 53.780 1.00 23.44 129 PRO C C 1
ATOM 8057 O O . PRO C 1 149 ? 36.986 113.235 54.148 1.00 23.44 129 PRO C O 1
ATOM 8061 N N . LEU C 1 150 ? 36.854 111.197 53.179 1.00 22.08 130 LEU C N 1
ATOM 8062 C CA . LEU C 1 150 ? 38.254 111.159 52.815 1.00 20.84 130 LEU C CA 1
ATOM 8063 C C . LEU C 1 150 ? 38.312 110.513 51.440 1.00 19.48 130 LEU C C 1
ATOM 8064 O O . LEU C 1 150 ? 37.688 109.471 51.220 1.00 19.39 130 LEU C O 1
ATOM 8069 N N . ASN C 1 151 ? 39.026 111.160 50.519 1.00 19.03 131 ASN C N 1
ATOM 8070 C CA . ASN C 1 151 ? 39.279 110.594 49.196 1.00 18.60 131 ASN C CA 1
ATOM 8071 C C . ASN C 1 151 ? 40.772 110.542 48.985 1.00 17.31 131 ASN C C 1
ATOM 8072 O O . ASN C 1 151 ? 41.424 111.576 48.959 1.00 17.41 131 ASN C O 1
ATOM 8077 N N . LEU C 1 152 ? 41.305 109.337 48.825 1.00 17.07 132 LEU C N 1
ATOM 8078 C CA . LEU C 1 152 ? 42.747 109.143 48.544 1.00 17.29 132 LEU C CA 1
ATOM 8079 C C . LEU C 1 152 ? 42.927 108.621 47.137 1.00 16.32 132 LEU C C 1
ATOM 8080 O O . LEU C 1 152 ? 42.212 107.727 46.723 1.00 16.19 132 LEU C O 1
ATOM 8085 N N . TYR C 1 153 ? 43.900 109.163 46.418 1.00 16.90 133 TYR C N 1
ATOM 8086 C CA . TYR C 1 153 ? 44.163 108.748 45.063 1.00 16.41 133 TYR C CA 1
ATOM 8087 C C . TYR C 1 153 ? 45.640 108.576 44.727 1.00 16.70 133 TYR C C 1
ATOM 8088 O O . TYR C 1 153 ? 46.530 109.095 45.401 1.00 17.24 133 TYR C O 1
ATOM 8097 N N . HIS C 1 154 ? 45.881 107.852 43.635 1.00 16.92 134 HIS C N 1
ATOM 8098 C CA . HIS C 1 154 ? 47.199 107.818 43.030 1.00 16.68 134 HIS C CA 1
ATOM 8099 C C . HIS C 1 154 ? 47.129 107.779 41.540 1.00 16.34 134 HIS C C 1
ATOM 8100 O O . HIS C 1 154 ? 46.093 107.516 41.001 1.00 15.84 134 HIS C O 1
ATOM 8107 N N . ILE C 1 155 ? 48.263 108.031 40.897 1.00 16.20 135 ILE C N 1
ATOM 8108 C CA . ILE C 1 155 ? 48.385 107.863 39.437 1.00 16.35 135 ILE C CA 1
ATOM 8109 C C . ILE C 1 155 ? 49.523 106.868 39.271 1.00 16.71 135 ILE C C 1
ATOM 8110 O O . ILE C 1 155 ? 50.714 107.177 39.553 1.00 15.90 135 ILE C O 1
ATOM 8115 N N . GLN C 1 156 ? 49.141 105.641 38.919 1.00 15.86 136 GLN C N 1
ATOM 8116 C CA . GLN C 1 156 ? 50.092 104.541 38.937 1.00 15.24 136 GLN C CA 1
ATOM 8117 C C . GLN C 1 156 ? 49.880 103.598 37.753 1.00 15.43 136 GLN C C 1
ATOM 8118 O O . GLN C 1 156 ? 48.747 103.427 37.258 1.00 15.51 136 GLN C O 1
ATOM 8124 N N . TRP C 1 157 ? 50.972 102.987 37.302 1.00 15.97 137 TRP C N 1
ATOM 8125 C CA . TRP C 1 157 ? 50.885 101.938 36.279 1.00 15.30 137 TRP C CA 1
ATOM 8126 C C . TRP C 1 157 ? 50.162 100.698 36.805 1.00 15.73 137 TRP C C 1
ATOM 8127 O O . TRP C 1 157 ? 50.343 100.261 37.934 1.00 16.02 137 TRP C O 1
ATOM 8138 N N . LYS C 1 158 ? 49.353 100.117 35.946 1.00 16.74 138 LYS C N 1
ATOM 8139 C CA . LYS C 1 158 ? 48.598 98.903 36.234 1.00 16.40 138 LYS C CA 1
ATOM 8140 C C . LYS C 1 158 ? 48.870 97.879 35.127 1.00 17.19 138 LYS C C 1
ATOM 8141 O O . LYS C 1 158 ? 49.398 98.214 34.040 1.00 16.24 138 LYS C O 1
ATOM 8147 N N . PHE C 1 159 ? 48.459 96.636 35.380 1.00 18.19 139 PHE C N 1
ATOM 8148 C CA . PHE C 1 159 ? 48.519 95.611 34.358 1.00 17.27 139 PHE C CA 1
ATOM 8149 C C . PHE C 1 159 ? 47.224 94.853 34.332 1.00 17.67 139 PHE C C 1
ATOM 8150 O O . PHE C 1 159 ? 46.742 94.407 35.382 1.00 16.53 139 PHE C O 1
ATOM 8158 N N . ARG C 1 160 ? 46.653 94.713 33.128 1.00 18.06 140 ARG C N 1
ATOM 8159 C CA . ARG C 1 160 ? 45.546 93.791 32.886 1.00 20.14 140 ARG C CA 1
ATOM 8160 C C . ARG C 1 160 ? 46.041 92.879 31.741 1.00 19.25 140 ARG C C 1
ATOM 8161 O O . ARG C 1 160 ? 46.469 93.380 30.706 1.00 17.90 140 ARG C O 1
ATOM 8169 N N . ASP C 1 161 ? 45.980 91.552 31.920 1.00 18.56 141 ASP C N 1
ATOM 8170 C CA . ASP C 1 161 ? 46.524 90.610 30.933 1.00 18.38 141 ASP C CA 1
ATOM 8171 C C . ASP C 1 161 ? 45.369 90.375 29.951 1.00 18.51 141 ASP C C 1
ATOM 8172 O O . ASP C 1 161 ? 44.712 89.319 29.918 1.00 17.74 141 ASP C O 1
ATOM 8177 N N . GLU C 1 162 ? 45.085 91.437 29.218 1.00 16.94 142 GLU C N 1
ATOM 8178 C CA . GLU C 1 162 ? 44.091 91.450 28.154 1.00 18.16 142 GLU C CA 1
ATOM 8179 C C . GLU C 1 162 ? 44.416 90.310 27.173 1.00 18.10 142 GLU C C 1
ATOM 8180 O O . GLU C 1 162 ? 45.556 90.208 26.647 1.00 15.97 142 GLU C O 1
ATOM 8186 N N . GLN C 1 163 ? 43.426 89.450 26.945 1.00 17.40 143 GLN C N 1
ATOM 8187 C CA . GLN C 1 163 ? 43.649 88.255 26.145 1.00 18.43 143 GLN C CA 1
ATOM 8188 C C . GLN C 1 163 ? 44.269 88.548 24.788 1.00 17.46 143 GLN C C 1
ATOM 8189 O O . GLN C 1 163 ? 45.230 87.882 24.377 1.00 17.63 143 GLN C O 1
ATOM 8195 N N . ARG C 1 164 ? 43.694 89.521 24.086 1.00 17.34 144 ARG C N 1
ATOM 8196 C CA . ARG C 1 164 ? 44.193 89.937 22.762 1.00 18.75 144 ARG C CA 1
ATOM 8197 C C . ARG C 1 164 ? 44.421 91.452 22.753 1.00 18.86 144 ARG C C 1
ATOM 8198 O O . ARG C 1 164 ? 43.516 92.181 22.409 1.00 19.38 144 ARG C O 1
ATOM 8206 N N . PRO C 1 165 ? 45.622 91.926 23.178 1.00 18.05 145 PRO C N 1
ATOM 8207 C CA . PRO C 1 165 ? 45.949 93.355 23.128 1.00 17.48 145 PRO C CA 1
ATOM 8208 C C . PRO C 1 165 ? 45.760 93.877 21.711 1.00 17.40 145 PRO C C 1
ATOM 8209 O O . PRO C 1 165 ? 46.078 93.190 20.765 1.00 16.77 145 PRO C O 1
ATOM 8213 N N . ARG C 1 166 ? 45.188 95.074 21.586 1.00 18.16 146 ARG C N 1
ATOM 8214 C CA . ARG C 1 166 ? 44.757 95.613 20.304 1.00 17.82 146 ARG C CA 1
ATOM 8215 C C . ARG C 1 166 ? 44.654 97.136 20.378 1.00 18.07 146 ARG C C 1
ATOM 8216 O O . ARG C 1 166 ? 44.586 97.686 21.464 1.00 17.59 146 ARG C O 1
ATOM 8224 N N . PHE C 1 167 ? 44.689 97.817 19.219 1.00 17.67 147 PHE C N 1
ATOM 8225 C CA . PHE C 1 167 ? 44.403 99.245 19.161 1.00 17.75 147 PHE C CA 1
ATOM 8226 C C . PHE C 1 167 ? 45.383 100.123 19.968 1.00 17.64 147 PHE C C 1
ATOM 8227 O O . PHE C 1 167 ? 45.003 101.188 20.492 1.00 17.52 147 PHE C O 1
ATOM 8235 N N . GLY C 1 168 ? 46.629 99.687 20.051 1.00 16.30 148 GLY C N 1
ATOM 8236 C CA . GLY C 1 168 ? 47.663 100.448 20.781 1.00 16.55 148 GLY C CA 1
ATOM 8237 C C . GLY C 1 168 ? 47.237 100.768 22.209 1.00 17.59 148 GLY C C 1
ATOM 8238 O O . GLY C 1 168 ? 46.809 99.879 22.963 1.00 16.62 148 GLY C O 1
ATOM 8239 N N . VAL C 1 169 ? 47.343 102.038 22.590 1.00 19.04 149 VAL C N 1
ATOM 8240 C CA . VAL C 1 169 ? 47.090 102.454 24.001 1.00 18.95 149 VAL C CA 1
ATOM 8241 C C . VAL C 1 169 ? 45.622 102.323 24.438 1.00 19.23 149 VAL C C 1
ATOM 8242 O O . VAL C 1 169 ? 45.308 102.495 25.601 1.00 17.76 149 VAL C O 1
ATOM 8246 N N . MET C 1 170 ? 44.723 102.024 23.496 1.00 18.80 150 MET C N 1
ATOM 8247 C CA . MET C 1 170 ? 43.288 101.902 23.811 1.00 21.08 150 MET C CA 1
ATOM 8248 C C . MET C 1 170 ? 42.856 100.492 24.289 1.00 18.86 150 MET C C 1
ATOM 8249 O O . MET C 1 170 ? 41.828 100.341 24.937 1.00 19.52 150 MET C O 1
ATOM 8254 N N . ARG C 1 171 ? 43.628 99.456 23.978 1.00 18.04 151 ARG C N 1
ATOM 8255 C CA . ARG C 1 171 ? 43.316 98.140 24.577 1.00 18.51 151 ARG C CA 1
ATOM 8256 C C . ARG C 1 171 ? 44.596 97.322 24.823 1.00 17.74 151 ARG C C 1
ATOM 8257 O O . ARG C 1 171 ? 44.722 96.176 24.373 1.00 17.26 151 ARG C O 1
ATOM 8265 N N . GLY C 1 172 ? 45.539 97.927 25.531 1.00 16.99 152 GLY C N 1
ATOM 8266 C CA . GLY C 1 172 ? 46.763 97.246 25.928 1.00 16.48 152 GLY C CA 1
ATOM 8267 C C . GLY C 1 172 ? 46.746 96.525 27.281 1.00 16.31 152 GLY C C 1
ATOM 8268 O O . GLY C 1 172 ? 45.700 96.197 27.811 1.00 16.74 152 GLY C O 1
ATOM 8269 N N . ARG C 1 173 ? 47.929 96.289 27.833 1.00 15.66 153 ARG C N 1
ATOM 8270 C CA . ARG C 1 173 ? 48.074 95.535 29.069 1.00 16.16 153 ARG C CA 1
ATOM 8271 C C . ARG C 1 173 ? 48.702 96.395 30.163 1.00 15.74 153 ARG C C 1
ATOM 8272 O O . ARG C 1 173 ? 48.192 96.430 31.286 1.00 16.18 153 ARG C O 1
ATOM 8280 N N . GLU C 1 174 ? 49.809 97.063 29.839 1.00 15.31 154 GLU C N 1
ATOM 8281 C CA . GLU C 1 174 ? 50.417 97.942 30.832 1.00 16.88 154 GLU C CA 1
ATOM 8282 C C . GLU C 1 174 ? 49.898 99.375 30.613 1.00 15.60 154 GLU C C 1
ATOM 8283 O O . GLU C 1 174 ? 50.174 100.005 29.576 1.00 15.17 154 GLU C O 1
ATOM 8289 N N . PHE C 1 175 ? 49.150 99.882 31.581 1.00 15.64 155 PHE C N 1
ATOM 8290 C CA . PHE C 1 175 ? 48.426 101.154 31.395 1.00 16.02 155 PHE C CA 1
ATOM 8291 C C . PHE C 1 175 ? 48.488 102.062 32.628 1.00 15.88 155 PHE C C 1
ATOM 8292 O O . PHE C 1 175 ? 48.724 101.609 33.748 1.00 16.87 155 PHE C O 1
ATOM 8300 N N . LEU C 1 176 ? 48.343 103.368 32.396 1.00 16.47 156 LEU C N 1
ATOM 8301 C CA . LEU C 1 176 ? 48.442 104.362 33.463 1.00 15.24 156 LEU C CA 1
ATOM 8302 C C . LEU C 1 176 ? 47.059 104.848 33.807 1.00 16.39 156 LEU C C 1
ATOM 8303 O O . LEU C 1 176 ? 46.279 105.218 32.936 1.00 16.08 156 LEU C O 1
ATOM 8308 N N . MET C 1 177 ? 46.736 104.806 35.095 1.00 16.61 157 MET C N 1
ATOM 8309 C CA . MET C 1 177 ? 45.433 105.247 35.570 1.00 19.97 157 MET C CA 1
ATOM 8310 C C . MET C 1 177 ? 45.605 106.164 36.781 1.00 18.00 157 MET C C 1
ATOM 8311 O O . MET C 1 177 ? 46.467 105.920 37.641 1.00 16.12 157 MET C O 1
ATOM 8316 N N . LYS C 1 178 ? 44.798 107.217 36.842 1.00 17.27 158 LYS C N 1
ATOM 8317 C CA . LYS C 1 178 ? 44.480 107.835 38.128 1.00 17.01 158 LYS C CA 1
ATOM 8318 C C . LYS C 1 178 ? 43.294 107.068 38.721 1.00 17.60 158 LYS C C 1
ATOM 8319 O O . LYS C 1 178 ? 42.220 107.018 38.115 1.00 17.30 158 LYS C O 1
ATOM 8325 N N . ASP C 1 179 ? 43.491 106.463 39.884 1.00 16.06 159 ASP C N 1
ATOM 8326 C CA . ASP C 1 179 ? 42.405 105.817 40.606 1.00 16.41 159 ASP C CA 1
ATOM 8327 C C . ASP C 1 179 ? 42.310 106.350 42.025 1.00 15.56 159 ASP C C 1
ATOM 8328 O O . ASP C 1 179 ? 43.291 106.415 42.752 1.00 15.90 159 ASP C O 1
ATOM 8333 N N . ALA C 1 180 ? 41.117 106.837 42.337 1.00 16.53 160 ALA C N 1
ATOM 8334 C CA . ALA C 1 180 ? 40.806 107.531 43.580 1.00 16.17 160 ALA C CA 1
ATOM 8335 C C . ALA C 1 180 ? 39.779 106.692 44.275 1.00 16.37 160 ALA C C 1
ATOM 8336 O O . ALA C 1 180 ? 38.991 106.009 43.614 1.00 15.74 160 ALA C O 1
ATOM 8338 N N . TYR C 1 181 ? 39.777 106.742 45.611 1.00 16.13 161 TYR C N 1
ATOM 8339 C CA . TYR C 1 181 ? 38.866 105.944 46.413 1.00 16.72 161 TYR C CA 1
ATOM 8340 C C . TYR C 1 181 ? 38.354 106.767 47.555 1.00 17.21 161 TYR C C 1
ATOM 8341 O O . TYR C 1 181 ? 39.149 107.342 48.299 1.00 17.72 161 TYR C O 1
ATOM 8350 N N . SER C 1 182 ? 37.037 106.789 47.726 1.00 18.62 162 SER C N 1
ATOM 8351 C CA . SER C 1 182 ? 36.407 107.603 48.783 1.00 18.51 162 SER C CA 1
ATOM 8352 C C . SER C 1 182 ? 35.940 106.737 49.931 1.00 18.55 162 SER C C 1
ATOM 8353 O O . SER C 1 182 ? 35.616 105.557 49.721 1.00 18.98 162 SER C O 1
ATOM 8356 N N . PHE C 1 183 ? 35.923 107.321 51.146 1.00 18.62 163 PHE C N 1
ATOM 8357 C CA . PHE C 1 183 ? 35.512 106.648 52.402 1.00 18.51 163 PHE C CA 1
ATOM 8358 C C . PHE C 1 183 ? 34.537 107.560 53.128 1.00 19.94 163 PHE C C 1
ATOM 8359 O O . PHE C 1 183 ? 34.864 108.731 53.383 1.00 19.07 163 PHE C O 1
ATOM 8367 N N . ASP C 1 184 ? 33.356 107.018 53.456 1.00 20.32 164 ASP C N 1
ATOM 8368 C CA . ASP C 1 184 ? 32.305 107.791 54.122 1.00 22.71 164 ASP C CA 1
ATOM 8369 C C . ASP C 1 184 ? 31.671 106.953 55.199 1.00 23.59 164 ASP C C 1
ATOM 8370 O O . ASP C 1 184 ? 31.838 105.745 55.226 1.00 23.08 164 ASP C O 1
ATOM 8375 N N . VAL C 1 185 ? 30.951 107.603 56.116 1.00 25.33 165 VAL C N 1
ATOM 8376 C CA . VAL C 1 185 ? 30.327 106.882 57.211 1.00 26.64 165 VAL C CA 1
ATOM 8377 C C . VAL C 1 185 ? 29.176 106.050 56.686 1.00 26.32 165 VAL C C 1
ATOM 8378 O O . VAL C 1 185 ? 28.969 104.924 57.148 1.00 27.56 165 VAL C O 1
ATOM 8382 N N . ASP C 1 186 ? 28.450 106.578 55.699 1.00 27.32 166 ASP C N 1
ATOM 8383 C CA . ASP C 1 186 ? 27.199 105.961 55.251 1.00 28.02 166 ASP C CA 1
ATOM 8384 C C . ASP C 1 186 ? 26.968 106.183 53.756 1.00 27.99 166 ASP C C 1
ATOM 8385 O O . ASP C 1 186 ? 27.793 106.820 53.097 1.00 26.60 166 ASP C O 1
ATOM 8390 N N . GLU C 1 187 ? 25.855 105.669 53.223 1.00 27.43 167 GLU C N 1
ATOM 8391 C CA . GLU C 1 187 ? 25.530 105.885 51.807 1.00 29.24 167 GLU C CA 1
ATOM 8392 C C . GLU C 1 187 ? 25.337 107.354 51.435 1.00 28.19 167 GLU C C 1
ATOM 8393 O O . GLU C 1 187 ? 25.805 107.784 50.366 1.00 27.13 167 GLU C O 1
ATOM 8399 N N . ALA C 1 188 ? 24.654 108.125 52.295 1.00 27.39 168 ALA C N 1
ATOM 8400 C CA . ALA C 1 188 ? 24.391 109.537 52.012 1.00 26.51 168 ALA C CA 1
ATOM 8401 C C . ALA C 1 188 ? 25.697 110.317 51.777 1.00 26.35 168 ALA C C 1
ATOM 8402 O O . ALA C 1 188 ? 25.797 111.130 50.846 1.00 25.65 168 ALA C O 1
ATOM 8404 N N . GLY C 1 189 ? 26.680 110.081 52.644 1.00 25.56 169 GLY C N 1
ATOM 8405 C CA . GLY C 1 189 ? 27.991 110.712 52.516 1.00 24.95 169 GLY C CA 1
ATOM 8406 C C . GLY C 1 189 ? 28.728 110.240 51.260 1.00 24.67 169 GLY C C 1
ATOM 8407 O O . GLY C 1 189 ? 29.345 111.052 50.559 1.00 24.57 169 GLY C O 1
ATOM 8408 N N . ALA C 1 190 ? 28.652 108.935 50.975 1.00 24.10 170 ALA C N 1
ATOM 8409 C CA . ALA C 1 190 ? 29.218 108.347 49.748 1.00 23.84 170 ALA C CA 1
ATOM 8410 C C . ALA C 1 190 ? 28.660 108.980 48.476 1.00 24.32 170 ALA C C 1
ATOM 8411 O O . ALA C 1 190 ? 29.408 109.247 47.511 1.00 23.64 170 ALA C O 1
ATOM 8413 N N . ARG C 1 191 ? 27.352 109.264 48.454 1.00 23.05 171 ARG C N 1
ATOM 8414 C CA . ARG C 1 191 ? 26.776 110.022 47.318 1.00 23.69 171 ARG C CA 1
ATOM 8415 C C . ARG C 1 191 ? 27.355 111.444 47.164 1.00 23.07 171 ARG C C 1
ATOM 8416 O O . ARG C 1 191 ? 27.616 111.907 46.054 1.00 23.27 171 ARG C O 1
ATOM 8424 N N . LYS C 1 192 ? 27.603 112.141 48.267 1.00 23.60 172 LYS C N 1
ATOM 8425 C CA . LYS C 1 192 ? 28.287 113.461 48.169 1.00 24.28 172 LYS C CA 1
ATOM 8426 C C . LYS C 1 192 ? 29.691 113.343 47.588 1.00 22.51 172 LYS C C 1
ATOM 8427 O O . LYS C 1 192 ? 30.078 114.155 46.724 1.00 21.24 172 LYS C O 1
ATOM 8433 N N . SER C 1 193 ? 30.451 112.329 48.053 1.00 20.75 173 SER C N 1
ATOM 8434 C CA . SER C 1 193 ? 31.802 112.103 47.548 1.00 20.09 173 SER C CA 1
ATOM 8435 C C . SER C 1 193 ? 31.772 111.750 46.064 1.00 19.27 173 SER C C 1
ATOM 8436 O O . SER C 1 193 ? 32.611 112.196 45.314 1.00 19.63 173 SER C O 1
ATOM 8439 N N . TYR C 1 194 ? 30.823 110.910 45.684 1.00 19.16 174 TYR C N 1
ATOM 8440 C CA . TYR C 1 194 ? 30.577 110.561 44.294 1.00 18.71 174 TYR C CA 1
ATOM 8441 C C . TYR C 1 194 ? 30.307 111.783 43.410 1.00 19.50 174 TYR C C 1
ATOM 8442 O O . TYR C 1 194 ? 30.867 111.909 42.319 1.00 18.69 174 TYR C O 1
ATOM 8451 N N . ASN C 1 195 ? 29.443 112.689 43.872 1.00 19.45 175 ASN C N 1
ATOM 8452 C CA . ASN C 1 195 ? 29.089 113.895 43.123 1.00 19.91 175 ASN C CA 1
ATOM 8453 C C . ASN C 1 195 ? 30.286 114.825 42.878 1.00 19.19 175 ASN C C 1
ATOM 8454 O O . ASN C 1 195 ? 30.408 115.393 41.806 1.00 18.61 175 ASN C O 1
ATOM 8459 N N . LYS C 1 196 ? 31.201 114.929 43.846 1.00 18.64 176 LYS C N 1
ATOM 8460 C CA . LYS C 1 196 ? 32.411 115.734 43.647 1.00 19.88 176 LYS C CA 1
ATOM 8461 C C . LYS C 1 196 ? 33.247 115.201 42.500 1.00 20.07 176 LYS C C 1
ATOM 8462 O O . LYS C 1 196 ? 33.858 115.980 41.749 1.00 20.38 176 LYS C O 1
ATOM 8468 N N . MET C 1 197 ? 33.347 113.870 42.427 1.00 18.65 177 MET C N 1
ATOM 8469 C CA . MET C 1 197 ? 34.143 113.243 41.384 1.00 19.37 177 MET C CA 1
ATOM 8470 C C . MET C 1 197 ? 33.468 113.365 40.038 1.00 19.71 177 MET C C 1
ATOM 8471 O O . MET C 1 197 ? 34.122 113.572 39.044 1.00 20.92 177 MET C O 1
ATOM 8476 N N . PHE C 1 198 ? 32.145 113.232 40.018 1.00 20.57 178 PHE C N 1
ATOM 8477 C CA . PHE C 1 198 ? 31.350 113.442 38.791 1.00 20.78 178 PHE C CA 1
ATOM 8478 C C . PHE C 1 198 ? 31.673 114.823 38.217 1.00 20.50 178 PHE C C 1
ATOM 8479 O O . PHE C 1 198 ? 32.076 114.964 37.057 1.00 19.93 178 PHE C O 1
ATOM 8487 N N . VAL C 1 199 ? 31.535 115.843 39.058 1.00 21.77 179 VAL C N 1
ATOM 8488 C CA . VAL C 1 199 ? 31.893 117.217 38.681 1.00 21.48 179 VAL C CA 1
ATOM 8489 C C . VAL C 1 199 ? 33.374 117.352 38.296 1.00 20.65 179 VAL C C 1
ATOM 8490 O O . VAL C 1 199 ? 33.688 117.952 37.278 1.00 20.90 179 VAL C O 1
ATOM 8494 N N . ALA C 1 200 ? 34.297 116.821 39.110 1.00 20.73 180 ALA C N 1
ATOM 8495 C CA . ALA C 1 200 ? 35.728 116.844 38.749 1.00 19.61 180 ALA C CA 1
ATOM 8496 C C . ALA C 1 200 ? 35.983 116.273 37.362 1.00 18.51 180 ALA C C 1
ATOM 8497 O O . ALA C 1 200 ? 36.811 116.772 36.607 1.00 19.18 180 ALA C O 1
ATOM 8499 N N . TYR C 1 201 ? 35.265 115.212 37.025 1.00 18.72 181 TYR C N 1
ATOM 8500 C CA . TYR C 1 201 ? 35.498 114.521 35.755 1.00 17.97 181 TYR C CA 1
ATOM 8501 C C . TYR C 1 201 ? 34.999 115.331 34.596 1.00 18.43 181 TYR C C 1
ATOM 8502 O O . TYR C 1 201 ? 35.652 115.388 33.539 1.00 16.68 181 TYR C O 1
ATOM 8511 N N . LEU C 1 202 ? 33.852 116.002 34.787 1.00 19.40 182 LEU C N 1
ATOM 8512 C CA . LEU C 1 202 ? 33.383 116.919 33.712 1.00 19.90 182 LEU C CA 1
ATOM 8513 C C . LEU C 1 202 ? 34.436 117.980 33.390 1.00 19.41 182 LEU C C 1
ATOM 8514 O O . LEU C 1 202 ? 34.707 118.262 32.211 1.00 20.04 182 LEU C O 1
ATOM 8519 N N . ARG C 1 203 ? 35.026 118.573 34.437 1.00 20.25 183 ARG C N 1
ATOM 8520 C CA . ARG C 1 203 ? 36.045 119.620 34.306 1.00 20.39 183 ARG C CA 1
ATOM 8521 C C . ARG C 1 203 ? 37.336 119.045 33.707 1.00 19.95 183 ARG C C 1
ATOM 8522 O O . ARG C 1 203 ? 37.984 119.658 32.822 1.00 20.30 183 ARG C O 1
ATOM 8530 N N . THR C 1 204 ? 37.690 117.837 34.160 1.00 19.27 184 THR C N 1
ATOM 8531 C CA . THR C 1 204 ? 38.902 117.150 33.656 1.00 18.71 184 THR C CA 1
ATOM 8532 C C . THR C 1 204 ? 38.900 116.940 32.148 1.00 18.99 184 THR C C 1
ATOM 8533 O O . THR C 1 204 ? 39.828 117.362 31.459 1.00 18.09 184 THR C O 1
ATOM 8537 N N . PHE C 1 205 ? 37.847 116.296 31.641 1.00 19.32 185 PHE C N 1
ATOM 8538 C CA . PHE C 1 205 ? 37.724 116.018 30.205 1.00 20.51 185 PHE C CA 1
ATOM 8539 C C . PHE C 1 205 ? 37.523 117.263 29.352 1.00 20.77 185 PHE C C 1
ATOM 8540 O O . PHE C 1 205 ? 38.064 117.337 28.260 1.00 20.99 185 PHE C O 1
ATOM 8548 N N . ALA C 1 206 ? 36.795 118.254 29.872 1.00 21.88 186 ALA C N 1
ATOM 8549 C CA . ALA C 1 206 ? 36.638 119.545 29.180 1.00 22.26 186 ALA C CA 1
ATOM 8550 C C . ALA C 1 206 ? 37.961 120.295 29.023 1.00 22.96 186 ALA C C 1
ATOM 8551 O O . ALA C 1 206 ? 38.213 120.886 27.960 1.00 22.14 186 ALA C O 1
ATOM 8553 N N . ARG C 1 207 ? 38.809 120.252 30.060 1.00 22.79 187 ARG C N 1
ATOM 8554 C CA . ARG C 1 207 ? 40.140 120.864 29.996 1.00 24.46 187 ARG C CA 1
ATOM 8555 C C . ARG C 1 207 ? 41.016 120.245 28.913 1.00 24.88 187 ARG C C 1
ATOM 8556 O O . ARG C 1 207 ? 41.968 120.870 28.472 1.00 25.59 187 ARG C O 1
ATOM 8564 N N . MET C 1 208 ? 40.694 119.014 28.490 1.00 24.82 188 MET C N 1
ATOM 8565 C CA . MET C 1 208 ? 41.473 118.341 27.444 1.00 24.51 188 MET C CA 1
ATOM 8566 C C . MET C 1 208 ? 40.887 118.554 26.048 1.00 24.88 188 MET C C 1
ATOM 8567 O O . MET C 1 208 ? 41.378 117.955 25.085 1.00 25.30 188 MET C O 1
ATOM 8572 N N . GLY C 1 209 ? 39.860 119.408 25.933 1.00 24.59 189 GLY C N 1
ATOM 8573 C CA . GLY C 1 209 ? 39.207 119.642 24.632 1.00 24.44 189 GLY C CA 1
ATOM 8574 C C . GLY C 1 209 ? 38.347 118.469 24.208 1.00 24.48 189 GLY C C 1
ATOM 8575 O O . GLY C 1 209 ? 38.125 118.250 23.007 1.00 25.23 189 GLY C O 1
ATOM 8576 N N . LEU C 1 210 ? 37.842 117.712 25.183 1.00 23.81 190 LEU C N 1
ATOM 8577 C CA . LEU C 1 210 ? 36.951 116.570 24.903 1.00 23.83 190 LEU C CA 1
ATOM 8578 C C . LEU C 1 210 ? 35.534 116.791 25.382 1.00 24.18 190 LEU C C 1
ATOM 8579 O O . LEU C 1 210 ? 35.312 117.524 26.331 1.00 23.66 190 LEU C O 1
ATOM 8584 N N . LYS C 1 211 ? 34.587 116.105 24.746 1.00 24.38 191 LYS C N 1
ATOM 8585 C CA . LYS C 1 211 ? 33.275 115.900 25.343 1.00 25.66 191 LYS C CA 1
ATOM 8586 C C . LYS C 1 211 ? 33.161 114.438 25.750 1.00 25.01 191 LYS C C 1
ATOM 8587 O O . LYS C 1 211 ? 32.730 113.589 24.960 1.00 25.71 191 LYS C O 1
ATOM 8593 N N . ALA C 1 212 ? 33.573 114.137 26.977 1.00 24.64 192 ALA C N 1
ATOM 8594 C CA . ALA C 1 212 ? 33.466 112.777 27.495 1.00 24.94 192 ALA C CA 1
ATOM 8595 C C . ALA C 1 212 ? 32.168 112.780 28.261 1.00 24.88 192 ALA C C 1
ATOM 8596 O O . ALA C 1 212 ? 32.048 113.409 29.288 1.00 26.73 192 ALA C O 1
ATOM 8598 N N . ILE C 1 213 ? 31.172 112.119 27.710 1.00 25.29 193 ILE C N 1
ATOM 8599 C CA . ILE C 1 213 ? 29.794 112.257 28.164 1.00 24.81 193 ILE C CA 1
ATOM 8600 C C . ILE C 1 213 ? 29.575 111.266 29.284 1.00 23.78 193 ILE C C 1
ATOM 8601 O O . ILE C 1 213 ? 29.963 110.119 29.121 1.00 23.43 193 ILE C O 1
ATOM 8606 N N . PRO C 1 214 ? 28.984 111.711 30.431 1.00 23.71 194 PRO C N 1
ATOM 8607 C CA . PRO C 1 214 ? 28.697 110.791 31.531 1.00 23.77 194 PRO C CA 1
ATOM 8608 C C . PRO C 1 214 ? 27.471 109.960 31.174 1.00 25.08 194 PRO C C 1
ATOM 8609 O O . PRO C 1 214 ? 26.473 110.517 30.677 1.00 27.42 194 PRO C O 1
ATOM 8613 N N . MET C 1 215 ? 27.544 108.650 31.357 1.00 24.12 195 MET C N 1
ATOM 8614 C CA . MET C 1 215 ? 26.431 107.770 30.918 1.00 25.19 195 MET C CA 1
ATOM 8615 C C . MET C 1 215 ? 26.169 106.746 31.970 1.00 23.02 195 MET C C 1
ATOM 8616 O O . MET C 1 215 ? 27.119 106.287 32.608 1.00 21.95 195 MET C O 1
ATOM 8621 N N . ARG C 1 216 ? 24.893 106.401 32.189 1.00 22.15 196 ARG C N 1
ATOM 8622 C CA . ARG C 1 216 ? 24.584 105.319 33.149 1.00 22.25 196 ARG C CA 1
ATOM 8623 C C . ARG C 1 216 ? 25.327 104.027 32.734 1.00 22.42 196 ARG C C 1
ATOM 8624 O O . ARG C 1 216 ? 25.423 103.722 31.539 1.00 21.20 196 ARG C O 1
ATOM 8632 N N . ALA C 1 217 ? 25.892 103.309 33.706 1.00 22.23 197 ALA C N 1
ATOM 8633 C CA . ALA C 1 217 ? 26.701 102.132 33.380 1.00 23.86 197 ALA C CA 1
ATOM 8634 C C . ALA C 1 217 ? 26.305 100.958 34.264 1.00 24.58 197 ALA C C 1
ATOM 8635 O O . ALA C 1 217 ? 25.510 101.121 35.175 1.00 24.42 197 ALA C O 1
ATOM 8637 N N . GLU C 1 218 ? 26.878 99.784 33.986 1.00 27.08 198 GLU C N 1
ATOM 8638 C CA . GLU C 1 218 ? 26.629 98.560 34.764 1.00 29.81 198 GLU C CA 1
ATOM 8639 C C . GLU C 1 218 ? 26.696 98.827 36.273 1.00 30.55 198 GLU C C 1
ATOM 8640 O O . GLU C 1 218 ? 27.641 99.464 36.733 1.00 29.10 198 GLU C O 1
ATOM 8646 N N . THR C 1 219 ? 25.704 98.361 37.042 1.00 33.02 199 THR C N 1
ATOM 8647 C CA . THR C 1 219 ? 25.835 98.321 38.515 1.00 36.51 199 THR C CA 1
ATOM 8648 C C . THR C 1 219 ? 26.099 96.908 39.022 1.00 38.15 199 THR C C 1
ATOM 8649 O O . THR C 1 219 ? 26.225 95.975 38.231 1.00 38.44 199 THR C O 1
ATOM 8653 N N . GLY C 1 220 ? 26.229 96.764 40.340 1.00 40.80 200 GLY C N 1
ATOM 8654 C CA . GLY C 1 220 ? 26.229 95.440 40.999 1.00 43.41 200 GLY C CA 1
ATOM 8655 C C . GLY C 1 220 ? 24.814 94.941 41.268 1.00 45.49 200 GLY C C 1
ATOM 8656 O O . GLY C 1 220 ? 23.851 95.556 40.811 1.00 45.50 200 GLY C O 1
ATOM 8657 N N . PRO C 1 221 ? 24.676 93.822 42.016 1.00 47.25 201 PRO C N 1
ATOM 8658 C CA . PRO C 1 221 ? 23.384 93.205 42.394 1.00 48.35 201 PRO C CA 1
ATOM 8659 C C . PRO C 1 221 ? 22.336 94.167 42.977 1.00 49.36 201 PRO C C 1
ATOM 8660 O O . PRO C 1 221 ? 21.172 94.154 42.540 1.00 50.46 201 PRO C O 1
ATOM 8664 N N . ILE C 1 222 ? 22.745 94.986 43.947 1.00 49.76 202 ILE C N 1
ATOM 8665 C CA . ILE C 1 222 ? 21.844 95.934 44.632 1.00 50.38 202 ILE C CA 1
ATOM 8666 C C . ILE C 1 222 ? 21.304 97.032 43.683 1.00 49.37 202 ILE C C 1
ATOM 8667 O O . ILE C 1 222 ? 20.251 97.653 43.947 1.00 50.02 202 ILE C O 1
ATOM 8672 N N . GLY C 1 223 ? 22.024 97.249 42.578 1.00 48.02 203 GLY C N 1
ATOM 8673 C CA . GLY C 1 223 ? 21.628 98.214 41.570 1.00 45.27 203 GLY C CA 1
ATOM 8674 C C . GLY C 1 223 ? 21.864 99.612 42.079 1.00 43.58 203 GLY C C 1
ATOM 8675 O O . GLY C 1 223 ? 22.896 99.889 42.696 1.00 43.06 203 GLY C O 1
ATOM 8676 N N . GLY C 1 224 ? 20.905 100.497 41.817 1.00 41.67 204 GLY C N 1
ATOM 8677 C CA . GLY C 1 224 ? 21.016 101.885 42.248 1.00 39.87 204 GLY C CA 1
ATOM 8678 C C . GLY C 1 224 ? 21.489 102.789 41.130 1.00 38.76 204 GLY C C 1
ATOM 8679 O O . GLY C 1 224 ? 21.583 102.378 39.961 1.00 39.16 204 GLY C O 1
ATOM 8680 N N . ASP C 1 225 ? 21.799 104.021 41.487 1.00 36.69 205 ASP C N 1
ATOM 8681 C CA . ASP C 1 225 ? 22.019 105.043 40.479 1.00 35.71 205 ASP C CA 1
ATOM 8682 C C . ASP C 1 225 ? 23.446 105.613 40.494 1.00 33.05 205 ASP C C 1
ATOM 8683 O O . ASP C 1 225 ? 23.698 106.688 39.926 1.00 33.58 205 ASP C O 1
ATOM 8688 N N . LEU C 1 226 ? 24.377 104.882 41.110 1.00 29.54 206 LEU C N 1
ATOM 8689 C CA . LEU C 1 226 ? 25.724 105.411 41.289 1.00 26.81 206 LEU C CA 1
ATOM 8690 C C . LEU C 1 226 ? 26.768 104.583 40.483 1.00 25.83 206 LEU C C 1
ATOM 8691 O O . LEU C 1 226 ? 27.670 103.978 41.041 1.00 23.52 206 LEU C O 1
ATOM 8696 N N . SER C 1 227 ? 26.575 104.544 39.175 1.00 23.58 207 SER C N 1
ATOM 8697 C CA . SER C 1 227 ? 27.564 103.995 38.262 1.00 23.00 207 SER C CA 1
ATOM 8698 C C . SER C 1 227 ? 27.462 104.766 36.969 1.00 22.25 207 SER C C 1
ATOM 8699 O O . SER C 1 227 ? 26.424 104.734 36.295 1.00 21.82 207 SER C O 1
ATOM 8702 N N . HIS C 1 228 ? 28.536 105.481 36.639 1.00 22.47 208 HIS C N 1
ATOM 8703 C CA . HIS C 1 228 ? 28.610 106.192 35.373 1.00 21.73 208 HIS C CA 1
ATOM 8704 C C . HIS C 1 228 ? 29.940 105.968 34.716 1.00 21.02 208 HIS C C 1
ATOM 8705 O O . HIS C 1 228 ? 30.948 105.821 35.392 1.00 20.22 208 HIS C O 1
ATOM 8712 N N . GLU C 1 229 ? 29.936 105.946 33.390 1.00 20.50 209 GLU C N 1
ATOM 8713 C CA . GLU C 1 229 ? 31.175 106.021 32.620 1.00 21.24 209 GLU C CA 1
ATOM 8714 C C . GLU C 1 229 ? 31.151 107.280 31.796 1.00 20.95 209 GLU C C 1
ATOM 8715 O O . GLU C 1 229 ? 30.076 107.694 31.283 1.00 21.49 209 GLU C O 1
ATOM 8721 N N . PHE C 1 230 ? 32.337 107.862 31.654 1.00 19.51 210 PHE C N 1
ATOM 8722 C CA . PHE C 1 230 ? 32.579 109.044 30.861 1.00 19.53 210 PHE C CA 1
ATOM 8723 C C . PHE C 1 230 ? 33.164 108.594 29.552 1.00 19.96 210 PHE C C 1
ATOM 8724 O O . PHE C 1 230 ? 34.286 108.062 29.492 1.00 18.27 210 PHE C O 1
ATOM 8732 N N . ILE C 1 231 ? 32.410 108.839 28.475 1.00 21.13 211 ILE C N 1
ATOM 8733 C CA . ILE C 1 231 ? 32.723 108.243 27.188 1.00 22.17 211 ILE C CA 1
ATOM 8734 C C . ILE C 1 231 ? 32.908 109.282 26.071 1.00 22.85 211 ILE C C 1
ATOM 8735 O O . ILE C 1 231 ? 32.078 110.161 25.889 1.00 24.10 211 ILE C O 1
ATOM 8740 N N . VAL C 1 232 ? 34.027 109.214 25.361 1.00 22.96 212 VAL C N 1
ATOM 8741 C CA . VAL C 1 232 ? 34.304 110.124 24.250 1.00 23.21 212 VAL C CA 1
ATOM 8742 C C . VAL C 1 232 ? 33.727 109.464 22.988 1.00 24.23 212 VAL C C 1
ATOM 8743 O O . VAL C 1 232 ? 34.151 108.379 22.622 1.00 24.02 212 VAL C O 1
ATOM 8747 N N . LEU C 1 233 ? 32.787 110.109 22.300 1.00 25.64 213 LEU C N 1
ATOM 8748 C CA . LEU C 1 233 ? 32.279 109.506 21.060 1.00 26.96 213 LEU C CA 1
ATOM 8749 C C . LEU C 1 233 ? 33.371 109.400 19.995 1.00 28.23 213 LEU C C 1
ATOM 8750 O O . LEU C 1 233 ? 34.150 110.350 19.775 1.00 27.65 213 LEU C O 1
ATOM 8755 N N . ALA C 1 234 ? 33.448 108.237 19.359 1.00 29.93 214 ALA C N 1
ATOM 8756 C CA . ALA C 1 234 ? 34.450 108.020 18.324 1.00 32.88 214 ALA C CA 1
ATOM 8757 C C . ALA C 1 234 ? 34.078 106.773 17.539 1.00 34.86 214 ALA C C 1
ATOM 8758 O O . ALA C 1 234 ? 33.686 105.769 18.135 1.00 35.67 214 ALA C O 1
ATOM 8760 N N . GLU C 1 235 ? 34.222 106.829 16.210 1.00 36.82 215 GLU C N 1
ATOM 8761 C CA . GLU C 1 235 ? 33.818 105.715 15.330 1.00 38.36 215 GLU C CA 1
ATOM 8762 C C . GLU C 1 235 ? 34.477 104.382 15.719 1.00 37.29 215 GLU C C 1
ATOM 8763 O O . GLU C 1 235 ? 33.832 103.340 15.675 1.00 37.16 215 GLU C O 1
ATOM 8769 N N . THR C 1 236 ? 35.740 104.453 16.152 1.00 35.90 216 THR C N 1
ATOM 8770 C CA . THR C 1 236 ? 36.575 103.273 16.490 1.00 35.64 216 THR C CA 1
ATOM 8771 C C . THR C 1 236 ? 36.497 102.813 17.962 1.00 34.61 216 THR C C 1
ATOM 8772 O O . THR C 1 236 ? 37.304 101.967 18.399 1.00 35.95 216 THR C O 1
ATOM 8776 N N . GLY C 1 237 ? 35.575 103.364 18.737 1.00 32.71 217 GLY C N 1
ATOM 8777 C CA . GLY C 1 237 ? 35.487 103.009 20.155 1.00 31.90 217 GLY C CA 1
ATOM 8778 C C . GLY C 1 237 ? 34.837 101.661 20.464 1.00 31.57 217 GLY C C 1
ATOM 8779 O O . GLY C 1 237 ? 33.943 101.223 19.746 1.00 30.45 217 GLY C O 1
ATOM 8780 N N . GLU C 1 238 ? 35.282 100.997 21.535 1.00 30.47 218 GLU C N 1
ATOM 8781 C CA . GLU C 1 238 ? 34.754 99.682 21.863 1.00 30.64 218 GLU C CA 1
ATOM 8782 C C . GLU C 1 238 ? 33.484 99.672 22.705 1.00 30.51 218 GLU C C 1
ATOM 8783 O O . GLU C 1 238 ? 32.867 98.609 22.907 1.00 32.72 218 GLU C O 1
ATOM 8789 N N . SER C 1 239 ? 33.067 100.841 23.178 1.00 28.63 219 SER C N 1
ATOM 8790 C CA . SER C 1 239 ? 31.844 100.938 23.962 1.00 27.55 219 SER C CA 1
ATOM 8791 C C . SER C 1 239 ? 30.697 101.338 23.038 1.00 26.61 219 SER C C 1
ATOM 8792 O O . SER C 1 239 ? 30.775 102.367 22.357 1.00 26.04 219 SER C O 1
ATOM 8795 N N . GLY C 1 240 ? 29.655 100.527 23.011 1.00 25.20 220 GLY C N 1
ATOM 8796 C CA . GLY C 1 240 ? 28.386 100.920 22.367 1.00 25.69 220 GLY C CA 1
ATOM 8797 C C . GLY C 1 240 ? 27.542 101.759 23.322 1.00 25.88 220 GLY C C 1
ATOM 8798 O O . GLY C 1 240 ? 27.381 101.416 24.510 1.00 25.81 220 GLY C O 1
ATOM 8799 N N . VAL C 1 241 ? 27.003 102.868 22.806 1.00 25.89 221 VAL C N 1
ATOM 8800 C CA . VAL C 1 241 ? 26.276 103.837 23.622 1.00 25.96 221 VAL C CA 1
ATOM 8801 C C . VAL C 1 241 ? 24.997 104.329 22.922 1.00 26.46 221 VAL C C 1
ATOM 8802 O O . VAL C 1 241 ? 24.882 104.280 21.706 1.00 25.87 221 VAL C O 1
ATOM 8806 N N . TYR C 1 242 ? 24.065 104.832 23.726 1.00 26.85 222 TYR C N 1
ATOM 8807 C CA . TYR C 1 242 ? 22.778 105.318 23.254 1.00 27.14 222 TYR C CA 1
ATOM 8808 C C . TYR C 1 242 ? 22.492 106.612 23.990 1.00 26.80 222 TYR C C 1
ATOM 8809 O O . TYR C 1 242 ? 22.376 106.594 25.223 1.00 26.48 222 TYR C O 1
ATOM 8818 N N . ILE C 1 243 ? 22.433 107.730 23.260 1.00 26.19 223 ILE C N 1
ATOM 8819 C CA . ILE C 1 243 ? 22.242 109.031 23.891 1.00 26.39 223 ILE C CA 1
ATOM 8820 C C . ILE C 1 243 ? 21.159 109.918 23.216 1.00 27.55 223 ILE C C 1
ATOM 8821 O O . ILE C 1 243 ? 20.814 109.704 22.045 1.00 27.38 223 ILE C O 1
ATOM 8826 N N . ASP C 1 244 ? 20.662 110.893 23.980 1.00 26.95 224 ASP C N 1
ATOM 8827 C CA . ASP C 1 244 ? 19.961 112.053 23.455 1.00 27.95 224 ASP C CA 1
ATOM 8828 C C . ASP C 1 244 ? 21.077 113.026 23.127 1.00 29.40 224 ASP C C 1
ATOM 8829 O O . ASP C 1 244 ? 21.908 113.341 24.000 1.00 28.65 224 ASP C O 1
ATOM 8834 N N . ARG C 1 245 ? 21.126 113.461 21.872 1.00 30.40 225 ARG C N 1
ATOM 8835 C CA . ARG C 1 245 ? 22.122 114.433 21.387 1.00 32.71 225 ARG C CA 1
ATOM 8836 C C . ARG C 1 245 ? 22.215 115.709 22.216 1.00 31.35 225 ARG C C 1
ATOM 8837 O O . ARG C 1 245 ? 23.235 116.386 22.176 1.00 32.25 225 ARG C O 1
ATOM 8845 N N . ASP C 1 246 ? 21.155 116.061 22.943 1.00 31.95 226 ASP C N 1
ATOM 8846 C CA . ASP C 1 246 ? 21.203 117.243 23.806 1.00 32.07 226 ASP C CA 1
ATOM 8847 C C . ASP C 1 246 ? 22.325 117.210 24.867 1.00 32.15 226 ASP C C 1
ATOM 8848 O O . ASP C 1 246 ? 22.829 118.270 25.281 1.00 30.28 226 ASP C O 1
ATOM 8853 N N . VAL C 1 247 ? 22.749 115.997 25.263 1.00 31.35 227 VAL C N 1
ATOM 8854 C CA . VAL C 1 247 ? 23.802 115.852 26.266 1.00 31.29 227 VAL C CA 1
ATOM 8855 C C . VAL C 1 247 ? 25.107 116.516 25.799 1.00 31.80 227 VAL C C 1
ATOM 8856 O O . VAL C 1 247 ? 25.912 116.967 26.625 1.00 31.79 227 VAL C O 1
ATOM 8860 N N . LEU C 1 248 ? 25.269 116.644 24.476 1.00 31.73 228 LEU C N 1
ATOM 8861 C CA . LEU C 1 248 ? 26.503 117.177 23.872 1.00 32.34 228 LEU C CA 1
ATOM 8862 C C . LEU C 1 248 ? 26.654 118.683 24.006 1.00 33.17 228 LEU C C 1
ATOM 8863 O O . LEU C 1 248 ? 27.708 119.235 23.662 1.00 34.24 228 LEU C O 1
ATOM 8868 N N . ASN C 1 249 ? 25.610 119.350 24.496 1.00 33.73 229 ASN C N 1
ATOM 8869 C CA . ASN C 1 249 ? 25.592 120.820 24.607 1.00 34.88 229 ASN C CA 1
ATOM 8870 C C . ASN C 1 249 ? 25.398 121.341 26.044 1.00 34.21 229 ASN C C 1
ATOM 8871 O O . ASN C 1 249 ? 25.033 122.502 26.240 1.00 33.76 229 ASN C O 1
ATOM 8876 N N . LEU C 1 250 ? 25.611 120.482 27.041 1.00 32.47 230 LEU C N 1
ATOM 8877 C CA . LEU C 1 250 ? 25.401 120.871 28.423 1.00 32.02 230 LEU C CA 1
ATOM 8878 C C . LEU C 1 250 ? 26.615 121.633 28.979 1.00 32.13 230 LEU C C 1
ATOM 8879 O O . LEU C 1 250 ? 27.750 121.434 28.509 1.00 31.61 230 LEU C O 1
ATOM 8884 N N . PRO C 1 251 ? 26.380 122.522 29.970 1.00 32.03 231 PRO C N 1
ATOM 8885 C CA . PRO C 1 251 ? 27.460 123.382 30.490 1.00 31.42 231 PRO C CA 1
ATOM 8886 C C . PRO C 1 251 ? 28.361 122.678 31.538 1.00 30.25 231 PRO C C 1
ATOM 8887 O O . PRO C 1 251 ? 27.867 122.067 32.491 1.00 29.14 231 PRO C O 1
ATOM 8891 N N . VAL C 1 252 ? 29.665 122.784 31.336 1.00 28.67 232 VAL C N 1
ATOM 8892 C CA . VAL C 1 252 ? 30.637 122.306 32.309 1.00 28.89 232 VAL C CA 1
ATOM 8893 C C . VAL C 1 252 ? 30.898 123.373 33.392 1.00 29.37 232 VAL C C 1
ATOM 8894 O O . VAL C 1 252 ? 31.199 124.520 33.065 1.00 29.49 232 VAL C O 1
ATOM 8898 N N . PRO C 1 253 ? 30.808 122.995 34.689 1.00 30.68 233 PRO C N 1
ATOM 8899 C CA . PRO C 1 253 ? 31.113 123.965 35.774 1.00 31.33 233 PRO C CA 1
ATOM 8900 C C . PRO C 1 253 ? 32.525 124.576 35.691 1.00 32.23 233 PRO C C 1
ATOM 8901 O O . PRO C 1 253 ? 33.481 123.882 35.297 1.00 32.55 233 PRO C O 1
ATOM 8905 N N . ASP C 1 254 ? 32.665 125.848 36.061 1.00 31.85 234 ASP C N 1
ATOM 8906 C CA . ASP C 1 254 ? 33.973 126.514 35.981 1.00 33.22 234 ASP C CA 1
ATOM 8907 C C . ASP C 1 254 ? 34.811 126.184 37.207 1.00 32.41 234 ASP C C 1
ATOM 8908 O O . ASP C 1 254 ? 34.341 125.472 38.098 1.00 30.70 234 ASP C O 1
ATOM 8913 N N . GLU C 1 255 ? 36.027 126.728 37.259 1.00 32.85 235 GLU C N 1
ATOM 8914 C CA . GLU C 1 255 ? 37.002 126.434 38.315 1.00 34.77 235 GLU C CA 1
ATOM 8915 C C . GLU C 1 255 ? 36.553 126.882 39.715 1.00 34.25 235 GLU C C 1
ATOM 8916 O O . GLU C 1 255 ? 37.137 126.464 40.720 1.00 33.39 235 GLU C O 1
ATOM 8922 N N . ASN C 1 256 ? 35.513 127.720 39.787 1.00 34.26 236 ASN C N 1
ATOM 8923 C CA . ASN C 1 256 ? 35.057 128.235 41.095 1.00 34.97 236 ASN C CA 1
ATOM 8924 C C . ASN C 1 256 ? 33.863 127.486 41.656 1.00 34.48 236 ASN C C 1
ATOM 8925 O O . ASN C 1 256 ? 33.256 127.914 42.655 1.00 34.29 236 ASN C O 1
ATOM 8930 N N . VAL C 1 257 ? 33.545 126.348 41.033 1.00 34.30 237 VAL C N 1
ATOM 8931 C CA . VAL C 1 257 ? 32.474 125.491 41.536 1.00 33.88 237 VAL C CA 1
ATOM 8932 C C . VAL C 1 257 ? 32.749 125.168 43.008 1.00 33.47 237 VAL C C 1
ATOM 8933 O O . VAL C 1 257 ? 33.884 124.925 43.393 1.00 33.53 237 VAL C O 1
ATOM 8937 N N . ASP C 1 258 ? 31.728 125.247 43.848 1.00 33.69 238 ASP C N 1
ATOM 8938 C CA . ASP C 1 258 ? 31.940 125.041 45.260 1.00 34.40 238 ASP C CA 1
ATOM 8939 C C . ASP C 1 258 ? 31.730 123.562 45.641 1.00 34.07 238 ASP C C 1
ATOM 8940 O O . ASP C 1 258 ? 30.612 123.064 45.703 1.00 32.18 238 ASP C O 1
ATOM 8945 N N . TYR C 1 259 ? 32.836 122.878 45.910 1.00 33.71 239 TYR C N 1
ATOM 8946 C CA . TYR C 1 259 ? 32.777 121.456 46.178 1.00 33.67 239 TYR C CA 1
ATOM 8947 C C . TYR C 1 259 ? 32.205 121.080 47.529 1.00 34.93 239 TYR C C 1
ATOM 8948 O O . TYR C 1 259 ? 31.854 119.928 47.750 1.00 35.72 239 TYR C O 1
ATOM 8957 N N . ASP C 1 260 ? 32.095 122.051 48.423 1.00 36.46 240 ASP C N 1
ATOM 8958 C CA . ASP C 1 260 ? 31.463 121.828 49.725 1.00 38.38 240 ASP C CA 1
ATOM 8959 C C . ASP C 1 260 ? 29.963 122.131 49.729 1.00 38.55 240 ASP C C 1
ATOM 8960 O O . ASP C 1 260 ? 29.275 121.835 50.708 1.00 39.42 240 ASP C O 1
ATOM 8965 N N . GLY C 1 261 ? 29.468 122.688 48.623 1.00 37.96 241 GLY C N 1
ATOM 8966 C CA . GLY C 1 261 ? 28.038 122.937 48.430 1.00 38.30 241 GLY C CA 1
ATOM 8967 C C . GLY C 1 261 ? 27.260 121.726 47.925 1.00 37.84 241 GLY C C 1
ATOM 8968 O O . GLY C 1 261 ? 27.827 120.659 47.704 1.00 37.96 241 GLY C O 1
ATOM 8969 N N . ASP C 1 262 ? 25.947 121.885 47.783 1.00 37.37 242 ASP C N 1
ATOM 8970 C CA . ASP C 1 262 ? 25.105 120.871 47.185 1.00 36.77 242 ASP C CA 1
ATOM 8971 C C . ASP C 1 262 ? 25.411 120.864 45.683 1.00 35.23 242 ASP C C 1
ATOM 8972 O O . ASP C 1 262 ? 25.286 121.887 45.011 1.00 35.83 242 ASP C O 1
ATOM 8977 N N . LEU C 1 263 ? 25.855 119.724 45.169 1.00 32.75 243 LEU C N 1
ATOM 8978 C CA . LEU C 1 263 ? 26.198 119.618 43.769 1.00 30.38 243 LEU C CA 1
ATOM 8979 C C . LEU C 1 263 ? 25.071 118.977 42.986 1.00 29.97 243 LEU C C 1
ATOM 8980 O O . LEU C 1 263 ? 25.176 118.823 41.769 1.00 28.27 243 LEU C O 1
ATOM 8985 N N . THR C 1 264 ? 24.017 118.579 43.690 1.00 30.04 244 THR C N 1
ATOM 8986 C CA . THR C 1 264 ? 22.856 117.926 43.087 1.00 31.68 244 THR C CA 1
ATOM 8987 C C . THR C 1 264 ? 22.335 118.615 41.811 1.00 31.87 244 THR C C 1
ATOM 8988 O O . THR C 1 264 ? 22.049 117.918 40.835 1.00 32.19 244 THR C O 1
ATOM 8992 N N . PRO C 1 265 ? 22.200 119.963 41.811 1.00 31.99 245 PRO C N 1
ATOM 8993 C CA . PRO C 1 265 ? 21.774 120.656 40.581 1.00 32.32 245 PRO C CA 1
ATOM 8994 C C . PRO C 1 265 ? 22.618 120.368 39.314 1.00 31.68 245 PRO C C 1
ATOM 8995 O O . PRO C 1 265 ? 22.056 120.257 38.219 1.00 30.30 245 PRO C O 1
ATOM 8999 N N . ILE C 1 266 ? 23.936 120.214 39.479 1.00 31.19 246 ILE C N 1
ATOM 9000 C CA . ILE C 1 266 ? 24.829 119.882 38.352 1.00 30.13 246 ILE C CA 1
ATOM 9001 C C . ILE C 1 266 ? 24.645 118.424 37.887 1.00 30.12 246 ILE C C 1
ATOM 9002 O O . ILE C 1 266 ? 24.595 118.143 36.682 1.00 30.70 246 ILE C O 1
ATOM 9007 N N . ILE C 1 267 ? 24.510 117.512 38.844 1.00 29.23 247 ILE C N 1
ATOM 9008 C CA . ILE C 1 267 ? 24.298 116.109 38.536 1.00 29.27 247 ILE C CA 1
ATOM 9009 C C . ILE C 1 267 ? 22.961 115.909 37.814 1.00 29.63 247 ILE C C 1
ATOM 9010 O O . ILE C 1 267 ? 22.883 115.191 36.812 1.00 29.09 247 ILE C O 1
ATOM 9015 N N . LYS C 1 268 ? 21.926 116.563 38.348 1.00 29.64 248 LYS C N 1
ATOM 9016 C CA . LYS C 1 268 ? 20.579 116.564 37.785 1.00 30.42 248 LYS C CA 1
ATOM 9017 C C . LYS C 1 268 ? 20.616 117.013 36.336 1.00 28.68 248 LYS C C 1
ATOM 9018 O O . LYS C 1 268 ? 20.071 116.344 35.453 1.00 29.17 248 LYS C O 1
ATOM 9024 N N . GLN C 1 269 ? 21.253 118.144 36.080 1.00 28.18 249 GLN C N 1
ATOM 9025 C CA . GLN C 1 269 ? 21.329 118.670 34.724 1.00 27.57 249 GLN C CA 1
ATOM 9026 C C . GLN C 1 269 ? 22.032 117.707 33.760 1.00 27.76 249 GLN C C 1
ATOM 9027 O O . GLN C 1 269 ? 21.570 117.478 32.640 1.00 26.50 249 GLN C O 1
ATOM 9033 N N . TRP C 1 270 ? 23.125 117.096 34.221 1.00 26.79 250 TRP C N 1
ATOM 9034 C CA . TRP C 1 270 ? 23.878 116.182 33.366 1.00 27.35 250 TRP C CA 1
ATOM 9035 C C . TRP C 1 270 ? 23.279 114.788 33.285 1.00 28.87 250 TRP C C 1
ATOM 9036 O O . TRP C 1 270 ? 23.805 113.947 32.538 1.00 31.40 250 TRP C O 1
ATOM 9047 N N . THR C 1 271 ? 22.234 114.516 34.068 1.00 28.78 251 THR C N 1
ATOM 9048 C CA . THR C 1 271 ? 21.518 113.253 33.973 1.00 29.05 251 THR C CA 1
ATOM 9049 C C . THR C 1 271 ? 20.034 113.433 33.598 1.00 29.57 251 THR C C 1
ATOM 9050 O O . THR C 1 271 ? 19.248 112.512 33.714 1.00 29.72 251 THR C O 1
ATOM 9054 N N . SER C 1 272 ? 19.693 114.614 33.104 1.00 30.30 252 SER C N 1
ATOM 9055 C CA . SER C 1 272 ? 18.307 114.989 32.797 1.00 31.11 252 SER C CA 1
ATOM 9056 C C . SER C 1 272 ? 17.918 114.512 31.415 1.00 30.99 252 SER C C 1
ATOM 9057 O O . SER C 1 272 ? 16.736 114.596 31.037 1.00 32.27 252 SER C O 1
ATOM 9060 N N . VAL C 1 273 ? 18.905 114.080 30.623 1.00 30.54 253 VAL C N 1
ATOM 9061 C CA . VAL C 1 273 ? 18.626 113.470 29.303 1.00 30.09 253 VAL C CA 1
ATOM 9062 C C . VAL C 1 273 ? 19.211 112.049 29.230 1.00 29.62 253 VAL C C 1
ATOM 9063 O O . VAL C 1 273 ? 20.195 111.752 29.900 1.00 29.43 253 VAL C O 1
ATOM 9067 N N . TYR C 1 274 ? 18.567 111.179 28.459 1.00 28.90 254 TYR C N 1
ATOM 9068 C CA . TYR C 1 274 ? 18.994 109.778 28.288 1.00 27.18 254 TYR C CA 1
ATOM 9069 C C . TYR C 1 274 ? 20.438 109.643 27.819 1.00 25.32 254 TYR C C 1
ATOM 9070 O O . TYR C 1 274 ? 20.840 110.235 26.823 1.00 26.20 254 TYR C O 1
ATOM 9079 N N . ALA C 1 275 ? 21.212 108.843 28.543 1.00 24.14 255 ALA C N 1
ATOM 9080 C CA . ALA C 1 275 ? 22.563 108.446 28.129 1.00 22.30 255 ALA C CA 1
ATOM 9081 C C . ALA C 1 275 ? 22.884 107.164 28.891 1.00 22.28 255 ALA C C 1
ATOM 9082 O O . ALA C 1 275 ? 22.844 107.136 30.120 1.00 21.13 255 ALA C O 1
ATOM 9084 N N . ALA C 1 276 ? 23.139 106.101 28.143 1.00 21.33 256 ALA C N 1
ATOM 9085 C CA . ALA C 1 276 ? 23.376 104.788 28.719 1.00 22.68 256 ALA C CA 1
ATOM 9086 C C . ALA C 1 276 ? 24.348 104.034 27.843 1.00 23.03 256 ALA C C 1
ATOM 9087 O O . ALA C 1 276 ? 24.309 104.145 26.598 1.00 23.37 256 ALA C O 1
ATOM 9089 N N . THR C 1 277 ? 25.251 103.284 28.489 1.00 23.20 257 THR C N 1
ATOM 9090 C CA . THR C 1 277 ? 26.063 102.321 27.751 1.00 23.05 257 THR C CA 1
ATOM 9091 C C . THR C 1 277 ? 25.167 101.112 27.393 1.00 23.40 257 THR C C 1
ATOM 9092 O O . THR C 1 277 ? 24.088 100.942 27.974 1.00 22.59 257 THR C O 1
ATOM 9096 N N . GLU C 1 278 ? 25.643 100.277 26.463 1.00 24.03 258 GLU C N 1
ATOM 9097 C CA . GLU C 1 278 ? 24.946 99.051 26.038 1.00 25.97 258 GLU C CA 1
ATOM 9098 C C . GLU C 1 278 ? 24.686 98.090 27.192 1.00 25.66 258 GLU C C 1
ATOM 9099 O O . GLU C 1 278 ? 23.747 97.287 27.112 1.00 25.58 258 GLU C O 1
ATOM 9105 N N . ASP C 1 279 ? 25.484 98.172 28.278 1.00 24.72 259 ASP C N 1
ATOM 9106 C CA . ASP C 1 279 ? 25.336 97.239 29.396 1.00 26.03 259 ASP C CA 1
ATOM 9107 C C . ASP C 1 279 ? 24.040 97.490 30.134 1.00 25.38 259 ASP C C 1
ATOM 9108 O O . ASP C 1 279 ? 23.502 96.577 30.752 1.00 27.04 259 ASP C O 1
ATOM 9113 N N . VAL C 1 280 ? 23.522 98.713 30.077 1.00 25.79 260 VAL C N 1
ATOM 9114 C CA . VAL C 1 280 ? 22.289 99.057 30.810 1.00 25.59 260 VAL C CA 1
ATOM 9115 C C . VAL C 1 280 ? 21.195 99.713 29.943 1.00 26.38 260 VAL C C 1
ATOM 9116 O O . VAL C 1 280 ? 20.156 100.098 30.433 1.00 27.32 260 VAL C O 1
ATOM 9120 N N . HIS C 1 281 ? 21.452 99.831 28.665 1.00 27.21 261 HIS C N 1
ATOM 9121 C CA . HIS C 1 281 ? 20.496 100.394 27.730 1.00 28.58 261 HIS C CA 1
ATOM 9122 C C . HIS C 1 281 ? 19.204 99.565 27.675 1.00 29.54 261 HIS C C 1
ATOM 9123 O O . HIS C 1 281 ? 19.254 98.325 27.646 1.00 29.04 261 HIS C O 1
ATOM 9130 N N . GLU C 1 282 ? 18.072 100.287 27.710 1.00 30.55 262 GLU C N 1
ATOM 9131 C CA . GLU C 1 282 ? 16.729 99.738 27.552 1.00 32.18 262 GLU C CA 1
ATOM 9132 C C . GLU C 1 282 ? 15.995 100.461 26.402 1.00 32.23 262 GLU C C 1
ATOM 9133 O O . GLU C 1 282 ? 15.596 101.616 26.548 1.00 31.22 262 GLU C O 1
ATOM 9139 N N . PRO C 1 283 ? 15.839 99.779 25.246 1.00 33.09 263 PRO C N 1
ATOM 9140 C CA . PRO C 1 283 ? 15.186 100.362 24.056 1.00 33.70 263 PRO C CA 1
ATOM 9141 C C . PRO C 1 283 ? 13.864 101.095 24.319 1.00 33.92 263 PRO C C 1
ATOM 9142 O O . PRO C 1 283 ? 13.666 102.187 23.812 1.00 34.72 263 PRO C O 1
ATOM 9146 N N . ALA C 1 284 ? 12.990 100.526 25.131 1.00 34.96 264 ALA C N 1
ATOM 9147 C CA . ALA C 1 284 ? 11.684 101.149 25.433 1.00 35.37 264 ALA C CA 1
ATOM 9148 C C . ALA C 1 284 ? 11.830 102.519 26.062 1.00 35.09 264 ALA C C 1
ATOM 9149 O O . ALA C 1 284 ? 11.218 103.487 25.604 1.00 35.74 264 ALA C O 1
ATOM 9151 N N . ARG C 1 285 ? 12.650 102.601 27.117 1.00 34.49 265 ARG C N 1
ATOM 9152 C CA . ARG C 1 285 ? 12.917 103.854 27.831 1.00 33.09 265 ARG C CA 1
ATOM 9153 C C . ARG C 1 285 ? 13.517 104.920 26.900 1.00 33.18 265 ARG C C 1
ATOM 9154 O O . ARG C 1 285 ? 13.133 106.088 26.934 1.00 32.41 265 ARG C O 1
ATOM 9162 N N . TYR C 1 286 ? 14.457 104.484 26.071 1.00 32.70 266 TYR C N 1
ATOM 9163 C CA . TYR C 1 286 ? 15.164 105.316 25.103 1.00 33.12 266 TYR C CA 1
ATOM 9164 C C . TYR C 1 286 ? 14.204 105.987 24.121 1.00 34.70 266 TYR C C 1
ATOM 9165 O O . TYR C 1 286 ? 14.278 107.189 23.912 1.00 35.76 266 TYR C O 1
ATOM 9174 N N . GLU C 1 287 ? 13.330 105.191 23.509 1.00 35.93 267 GLU C N 1
ATOM 9175 C CA . GLU C 1 287 ? 12.310 105.685 22.582 1.00 37.53 267 GLU C CA 1
ATOM 9176 C C . GLU C 1 287 ? 11.320 106.608 23.289 1.00 37.91 267 GLU C C 1
ATOM 9177 O O . GLU C 1 287 ? 11.010 107.672 22.780 1.00 39.78 267 GLU C O 1
ATOM 9183 N N . SER C 1 288 ? 10.893 106.227 24.487 1.00 37.72 268 SER C N 1
ATOM 9184 C CA . SER C 1 288 ? 10.040 107.062 25.316 1.00 37.63 268 SER C CA 1
ATOM 9185 C C . SER C 1 288 ? 10.638 108.439 25.636 1.00 36.99 268 SER C C 1
ATOM 9186 O O . SER C 1 288 ? 9.960 109.477 25.482 1.00 37.50 268 SER C O 1
ATOM 9189 N N . GLU C 1 289 ? 11.903 108.453 26.064 1.00 34.96 269 GLU C N 1
ATOM 9190 C CA . GLU C 1 289 ? 12.546 109.664 26.564 1.00 33.86 269 GLU C CA 1
ATOM 9191 C C . GLU C 1 289 ? 13.147 110.537 25.471 1.00 34.05 269 GLU C C 1
ATOM 9192 O O . GLU C 1 289 ? 13.207 111.753 25.620 1.00 34.20 269 GLU C O 1
ATOM 9198 N N . VAL C 1 290 ? 13.617 109.920 24.390 1.00 33.61 270 VAL C N 1
ATOM 9199 C CA . VAL C 1 290 ? 14.393 110.641 23.398 1.00 33.73 270 VAL C CA 1
ATOM 9200 C C . VAL C 1 290 ? 13.603 110.836 22.092 1.00 34.52 270 VAL C C 1
ATOM 9201 O O . VAL C 1 290 ? 13.245 109.860 21.446 1.00 34.53 270 VAL C O 1
ATOM 9205 N N . PRO C 1 291 ? 13.366 112.101 21.703 1.00 35.19 271 PRO C N 1
ATOM 9206 C CA . PRO C 1 291 ? 12.708 112.361 20.424 1.00 35.90 271 PRO C CA 1
ATOM 9207 C C . PRO C 1 291 ? 13.532 111.733 19.296 1.00 36.48 271 PRO C C 1
ATOM 9208 O O . PRO C 1 291 ? 14.784 111.713 19.366 1.00 36.02 271 PRO C O 1
ATOM 9212 N N . GLU C 1 292 ? 12.848 111.204 18.289 1.00 36.18 272 GLU C N 1
ATOM 9213 C CA . GLU C 1 292 ? 13.517 110.489 17.217 1.00 37.42 272 GLU C CA 1
ATOM 9214 C C . GLU C 1 292 ? 14.715 111.245 16.616 1.00 36.54 272 GLU C C 1
ATOM 9215 O O . GLU C 1 292 ? 15.749 110.628 16.318 1.00 36.93 272 GLU C O 1
ATOM 9221 N N . ALA C 1 293 ? 14.589 112.560 16.447 1.00 35.63 273 ALA C N 1
ATOM 9222 C CA . ALA C 1 293 ? 15.675 113.349 15.837 1.00 35.18 273 ALA C CA 1
ATOM 9223 C C . ALA C 1 293 ? 16.927 113.546 16.712 1.00 34.70 273 ALA C C 1
ATOM 9224 O O . ALA C 1 293 ? 18.016 113.906 16.192 1.00 33.62 273 ALA C O 1
ATOM 9226 N N . ASN C 1 294 ? 16.760 113.344 18.020 1.00 34.40 274 ASN C N 1
ATOM 9227 C CA . ASN C 1 294 ? 17.833 113.504 19.027 1.00 33.90 274 ASN C CA 1
ATOM 9228 C C . ASN C 1 294 ? 18.598 112.207 19.299 1.00 33.69 274 ASN C C 1
ATOM 9229 O O . ASN C 1 294 ? 19.648 112.232 19.959 1.00 33.60 274 ASN C O 1
ATOM 9234 N N . ARG C 1 295 ? 18.066 111.092 18.804 1.00 32.72 275 ARG C N 1
ATOM 9235 C CA . ARG C 1 295 ? 18.588 109.755 19.079 1.00 33.64 275 ARG C CA 1
ATOM 9236 C C . ARG C 1 295 ? 19.915 109.496 18.394 1.00 33.71 275 ARG C C 1
ATOM 9237 O O . ARG C 1 295 ? 20.077 109.771 17.192 1.00 34.09 275 ARG C O 1
ATOM 9245 N N . LEU C 1 296 ? 20.867 108.970 19.167 1.00 32.78 276 LEU C N 1
ATOM 9246 C CA . LEU C 1 296 ? 22.132 108.601 18.595 1.00 32.44 276 LEU C CA 1
ATOM 9247 C C . LEU C 1 296 ? 22.651 107.301 19.208 1.00 32.29 276 LEU C C 1
ATOM 9248 O O . LEU C 1 296 ? 22.908 107.229 20.402 1.00 30.84 276 LEU C O 1
ATOM 9253 N N . ASN C 1 297 ? 22.799 106.290 18.357 1.00 32.15 277 ASN C N 1
ATOM 9254 C CA . ASN C 1 297 ? 23.450 105.036 18.723 1.00 32.53 277 ASN C CA 1
ATOM 9255 C C . ASN C 1 297 ? 24.783 105.087 18.015 1.00 32.05 277 ASN C C 1
ATOM 9256 O O . ASN C 1 297 ? 24.848 105.199 16.780 1.00 31.65 277 ASN C O 1
ATOM 9261 N N . THR C 1 298 ? 25.853 105.066 18.801 1.00 30.93 278 THR C N 1
ATOM 9262 C CA . THR C 1 298 ? 27.165 105.249 18.246 1.00 30.69 278 THR C CA 1
ATOM 9263 C C . THR C 1 298 ? 28.210 104.532 19.126 1.00 29.65 278 THR C C 1
ATOM 9264 O O . THR C 1 298 ? 27.842 103.831 20.034 1.00 28.34 278 THR C O 1
ATOM 9268 N N . ARG C 1 299 ? 29.490 104.677 18.785 1.00 29.67 279 ARG C N 1
ATOM 9269 C CA . ARG C 1 299 ? 30.587 104.029 19.490 1.00 29.59 279 ARG C CA 1
ATOM 9270 C C . ARG C 1 299 ? 31.336 105.086 20.317 1.00 27.95 279 ARG C C 1
ATOM 9271 O O . ARG C 1 299 ? 31.294 106.294 19.983 1.00 26.12 279 ARG C O 1
ATOM 9279 N N . GLY C 1 300 ? 32.062 104.625 21.358 1.00 25.76 280 GLY C N 1
ATOM 9280 C CA . GLY C 1 300 ? 32.902 105.537 22.109 1.00 23.92 280 GLY C CA 1
ATOM 9281 C C . GLY C 1 300 ? 33.979 104.876 22.946 1.00 23.08 280 GLY C C 1
ATOM 9282 O O . GLY C 1 300 ? 34.057 103.658 23.028 1.00 23.00 280 GLY C O 1
ATOM 9283 N N . ILE C 1 301 ? 34.826 105.710 23.538 1.00 22.72 281 ILE C N 1
ATOM 9284 C CA . ILE C 1 301 ? 35.968 105.252 24.335 1.00 22.34 281 ILE C CA 1
ATOM 9285 C C . ILE C 1 301 ? 35.725 105.661 25.790 1.00 22.34 281 ILE C C 1
ATOM 9286 O O . ILE C 1 301 ? 35.542 106.855 26.083 1.00 22.58 281 ILE C O 1
ATOM 9291 N N . GLU C 1 302 ? 35.730 104.680 26.700 1.00 22.05 282 GLU C N 1
ATOM 9292 C CA . GLU C 1 302 ? 35.577 104.953 28.105 1.00 21.70 282 GLU C CA 1
ATOM 9293 C C . GLU C 1 302 ? 36.868 105.517 28.676 1.00 21.75 282 GLU C C 1
ATOM 9294 O O . GLU C 1 302 ? 37.895 104.838 28.677 1.00 20.89 282 GLU C O 1
ATOM 9300 N N . VAL C 1 303 ? 36.820 106.767 29.143 1.00 19.84 283 VAL C N 1
ATOM 9301 C CA . VAL C 1 303 ? 38.010 107.429 29.708 1.00 19.61 283 VAL C CA 1
ATOM 9302 C C . VAL C 1 303 ? 37.903 107.708 31.189 1.00 19.12 283 VAL C C 1
ATOM 9303 O O . VAL C 1 303 ? 38.920 108.002 31.814 1.00 19.86 283 VAL C O 1
ATOM 9307 N N . GLY C 1 304 ? 36.692 107.593 31.740 1.00 18.83 284 GLY C N 1
ATOM 9308 C CA . GLY C 1 304 ? 36.444 107.854 33.164 1.00 17.76 284 GLY C CA 1
ATOM 9309 C C . GLY C 1 304 ? 35.375 106.872 33.620 1.00 18.55 284 GLY C C 1
ATOM 9310 O O . GLY C 1 304 ? 34.428 106.560 32.872 1.00 18.09 284 GLY C O 1
ATOM 9311 N N . GLN C 1 305 ? 35.505 106.377 34.831 1.00 18.81 285 GLN C N 1
ATOM 9312 C CA . GLN C 1 305 ? 34.532 105.429 35.353 1.00 21.67 285 GLN C CA 1
ATOM 9313 C C . GLN C 1 305 ? 34.348 105.756 36.825 1.00 20.36 285 GLN C C 1
ATOM 9314 O O . GLN C 1 305 ? 35.322 105.785 37.546 1.00 20.30 285 GLN C O 1
ATOM 9320 N N . ILE C 1 306 ? 33.111 105.988 37.272 1.00 19.48 286 ILE C N 1
ATOM 9321 C CA . ILE C 1 306 ? 32.856 106.268 38.691 1.00 19.67 286 ILE C CA 1
ATOM 9322 C C . ILE C 1 306 ? 31.860 105.271 39.235 1.00 19.54 286 ILE C C 1
ATOM 9323 O O . ILE C 1 306 ? 30.934 104.878 38.548 1.00 19.56 286 ILE C O 1
ATOM 9328 N N . PHE C 1 307 ? 32.085 104.785 40.441 1.00 20.24 287 PHE C N 1
ATOM 9329 C CA . PHE C 1 307 ? 31.360 103.585 40.901 1.00 20.50 287 PHE C CA 1
ATOM 9330 C C . PHE C 1 307 ? 31.275 103.516 42.407 1.00 21.13 287 PHE C C 1
ATOM 9331 O O . PHE C 1 307 ? 32.290 103.488 43.083 1.00 21.50 287 PHE C O 1
ATOM 9339 N N . TYR C 1 308 ? 30.047 103.476 42.938 1.00 21.36 288 TYR C N 1
ATOM 9340 C CA . TYR C 1 308 ? 29.819 103.314 44.364 1.00 20.55 288 TYR C CA 1
ATOM 9341 C C . TYR C 1 308 ? 29.786 101.822 44.678 1.00 20.87 288 TYR C C 1
ATOM 9342 O O . TYR C 1 308 ? 29.009 101.070 44.075 1.00 20.99 288 TYR C O 1
ATOM 9351 N N . PHE C 1 309 ? 30.635 101.361 45.591 1.00 21.31 289 PHE C N 1
ATOM 9352 C CA . PHE C 1 309 ? 30.614 99.938 45.958 1.00 21.52 289 PHE C CA 1
ATOM 9353 C C . PHE C 1 309 ? 30.246 99.679 47.407 1.00 22.97 289 PHE C C 1
ATOM 9354 O O . PHE C 1 309 ? 30.264 98.533 47.842 1.00 23.59 289 PHE C O 1
ATOM 9362 N N . GLY C 1 310 ? 29.900 100.741 48.151 1.00 23.96 290 GLY C N 1
ATOM 9363 C CA . GLY C 1 310 ? 29.506 100.620 49.581 1.00 24.03 290 GLY C CA 1
ATOM 9364 C C . GLY C 1 310 ? 30.480 99.898 50.477 1.00 24.21 290 GLY C C 1
ATOM 9365 O O . GLY C 1 310 ? 31.670 100.288 50.587 1.00 24.09 290 GLY C O 1
ATOM 9366 N N . THR C 1 311 ? 29.989 98.825 51.107 1.00 23.52 291 THR C N 1
ATOM 9367 C CA . THR C 1 311 ? 30.735 98.086 52.131 1.00 24.23 291 THR C CA 1
ATOM 9368 C C . THR C 1 311 ? 31.379 96.841 51.537 1.00 24.44 291 THR C C 1
ATOM 9369 O O . THR C 1 311 ? 31.765 95.943 52.273 1.00 24.51 291 THR C O 1
ATOM 9373 N N . LYS C 1 312 ? 31.519 96.798 50.209 1.00 23.94 292 LYS C N 1
ATOM 9374 C CA . LYS C 1 312 ? 32.079 95.609 49.564 1.00 25.33 292 LYS C CA 1
ATOM 9375 C C . LYS C 1 312 ? 33.406 95.167 50.192 1.00 24.40 292 LYS C C 1
ATOM 9376 O O . LYS C 1 312 ? 33.566 93.986 50.476 1.00 25.38 292 LYS C O 1
ATOM 9382 N N . TYR C 1 313 ? 34.347 96.104 50.394 1.00 23.16 293 TYR C N 1
ATOM 9383 C CA . TYR C 1 313 ? 35.656 95.783 50.968 1.00 22.64 293 TYR C CA 1
ATOM 9384 C C . TYR C 1 313 ? 35.660 96.010 52.487 1.00 22.34 293 TYR C C 1
ATOM 9385 O O . TYR C 1 313 ? 36.253 95.244 53.235 1.00 22.85 293 TYR C O 1
ATOM 9394 N N . SER C 1 314 ? 34.966 97.029 52.950 1.00 22.05 294 SER C N 1
ATOM 9395 C CA . SER C 1 314 ? 34.933 97.274 54.396 1.00 23.44 294 SER C CA 1
ATOM 9396 C C . SER C 1 314 ? 34.313 96.169 55.251 1.00 24.42 294 SER C C 1
ATOM 9397 O O . SER C 1 314 ? 34.751 95.954 56.392 1.00 24.86 294 SER C O 1
ATOM 9400 N N . ASP C 1 315 ? 33.363 95.424 54.678 1.00 25.37 295 ASP C N 1
ATOM 9401 C CA . ASP C 1 315 ? 32.771 94.246 55.328 1.00 27.74 295 ASP C CA 1
ATOM 9402 C C . ASP C 1 315 ? 33.791 93.109 55.485 1.00 28.04 295 ASP C C 1
ATOM 9403 O O . ASP C 1 315 ? 34.059 92.663 56.595 1.00 28.89 295 ASP C O 1
ATOM 9408 N N . SER C 1 316 ? 34.369 92.665 54.379 1.00 27.71 296 SER C N 1
ATOM 9409 C CA . SER C 1 316 ? 35.320 91.550 54.404 1.00 28.08 296 SER C CA 1
ATOM 9410 C C . SER C 1 316 ? 36.679 91.893 55.038 1.00 28.26 296 SER C C 1
ATOM 9411 O O . SER C 1 316 ? 37.329 91.038 55.684 1.00 28.65 296 SER C O 1
ATOM 9414 N N . MET C 1 317 ? 37.102 93.143 54.873 1.00 27.87 297 MET C N 1
ATOM 9415 C CA . MET C 1 317 ? 38.390 93.590 55.414 1.00 27.61 297 MET C CA 1
ATOM 9416 C C . MET C 1 317 ? 38.288 94.329 56.740 1.00 27.37 297 MET C C 1
ATOM 9417 O O . MET C 1 317 ? 39.279 94.800 57.254 1.00 28.05 297 MET C O 1
ATOM 9422 N N . LYS C 1 318 ? 37.079 94.415 57.296 1.00 28.95 298 LYS C N 1
ATOM 9423 C CA . LYS C 1 318 ? 36.873 94.951 58.639 1.00 28.71 298 LYS C CA 1
ATOM 9424 C C . LYS C 1 318 ? 37.460 96.363 58.792 1.00 27.44 298 LYS C C 1
ATOM 9425 O O . LYS C 1 318 ? 38.304 96.636 59.652 1.00 27.00 298 LYS C O 1
ATOM 9431 N N . ALA C 1 319 ? 36.996 97.246 57.915 1.00 25.41 299 ALA C N 1
ATOM 9432 C CA . ALA C 1 319 ? 37.385 98.639 57.918 1.00 25.04 299 ALA C CA 1
ATOM 9433 C C . ALA C 1 319 ? 36.209 99.451 58.436 1.00 24.61 299 ALA C C 1
ATOM 9434 O O . ALA C 1 319 ? 35.401 99.950 57.666 1.00 24.95 299 ALA C O 1
ATOM 9436 N N . ASN C 1 320 ? 36.109 99.551 59.761 1.00 25.66 300 ASN C N 1
ATOM 9437 C CA . ASN C 1 320 ? 35.012 100.243 60.449 1.00 26.17 300 ASN C CA 1
ATOM 9438 C C . ASN C 1 320 ? 35.494 101.546 61.047 1.00 25.54 300 ASN C C 1
ATOM 9439 O O . ASN C 1 320 ? 36.694 101.689 61.336 1.00 24.55 300 ASN C O 1
ATOM 9444 N N . VAL C 1 321 ? 34.568 102.497 61.223 1.00 26.24 301 VAL C N 1
ATOM 9445 C CA . VAL C 1 321 ? 34.814 103.692 62.048 1.00 26.32 301 VAL C CA 1
ATOM 9446 C C . VAL C 1 321 ? 33.713 103.856 63.123 1.00 27.67 301 VAL C C 1
ATOM 9447 O O . VAL C 1 321 ? 32.569 103.399 62.951 1.00 25.89 301 VAL C O 1
ATOM 9451 N N . THR C 1 322 ? 34.071 104.536 64.206 1.00 28.79 302 THR C N 1
ATOM 9452 C CA . THR C 1 322 ? 33.065 104.982 65.181 1.00 32.41 302 THR C CA 1
ATOM 9453 C C . THR C 1 322 ? 32.240 106.128 64.598 1.00 33.50 302 THR C C 1
ATOM 9454 O O . THR C 1 322 ? 32.787 107.160 64.149 1.00 33.29 302 THR C O 1
ATOM 9458 N N . GLY C 1 323 ? 30.931 105.892 64.539 1.00 35.52 303 GLY C N 1
ATOM 9459 C CA . GLY C 1 323 ? 29.975 106.878 64.027 1.00 39.22 303 GLY C CA 1
ATOM 9460 C C . GLY C 1 323 ? 29.535 107.851 65.110 1.00 42.01 303 GLY C C 1
ATOM 9461 O O . GLY C 1 323 ? 29.912 107.685 66.267 1.00 40.72 303 GLY C O 1
ATOM 9462 N N . PRO C 1 324 ? 28.768 108.898 64.726 1.00 45.00 304 PRO C N 1
ATOM 9463 C CA . PRO C 1 324 ? 28.192 109.874 65.670 1.00 47.21 304 PRO C CA 1
ATOM 9464 C C . PRO C 1 324 ? 27.418 109.270 66.862 1.00 49.13 304 PRO C C 1
ATOM 9465 O O . PRO C 1 324 ? 27.560 109.778 67.978 1.00 50.32 304 PRO C O 1
ATOM 9469 N N . ASP C 1 325 ? 26.642 108.201 66.648 1.00 50.30 305 ASP C N 1
ATOM 9470 C CA . ASP C 1 325 ? 25.930 107.521 67.759 1.00 51.21 305 ASP C CA 1
ATOM 9471 C C . ASP C 1 325 ? 26.863 106.695 68.658 1.00 50.58 305 ASP C C 1
ATOM 9472 O O . ASP C 1 325 ? 26.448 106.186 69.703 1.00 51.22 305 ASP C O 1
ATOM 9477 N N . GLY C 1 326 ? 28.117 106.539 68.243 1.00 49.34 306 GLY C N 1
ATOM 9478 C CA . GLY C 1 326 ? 29.109 105.857 69.074 1.00 47.45 306 GLY C CA 1
ATOM 9479 C C . GLY C 1 326 ? 29.206 104.382 68.764 1.00 46.18 306 GLY C C 1
ATOM 9480 O O . GLY C 1 326 ? 29.993 103.666 69.392 1.00 46.31 306 GLY C O 1
ATOM 9481 N N . THR C 1 327 ? 28.396 103.939 67.799 1.00 44.85 307 THR C N 1
ATOM 9482 C CA . THR C 1 327 ? 28.457 102.582 67.257 1.00 44.02 307 THR C CA 1
ATOM 9483 C C . THR C 1 327 ? 29.534 102.506 66.159 1.00 41.51 307 THR C C 1
ATOM 9484 O O . THR C 1 327 ? 29.806 103.492 65.488 1.00 40.94 307 THR C O 1
ATOM 9488 N N . ASP C 1 328 ? 30.119 101.328 65.994 1.00 39.34 308 ASP C N 1
ATOM 9489 C CA . ASP C 1 328 ? 31.022 101.039 64.879 1.00 37.35 308 ASP C CA 1
ATOM 9490 C C . ASP C 1 328 ? 30.281 100.441 63.708 1.00 34.93 308 ASP C C 1
ATOM 9491 O O . ASP C 1 328 ? 29.414 99.571 63.865 1.00 34.51 308 ASP C O 1
ATOM 9496 N N . ALA C 1 329 ? 30.635 100.907 62.520 1.00 32.20 309 ALA C N 1
ATOM 9497 C CA . ALA C 1 329 ? 30.001 100.432 61.319 1.00 29.10 309 ALA C CA 1
ATOM 9498 C C . ALA C 1 329 ? 31.026 100.452 60.162 1.00 28.13 309 ALA C C 1
ATOM 9499 O O . ALA C 1 329 ? 31.925 101.301 60.124 1.00 27.44 309 ALA C O 1
ATOM 9501 N N . PRO C 1 330 ? 30.908 99.491 59.238 1.00 27.34 310 PRO C N 1
ATOM 9502 C CA . PRO C 1 330 ? 31.818 99.514 58.058 1.00 26.33 310 PRO C CA 1
ATOM 9503 C C . PRO C 1 330 ? 31.623 100.780 57.225 1.00 25.12 310 PRO C C 1
ATOM 9504 O O . PRO C 1 330 ? 30.484 101.255 57.050 1.00 25.06 310 PRO C O 1
ATOM 9508 N N . ILE C 1 331 ? 32.731 101.326 56.724 1.00 24.48 311 ILE C N 1
ATOM 9509 C CA . ILE C 1 331 ? 32.696 102.497 55.865 1.00 22.52 311 ILE C CA 1
ATOM 9510 C C . ILE C 1 331 ? 32.028 102.205 54.519 1.00 21.74 311 ILE C C 1
ATOM 9511 O O . ILE C 1 331 ? 31.837 101.037 54.156 1.00 20.96 311 ILE C O 1
ATOM 9516 N N . HIS C 1 332 ? 31.648 103.269 53.815 1.00 20.59 312 HIS C N 1
ATOM 9517 C CA . HIS C 1 332 ? 31.055 103.158 52.480 1.00 20.63 312 HIS C CA 1
ATOM 9518 C C . HIS C 1 332 ? 32.015 103.786 51.485 1.00 20.01 312 HIS C C 1
ATOM 9519 O O . HIS C 1 332 ? 32.371 104.938 51.639 1.00 20.99 312 HIS C O 1
ATOM 9526 N N . GLY C 1 333 ? 32.441 103.019 50.480 1.00 19.58 313 GLY C N 1
ATOM 9527 C CA . GLY C 1 333 ? 33.420 103.503 49.480 1.00 18.90 313 GLY C CA 1
ATOM 9528 C C . GLY C 1 333 ? 32.912 103.648 48.050 1.00 18.52 313 GLY C C 1
ATOM 9529 O O . GLY C 1 333 ? 31.869 103.105 47.684 1.00 18.43 313 GLY C O 1
ATOM 9530 N N . GLY C 1 334 ? 33.679 104.386 47.246 1.00 17.90 314 GLY C N 1
ATOM 9531 C CA . GLY C 1 334 ? 33.476 104.457 45.793 1.00 17.65 314 GLY C CA 1
ATOM 9532 C C . GLY C 1 334 ? 34.850 104.485 45.131 1.00 17.36 314 GLY C C 1
ATOM 9533 O O . GLY C 1 334 ? 35.853 104.795 45.793 1.00 16.98 314 GLY C O 1
ATOM 9534 N N . SER C 1 335 ? 34.903 104.154 43.843 1.00 17.27 315 SER C N 1
ATOM 9535 C CA . SER C 1 335 ? 36.180 104.201 43.103 1.00 18.39 315 SER C CA 1
ATOM 9536 C C . SER C 1 335 ? 35.962 105.077 41.899 1.00 18.23 315 SER C C 1
ATOM 9537 O O . SER C 1 335 ? 34.882 105.072 41.338 1.00 18.81 315 SER C O 1
ATOM 9540 N N . TYR C 1 336 ? 37.009 105.797 41.490 1.00 18.08 316 TYR C N 1
ATOM 9541 C CA . TYR C 1 336 ? 36.950 106.708 40.389 1.00 17.78 316 TYR C CA 1
ATOM 9542 C C . TYR C 1 336 ? 38.240 106.553 39.576 1.00 17.43 316 TYR C C 1
ATOM 9543 O O . TYR C 1 336 ? 39.318 106.823 40.083 1.00 17.92 316 TYR C O 1
ATOM 9552 N N . GLY C 1 337 ? 38.127 106.077 38.336 1.00 17.01 317 GLY C N 1
ATOM 9553 C CA . GLY C 1 337 ? 39.323 105.851 37.503 1.00 16.51 317 GLY C CA 1
ATOM 9554 C C . GLY C 1 337 ? 39.326 106.748 36.296 1.00 16.91 317 GLY C C 1
ATOM 9555 O O . GLY C 1 337 ? 38.285 106.888 35.622 1.00 16.66 317 GLY C O 1
ATOM 9556 N N . VAL C 1 338 ? 40.476 107.358 36.003 1.00 17.09 318 VAL C N 1
ATOM 9557 C CA . VAL C 1 338 ? 40.692 108.023 34.698 1.00 18.04 318 VAL C CA 1
ATOM 9558 C C . VAL C 1 338 ? 41.782 107.259 33.934 1.00 17.73 318 VAL C C 1
ATOM 9559 O O . VAL C 1 338 ? 42.858 107.015 34.496 1.00 16.78 318 VAL C O 1
ATOM 9563 N N . GLY C 1 339 ? 41.519 106.862 32.688 1.00 17.50 319 GLY C N 1
ATOM 9564 C CA . GLY C 1 339 ? 42.571 106.229 31.870 1.00 17.00 319 GLY C CA 1
ATOM 9565 C C . GLY C 1 339 ? 43.514 107.235 31.229 1.00 16.61 319 GLY C C 1
ATOM 9566 O O . GLY C 1 339 ? 43.328 107.636 30.078 1.00 16.48 319 GLY C O 1
ATOM 9567 N N . VAL C 1 340 ? 44.530 107.655 31.990 1.00 15.65 320 VAL C N 1
ATOM 9568 C CA . VAL C 1 340 ? 45.545 108.596 31.535 1.00 15.00 320 VAL C CA 1
ATOM 9569 C C . VAL C 1 340 ? 46.282 108.231 30.251 1.00 15.86 320 VAL C C 1
ATOM 9570 O O . VAL C 1 340 ? 46.344 109.062 29.329 1.00 17.08 320 VAL C O 1
ATOM 9574 N N . SER C 1 341 ? 46.814 107.006 30.160 1.00 16.42 321 SER C N 1
ATOM 9575 C CA . SER C 1 341 ? 47.494 106.565 28.942 1.00 16.75 321 SER C CA 1
ATOM 9576 C C . SER C 1 341 ? 46.476 106.368 27.773 1.00 16.84 321 SER C C 1
ATOM 9577 O O . SER C 1 341 ? 46.751 106.738 26.627 1.00 16.72 321 SER C O 1
ATOM 9580 N N . ARG C 1 342 ? 45.310 105.804 28.068 1.00 17.35 322 ARG C N 1
ATOM 9581 C CA . ARG C 1 342 ? 44.262 105.603 27.061 1.00 19.16 322 ARG C CA 1
ATOM 9582 C C . ARG C 1 342 ? 43.823 106.940 26.435 1.00 18.95 322 ARG C C 1
ATOM 9583 O O . ARG C 1 342 ? 43.444 106.989 25.248 1.00 18.55 322 ARG C O 1
ATOM 9591 N N . LEU C 1 343 ? 43.816 107.997 27.257 1.00 19.38 323 LEU C N 1
ATOM 9592 C CA . LEU C 1 343 ? 43.438 109.362 26.807 1.00 19.43 323 LEU C CA 1
ATOM 9593 C C . LEU C 1 343 ? 44.244 109.888 25.615 1.00 20.28 323 LEU C C 1
ATOM 9594 O O . LEU C 1 343 ? 43.684 110.594 24.782 1.00 21.17 323 LEU C O 1
ATOM 9599 N N . LEU C 1 344 ? 45.509 109.511 25.464 1.00 19.64 324 LEU C N 1
ATOM 9600 C CA . LEU C 1 344 ? 46.226 109.952 24.268 1.00 19.82 324 LEU C CA 1
ATOM 9601 C C . LEU C 1 344 ? 45.583 109.415 23.000 1.00 20.80 324 LEU C C 1
ATOM 9602 O O . LEU C 1 344 ? 45.484 110.172 22.041 1.00 20.11 324 LEU C O 1
ATOM 9607 N N . GLY C 1 345 ? 45.232 108.113 23.001 1.00 20.36 325 GLY C N 1
ATOM 9608 C CA . GLY C 1 345 ? 44.434 107.457 21.941 1.00 20.19 325 GLY C CA 1
ATOM 9609 C C . GLY C 1 345 ? 43.097 108.148 21.710 1.00 20.19 325 GLY C C 1
ATOM 9610 O O . GLY C 1 345 ? 42.763 108.512 20.583 1.00 21.24 325 GLY C O 1
ATOM 9611 N N . ALA C 1 346 ? 42.312 108.288 22.765 1.00 19.28 326 ALA C N 1
ATOM 9612 C CA . ALA C 1 346 ? 41.011 108.902 22.689 1.00 20.31 326 ALA C CA 1
ATOM 9613 C C . ALA C 1 346 ? 41.054 110.341 22.126 1.00 20.55 326 ALA C C 1
ATOM 9614 O O . ALA C 1 346 ? 40.225 110.728 21.293 1.00 19.60 326 ALA C O 1
ATOM 9616 N N . ILE C 1 347 ? 42.015 111.129 22.601 1.00 19.61 327 ILE C N 1
ATOM 9617 C CA . ILE C 1 347 ? 42.164 112.498 22.126 1.00 19.55 327 ILE C CA 1
ATOM 9618 C C . ILE C 1 347 ? 42.516 112.542 20.630 1.00 19.37 327 ILE C C 1
ATOM 9619 O O . ILE C 1 347 ? 41.938 113.324 19.893 1.00 19.88 327 ILE C O 1
ATOM 9624 N N . ILE C 1 348 ? 43.459 111.719 20.191 1.00 18.86 328 ILE C N 1
ATOM 9625 C CA . ILE C 1 348 ? 43.818 111.699 18.765 1.00 19.41 328 ILE C CA 1
ATOM 9626 C C . ILE C 1 348 ? 42.632 111.240 17.911 1.00 20.78 328 ILE C C 1
ATOM 9627 O O . ILE C 1 348 ? 42.377 111.819 16.840 1.00 21.06 328 ILE C O 1
ATOM 9632 N N . GLU C 1 349 ? 41.881 110.249 18.400 1.00 20.49 329 GLU C N 1
ATOM 9633 C CA . GLU C 1 349 ? 40.719 109.746 17.659 1.00 21.21 329 GLU C CA 1
ATOM 9634 C C . GLU C 1 349 ? 39.730 110.885 17.474 1.00 22.19 329 GLU C C 1
ATOM 9635 O O . GLU C 1 349 ? 39.143 111.007 16.393 1.00 23.04 329 GLU C O 1
ATOM 9641 N N . ALA C 1 350 ? 39.504 111.681 18.529 1.00 21.63 330 ALA C N 1
ATOM 9642 C CA . ALA C 1 350 ? 38.651 112.874 18.432 1.00 22.24 330 ALA C CA 1
ATOM 9643 C C . ALA C 1 350 ? 39.243 114.100 17.690 1.00 21.96 330 ALA C C 1
ATOM 9644 O O . ALA C 1 350 ? 38.462 114.948 17.216 1.00 23.36 330 ALA C O 1
ATOM 9646 N N . CYS C 1 351 ? 40.575 114.175 17.552 1.00 21.20 331 CYS C N 1
ATOM 9647 C CA . CYS C 1 351 ? 41.287 115.400 17.135 1.00 20.56 331 CYS C CA 1
ATOM 9648 C C . CYS C 1 351 ? 42.416 115.099 16.173 1.00 19.58 331 CYS C C 1
ATOM 9649 O O . CYS C 1 351 ? 43.567 114.957 16.576 1.00 17.67 331 CYS C O 1
ATOM 9652 N N . HIS C 1 352 ? 42.084 114.919 14.895 1.00 18.61 332 HIS C N 1
ATOM 9653 C CA . HIS C 1 352 ? 43.052 114.629 13.860 1.00 19.28 332 HIS C CA 1
ATOM 9654 C C . HIS C 1 352 ? 42.388 115.008 12.523 1.00 19.86 332 HIS C C 1
ATOM 9655 O O . HIS C 1 352 ? 41.182 115.247 12.478 1.00 19.90 332 HIS C O 1
ATOM 9662 N N . ASP C 1 353 ? 43.186 115.017 11.463 1.00 21.85 333 ASP C N 1
ATOM 9663 C CA . ASP C 1 353 ? 42.676 115.130 10.090 1.00 23.55 333 ASP C CA 1
ATOM 9664 C C . ASP C 1 353 ? 43.603 114.340 9.232 1.00 24.06 333 ASP C C 1
ATOM 9665 O O . ASP C 1 353 ? 44.438 113.559 9.758 1.00 23.52 333 ASP C O 1
ATOM 9670 N N . ASP C 1 354 ? 43.488 114.491 7.909 1.00 24.55 334 ASP C N 1
ATOM 9671 C CA . ASP C 1 354 ? 44.321 113.695 6.981 1.00 25.65 334 ASP C CA 1
ATOM 9672 C C . ASP C 1 354 ? 45.823 113.964 7.085 1.00 25.54 334 ASP C C 1
ATOM 9673 O O . ASP C 1 354 ? 46.632 113.142 6.648 1.00 26.51 334 ASP C O 1
ATOM 9678 N N . ASN C 1 355 ? 46.186 115.105 7.656 1.00 23.74 335 ASN C N 1
ATOM 9679 C CA . ASN C 1 355 ? 47.585 115.503 7.805 1.00 24.13 335 ASN C CA 1
ATOM 9680 C C . ASN C 1 355 ? 48.215 115.192 9.168 1.00 21.87 335 ASN C C 1
ATOM 9681 O O . ASN C 1 355 ? 49.388 115.419 9.357 1.00 23.61 335 ASN C O 1
ATOM 9686 N N . GLY C 1 356 ? 47.422 114.706 10.105 1.00 22.02 336 GLY C N 1
ATOM 9687 C CA . GLY C 1 356 ? 47.961 114.167 11.353 1.00 20.30 336 GLY C CA 1
ATOM 9688 C C . GLY C 1 356 ? 47.140 114.579 12.544 1.00 19.11 336 GLY C C 1
ATOM 9689 O O . GLY C 1 356 ? 45.938 114.789 12.436 1.00 18.96 336 GLY C O 1
ATOM 9690 N N . ILE C 1 357 ? 47.820 114.707 13.680 1.00 18.73 337 ILE C N 1
ATOM 9691 C CA . ILE C 1 357 ? 47.188 115.014 14.952 1.00 17.56 337 ILE C CA 1
ATOM 9692 C C . ILE C 1 357 ? 46.827 116.523 15.020 1.00 18.24 337 ILE C C 1
ATOM 9693 O O . ILE C 1 357 ? 47.497 117.330 14.426 1.00 18.97 337 ILE C O 1
ATOM 9698 N N . ILE C 1 358 ? 45.794 116.884 15.765 1.00 18.79 338 ILE C N 1
ATOM 9699 C CA . ILE C 1 358 ? 45.498 118.298 16.076 1.00 20.05 338 ILE C CA 1
ATOM 9700 C C . ILE C 1 358 ? 45.337 118.361 17.591 1.00 19.96 338 ILE C C 1
ATOM 9701 O O . ILE C 1 358 ? 44.243 118.103 18.115 1.00 20.72 338 ILE C O 1
ATOM 9706 N N . TRP C 1 359 ? 46.424 118.625 18.320 1.00 19.74 339 TRP C N 1
ATOM 9707 C CA . TRP C 1 359 ? 46.316 118.565 19.789 1.00 19.80 339 TRP C CA 1
ATOM 9708 C C . TRP C 1 359 ? 45.538 119.778 20.294 1.00 20.81 339 TRP C C 1
ATOM 9709 O O . TRP C 1 359 ? 45.875 120.908 19.920 1.00 20.87 339 TRP C O 1
ATOM 9720 N N . PRO C 1 360 ? 44.545 119.548 21.191 1.00 21.12 340 PRO C N 1
ATOM 9721 C CA . PRO C 1 360 ? 44.017 120.623 22.016 1.00 21.68 340 PRO C CA 1
ATOM 9722 C C . PRO C 1 360 ? 45.200 121.304 22.742 1.00 22.88 340 PRO C C 1
ATOM 9723 O O . PRO C 1 360 ? 46.186 120.631 23.092 1.00 21.67 340 PRO C O 1
ATOM 9727 N N . GLU C 1 361 ? 45.132 122.619 22.935 1.00 22.81 341 GLU C N 1
ATOM 9728 C CA . GLU C 1 361 ? 46.309 123.345 23.467 1.00 24.16 341 GLU C CA 1
ATOM 9729 C C . GLU C 1 361 ? 46.720 122.867 24.871 1.00 22.56 341 GLU C C 1
ATOM 9730 O O . GLU C 1 361 ? 47.910 122.806 25.185 1.00 22.15 341 GLU C O 1
ATOM 9736 N N . ALA C 1 362 ? 45.743 122.507 25.700 1.00 21.68 342 ALA C N 1
ATOM 9737 C CA . ALA C 1 362 ? 46.057 122.079 27.059 1.00 21.84 342 ALA C CA 1
ATOM 9738 C C . ALA C 1 362 ? 46.920 120.789 27.131 1.00 21.32 342 ALA C C 1
ATOM 9739 O O . ALA C 1 362 ? 47.671 120.617 28.077 1.00 21.67 342 ALA C O 1
ATOM 9741 N N . VAL C 1 363 ? 46.864 119.922 26.125 1.00 19.79 343 VAL C N 1
ATOM 9742 C CA . VAL C 1 363 ? 47.628 118.650 26.173 1.00 20.22 343 VAL C CA 1
ATOM 9743 C C . VAL C 1 363 ? 48.786 118.572 25.181 1.00 20.44 343 VAL C C 1
ATOM 9744 O O . VAL C 1 363 ? 49.588 117.616 25.206 1.00 19.85 343 VAL C O 1
ATOM 9748 N N . ALA C 1 364 ? 48.858 119.554 24.288 1.00 20.09 344 ALA C N 1
ATOM 9749 C CA . ALA C 1 364 ? 49.923 119.586 23.257 1.00 21.06 344 ALA C CA 1
ATOM 9750 C C . ALA C 1 364 ? 51.318 119.483 23.886 1.00 21.39 344 ALA C C 1
ATOM 9751 O O . ALA C 1 364 ? 51.523 120.045 24.942 1.00 23.19 344 ALA C O 1
ATOM 9753 N N . PRO C 1 365 ? 52.285 118.775 23.232 1.00 21.95 345 PRO C N 1
ATOM 9754 C CA . PRO C 1 365 ? 53.596 118.669 23.866 1.00 21.60 345 PRO C CA 1
ATOM 9755 C C . PRO C 1 365 ? 54.345 120.038 23.834 1.00 22.97 345 PRO C C 1
ATOM 9756 O O . PRO C 1 365 ? 55.150 120.322 24.726 1.00 23.16 345 PRO C O 1
ATOM 9760 N N . PHE C 1 366 ? 54.072 120.859 22.820 1.00 22.51 346 PHE C N 1
ATOM 9761 C CA . PHE C 1 366 ? 54.531 122.267 22.730 1.00 22.53 346 PHE C CA 1
ATOM 9762 C C . PHE C 1 366 ? 53.343 123.080 22.170 1.00 22.51 346 PHE C C 1
ATOM 9763 O O . PHE C 1 366 ? 52.495 122.515 21.454 1.00 22.50 346 PHE C O 1
ATOM 9771 N N . ARG C 1 367 ? 53.282 124.376 22.458 1.00 22.83 347 ARG C N 1
ATOM 9772 C CA . ARG C 1 367 ? 52.198 125.257 21.991 1.00 24.72 347 ARG C CA 1
ATOM 9773 C C . ARG C 1 367 ? 52.491 125.749 20.588 1.00 23.50 347 ARG C C 1
ATOM 9774 O O . ARG C 1 367 ? 51.578 125.918 19.804 1.00 24.51 347 ARG C O 1
ATOM 9782 N N . VAL C 1 368 ? 53.772 125.965 20.288 1.00 23.12 348 VAL C N 1
ATOM 9783 C CA . VAL C 1 368 ? 54.203 126.544 19.012 1.00 23.44 348 VAL C CA 1
ATOM 9784 C C . VAL C 1 368 ? 55.464 125.840 18.505 1.00 22.39 348 VAL C C 1
ATOM 9785 O O . VAL C 1 368 ? 56.347 125.474 19.281 1.00 21.20 348 VAL C O 1
ATOM 9789 N N . THR C 1 369 ? 55.511 125.605 17.197 1.00 21.78 349 THR C N 1
ATOM 9790 C CA . THR C 1 369 ? 56.748 125.179 16.536 1.00 21.47 349 THR C CA 1
ATOM 9791 C C . THR C 1 369 ? 57.232 126.243 15.516 1.00 22.18 349 THR C C 1
ATOM 9792 O O . THR C 1 369 ? 56.435 126.774 14.750 1.00 22.50 349 THR C O 1
ATOM 9796 N N . ILE C 1 370 ? 58.529 126.557 15.567 1.00 21.67 350 ILE C N 1
ATOM 9797 C CA . ILE C 1 370 ? 59.164 127.480 14.642 1.00 21.59 350 ILE C CA 1
ATOM 9798 C C . ILE C 1 370 ? 59.872 126.694 13.575 1.00 20.86 350 ILE C C 1
ATOM 9799 O O . ILE C 1 370 ? 60.788 125.925 13.871 1.00 19.77 350 ILE C O 1
ATOM 9804 N N . LEU C 1 371 ? 59.442 126.894 12.332 1.00 21.22 351 LEU C N 1
ATOM 9805 C CA . LEU C 1 371 ? 60.045 126.185 11.199 1.00 21.78 351 LEU C CA 1
ATOM 9806 C C . LEU C 1 371 ? 60.989 127.106 10.414 1.00 21.79 351 LEU C C 1
ATOM 9807 O O . LEU C 1 371 ? 60.561 128.085 9.810 1.00 22.41 351 LEU C O 1
ATOM 9812 N N . ASN C 1 372 ? 62.276 126.801 10.462 1.00 22.74 352 ASN C N 1
ATOM 9813 C CA . ASN C 1 372 ? 63.259 127.542 9.667 1.00 23.95 352 ASN C CA 1
ATOM 9814 C C . ASN C 1 372 ? 63.343 126.913 8.285 1.00 25.43 352 ASN C C 1
ATOM 9815 O O . ASN C 1 372 ? 63.861 125.790 8.115 1.00 25.88 352 ASN C O 1
ATOM 9820 N N . LEU C 1 373 ? 62.811 127.635 7.303 1.00 26.68 353 LEU C N 1
ATOM 9821 C CA . LEU C 1 373 ? 62.697 127.140 5.945 1.00 28.18 353 LEU C CA 1
ATOM 9822 C C . LEU C 1 373 ? 63.958 127.295 5.119 1.00 29.73 353 LEU C C 1
ATOM 9823 O O . LEU C 1 373 ? 63.944 126.991 3.939 1.00 31.62 353 LEU C O 1
ATOM 9828 N N . LYS C 1 374 ? 65.049 127.739 5.734 1.00 31.51 354 LYS C N 1
ATOM 9829 C CA . LYS C 1 374 ? 66.348 127.716 5.068 1.00 32.73 354 LYS C CA 1
ATOM 9830 C C . LYS C 1 374 ? 67.434 127.569 6.100 1.00 32.32 354 LYS C C 1
ATOM 9831 O O . LYS C 1 374 ? 68.162 128.525 6.418 1.00 31.22 354 LYS C O 1
ATOM 9837 N N . GLN C 1 375 ? 67.534 126.367 6.661 1.00 30.85 355 GLN C N 1
ATOM 9838 C CA . GLN C 1 375 ? 68.446 126.166 7.757 1.00 31.29 355 GLN C CA 1
ATOM 9839 C C . GLN C 1 375 ? 69.861 126.482 7.266 1.00 32.71 355 GLN C C 1
ATOM 9840 O O . GLN C 1 375 ? 70.266 126.035 6.187 1.00 33.27 355 GLN C O 1
ATOM 9846 N N . GLY C 1 376 ? 70.595 127.262 8.042 1.00 33.50 356 GLY C N 1
ATOM 9847 C CA . GLY C 1 376 ? 71.968 127.604 7.674 1.00 34.82 356 GLY C CA 1
ATOM 9848 C C . GLY C 1 376 ? 72.073 128.995 7.072 1.00 35.29 356 GLY C C 1
ATOM 9849 O O . GLY C 1 376 ? 73.167 129.547 6.997 1.00 36.57 356 GLY C O 1
ATOM 9850 N N . ASP C 1 377 ? 70.950 129.544 6.620 1.00 35.06 357 ASP C N 1
ATOM 9851 C CA . ASP C 1 377 ? 70.845 130.953 6.191 1.00 35.80 357 ASP C CA 1
ATOM 9852 C C . ASP C 1 377 ? 71.034 131.887 7.406 1.00 35.38 357 ASP C C 1
ATOM 9853 O O . ASP C 1 377 ? 70.305 131.787 8.396 1.00 35.18 357 ASP C O 1
ATOM 9858 N N . ALA C 1 378 ? 72.013 132.796 7.350 1.00 34.70 358 ALA C N 1
ATOM 9859 C CA . ALA C 1 378 ? 72.326 133.599 8.543 1.00 33.51 358 ALA C CA 1
ATOM 9860 C C . ALA C 1 378 ? 71.141 134.471 8.982 1.00 32.57 358 ALA C C 1
ATOM 9861 O O . ALA C 1 378 ? 70.974 134.724 10.167 1.00 33.36 358 ALA C O 1
ATOM 9863 N N . ALA C 1 379 ? 70.307 134.882 8.030 1.00 31.73 359 ALA C N 1
ATOM 9864 C CA . ALA C 1 379 ? 69.106 135.657 8.328 1.00 30.58 359 ALA C CA 1
ATOM 9865 C C . ALA C 1 379 ? 67.990 134.858 9.020 1.00 30.04 359 ALA C C 1
ATOM 9866 O O . ALA C 1 379 ? 67.478 135.303 10.055 1.00 29.97 359 ALA C O 1
ATOM 9868 N N . THR C 1 380 ? 67.571 133.732 8.420 1.00 28.61 360 THR C N 1
ATOM 9869 C CA . THR C 1 380 ? 66.502 132.901 9.012 1.00 27.57 360 THR C CA 1
ATOM 9870 C C . THR C 1 380 ? 66.953 132.336 10.335 1.00 27.42 360 THR C C 1
ATOM 9871 O O . THR C 1 380 ? 66.183 132.352 11.298 1.00 27.72 360 THR C O 1
ATOM 9875 N N . ASP C 1 381 ? 68.201 131.865 10.396 1.00 27.02 361 ASP C N 1
ATOM 9876 C CA . ASP C 1 381 ? 68.754 131.365 11.653 1.00 28.29 361 ASP C CA 1
ATOM 9877 C C . ASP C 1 381 ? 68.681 132.418 12.763 1.00 28.85 361 ASP C C 1
ATOM 9878 O O . ASP C 1 381 ? 68.307 132.117 13.887 1.00 28.28 361 ASP C O 1
ATOM 9883 N N . ALA C 1 382 ? 69.027 133.669 12.445 1.00 29.55 362 ALA C N 1
ATOM 9884 C CA . ALA C 1 382 ? 69.021 134.724 13.451 1.00 28.92 362 ALA C CA 1
ATOM 9885 C C . ALA C 1 382 ? 67.596 135.054 13.913 1.00 28.83 362 ALA C C 1
ATOM 9886 O O . ALA C 1 382 ? 67.351 135.198 15.131 1.00 29.13 362 ALA C O 1
ATOM 9888 N N . ALA C 1 383 ? 66.673 135.205 12.961 1.00 27.74 363 ALA C N 1
ATOM 9889 C CA . ALA C 1 383 ? 65.274 135.480 13.292 1.00 27.35 363 ALA C CA 1
ATOM 9890 C C . ALA C 1 383 ? 64.625 134.352 14.110 1.00 28.07 363 ALA C C 1
ATOM 9891 O O . ALA C 1 383 ? 63.818 134.605 15.026 1.00 27.27 363 ALA C O 1
ATOM 9893 N N . CYS C 1 384 ? 64.962 133.110 13.762 1.00 27.50 364 CYS C N 1
ATOM 9894 C CA . CYS C 1 384 ? 64.433 131.923 14.467 1.00 27.69 364 CYS C CA 1
ATOM 9895 C C . CYS C 1 384 ? 64.952 131.829 15.881 1.00 27.92 364 CYS C C 1
ATOM 9896 O O . CYS C 1 384 ? 64.183 131.591 16.783 1.00 28.09 364 CYS C O 1
ATOM 9899 N N . ASP C 1 385 ? 66.253 132.028 16.067 1.00 29.95 365 ASP C N 1
ATOM 9900 C CA . ASP C 1 385 ? 66.864 132.102 17.408 1.00 31.12 365 ASP C CA 1
ATOM 9901 C C . ASP C 1 385 ? 66.226 133.180 18.293 1.00 31.83 365 ASP C C 1
ATOM 9902 O O . ASP C 1 385 ? 65.985 132.946 19.486 1.00 31.76 365 ASP C O 1
ATOM 9907 N N . GLN C 1 386 ? 65.963 134.350 17.706 1.00 32.24 366 GLN C N 1
ATOM 9908 C CA . GLN C 1 386 ? 65.277 135.464 18.385 1.00 33.52 366 GLN C CA 1
ATOM 9909 C C . GLN C 1 386 ? 63.895 135.063 18.852 1.00 31.52 366 GLN C C 1
ATOM 9910 O O . GLN C 1 386 ? 63.587 135.220 20.019 1.00 31.99 366 GLN C O 1
ATOM 9916 N N . LEU C 1 387 ? 63.052 134.583 17.928 1.00 30.37 367 LEU C N 1
ATOM 9917 C CA . LEU C 1 387 ? 61.700 134.102 18.262 1.00 29.29 367 LEU C CA 1
ATOM 9918 C C . LEU C 1 387 ? 61.721 133.039 19.335 1.00 28.40 367 LEU C C 1
ATOM 9919 O O . LEU C 1 387 ? 60.887 133.041 20.231 1.00 27.54 367 LEU C O 1
ATOM 9924 N N . TYR C 1 388 ? 62.681 132.137 19.218 1.00 29.14 368 TYR C N 1
ATOM 9925 C CA . TYR C 1 388 ? 62.827 131.015 20.132 1.00 30.86 368 TYR C CA 1
ATOM 9926 C C . TYR C 1 388 ? 63.137 131.479 21.578 1.00 32.08 368 TYR C C 1
ATOM 9927 O O . TYR C 1 388 ? 62.515 131.002 22.525 1.00 31.72 368 TYR C O 1
ATOM 9936 N N . ARG C 1 389 ? 64.106 132.385 21.719 1.00 33.79 369 ARG C N 1
ATOM 9937 C CA . ARG C 1 389 ? 64.478 132.961 23.002 1.00 36.95 369 ARG C CA 1
ATOM 9938 C C . ARG C 1 389 ? 63.333 133.821 23.572 1.00 36.84 369 ARG C C 1
ATOM 9939 O O . ARG C 1 389 ? 62.998 133.691 24.743 1.00 37.62 369 ARG C O 1
ATOM 9947 N N . GLU C 1 390 ? 62.698 134.653 22.743 1.00 37.55 370 GLU C N 1
ATOM 9948 C CA . GLU C 1 390 ? 61.593 135.515 23.226 1.00 38.71 370 GLU C CA 1
ATOM 9949 C C . GLU C 1 390 ? 60.339 134.759 23.658 1.00 37.83 370 GLU C C 1
ATOM 9950 O O . GLU C 1 390 ? 59.729 135.112 24.671 1.00 38.21 370 GLU C O 1
ATOM 9956 N N . LEU C 1 391 ? 59.961 133.709 22.921 1.00 36.11 371 LEU C N 1
ATOM 9957 C CA . LEU C 1 391 ? 58.816 132.891 23.306 1.00 35.00 371 LEU C CA 1
ATOM 9958 C C . LEU C 1 391 ? 59.037 132.141 24.627 1.00 35.13 371 LEU C C 1
ATOM 9959 O O . LEU C 1 391 ? 58.190 132.155 25.522 1.00 34.15 371 LEU C O 1
ATOM 9964 N N . SER C 1 392 ? 60.150 131.447 24.724 1.00 35.65 372 SER C N 1
ATOM 9965 C CA . SER C 1 392 ? 60.488 130.741 25.947 1.00 37.87 372 SER C CA 1
ATOM 9966 C C . SER C 1 392 ? 60.461 131.661 27.199 1.00 38.08 372 SER C C 1
ATOM 9967 O O . SER C 1 392 ? 59.816 131.331 28.203 1.00 38.07 372 SER C O 1
ATOM 9970 N N . ALA C 1 393 ? 61.121 132.817 27.099 1.00 39.00 373 ALA C N 1
ATOM 9971 C CA . ALA C 1 393 ? 61.121 133.862 28.147 1.00 39.79 373 ALA C CA 1
ATOM 9972 C C . ALA C 1 393 ? 59.722 134.310 28.567 1.00 40.56 373 ALA C C 1
ATOM 9973 O O . ALA C 1 393 ? 59.492 134.619 29.749 1.00 40.80 373 ALA C O 1
ATOM 9975 N N . LYS C 1 394 ? 58.789 134.339 27.610 1.00 40.33 374 LYS C N 1
ATOM 9976 C CA . LYS C 1 394 ? 57.412 134.720 27.886 1.00 40.74 374 LYS C CA 1
ATOM 9977 C C . LYS C 1 394 ? 56.537 133.568 28.399 1.00 40.03 374 LYS C C 1
ATOM 9978 O O . LYS C 1 394 ? 55.301 133.697 28.466 1.00 40.38 374 LYS C O 1
ATOM 9984 N N . GLY C 1 395 ? 57.166 132.451 28.757 1.00 38.73 375 GLY C N 1
ATOM 9985 C CA . GLY C 1 395 ? 56.435 131.312 29.304 1.00 37.89 375 GLY C CA 1
ATOM 9986 C C . GLY C 1 395 ? 55.819 130.332 28.308 1.00 36.74 375 GLY C C 1
ATOM 9987 O O . GLY C 1 395 ? 55.026 129.456 28.693 1.00 37.48 375 GLY C O 1
ATOM 9988 N N . VAL C 1 396 ? 56.191 130.455 27.036 1.00 35.46 376 VAL C N 1
ATOM 9989 C CA . VAL C 1 396 ? 55.571 129.650 25.966 1.00 33.24 376 VAL C CA 1
ATOM 9990 C C . VAL C 1 396 ? 56.376 128.359 25.745 1.00 31.64 376 VAL C C 1
ATOM 9991 O O . VAL C 1 396 ? 57.598 128.413 25.616 1.00 31.64 376 VAL C O 1
ATOM 9995 N N . ASP C 1 397 ? 55.695 127.202 25.751 1.00 29.94 377 ASP C N 1
ATOM 9996 C CA . ASP C 1 397 ? 56.316 125.914 25.342 1.00 28.04 377 ASP C CA 1
ATOM 9997 C C . ASP C 1 397 ? 56.612 125.940 23.843 1.00 26.04 377 ASP C C 1
ATOM 9998 O O . ASP C 1 397 ? 55.704 125.826 23.041 1.00 24.93 377 ASP C O 1
ATOM 10003 N N . VAL C 1 398 ? 57.878 126.052 23.474 1.00 25.08 378 VAL C N 1
ATOM 10004 C CA . VAL C 1 398 ? 58.249 126.285 22.082 1.00 23.50 378 VAL C CA 1
ATOM 10005 C C . VAL C 1 398 ? 59.201 125.190 21.565 1.00 23.42 378 VAL C C 1
ATOM 10006 O O . VAL C 1 398 ? 60.187 124.809 22.239 1.00 22.83 378 VAL C O 1
ATOM 10010 N N . LEU C 1 399 ? 58.892 124.672 20.382 1.00 22.28 379 LEU C N 1
ATOM 10011 C CA . LEU C 1 399 ? 59.814 123.776 19.692 1.00 23.12 379 LEU C CA 1
ATOM 10012 C C . LEU C 1 399 ? 60.389 124.517 18.490 1.00 22.85 379 LEU C C 1
ATOM 10013 O O . LEU C 1 399 ? 59.659 125.163 17.734 1.00 23.46 379 LEU C O 1
ATOM 10018 N N . TYR C 1 400 ? 61.700 124.467 18.349 1.00 23.58 380 TYR C N 1
ATOM 10019 C CA . TYR C 1 400 ? 62.355 125.015 17.162 1.00 23.46 380 TYR C CA 1
ATOM 10020 C C . TYR C 1 400 ? 62.875 123.860 16.306 1.00 22.98 380 TYR C C 1
ATOM 10021 O O . TYR C 1 400 ? 63.822 123.180 16.681 1.00 22.52 380 TYR C O 1
ATOM 10030 N N . ASP C 1 401 ? 62.240 123.652 15.152 1.00 22.39 381 ASP C N 1
ATOM 10031 C CA . ASP C 1 401 ? 62.773 122.770 14.134 1.00 23.34 381 ASP C CA 1
ATOM 10032 C C . ASP C 1 401 ? 63.931 123.441 13.387 1.00 23.62 381 ASP C C 1
ATOM 10033 O O . ASP C 1 401 ? 63.747 124.125 12.353 1.00 23.74 381 ASP C O 1
ATOM 10038 N N . ASP C 1 402 ? 65.108 123.230 13.950 1.00 24.19 382 ASP C N 1
ATOM 10039 C CA . ASP C 1 402 ? 66.348 123.767 13.444 1.00 25.95 382 ASP C CA 1
ATOM 10040 C C . ASP C 1 402 ? 67.141 122.686 12.709 1.00 26.08 382 ASP C C 1
ATOM 10041 O O . ASP C 1 402 ? 68.343 122.785 12.613 1.00 26.02 382 ASP C O 1
ATOM 10046 N N . THR C 1 403 ? 66.465 121.653 12.205 1.00 26.69 383 THR C N 1
ATOM 10047 C CA . THR C 1 403 ? 67.141 120.560 11.514 1.00 27.21 383 THR C CA 1
ATOM 10048 C C . THR C 1 403 ? 67.457 120.905 10.063 1.00 29.09 383 THR C C 1
ATOM 10049 O O . THR C 1 403 ? 66.800 121.743 9.422 1.00 28.63 383 THR C O 1
ATOM 10053 N N . ASP C 1 404 ? 68.437 120.191 9.537 1.00 31.42 384 ASP C N 1
ATOM 10054 C CA . ASP C 1 404 ? 68.863 120.346 8.170 1.00 34.37 384 ASP C CA 1
ATOM 10055 C C . ASP C 1 404 ? 67.960 119.494 7.267 1.00 34.90 384 ASP C C 1
ATOM 10056 O O . ASP C 1 404 ? 68.432 118.605 6.539 1.00 36.53 384 ASP C O 1
ATOM 10061 N N . GLN C 1 405 ? 66.657 119.737 7.369 1.00 34.04 385 GLN C N 1
ATOM 10062 C CA . GLN C 1 405 ? 65.652 119.150 6.508 1.00 33.91 385 GLN C CA 1
ATOM 10063 C C . GLN C 1 405 ? 65.075 120.274 5.656 1.00 32.64 385 GLN C C 1
ATOM 10064 O O . GLN C 1 405 ? 65.071 121.454 6.060 1.00 31.75 385 GLN C O 1
ATOM 10070 N N . ARG C 1 406 ? 64.583 119.903 4.483 1.00 31.97 386 ARG C N 1
ATOM 10071 C CA . ARG C 1 406 ? 63.952 120.843 3.552 1.00 32.32 386 ARG C CA 1
ATOM 10072 C C . ARG C 1 406 ? 62.581 121.291 4.064 1.00 30.22 386 ARG C C 1
ATOM 10073 O O . ARG C 1 406 ? 61.965 120.593 4.864 1.00 30.46 386 ARG C O 1
ATOM 10081 N N . ALA C 1 407 ? 62.117 122.448 3.591 1.00 28.46 387 ALA C N 1
ATOM 10082 C CA . ALA C 1 407 ? 60.852 123.046 3.999 1.00 26.03 387 ALA C CA 1
ATOM 10083 C C . ALA C 1 407 ? 59.720 122.044 3.982 1.00 25.26 387 ALA C C 1
ATOM 10084 O O . ALA C 1 407 ? 58.911 122.013 4.911 1.00 25.15 387 ALA C O 1
ATOM 10086 N N . GLY C 1 408 ? 59.628 121.252 2.916 1.00 23.79 388 GLY C N 1
ATOM 10087 C CA . GLY C 1 408 ? 58.479 120.340 2.765 1.00 23.86 388 GLY C CA 1
ATOM 10088 C C . GLY C 1 408 ? 58.410 119.274 3.844 1.00 23.07 388 GLY C C 1
ATOM 10089 O O . GLY C 1 408 ? 57.342 118.970 4.346 1.00 22.58 388 GLY C O 1
ATOM 10090 N N . ALA C 1 409 ? 59.578 118.723 4.196 1.00 23.48 389 ALA C N 1
ATOM 10091 C CA . ALA C 1 409 ? 59.710 117.775 5.299 1.00 22.84 389 ALA C CA 1
ATOM 10092 C C . ALA C 1 409 ? 59.329 118.426 6.631 1.00 22.24 389 ALA C C 1
ATOM 10093 O O . ALA C 1 409 ? 58.612 117.815 7.437 1.00 22.09 389 ALA C O 1
ATOM 10095 N N . LYS C 1 410 ? 59.804 119.657 6.862 1.00 21.07 390 LYS C N 1
ATOM 10096 C CA . LYS C 1 410 ? 59.428 120.431 8.055 1.00 19.77 390 LYS C CA 1
ATOM 10097 C C . LYS C 1 410 ? 57.941 120.665 8.177 1.00 20.19 390 LYS C C 1
ATOM 10098 O O . LYS C 1 410 ? 57.376 120.474 9.256 1.00 20.38 390 LYS C O 1
ATOM 10104 N N . PHE C 1 411 ? 57.275 121.001 7.071 1.00 21.22 391 PHE C N 1
ATOM 10105 C CA . PHE C 1 411 ? 55.844 121.236 7.119 1.00 21.35 391 PHE C CA 1
ATOM 10106 C C . PHE C 1 411 ? 55.061 119.931 7.440 1.00 22.06 391 PHE C C 1
ATOM 10107 O O . PHE C 1 411 ? 54.066 119.961 8.154 1.00 20.71 391 PHE C O 1
ATOM 10115 N N . ALA C 1 412 ? 55.478 118.816 6.847 1.00 22.77 392 ALA C N 1
ATOM 10116 C CA . ALA C 1 412 ? 54.714 117.569 6.991 1.00 23.39 392 ALA C CA 1
ATOM 10117 C C . ALA C 1 412 ? 54.861 117.098 8.445 1.00 22.48 392 ALA C C 1
ATOM 10118 O O . ALA C 1 412 ? 53.887 116.715 9.075 1.00 22.68 392 ALA C O 1
ATOM 10120 N N . THR C 1 413 ? 56.075 117.160 8.979 1.00 23.03 393 THR C N 1
ATOM 10121 C CA . THR C 1 413 ? 56.297 116.776 10.365 1.00 22.43 393 THR C CA 1
ATOM 10122 C C . THR C 1 413 ? 55.534 117.666 11.345 1.00 22.13 393 THR C C 1
ATOM 10123 O O . THR C 1 413 ? 54.834 117.149 12.238 1.00 21.38 393 THR C O 1
ATOM 10127 N N . ALA C 1 414 ? 55.590 118.987 11.151 1.00 21.32 394 ALA C N 1
ATOM 10128 C CA . ALA C 1 414 ? 54.836 119.909 12.029 1.00 21.36 394 ALA C CA 1
ATOM 10129 C C . ALA C 1 414 ? 53.366 119.543 12.079 1.00 21.09 394 ALA C C 1
ATOM 10130 O O . ALA C 1 414 ? 52.753 119.528 13.154 1.00 21.41 394 ALA C O 1
ATOM 10132 N N . ASP C 1 415 ? 52.775 119.330 10.908 1.00 20.44 395 ASP C N 1
ATOM 10133 C CA . ASP C 1 415 ? 51.348 118.959 10.829 1.00 21.62 395 ASP C CA 1
ATOM 10134 C C . ASP C 1 415 ? 51.083 117.617 11.502 1.00 19.62 395 ASP C C 1
ATOM 10135 O O . ASP C 1 415 ? 50.142 117.496 12.249 1.00 19.16 395 ASP C O 1
ATOM 10140 N N . LEU C 1 416 ? 51.921 116.617 11.181 1.00 20.62 396 LEU C N 1
ATOM 10141 C CA . LEU C 1 416 ? 51.825 115.273 11.752 1.00 20.87 396 LEU C CA 1
ATOM 10142 C C . LEU C 1 416 ? 51.770 115.289 13.298 1.00 20.68 396 LEU C C 1
ATOM 10143 O O . LEU C 1 416 ? 50.869 114.708 13.906 1.00 19.12 396 LEU C O 1
ATOM 10148 N N . ILE C 1 417 ? 52.761 115.928 13.922 1.00 20.38 397 ILE C N 1
ATOM 10149 C CA . ILE C 1 417 ? 52.875 115.929 15.393 1.00 19.88 397 ILE C CA 1
ATOM 10150 C C . ILE C 1 417 ? 51.834 116.810 16.124 1.00 19.94 397 ILE C C 1
ATOM 10151 O O . ILE C 1 417 ? 51.714 116.767 17.351 1.00 21.53 397 ILE C O 1
ATOM 10156 N N . GLY C 1 418 ? 51.034 117.568 15.389 1.00 19.05 398 GLY C N 1
ATOM 10157 C CA . GLY C 1 418 ? 49.857 118.227 16.019 1.00 17.42 398 GLY C CA 1
ATOM 10158 C C . GLY C 1 418 ? 50.033 119.496 16.837 1.00 18.28 398 GLY C C 1
ATOM 10159 O O . GLY C 1 418 ? 49.088 119.894 17.551 1.00 18.17 398 GLY C O 1
ATOM 10160 N N . ILE C 1 419 ? 51.208 120.152 16.732 1.00 19.80 399 ILE C N 1
ATOM 10161 C CA . ILE C 1 419 ? 51.479 121.397 17.491 1.00 20.90 399 ILE C CA 1
ATOM 10162 C C . ILE C 1 419 ? 50.396 122.427 17.103 1.00 20.92 399 ILE C C 1
ATOM 10163 O O . ILE C 1 419 ? 50.159 122.638 15.911 1.00 21.58 399 ILE C O 1
ATOM 10168 N N . PRO C 1 420 ? 49.730 123.041 18.090 1.00 21.29 400 PRO C N 1
ATOM 10169 C CA . PRO C 1 420 ? 48.618 123.957 17.778 1.00 21.33 400 PRO C CA 1
ATOM 10170 C C . PRO C 1 420 ? 48.968 125.169 16.873 1.00 22.18 400 PRO C C 1
ATOM 10171 O O . PRO C 1 420 ? 48.136 125.575 16.078 1.00 22.71 400 PRO C O 1
ATOM 10175 N N . TRP C 1 421 ? 50.170 125.724 17.017 1.00 22.80 401 TRP C N 1
ATOM 10176 C CA . TRP C 1 421 ? 50.653 126.831 16.174 1.00 23.04 401 TRP C CA 1
ATOM 10177 C C . TRP C 1 421 ? 51.958 126.514 15.513 1.00 22.20 401 TRP C C 1
ATOM 10178 O O . TRP C 1 421 ? 52.800 125.869 16.103 1.00 21.61 401 TRP C O 1
ATOM 10189 N N . GLN C 1 422 ? 52.123 127.000 14.279 1.00 21.43 402 GLN C N 1
ATOM 10190 C CA . GLN C 1 422 ? 53.396 126.974 13.571 1.00 21.80 402 GLN C CA 1
ATOM 10191 C C . GLN C 1 422 ? 53.789 128.395 13.159 1.00 21.67 402 GLN C C 1
ATOM 10192 O O . GLN C 1 422 ? 52.941 129.169 12.729 1.00 22.92 402 GLN C O 1
ATOM 10198 N N . ILE C 1 423 ? 55.071 128.706 13.272 1.00 21.90 403 ILE C N 1
ATOM 10199 C CA . ILE C 1 423 ? 55.618 129.947 12.722 1.00 22.13 403 ILE C CA 1
ATOM 10200 C C . ILE C 1 423 ? 56.547 129.565 11.603 1.00 21.89 403 ILE C C 1
ATOM 10201 O O . ILE C 1 423 ? 57.518 128.808 11.822 1.00 22.60 403 ILE C O 1
ATOM 10206 N N . HIS C 1 424 ? 56.229 130.029 10.392 1.00 22.32 404 HIS C N 1
ATOM 10207 C CA . HIS C 1 424 ? 57.099 129.774 9.227 1.00 23.25 404 HIS C CA 1
ATOM 10208 C C . HIS C 1 424 ? 58.028 130.936 8.940 1.00 23.81 404 HIS C C 1
ATOM 10209 O O . HIS C 1 424 ? 57.585 132.038 8.635 1.00 24.92 404 HIS C O 1
ATOM 10216 N N . VAL C 1 425 ? 59.319 130.667 9.013 1.00 24.58 405 VAL C N 1
ATOM 10217 C CA . VAL C 1 425 ? 60.338 131.687 8.798 1.00 25.61 405 VAL C CA 1
ATOM 10218 C C . VAL C 1 425 ? 61.131 131.322 7.549 1.00 26.72 405 VAL C C 1
ATOM 10219 O O . VAL C 1 425 ? 61.999 130.445 7.607 1.00 25.54 405 VAL C O 1
ATOM 10223 N N . GLY C 1 426 ? 60.788 131.993 6.435 1.00 27.58 406 GLY C N 1
ATOM 10224 C CA . GLY C 1 426 ? 61.475 131.855 5.138 1.00 29.35 406 GLY C CA 1
ATOM 10225 C C . GLY C 1 426 ? 62.150 133.160 4.665 1.00 31.06 406 GLY C C 1
ATOM 10226 O O . GLY C 1 426 ? 61.809 134.243 5.145 1.00 29.97 406 GLY C O 1
ATOM 10227 N N . PRO C 1 427 ? 63.136 133.055 3.742 1.00 32.43 407 PRO C N 1
ATOM 10228 C CA . PRO C 1 427 ? 63.887 134.242 3.271 1.00 32.69 407 PRO C CA 1
ATOM 10229 C C . PRO C 1 427 ? 63.023 135.371 2.702 1.00 32.79 407 PRO C C 1
ATOM 10230 O O . PRO C 1 427 ? 63.327 136.519 2.941 1.00 33.16 407 PRO C O 1
ATOM 10234 N N . ARG C 1 428 ? 61.935 135.059 2.007 1.00 33.21 408 ARG C N 1
ATOM 10235 C CA . ARG C 1 428 ? 61.108 136.074 1.343 1.00 33.88 408 ARG C CA 1
ATOM 10236 C C . ARG C 1 428 ? 60.291 136.927 2.305 1.00 33.98 408 ARG C C 1
ATOM 10237 O O . ARG C 1 428 ? 60.324 138.166 2.235 1.00 33.12 408 ARG C O 1
ATOM 10245 N N . GLY C 1 429 ? 59.526 136.262 3.177 1.00 32.34 409 GLY C N 1
ATOM 10246 C CA . GLY C 1 429 ? 58.714 136.944 4.172 1.00 31.31 409 GLY C CA 1
ATOM 10247 C C . GLY C 1 429 ? 59.599 137.777 5.083 1.00 30.79 409 GLY C C 1
ATOM 10248 O O . GLY C 1 429 ? 59.241 138.887 5.485 1.00 30.41 409 GLY C O 1
ATOM 10249 N N . LEU C 1 430 ? 60.762 137.236 5.402 1.00 30.07 410 LEU C N 1
ATOM 10250 C CA . LEU C 1 430 ? 61.636 137.845 6.376 1.00 30.25 410 LEU C CA 1
ATOM 10251 C C . LEU C 1 430 ? 62.341 139.122 5.839 1.00 31.22 410 LEU C C 1
ATOM 10252 O O . LEU C 1 430 ? 62.617 140.038 6.609 1.00 30.91 410 LEU C O 1
ATOM 10257 N N . ALA C 1 431 ? 62.615 139.159 4.534 1.00 31.40 411 ALA C N 1
ATOM 10258 C CA . ALA C 1 431 ? 63.142 140.355 3.877 1.00 33.16 411 ALA C CA 1
ATOM 10259 C C . ALA C 1 431 ? 62.188 141.547 4.012 1.00 33.97 411 ALA C C 1
ATOM 10260 O O . ALA C 1 431 ? 62.618 142.708 3.934 1.00 34.53 411 ALA C O 1
ATOM 10262 N N . GLU C 1 432 ? 60.912 141.232 4.235 1.00 34.26 412 GLU C N 1
ATOM 10263 C CA . GLU C 1 432 ? 59.818 142.174 4.410 1.00 36.04 412 GLU C CA 1
ATOM 10264 C C . GLU C 1 432 ? 59.412 142.359 5.854 1.00 34.13 412 GLU C C 1
ATOM 10265 O O . GLU C 1 432 ? 58.424 143.039 6.100 1.00 34.53 412 GLU C O 1
ATOM 10271 N N . GLY C 1 433 ? 60.138 141.754 6.796 1.00 32.68 413 GLY C N 1
ATOM 10272 C CA . GLY C 1 433 ? 59.823 141.814 8.236 1.00 32.03 413 GLY C CA 1
ATOM 10273 C C . GLY C 1 433 ? 58.597 141.007 8.678 1.00 32.68 413 GLY C C 1
ATOM 10274 O O . GLY C 1 433 ? 57.921 141.368 9.668 1.00 32.14 413 GLY C O 1
ATOM 10275 N N . LYS C 1 434 ? 58.327 139.914 7.955 1.00 31.64 414 LYS C N 1
ATOM 10276 C CA . LYS C 1 434 ? 57.084 139.106 8.101 1.00 32.20 414 LYS C CA 1
ATOM 10277 C C . LYS C 1 434 ? 57.373 137.619 8.293 1.00 30.58 414 LYS C C 1
ATOM 10278 O O . LYS C 1 434 ? 58.335 137.074 7.723 1.00 28.95 414 LYS C O 1
ATOM 10284 N N . VAL C 1 435 ? 56.519 136.989 9.093 1.00 30.18 415 VAL C N 1
ATOM 10285 C CA . VAL C 1 435 ? 56.448 135.538 9.201 1.00 29.54 415 VAL C CA 1
ATOM 10286 C C . VAL C 1 435 ? 55.028 135.084 8.969 1.00 29.44 415 VAL C C 1
ATOM 10287 O O . VAL C 1 435 ? 54.076 135.877 9.056 1.00 30.07 415 VAL C O 1
ATOM 10291 N N . GLU C 1 436 ? 54.893 133.805 8.643 1.00 27.99 416 GLU C N 1
ATOM 10292 C CA . GLU C 1 436 ? 53.591 133.203 8.521 1.00 27.45 416 GLU C CA 1
ATOM 10293 C C . GLU C 1 436 ? 53.252 132.435 9.801 1.00 26.86 416 GLU C C 1
ATOM 10294 O O . GLU C 1 436 ? 54.051 131.614 10.283 1.00 26.76 416 GLU C O 1
ATOM 10300 N N . LEU C 1 437 ? 52.099 132.773 10.369 1.00 26.21 417 LEU C N 1
ATOM 10301 C CA . LEU C 1 437 ? 51.563 132.088 11.515 1.00 26.24 417 LEU C CA 1
ATOM 10302 C C . LEU C 1 437 ? 50.404 131.196 11.038 1.00 26.63 417 LEU C C 1
ATOM 10303 O O . LEU C 1 437 ? 49.423 131.702 10.484 1.00 28.04 417 LEU C O 1
ATOM 10308 N N . LYS C 1 438 ? 50.558 129.886 11.216 1.00 25.27 418 LYS C N 1
ATOM 10309 C CA . LYS C 1 438 ? 49.521 128.898 10.888 1.00 24.69 418 LYS C CA 1
ATOM 10310 C C . LYS C 1 438 ? 48.857 128.283 12.141 1.00 24.46 418 LYS C C 1
ATOM 10311 O O . LYS C 1 438 ? 49.544 127.765 13.028 1.00 23.37 418 LYS C O 1
ATOM 10317 N N . ARG C 1 439 ? 47.534 128.364 12.195 1.00 25.07 419 ARG C N 1
ATOM 10318 C CA . ARG C 1 439 ? 46.736 127.670 13.208 1.00 27.02 419 ARG C CA 1
ATOM 10319 C C . ARG C 1 439 ? 46.437 126.232 12.760 1.00 26.58 419 ARG C C 1
ATOM 10320 O O . ARG C 1 439 ? 45.773 126.026 11.746 1.00 25.80 419 ARG C O 1
ATOM 10328 N N . ARG C 1 440 ? 46.935 125.242 13.509 1.00 26.11 420 ARG C N 1
ATOM 10329 C CA . ARG C 1 440 ? 46.785 123.844 13.097 1.00 25.49 420 ARG C CA 1
ATOM 10330 C C . ARG C 1 440 ? 45.326 123.403 13.002 1.00 26.42 420 ARG C C 1
ATOM 10331 O O . ARG C 1 440 ? 44.962 122.729 12.046 1.00 26.97 420 ARG C O 1
ATOM 10339 N N . SER C 1 441 ? 44.492 123.815 13.954 1.00 27.98 421 SER C N 1
ATOM 10340 C CA . SER C 1 441 ? 43.102 123.335 14.069 1.00 30.54 421 SER C CA 1
ATOM 10341 C C . SER C 1 441 ? 42.194 123.580 12.857 1.00 32.61 421 SER C C 1
ATOM 10342 O O . SER C 1 441 ? 41.299 122.760 12.575 1.00 32.22 421 SER C O 1
ATOM 10345 N N . ASP C 1 442 ? 42.437 124.679 12.130 1.00 33.58 422 ASP C N 1
ATOM 10346 C CA . ASP C 1 442 ? 41.663 124.971 10.915 1.00 33.66 422 ASP C CA 1
ATOM 10347 C C . ASP C 1 442 ? 42.539 125.271 9.704 1.00 33.63 422 ASP C C 1
ATOM 10348 O O . ASP C 1 442 ? 42.048 125.422 8.591 1.00 34.35 422 ASP C O 1
ATOM 10353 N N . GLY C 1 443 ? 43.839 125.322 9.917 1.00 32.07 423 GLY C N 1
ATOM 10354 C CA . GLY C 1 443 ? 44.771 125.637 8.835 1.00 32.04 423 GLY C CA 1
ATOM 10355 C C . GLY C 1 443 ? 44.823 127.106 8.438 1.00 31.33 423 GLY C C 1
ATOM 10356 O O . GLY C 1 443 ? 45.442 127.445 7.418 1.00 32.03 423 GLY C O 1
ATOM 10357 N N . ALA C 1 444 ? 44.183 127.970 9.228 1.00 30.10 424 ALA C N 1
ATOM 10358 C CA . ALA C 1 444 ? 44.175 129.411 8.968 1.00 29.94 424 ALA C CA 1
ATOM 10359 C C . ALA C 1 444 ? 45.603 129.945 9.035 1.00 30.29 424 ALA C C 1
ATOM 10360 O O . ALA C 1 444 ? 46.352 129.597 9.956 1.00 28.92 424 ALA C O 1
ATOM 10362 N N . ARG C 1 445 ? 45.963 130.737 8.024 1.00 29.68 425 ARG C N 1
ATOM 10363 C CA . ARG C 1 445 ? 47.292 131.311 7.851 1.00 31.44 425 ARG C CA 1
ATOM 10364 C C . ARG C 1 445 ? 47.214 132.834 7.833 1.00 32.95 425 ARG C C 1
ATOM 10365 O O . ARG C 1 445 ? 46.274 133.405 7.283 1.00 33.10 425 ARG C O 1
ATOM 10373 N N . GLU C 1 446 ? 48.196 133.483 8.446 1.00 34.97 426 GLU C N 1
ATOM 10374 C CA . GLU C 1 446 ? 48.369 134.925 8.309 1.00 36.84 426 GLU C CA 1
ATOM 10375 C C . GLU C 1 446 ? 49.820 135.363 8.321 1.00 36.82 426 GLU C C 1
ATOM 10376 O O . GLU C 1 446 ? 50.642 134.838 9.090 1.00 35.70 426 GLU C O 1
ATOM 10382 N N . ASN C 1 447 ? 50.123 136.304 7.428 1.00 37.23 427 ASN C N 1
ATOM 10383 C CA . ASN C 1 447 ? 51.403 137.001 7.427 1.00 38.43 427 ASN C CA 1
ATOM 10384 C C . ASN C 1 447 ? 51.369 138.073 8.499 1.00 39.00 427 ASN C C 1
ATOM 10385 O O . ASN C 1 447 ? 50.454 138.904 8.529 1.00 39.41 427 ASN C O 1
ATOM 10390 N N . LEU C 1 448 ? 52.337 138.055 9.395 1.00 39.04 428 LEU C N 1
ATOM 10391 C CA . LEU C 1 448 ? 52.413 139.142 10.342 1.00 40.10 428 LEU C CA 1
ATOM 10392 C C . LEU C 1 448 ? 53.838 139.484 10.725 1.00 40.09 428 LEU C C 1
ATOM 10393 O O . LEU C 1 448 ? 54.755 138.678 10.520 1.00 39.72 428 LEU C O 1
ATOM 10398 N N . ALA C 1 449 ? 54.026 140.696 11.244 1.00 40.26 429 ALA C N 1
ATOM 10399 C CA . ALA C 1 449 ? 55.350 141.173 11.600 1.00 41.11 429 ALA C CA 1
ATOM 10400 C C . ALA C 1 449 ? 55.980 140.286 12.636 1.00 41.88 429 ALA C C 1
ATOM 10401 O O . ALA C 1 449 ? 55.309 139.745 13.501 1.00 41.63 429 ALA C O 1
ATOM 10403 N N . LEU C 1 450 ? 57.292 140.150 12.532 1.00 43.19 430 LEU C N 1
ATOM 10404 C CA . LEU C 1 450 ? 58.120 139.517 13.532 1.00 44.13 430 LEU C CA 1
ATOM 10405 C C . LEU C 1 450 ? 57.763 140.018 14.925 1.00 44.92 430 LEU C C 1
ATOM 10406 O O . LEU C 1 450 ? 57.568 139.216 15.849 1.00 44.89 430 LEU C O 1
ATOM 10411 N N . ALA C 1 451 ? 57.652 141.350 15.062 1.00 45.45 431 ALA C N 1
ATOM 10412 C CA . ALA C 1 451 ? 57.334 142.011 16.341 1.00 45.69 431 ALA C CA 1
ATOM 10413 C C . ALA C 1 451 ? 55.984 141.612 16.939 1.00 45.16 431 ALA C C 1
ATOM 10414 O O . ALA C 1 451 ? 55.835 141.458 18.159 1.00 46.57 431 ALA C O 1
ATOM 10416 N N . ASP C 1 452 ? 55.001 141.425 16.073 1.00 43.75 432 ASP C N 1
ATOM 10417 C CA . ASP C 1 452 ? 53.630 141.204 16.490 1.00 42.53 432 ASP C CA 1
ATOM 10418 C C . ASP C 1 452 ? 53.308 139.731 16.778 1.00 41.24 432 ASP C C 1
ATOM 10419 O O . ASP C 1 452 ? 52.354 139.452 17.481 1.00 40.70 432 ASP C O 1
ATOM 10424 N N . VAL C 1 453 ? 54.116 138.798 16.261 1.00 39.89 433 VAL C N 1
ATOM 10425 C CA . VAL C 1 453 ? 53.837 137.356 16.432 1.00 38.80 433 VAL C CA 1
ATOM 10426 C C . VAL C 1 453 ? 53.965 136.872 17.892 1.00 38.17 433 VAL C C 1
ATOM 10427 O O . VAL C 1 453 ? 53.119 136.130 18.372 1.00 36.23 433 VAL C O 1
ATOM 10431 N N . VAL C 1 454 ? 54.998 137.311 18.603 1.00 38.37 434 VAL C N 1
ATOM 10432 C CA . VAL C 1 454 ? 55.181 136.861 19.976 1.00 39.49 434 VAL C CA 1
ATOM 10433 C C . VAL C 1 454 ? 54.006 137.333 20.841 1.00 40.86 434 VAL C C 1
ATOM 10434 O O . VAL C 1 454 ? 53.481 136.564 21.663 1.00 40.61 434 VAL C O 1
ATOM 10438 N N . ALA C 1 455 ? 53.571 138.570 20.602 1.00 41.96 435 ALA C N 1
ATOM 10439 C CA . ALA C 1 455 ? 52.482 139.183 21.350 1.00 43.89 435 ALA C CA 1
ATOM 10440 C C . ALA C 1 455 ? 51.171 138.440 21.120 1.00 45.09 435 ALA C C 1
ATOM 10441 O O . ALA C 1 455 ? 50.424 138.227 22.062 1.00 45.19 435 ALA C O 1
ATOM 10443 N N . ARG C 1 456 ? 50.913 138.017 19.875 1.00 46.84 436 ARG C N 1
ATOM 10444 C CA . ARG C 1 456 ? 49.745 137.168 19.555 1.00 47.97 436 ARG C CA 1
ATOM 10445 C C . ARG C 1 456 ? 49.725 135.862 20.329 1.00 48.80 436 ARG C C 1
ATOM 10446 O O . ARG C 1 456 ? 48.657 135.314 20.574 1.00 49.19 436 ARG C O 1
ATOM 10454 N N . LEU C 1 457 ? 50.901 135.340 20.667 1.00 49.69 437 LEU C N 1
ATOM 10455 C CA . LEU C 1 457 ? 51.012 134.020 21.287 1.00 50.75 437 LEU C CA 1
ATOM 10456 C C . LEU C 1 457 ? 51.171 134.065 22.808 1.00 52.17 437 LEU C C 1
ATOM 10457 O O . LEU C 1 457 ? 51.069 133.040 23.474 1.00 52.49 437 LEU C O 1
ATOM 10462 N N . THR C 1 458 ? 51.407 135.248 23.360 1.00 53.92 438 THR C N 1
ATOM 10463 C CA . THR C 1 458 ? 51.625 135.379 24.812 1.00 55.15 438 THR C CA 1
ATOM 10464 C C . THR C 1 458 ? 50.379 135.861 25.581 1.00 55.98 438 THR C C 1
ATOM 10465 O O . THR C 1 458 ? 49.369 136.305 24.994 1.00 56.38 438 THR C O 1
#

B-factor: mean 29.88, std 9.18, range [10.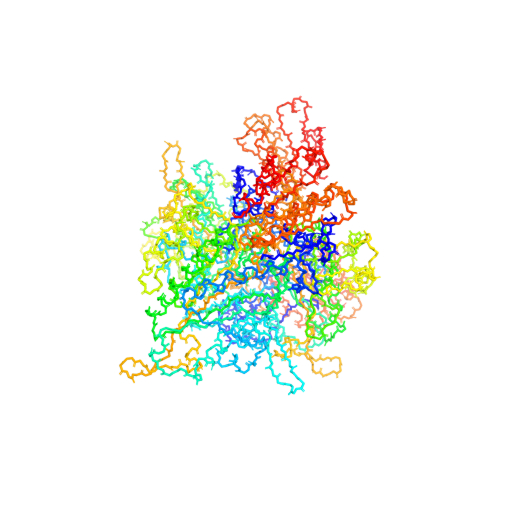98, 70.23]